Protein AF-0000000075406902 (afdb_homodimer)

Sequence (870 aa):
MASEILYSWGPGESRLALVRDGRLVDLAVIRPSLLAGAVVLGRVVELAPKMGAVFVDIGQDKPGFLQGVKLNQGASVLVQVKADAQGLKGAVLTTEVVLSGRFIAYTPMRPGLSVPRKLSDDRRAILQERLACMMHDDEGIVARLHAVNADEPALEADLTALRGQWQQMQQGQRDARAPAVLWRPDPLDRMLSDHPGVSRVLVDDDLAFAQAQARFGGLVERHRGGPVFDLYDTEDAVAACLAPVVPLPCGGRVTFQGTAALTAIDVDSGPAQPIEANQQAVSVIARQLRLRNIAGQIIVDFVSAGGKGALIKLIAALKQSISSDPTATHVIGATALGLVEMTRERRGPSLSDLMVENVALLSPQAAALRALRLVLAEAAHHPGRALTLTVAPDVAAILHGQTGALAEIEARLGRKPLIRAEEGRARDDIAVTEAMASEILYSWGPGESRLALVRDGRLVDLAVIRPSLLAGAVVLGRVVELAPKMGAVFVDIGQDKPGFLQGVKLNQGASVLVQVKADAQGLKGAVLTTEVVLSGRFIAYTPMRPGLSVPRKLSDDRRAILQERLACMMHDDEGIVARLHAVNADEPALEADLTALRGQWQQMQQGQRDARAPAVLWRPDPLDRMLSDHPGVSRVLVDDDLAFAQAQARFGGLVERHRGGPVFDLYDTEDAVAACLAPVVPLPCGGRVTFQGTAALTAIDVDSGPAQPIEANQQAVSVIARQLRLRNIAGQIIVDFVSAGGKGALIKLIAALKQSISSDPTATHVIGATALGLVEMTRERRGPSLSDLMVENVALLSPQAAALRALRLVLAEAAHHPGRALTLTVAPDVAAILHGQTGALAEIEARLGRKPLIRAEEGRARDDIAVTEA

Solvent-accessible surface area (backbone atoms only — not comparable to full-atom values): 45777 Å² total; per-residue (Å²): 132,65,27,34,34,35,36,36,72,34,62,70,35,34,38,39,33,35,29,47,80,61,35,83,64,38,54,44,80,44,42,83,88,63,46,43,59,17,32,29,34,17,24,27,71,39,82,34,71,95,70,41,23,33,30,25,35,62,78,55,98,50,46,21,41,34,65,81,55,91,76,56,76,66,38,75,43,67,31,22,26,55,19,39,57,52,91,94,42,39,22,34,40,36,74,74,51,69,46,77,45,68,37,40,31,39,21,66,84,46,59,46,80,44,68,48,80,86,45,52,71,67,58,39,50,52,48,47,53,59,50,55,72,72,52,59,86,70,35,13,39,36,42,40,75,70,35,71,77,50,52,69,68,57,51,48,50,40,51,50,51,52,50,50,53,51,52,51,35,54,53,39,59,72,74,52,64,67,47,35,79,55,44,68,70,54,68,68,58,50,53,48,36,66,39,74,74,59,66,37,32,38,19,41,35,70,67,62,29,52,58,47,25,73,74,55,39,89,40,43,44,78,40,82,88,48,67,46,48,67,49,67,51,38,52,57,53,56,55,51,64,67,46,47,63,44,78,39,94,68,56,15,35,38,36,54,41,80,50,97,57,33,30,40,29,26,43,42,24,69,88,33,55,41,62,58,36,46,57,57,43,36,56,50,49,42,48,46,34,50,47,28,38,56,47,38,42,34,38,37,36,61,50,91,45,78,62,71,65,44,48,52,51,48,50,53,51,37,47,59,53,39,65,78,45,80,56,62,62,44,73,76,46,69,42,96,87,60,34,36,37,32,38,23,60,54,46,51,76,27,49,53,69,60,35,44,38,81,42,82,36,67,20,43,64,38,34,31,44,48,47,52,38,49,48,55,59,49,38,72,78,37,74,88,58,53,37,28,38,39,29,11,51,67,26,41,55,46,46,68,67,36,52,68,34,47,48,51,43,21,70,72,61,72,50,63,64,43,81,41,62,36,87,90,44,48,62,86,52,66,43,77,41,78,100,132,64,27,33,34,35,36,37,72,33,62,67,35,35,38,40,34,35,30,47,79,61,35,83,65,38,51,45,80,44,43,84,88,62,46,43,60,16,32,29,33,18,25,26,71,40,80,35,72,95,70,40,24,32,29,25,35,64,78,54,98,50,46,22,42,33,67,81,58,92,77,55,75,67,39,74,44,69,32,22,25,55,19,42,57,52,91,96,42,39,23,35,41,36,72,74,51,68,47,76,45,67,37,38,31,39,21,63,85,46,60,46,82,44,70,50,81,86,47,53,70,68,57,40,51,53,47,47,53,58,48,55,73,70,51,59,86,68,36,13,40,37,42,41,75,66,35,71,77,50,51,69,69,57,52,49,52,41,50,49,51,50,50,49,52,52,51,50,35,54,52,39,60,72,71,53,62,65,45,35,80,56,44,69,69,53,66,67,58,49,52,48,35,66,39,73,73,59,67,36,33,38,20,43,35,69,68,60,30,52,56,46,26,73,74,54,39,86,40,43,42,77,40,83,87,48,67,46,47,66,48,69,52,38,51,57,54,55,56,50,62,66,46,47,63,44,77,39,94,70,56,15,35,39,37,54,43,81,51,96,57,33,31,39,30,26,45,41,24,68,87,32,55,39,62,58,34,46,58,57,44,37,56,50,50,41,48,46,35,50,47,28,38,54,48,39,42,33,39,37,36,61,50,90,45,78,61,71,66,43,49,51,53,49,50,52,52,36,48,58,53,38,65,76,46,81,56,62,64,44,72,77,45,68,40,97,86,60,33,35,37,32,39,25,61,55,46,52,77,26,48,53,69,61,36,43,37,80,43,81,36,64,20,44,62,39,33,30,45,51,48,51,37,49,48,54,58,50,40,71,78,37,74,86,57,53,37,29,38,39,28,10,50,67,23,42,54,46,46,68,67,35,51,68,35,47,50,50,44,19,70,72,60,72,50,64,65,44,78,41,63,35,85,90,44,48,60,84,52,64,44,78,41,78,99

Structure (mmCIF, N/CA/C/O backbone):
data_AF-0000000075406902-model_v1
#
loop_
_entity.id
_entity.type
_entity.pdbx_description
1 polymer 'Ribonucleases G(RNase G) and E'
#
loop_
_atom_site.group_PDB
_atom_site.id
_atom_site.type_symbol
_atom_site.label_atom_id
_atom_site.label_alt_id
_atom_site.label_comp_id
_atom_site.label_asym_id
_atom_site.label_entity_id
_atom_site.label_seq_id
_atom_site.pdbx_PDB_ins_code
_atom_site.Cartn_x
_atom_site.Cartn_y
_atom_site.Cartn_z
_atom_site.occupancy
_atom_site.B_iso_or_equiv
_atom_site.auth_seq_id
_atom_site.auth_comp_id
_atom_site.auth_asym_id
_atom_site.auth_atom_id
_atom_site.pdbx_PDB_model_num
ATOM 1 N N . MET A 1 1 ? -9.203 -19 -32.938 1 60.91 1 MET A N 1
ATOM 2 C CA . MET A 1 1 ? -8.234 -18.125 -32.312 1 60.91 1 MET A CA 1
ATOM 3 C C . MET A 1 1 ? -7.09 -18.922 -31.688 1 60.91 1 MET A C 1
ATOM 5 O O . MET A 1 1 ? -7.312 -20 -31.141 1 60.91 1 MET A O 1
ATOM 9 N N . ALA A 1 2 ? -5.785 -18.578 -32.031 1 82.56 2 ALA A N 1
ATOM 10 C CA . ALA A 1 2 ? -4.68 -19.469 -31.703 1 82.56 2 ALA A CA 1
ATOM 11 C C . ALA A 1 2 ? -4.203 -19.234 -30.266 1 82.56 2 ALA A C 1
ATOM 13 O O . ALA A 1 2 ? -4.031 -18.094 -29.844 1 82.56 2 ALA A O 1
ATOM 14 N N . SER A 1 3 ? -4.395 -20.141 -29.312 1 93.12 3 SER A N 1
ATOM 15 C CA . SER A 1 3 ? -3.893 -20.125 -27.938 1 93.12 3 SER A CA 1
ATOM 16 C C . SER A 1 3 ? -2.65 -21 -27.781 1 93.12 3 SER A C 1
ATOM 18 O O . SER A 1 3 ? -2.68 -22.188 -28.109 1 93.12 3 SER A O 1
ATOM 20 N N . GLU A 1 4 ? -1.548 -20.328 -27.406 1 97.06 4 GLU A N 1
ATOM 21 C CA . GLU A 1 4 ? -0.288 -21.047 -27.234 1 97.06 4 GLU A CA 1
ATOM 22 C C . GLU A 1 4 ? 0.313 -20.797 -25.859 1 97.06 4 GLU A C 1
ATOM 24 O O . GLU A 1 4 ? 0.066 -19.766 -25.25 1 97.06 4 GLU A O 1
ATOM 29 N N . ILE A 1 5 ? 1.071 -21.766 -25.359 1 97.88 5 ILE A N 1
ATOM 30 C CA . ILE A 1 5 ? 1.825 -21.594 -24.125 1 97.88 5 ILE A CA 1
ATOM 31 C C . ILE A 1 5 ? 3.314 -21.484 -24.438 1 97.88 5 ILE A C 1
ATOM 33 O O . ILE A 1 5 ? 3.861 -22.297 -25.188 1 97.88 5 ILE A O 1
ATOM 37 N N . LEU A 1 6 ? 3.906 -20.422 -24.031 1 98.38 6 LEU A N 1
ATOM 38 C CA . LEU A 1 6 ? 5.355 -20.266 -24.078 1 98.38 6 LEU A CA 1
ATOM 39 C C . LEU A 1 6 ? 5.992 -20.781 -22.781 1 98.38 6 LEU A C 1
ATOM 41 O O . LEU A 1 6 ? 5.664 -20.312 -21.688 1 98.38 6 LEU A O 1
ATOM 45 N N . TYR A 1 7 ? 6.82 -21.75 -22.906 1 98 7 TYR A N 1
ATOM 46 C CA . TYR A 1 7 ? 7.508 -22.375 -21.781 1 98 7 TYR A CA 1
ATOM 47 C C . TYR A 1 7 ? 8.992 -22.047 -21.797 1 98 7 TYR A C 1
ATOM 49 O O . TYR A 1 7 ? 9.758 -22.672 -22.547 1 98 7 TYR A O 1
ATOM 57 N N . SER A 1 8 ? 9.391 -21.094 -20.922 1 96.94 8 SER A N 1
ATOM 58 C CA . SER A 1 8 ? 10.781 -20.688 -20.797 1 96.94 8 SER A CA 1
ATOM 59 C C . SER A 1 8 ? 11.445 -21.328 -19.594 1 96.94 8 SER A C 1
ATOM 61 O O . SER A 1 8 ? 11.062 -21.062 -18.453 1 96.94 8 SER A O 1
ATOM 63 N N . TRP A 1 9 ? 12.445 -22.062 -19.859 1 93.81 9 TRP A N 1
ATOM 64 C CA . TRP A 1 9 ? 13.156 -22.703 -18.766 1 93.81 9 TRP A CA 1
ATOM 65 C C . TRP A 1 9 ? 14.406 -21.906 -18.391 1 93.81 9 TRP A C 1
ATOM 67 O O . TRP A 1 9 ? 15.109 -21.406 -19.266 1 93.81 9 TRP A O 1
ATOM 77 N N . GLY A 1 10 ? 14.617 -21.75 -17.109 1 92.81 10 GLY A N 1
ATOM 78 C CA . GLY A 1 10 ? 15.859 -21.25 -16.547 1 92.81 10 GLY A CA 1
ATOM 79 C C . GLY A 1 10 ? 16.234 -21.938 -15.242 1 92.81 10 GLY A C 1
ATOM 80 O O . GLY A 1 10 ? 15.359 -22.453 -14.531 1 92.81 10 GLY A O 1
ATOM 81 N N . PRO A 1 11 ? 17.578 -22.062 -15.008 1 92.31 11 PRO A N 1
ATOM 82 C CA . PRO A 1 11 ? 17.969 -22.656 -13.727 1 92.31 11 PRO A CA 1
ATOM 83 C C . PRO A 1 11 ? 17.359 -21.922 -12.531 1 92.31 11 PRO A C 1
ATOM 85 O O . PRO A 1 11 ? 17.516 -20.703 -12.406 1 92.31 11 PRO A O 1
ATOM 88 N N . GLY A 1 12 ? 16.656 -22.656 -11.781 1 92.75 12 GLY A N 1
ATOM 89 C CA . GLY A 1 12 ? 16.062 -22.109 -10.57 1 92.75 12 GLY A CA 1
ATOM 90 C C . GLY A 1 12 ? 14.703 -21.484 -10.805 1 92.75 12 GLY A C 1
ATOM 91 O O . GLY A 1 12 ? 13.977 -21.203 -9.852 1 92.75 12 GLY A O 1
ATOM 92 N N . GLU A 1 13 ? 14.352 -21.234 -12.016 1 95.44 13 GLU A N 1
ATOM 93 C CA . GLU A 1 13 ? 13.055 -20.625 -12.297 1 95.44 13 GLU A CA 1
ATOM 94 C C . GLU A 1 13 ? 12.602 -20.938 -13.719 1 95.44 13 GLU A C 1
ATOM 96 O O . GLU A 1 13 ? 13.375 -20.781 -14.672 1 95.44 13 GLU A O 1
ATOM 101 N N . SER A 1 14 ? 11.438 -21.391 -13.891 1 95.94 14 SER A N 1
ATOM 102 C CA . SER A 1 14 ? 10.766 -21.484 -15.188 1 95.94 14 SER A CA 1
ATOM 103 C C . SER A 1 14 ? 9.555 -20.578 -15.258 1 95.94 14 SER A C 1
ATOM 105 O O . SER A 1 14 ? 9.008 -20.172 -14.227 1 95.94 14 SER A O 1
ATOM 107 N N . ARG A 1 15 ? 9.203 -20.203 -16.453 1 97.25 15 ARG A N 1
ATOM 108 C CA . ARG A 1 15 ? 8.062 -19.328 -16.656 1 97.25 15 ARG A CA 1
ATOM 109 C C . ARG A 1 15 ? 7.156 -19.844 -17.766 1 97.25 15 ARG A C 1
ATOM 111 O O . ARG A 1 15 ? 7.637 -20.344 -18.797 1 97.25 15 ARG A O 1
ATOM 118 N N . LEU A 1 16 ? 5.914 -19.859 -17.516 1 98 16 LEU A N 1
ATOM 119 C CA . LEU A 1 16 ? 4.895 -20.188 -18.5 1 98 16 LEU A CA 1
ATOM 120 C C . LEU A 1 16 ? 4.027 -18.984 -18.828 1 98 16 LEU A C 1
ATOM 122 O O . LEU A 1 16 ? 3.582 -18.266 -17.922 1 98 16 LEU A O 1
ATOM 126 N N . ALA A 1 17 ? 3.85 -18.734 -20.062 1 98.25 17 ALA A N 1
ATOM 127 C CA . ALA A 1 17 ? 2.967 -17.656 -20.5 1 98.25 17 ALA A CA 1
ATOM 128 C C . ALA A 1 17 ? 1.919 -18.172 -21.484 1 98.25 17 ALA A C 1
ATOM 130 O O . ALA A 1 17 ? 2.258 -18.797 -22.484 1 98.25 17 ALA A O 1
ATOM 131 N N . LEU A 1 18 ? 0.712 -18.016 -21.188 1 97.81 18 LEU A N 1
ATOM 132 C CA . LEU A 1 18 ? -0.351 -18.266 -22.156 1 97.81 18 LEU A CA 1
ATOM 133 C C . LEU A 1 18 ? -0.58 -17.031 -23.031 1 97.81 18 LEU A C 1
ATOM 135 O O . LEU A 1 18 ? -0.857 -15.945 -22.516 1 97.81 18 LEU A O 1
ATOM 139 N N . VAL A 1 19 ? -0.425 -17.219 -24.266 1 97.38 19 VAL A N 1
ATOM 140 C CA . VAL A 1 19 ? -0.619 -16.141 -25.234 1 97.38 19 VAL A CA 1
ATOM 141 C C . VAL A 1 19 ? -1.8 -16.453 -26.141 1 97.38 19 VAL A C 1
ATOM 143 O O . VAL A 1 19 ? -1.897 -17.562 -26.672 1 97.38 19 VAL A O 1
ATOM 146 N N . ARG A 1 20 ? -2.742 -15.531 -26.25 1 95.62 20 ARG A N 1
ATOM 147 C CA . ARG A 1 20 ? -3.869 -15.617 -27.172 1 95.62 20 ARG A CA 1
ATOM 148 C C . ARG A 1 20 ? -3.85 -14.469 -28.172 1 95.62 20 ARG A C 1
ATOM 150 O O . ARG A 1 20 ? -3.912 -13.297 -27.781 1 95.62 20 ARG A O 1
ATOM 157 N N . ASP A 1 21 ? -3.717 -14.742 -29.453 1 92.94 21 ASP A N 1
ATOM 158 C CA . ASP A 1 21 ? -3.645 -13.75 -30.516 1 92.94 21 ASP A CA 1
ATOM 159 C C . ASP A 1 21 ? -2.535 -12.734 -30.25 1 92.94 21 ASP A C 1
ATOM 161 O O . ASP A 1 21 ? -2.754 -11.531 -30.359 1 92.94 21 ASP A O 1
ATOM 165 N N . GLY A 1 22 ? -1.504 -13.266 -29.75 1 92.44 22 GLY A N 1
ATOM 166 C CA . GLY A 1 22 ? -0.309 -12.461 -29.547 1 92.44 22 GLY A CA 1
ATOM 167 C C . GLY A 1 22 ? -0.337 -11.664 -28.25 1 92.44 22 GLY A C 1
ATOM 168 O O . GLY A 1 22 ? 0.563 -10.859 -28 1 92.44 22 GLY A O 1
ATOM 169 N N . ARG A 1 23 ? -1.292 -11.883 -27.484 1 94.38 23 ARG A N 1
ATOM 170 C CA . ARG A 1 23 ? -1.419 -11.125 -26.234 1 94.38 23 ARG A CA 1
ATOM 171 C C . ARG A 1 23 ? -1.269 -12.031 -25.016 1 94.38 23 ARG A C 1
ATOM 173 O O . ARG A 1 23 ? -1.837 -13.125 -24.984 1 94.38 23 ARG A O 1
ATOM 180 N N . LEU A 1 24 ? -0.51 -11.578 -24.062 1 97.5 24 LEU A N 1
ATOM 181 C CA . LEU A 1 24 ? -0.314 -12.312 -22.828 1 97.5 24 LEU A CA 1
ATOM 182 C C . LEU A 1 24 ? -1.614 -12.406 -22.031 1 97.5 24 LEU A C 1
ATOM 184 O O . LEU A 1 24 ? -2.238 -11.383 -21.734 1 97.5 24 LEU A O 1
ATOM 188 N N . VAL A 1 25 ? -2.002 -13.609 -21.641 1 96.12 25 VAL A N 1
ATOM 189 C CA . VAL A 1 25 ? -3.299 -13.828 -21 1 96.12 25 VAL A CA 1
ATOM 190 C C . VAL A 1 25 ? -3.096 -14.375 -19.594 1 96.12 25 VAL A C 1
ATOM 192 O O . VAL A 1 25 ? -3.891 -14.094 -18.688 1 96.12 25 VAL A O 1
ATOM 195 N N . ASP A 1 26 ? -2.129 -15.164 -19.438 1 96.75 26 ASP A N 1
ATOM 196 C CA . ASP A 1 26 ? -1.829 -15.797 -18.141 1 96.75 26 ASP A CA 1
ATOM 197 C C . ASP A 1 26 ? -0.329 -16.031 -17.984 1 96.75 26 ASP A C 1
ATOM 199 O O . ASP A 1 26 ? 0.405 -16.094 -18.969 1 96.75 26 ASP A O 1
ATOM 203 N N . LEU A 1 27 ? 0.058 -16.031 -16.75 1 97.69 27 LEU A N 1
ATOM 204 C CA . LEU A 1 27 ? 1.48 -16.141 -16.438 1 97.69 27 LEU A CA 1
ATOM 205 C C . LEU A 1 27 ? 1.71 -16.969 -15.18 1 97.69 27 LEU A C 1
ATOM 207 O O . LEU A 1 27 ? 0.983 -16.812 -14.195 1 97.69 27 LEU A O 1
ATOM 211 N N . ALA A 1 28 ? 2.65 -17.859 -15.258 1 96.38 28 ALA A N 1
ATOM 212 C CA . ALA A 1 28 ? 3.07 -18.625 -14.086 1 96.38 28 ALA A CA 1
ATOM 213 C C . ALA A 1 28 ? 4.59 -18.609 -13.93 1 96.38 28 ALA A C 1
ATOM 215 O O . ALA A 1 28 ? 5.32 -18.891 -14.875 1 96.38 28 ALA A O 1
ATOM 216 N N . VAL A 1 29 ? 4.984 -18.172 -12.766 1 96.5 29 VAL A N 1
ATOM 217 C CA . VAL A 1 29 ? 6.398 -18.234 -12.406 1 96.5 29 VAL A CA 1
ATOM 218 C C . VAL A 1 29 ? 6.637 -19.406 -11.453 1 96.5 29 VAL A C 1
ATOM 220 O O . VAL A 1 29 ? 6.02 -19.484 -10.391 1 96.5 29 VAL A O 1
ATOM 223 N N . ILE A 1 30 ? 7.527 -20.25 -11.875 1 95.38 30 ILE A N 1
ATOM 224 C CA . ILE A 1 30 ? 7.746 -21.5 -11.164 1 95.38 30 ILE A CA 1
ATOM 225 C C . ILE A 1 30 ? 9.133 -21.5 -10.523 1 95.38 30 ILE A C 1
ATOM 227 O O . ILE A 1 30 ? 10.141 -21.359 -11.211 1 95.38 30 ILE A O 1
ATOM 231 N N . ARG A 1 31 ? 9.141 -21.641 -9.219 1 93.44 31 ARG A N 1
ATOM 232 C CA . ARG A 1 31 ? 10.375 -21.781 -8.453 1 93.44 31 ARG A CA 1
ATOM 233 C C . ARG A 1 31 ? 10.344 -23.031 -7.586 1 93.44 31 ARG A C 1
ATOM 235 O O . ARG A 1 31 ? 9.305 -23.359 -7.012 1 93.44 31 ARG A O 1
ATOM 242 N N . PRO A 1 32 ? 11.461 -23.672 -7.488 1 89.12 32 PRO A N 1
ATOM 243 C CA . PRO A 1 32 ? 11.5 -24.906 -6.699 1 89.12 32 PRO A CA 1
ATOM 244 C C . PRO A 1 32 ? 11.086 -24.688 -5.246 1 89.12 32 PRO A C 1
ATOM 246 O O . PRO A 1 32 ? 10.562 -25.609 -4.605 1 89.12 32 PRO A O 1
ATOM 249 N N . SER A 1 33 ? 11.273 -23.547 -4.742 1 88.94 33 SER A N 1
ATOM 250 C CA . SER A 1 33 ? 10.977 -23.266 -3.34 1 88.94 33 SER A CA 1
ATOM 251 C C . SER A 1 33 ? 9.477 -23.125 -3.104 1 88.94 33 SER A C 1
ATOM 253 O O . SER A 1 33 ? 9.016 -23.172 -1.962 1 88.94 33 SER A O 1
ATOM 255 N N . LEU A 1 34 ? 8.703 -22.938 -4.105 1 92.5 34 LEU A N 1
ATOM 256 C CA . LEU A 1 34 ? 7.254 -22.812 -3.988 1 92.5 34 LEU A CA 1
ATOM 257 C C . LEU A 1 34 ? 6.59 -24.188 -3.971 1 92.5 34 LEU A C 1
ATOM 259 O O . LEU A 1 34 ? 6.828 -25 -4.859 1 92.5 34 LEU A O 1
ATOM 263 N N . LEU A 1 35 ? 5.719 -24.391 -2.965 1 93.69 35 LEU A N 1
ATOM 264 C CA . LEU A 1 35 ? 5.223 -25.75 -2.754 1 93.69 35 LEU A CA 1
ATOM 265 C C . LEU A 1 35 ? 3.701 -25.781 -2.814 1 93.69 35 LEU A C 1
ATOM 267 O O . LEU A 1 35 ? 3.09 -26.812 -2.502 1 93.69 35 LEU A O 1
ATOM 271 N N . ALA A 1 36 ? 3.09 -24.719 -3.18 1 93.31 36 ALA A N 1
ATOM 272 C CA . ALA A 1 36 ? 1.631 -24.734 -3.24 1 93.31 36 ALA A CA 1
ATOM 273 C C . ALA A 1 36 ? 1.133 -25.891 -4.117 1 93.31 36 ALA A C 1
ATOM 275 O O . ALA A 1 36 ? 1.589 -26.047 -5.254 1 93.31 36 ALA A O 1
ATOM 276 N N . GLY A 1 37 ? 0.25 -26.688 -3.584 1 93.38 37 GLY A N 1
ATOM 277 C CA . GLY A 1 37 ? -0.295 -27.844 -4.289 1 93.38 37 GLY A CA 1
ATOM 278 C C . GLY A 1 37 ? 0.466 -29.125 -4.016 1 93.38 37 GLY A C 1
ATOM 279 O O . GLY A 1 37 ? -0.042 -30.219 -4.27 1 93.38 37 GLY A O 1
ATOM 280 N N . ALA A 1 38 ? 1.659 -29.031 -3.488 1 95.62 38 ALA A N 1
ATOM 281 C CA . ALA A 1 38 ? 2.5 -30.203 -3.258 1 95.62 38 ALA A CA 1
ATOM 282 C C . ALA A 1 38 ? 1.957 -31.047 -2.111 1 95.62 38 ALA A C 1
ATOM 284 O O . ALA A 1 38 ? 1.303 -30.531 -1.203 1 95.62 38 ALA A O 1
ATOM 285 N N . VAL A 1 39 ? 2.188 -32.281 -2.293 1 97.31 39 VAL A N 1
ATOM 286 C CA . VAL A 1 39 ? 1.886 -33.219 -1.221 1 97.31 39 VAL A CA 1
ATOM 287 C C . VAL A 1 39 ? 3.172 -33.625 -0.489 1 97.31 39 VAL A C 1
ATOM 289 O O . VAL A 1 39 ? 4.152 -34.031 -1.114 1 97.31 39 VAL A O 1
ATOM 292 N N . VAL A 1 40 ? 3.098 -33.438 0.804 1 97.88 40 VAL A N 1
ATOM 293 C CA . VAL A 1 40 ? 4.312 -33.562 1.604 1 97.88 40 VAL A CA 1
ATOM 294 C C . VAL A 1 40 ? 4.047 -34.5 2.791 1 97.88 40 VAL A C 1
ATOM 296 O O . VAL A 1 40 ? 2.971 -34.438 3.391 1 97.88 40 VAL A O 1
ATOM 299 N N . LEU A 1 41 ? 5.043 -35.375 2.965 1 98.19 41 LEU A N 1
ATOM 300 C CA . LEU A 1 41 ? 5.09 -36.031 4.258 1 98.19 41 LEU A CA 1
ATOM 301 C C . LEU A 1 41 ? 5.781 -35.188 5.301 1 98.19 41 LEU A C 1
ATOM 303 O O . LEU A 1 41 ? 7.004 -35 5.254 1 98.19 41 LEU A O 1
ATOM 307 N N . GLY A 1 42 ? 4.965 -34.625 6.184 1 97.81 42 GLY A N 1
ATOM 308 C CA . GLY A 1 42 ? 5.516 -33.719 7.172 1 97.81 42 GLY A CA 1
ATOM 309 C C . GLY A 1 42 ? 5.641 -34.344 8.547 1 97.81 42 GLY A C 1
ATOM 310 O O . GLY A 1 42 ? 5.215 -35.469 8.766 1 97.81 42 GLY A O 1
ATOM 311 N N . ARG A 1 43 ? 6.285 -33.5 9.445 1 98.12 43 ARG A N 1
ATOM 312 C CA . ARG A 1 43 ? 6.445 -33.906 10.836 1 98.12 43 ARG A CA 1
ATOM 313 C C . ARG A 1 43 ? 5.938 -32.812 11.781 1 98.12 43 ARG A C 1
ATOM 315 O O . ARG A 1 43 ? 6.348 -31.656 11.68 1 98.12 43 ARG A O 1
ATOM 322 N N . VAL A 1 44 ? 5.117 -33.25 12.711 1 97.81 44 VAL A N 1
ATOM 323 C CA . VAL A 1 44 ? 4.59 -32.281 13.672 1 97.81 44 VAL A CA 1
ATOM 324 C C . VAL A 1 44 ? 5.707 -31.844 14.609 1 97.81 44 VAL A C 1
ATOM 326 O O . VAL A 1 44 ? 6.328 -32.656 15.289 1 97.81 44 VAL A O 1
ATOM 329 N N . VAL A 1 45 ? 5.883 -30.562 14.727 1 97.25 45 VAL A N 1
ATOM 330 C CA . VAL A 1 45 ? 7.004 -30.078 15.531 1 97.25 45 VAL A CA 1
ATOM 331 C C . VAL A 1 45 ? 6.484 -29.266 16.719 1 97.25 45 VAL A C 1
ATOM 333 O O . VAL A 1 45 ? 7.195 -29.078 17.703 1 97.25 45 VAL A O 1
ATOM 336 N N . GLU A 1 46 ? 5.277 -28.766 16.594 1 95.31 46 GLU A N 1
ATOM 337 C CA . GLU A 1 46 ? 4.715 -27.953 17.672 1 95.31 46 GLU A CA 1
ATOM 338 C C . GLU A 1 46 ? 3.191 -28.047 17.703 1 95.31 46 GLU A C 1
ATOM 340 O O . GLU A 1 46 ? 2.543 -28.094 16.656 1 95.31 46 GLU A O 1
ATOM 345 N N . LEU A 1 47 ? 2.74 -28.125 18.953 1 94.5 47 LEU A N 1
ATOM 346 C CA . LEU A 1 47 ? 1.294 -28.156 19.125 1 94.5 47 LEU A CA 1
ATOM 347 C C . LEU A 1 47 ? 0.762 -26.781 19.516 1 94.5 47 LEU A C 1
ATOM 349 O O . LEU A 1 47 ? 1.404 -26.047 20.266 1 94.5 47 LEU A O 1
ATOM 353 N N . ALA A 1 48 ? -0.317 -26.406 18.844 1 87.62 48 ALA A N 1
ATOM 354 C CA . ALA A 1 48 ? -1.015 -25.172 19.188 1 87.62 48 ALA A CA 1
ATOM 355 C C . ALA A 1 48 ? -2.465 -25.438 19.578 1 87.62 48 ALA A C 1
ATOM 357 O O . ALA A 1 48 ? -3.389 -25.062 18.859 1 87.62 48 ALA A O 1
ATOM 358 N N . PRO A 1 49 ? -2.68 -25.875 20.766 1 85.88 49 PRO A N 1
ATOM 359 C CA . PRO A 1 49 ? -4.023 -26.312 21.172 1 85.88 49 PRO A CA 1
ATOM 360 C C . PRO A 1 49 ? -5.023 -25.156 21.203 1 85.88 49 PRO A C 1
ATOM 362 O O . PRO A 1 49 ? -6.191 -25.328 20.828 1 85.88 49 PRO A O 1
ATOM 365 N N . LYS A 1 50 ? -4.621 -24.016 21.609 1 75.69 50 LYS A N 1
ATOM 366 C CA . LYS A 1 50 ? -5.516 -22.859 21.703 1 75.69 50 LYS A CA 1
ATOM 367 C C . LYS A 1 50 ? -6.082 -22.5 20.328 1 75.69 50 LYS A C 1
ATOM 369 O O . LYS A 1 50 ? -7.164 -21.906 20.234 1 75.69 50 LYS A O 1
ATOM 374 N N . MET A 1 51 ? -5.387 -22.984 19.297 1 78.5 51 MET A N 1
ATOM 375 C CA . MET A 1 51 ? -5.801 -22.656 17.938 1 78.5 51 MET A CA 1
ATOM 376 C C . MET A 1 51 ? -6.398 -23.875 17.25 1 78.5 51 MET A C 1
ATOM 378 O O . MET A 1 51 ? -6.836 -23.797 16.094 1 78.5 51 MET A O 1
ATOM 382 N N . GLY A 1 52 ? -6.383 -24.891 17.938 1 86.62 52 GLY A N 1
ATOM 383 C CA . GLY A 1 52 ? -6.82 -26.125 17.312 1 86.62 52 GLY A CA 1
ATOM 384 C C . GLY A 1 52 ? -5.965 -26.516 16.125 1 86.62 52 GLY A C 1
ATOM 385 O O . GLY A 1 52 ? -6.484 -26.969 15.102 1 86.62 52 GLY A O 1
ATOM 386 N N . ALA A 1 53 ? -4.676 -26.188 16.25 1 92 53 ALA A N 1
ATOM 387 C CA . ALA A 1 53 ? -3.791 -26.391 15.109 1 92 53 ALA A CA 1
ATOM 388 C C . ALA A 1 53 ? -2.461 -27 15.547 1 92 53 ALA A C 1
ATOM 390 O O . ALA A 1 53 ? -2.213 -27.172 16.734 1 92 53 ALA A O 1
ATOM 391 N N . VAL A 1 54 ? -1.705 -27.453 14.547 1 95.62 54 VAL A N 1
ATOM 392 C CA . VAL A 1 54 ? -0.341 -27.922 14.766 1 95.62 54 VAL A CA 1
ATOM 393 C C . VAL A 1 54 ? 0.592 -27.297 13.719 1 95.62 54 VAL A C 1
ATOM 395 O O . VAL A 1 54 ? 0.152 -26.922 12.633 1 95.62 54 VAL A O 1
ATOM 398 N N . PHE A 1 55 ? 1.831 -27.219 14.109 1 96.06 55 PHE A N 1
ATOM 399 C CA . PHE A 1 55 ? 2.869 -26.781 13.18 1 96.06 55 PHE A CA 1
ATOM 400 C C . PHE A 1 55 ? 3.66 -27.969 12.656 1 96.06 55 PHE A C 1
ATOM 402 O O . PHE A 1 55 ? 4.09 -28.828 13.422 1 96.06 55 PHE A O 1
ATOM 409 N N . VAL A 1 56 ? 3.789 -27.984 11.391 1 98 56 VAL A N 1
ATOM 410 C CA . VAL A 1 56 ? 4.352 -29.156 10.727 1 98 56 VAL A CA 1
ATOM 411 C C . VAL A 1 56 ? 5.605 -28.766 9.953 1 98 56 VAL A C 1
ATOM 413 O O . VAL A 1 56 ? 5.578 -27.844 9.133 1 98 56 VAL A O 1
ATOM 416 N N . ASP A 1 57 ? 6.648 -29.453 10.242 1 97.94 57 ASP A N 1
ATOM 417 C CA . ASP A 1 57 ? 7.863 -29.297 9.445 1 97.94 57 ASP A CA 1
ATOM 418 C C . ASP A 1 57 ? 7.703 -29.938 8.07 1 97.94 57 ASP A C 1
ATOM 420 O O . ASP A 1 57 ? 7.535 -31.156 7.961 1 97.94 57 ASP A O 1
ATOM 424 N N . ILE A 1 58 ? 7.812 -29.141 7.035 1 97.31 58 ILE A N 1
ATOM 425 C CA . ILE A 1 58 ? 7.664 -29.672 5.68 1 97.31 58 ILE A CA 1
ATOM 426 C C . ILE A 1 58 ? 8.953 -29.422 4.891 1 97.31 58 ILE A C 1
ATOM 428 O O . ILE A 1 58 ? 8.93 -29.391 3.658 1 97.31 58 ILE A O 1
ATOM 432 N N . GLY A 1 59 ? 10.008 -29.125 5.617 1 94.56 59 GLY A N 1
ATOM 433 C CA . GLY A 1 59 ? 11.305 -28.938 4.988 1 94.56 59 GLY A CA 1
ATOM 434 C C . GLY A 1 59 ? 11.578 -27.5 4.617 1 94.56 59 GLY A C 1
ATOM 435 O O . GLY A 1 59 ? 12.461 -27.219 3.797 1 94.56 59 GLY A O 1
ATOM 436 N N . GLN A 1 60 ? 10.836 -26.594 5.102 1 93.75 60 GLN A N 1
ATOM 437 C CA . GLN A 1 60 ? 11.023 -25.172 4.848 1 93.75 60 GLN A CA 1
ATOM 438 C C . GLN A 1 60 ? 11.516 -24.453 6.102 1 93.75 60 GLN A C 1
ATOM 440 O O . GLN A 1 60 ? 11.578 -25.047 7.18 1 93.75 60 GLN A O 1
ATOM 445 N N . ASP A 1 61 ? 11.883 -23.203 5.883 1 89.19 61 ASP A N 1
ATOM 446 C CA . ASP A 1 61 ? 12.445 -22.422 6.984 1 89.19 61 ASP A CA 1
ATOM 447 C C . ASP A 1 61 ? 11.438 -22.281 8.125 1 89.19 61 ASP A C 1
ATOM 449 O O . ASP A 1 61 ? 11.812 -22.344 9.297 1 89.19 61 ASP A O 1
ATOM 453 N N . LYS A 1 62 ? 10.188 -22.125 7.754 1 90.94 62 LYS A N 1
ATOM 454 C CA . LYS A 1 62 ? 9.109 -22.047 8.734 1 90.94 62 LYS A CA 1
ATOM 455 C C . LYS A 1 62 ? 8.188 -23.25 8.648 1 90.94 62 LYS A C 1
ATOM 457 O O . LYS A 1 62 ? 7.895 -23.734 7.551 1 90.94 62 LYS A O 1
ATOM 462 N N . PRO A 1 63 ? 7.742 -23.641 9.812 1 95.5 63 PRO A N 1
ATOM 463 C CA . PRO A 1 63 ? 6.781 -24.75 9.773 1 95.5 63 PRO A CA 1
ATOM 464 C C . PRO A 1 63 ? 5.43 -24.328 9.195 1 95.5 63 PRO A C 1
ATOM 466 O O . PRO A 1 63 ? 5.039 -23.172 9.305 1 95.5 63 PRO A O 1
ATOM 469 N N . GLY A 1 64 ? 4.801 -25.328 8.594 1 96.12 64 GLY A N 1
ATOM 470 C CA . GLY A 1 64 ? 3.465 -25.094 8.078 1 96.12 64 GLY A CA 1
ATOM 471 C C . GLY A 1 64 ? 2.387 -25.172 9.141 1 96.12 64 GLY A C 1
ATOM 472 O O . GLY A 1 64 ? 2.582 -25.797 10.188 1 96.12 64 GLY A O 1
ATOM 473 N N . PHE A 1 65 ? 1.308 -24.547 8.883 1 94.25 65 PHE A N 1
ATOM 474 C CA . PHE A 1 65 ? 0.169 -24.484 9.789 1 94.25 65 PHE A CA 1
ATOM 475 C C . PHE A 1 65 ? -0.932 -25.438 9.352 1 94.25 65 PHE A C 1
ATOM 477 O O . PHE A 1 65 ? -1.446 -25.328 8.234 1 94.25 65 PHE A O 1
ATOM 484 N N . LEU A 1 66 ? -1.286 -26.328 10.227 1 96.31 66 LEU A N 1
ATOM 485 C CA . LEU A 1 66 ? -2.324 -27.312 9.953 1 96.31 66 LEU A CA 1
ATOM 486 C C . LEU A 1 66 ? -3.422 -27.25 11.008 1 96.31 66 LEU A C 1
ATOM 488 O O . LEU A 1 66 ? -3.188 -27.578 12.172 1 96.31 66 LEU A O 1
ATOM 492 N N . GLN A 1 67 ? -4.566 -26.922 10.539 1 93 67 GLN A N 1
ATOM 493 C CA . GLN A 1 67 ? -5.672 -26.75 11.477 1 93 67 GLN A CA 1
ATOM 494 C C . GLN A 1 67 ? -6.637 -27.922 11.422 1 93 67 GLN A C 1
ATOM 496 O O . GLN A 1 67 ? -6.746 -28.594 10.391 1 93 67 GLN A O 1
ATOM 501 N N . GLY A 1 68 ? -7.305 -28.188 12.586 1 89.56 68 GLY A N 1
ATOM 502 C CA . GLY A 1 68 ? -8.438 -29.094 12.609 1 89.56 68 GLY A CA 1
ATOM 503 C C . GLY A 1 68 ? -8.031 -30.547 12.789 1 89.56 68 GLY A C 1
ATOM 504 O O . GLY A 1 68 ? -8.766 -31.453 12.383 1 89.56 68 GLY A O 1
ATOM 505 N N . VAL A 1 69 ? -6.848 -30.641 13.25 1 88.12 69 VAL A N 1
ATOM 506 C CA . VAL A 1 69 ? -6.41 -32.031 13.438 1 88.12 69 VAL A CA 1
ATOM 507 C C . VAL A 1 69 ? -5.836 -32.188 14.844 1 88.12 69 VAL A C 1
ATOM 509 O O . VAL A 1 69 ? -5.363 -31.234 15.445 1 88.12 69 VAL A O 1
ATOM 512 N N . LYS A 1 70 ? -5.934 -33.406 15.492 1 87.25 70 LYS A N 1
ATOM 513 C CA . LYS A 1 70 ? -5.32 -33.781 16.766 1 87.25 70 LYS A CA 1
ATOM 514 C C . LYS A 1 70 ? -4.164 -34.75 16.547 1 87.25 70 LYS A C 1
ATOM 516 O O . LYS A 1 70 ? -4.387 -35.938 16.281 1 87.25 70 LYS A O 1
ATOM 521 N N . LEU A 1 71 ? -3.074 -34.219 16.5 1 93.38 71 LEU A N 1
ATOM 522 C CA . LEU A 1 71 ? -1.872 -35 16.281 1 93.38 71 LEU A CA 1
ATOM 523 C C . LEU A 1 71 ? -0.873 -34.812 17.422 1 93.38 71 LEU A C 1
ATOM 525 O O . LEU A 1 71 ? -0.916 -33.781 18.109 1 93.38 71 LEU A O 1
ATOM 529 N N . ASN A 1 72 ? -0.008 -35.781 17.562 1 94.62 72 ASN A N 1
ATOM 530 C CA . ASN A 1 72 ? 1.036 -35.656 18.578 1 94.62 72 ASN A CA 1
ATOM 531 C C . ASN A 1 72 ? 2.32 -35.094 18 1 94.62 72 ASN A C 1
ATOM 533 O O . ASN A 1 72 ? 2.594 -35.219 16.812 1 94.62 72 ASN A O 1
ATOM 537 N N . GLN A 1 73 ? 3.018 -34.469 18.938 1 95.38 73 GLN A N 1
ATOM 538 C CA . GLN A 1 73 ? 4.32 -33.938 18.516 1 95.38 73 GLN A CA 1
ATOM 539 C C . GLN A 1 73 ? 5.234 -35.062 18.062 1 95.38 73 GLN A C 1
ATOM 541 O O . GLN A 1 73 ? 5.289 -36.125 18.703 1 95.38 73 GLN A O 1
ATOM 546 N N . GLY A 1 74 ? 5.84 -34.906 16.953 1 96.19 74 GLY A N 1
ATOM 547 C CA . GLY A 1 74 ? 6.746 -35.906 16.406 1 96.19 74 GLY A CA 1
ATOM 548 C C . GLY A 1 74 ? 6.094 -36.812 15.383 1 96.19 74 GLY A C 1
ATOM 549 O O . GLY A 1 74 ? 6.781 -37.469 14.609 1 96.19 74 GLY A O 1
ATOM 550 N N . ALA A 1 75 ? 4.852 -36.812 15.328 1 95.75 75 ALA A N 1
ATOM 551 C CA . ALA A 1 75 ? 4.117 -37.656 14.406 1 95.75 75 ALA A CA 1
ATOM 552 C C . ALA A 1 75 ? 4.297 -37.219 12.961 1 95.75 75 ALA A C 1
ATOM 554 O O . ALA A 1 75 ? 4.391 -36 12.688 1 95.75 75 ALA A O 1
ATOM 555 N N . SER A 1 76 ? 4.32 -38.25 12.07 1 96.81 76 SER A N 1
ATOM 556 C CA . SER A 1 76 ? 4.301 -37.938 10.641 1 96.81 76 SER A CA 1
ATOM 557 C C . SER A 1 76 ? 2.871 -37.75 10.141 1 96.81 76 SER A C 1
ATOM 559 O O . SER A 1 76 ? 1.941 -38.375 10.648 1 96.81 76 SER A O 1
ATOM 561 N N . VAL A 1 77 ? 2.768 -36.844 9.164 1 96.75 77 VAL A N 1
ATOM 562 C CA . VAL A 1 77 ? 1.433 -36.594 8.633 1 96.75 77 VAL A CA 1
ATOM 563 C C . VAL A 1 77 ? 1.526 -36.219 7.156 1 96.75 77 VAL A C 1
ATOM 565 O O . VAL A 1 77 ? 2.439 -35.5 6.746 1 96.75 77 VAL A O 1
ATOM 568 N N . LEU A 1 78 ? 0.658 -36.844 6.355 1 96.69 78 LEU A N 1
ATOM 569 C CA . LEU A 1 78 ? 0.54 -36.5 4.945 1 96.69 78 LEU A CA 1
ATOM 570 C C . LEU A 1 78 ? -0.292 -35.219 4.777 1 96.69 78 LEU A C 1
ATOM 572 O O . LEU A 1 78 ? -1.45 -35.188 5.195 1 96.69 78 LEU A O 1
ATOM 576 N N . VAL A 1 79 ? 0.366 -34.219 4.176 1 97.62 79 VAL A N 1
ATOM 577 C CA . VAL A 1 79 ? -0.346 -32.938 4.016 1 97.62 79 VAL A CA 1
ATOM 578 C C . VAL A 1 79 ? -0.178 -32.438 2.586 1 97.62 79 VAL A C 1
ATOM 580 O O . VAL A 1 79 ? 0.764 -32.812 1.889 1 97.62 79 VAL A O 1
ATOM 583 N N . GLN A 1 80 ? -1.089 -31.672 2.166 1 97.31 80 GLN A N 1
ATOM 584 C CA . GLN A 1 80 ? -0.956 -30.875 0.955 1 97.31 80 GLN A CA 1
ATOM 585 C C . GLN A 1 80 ? -0.811 -29.391 1.29 1 97.31 80 GLN A C 1
ATOM 587 O O . GLN A 1 80 ? -1.502 -28.875 2.174 1 97.31 80 GLN A O 1
ATOM 592 N N . VAL A 1 81 ? 0.079 -28.75 0.537 1 96.88 81 VAL A N 1
ATOM 593 C CA . VAL A 1 81 ? 0.306 -27.328 0.763 1 96.88 81 VAL A CA 1
ATOM 594 C C . VAL A 1 81 ? -0.769 -26.516 0.048 1 96.88 81 VAL A C 1
ATOM 596 O O . VAL A 1 81 ? -0.769 -26.422 -1.181 1 96.88 81 VAL A O 1
ATOM 599 N N . LYS A 1 82 ? -1.62 -25.922 0.813 1 94.25 82 LYS A N 1
ATOM 600 C CA . LYS A 1 82 ? -2.688 -25.109 0.244 1 94.25 82 LYS A CA 1
ATOM 601 C C . LYS A 1 82 ? -2.154 -23.766 -0.235 1 94.25 82 LYS A C 1
ATOM 603 O O . LYS A 1 82 ? -2.572 -23.266 -1.279 1 94.25 82 LYS A O 1
ATOM 608 N N . ALA A 1 83 ? -1.299 -23.203 0.536 1 93.38 83 ALA A N 1
ATOM 609 C CA . ALA A 1 83 ? -0.704 -21.906 0.216 1 93.38 83 ALA A CA 1
ATOM 610 C C . ALA A 1 83 ? 0.741 -21.844 0.7 1 93.38 83 ALA A C 1
ATOM 612 O O . ALA A 1 83 ? 1.063 -22.312 1.789 1 93.38 83 ALA A O 1
ATOM 613 N N . ASP A 1 84 ? 1.509 -21.125 -0.101 1 94.38 84 ASP A N 1
ATOM 614 C CA . ASP A 1 84 ? 2.908 -20.938 0.276 1 94.38 84 ASP A CA 1
ATOM 615 C C . ASP A 1 84 ? 3.039 -19.984 1.456 1 94.38 84 ASP A C 1
ATOM 617 O O . ASP A 1 84 ? 2.104 -19.234 1.769 1 94.38 84 ASP A O 1
ATOM 621 N N . ALA A 1 85 ? 4.211 -20.094 2.057 1 88.69 85 ALA A N 1
ATOM 622 C CA . ALA A 1 85 ? 4.512 -19.188 3.162 1 88.69 85 ALA A CA 1
ATOM 623 C C . ALA A 1 85 ? 4.5 -17.734 2.695 1 88.69 85 ALA A C 1
ATOM 625 O O . ALA A 1 85 ? 4.809 -17.438 1.535 1 88.69 85 ALA A O 1
ATOM 626 N N . GLN A 1 86 ? 4.109 -16.859 3.557 1 80.75 86 GLN A N 1
ATOM 627 C CA . GLN A 1 86 ? 4.055 -15.43 3.26 1 80.75 86 GLN A CA 1
ATOM 628 C C . GLN A 1 86 ? 4.477 -14.602 4.469 1 80.75 86 GLN A C 1
ATOM 630 O O . GLN A 1 86 ? 3.871 -14.703 5.539 1 80.75 86 GLN A O 1
ATOM 635 N N . GLY A 1 87 ? 5.449 -13.758 4.234 1 71.69 87 GLY A N 1
ATOM 636 C CA . GLY A 1 87 ? 5.934 -12.953 5.34 1 71.69 87 GLY A CA 1
ATOM 637 C C . GLY A 1 87 ? 6.461 -13.781 6.496 1 71.69 87 GLY A C 1
ATOM 638 O O . GLY A 1 87 ? 7.324 -14.641 6.312 1 71.69 87 GLY A O 1
ATOM 639 N N . LEU A 1 88 ? 5.828 -13.477 7.66 1 73.56 88 LEU A N 1
ATOM 640 C CA . LEU A 1 88 ? 6.258 -14.148 8.883 1 73.56 88 LEU A CA 1
ATOM 641 C C . LEU A 1 88 ? 5.457 -15.422 9.109 1 73.56 88 LEU A C 1
ATOM 643 O O . LEU A 1 88 ? 5.758 -16.203 10.023 1 73.56 88 LEU A O 1
ATOM 647 N N . LYS A 1 89 ? 4.523 -15.758 8.172 1 79.81 89 LYS A N 1
ATOM 648 C CA . LYS A 1 89 ? 3.654 -16.922 8.32 1 79.81 89 LYS A CA 1
ATOM 649 C C . LYS A 1 89 ? 4.133 -18.078 7.449 1 79.81 89 LYS A C 1
ATOM 651 O O . LYS A 1 89 ? 4.582 -17.875 6.32 1 79.81 89 LYS A O 1
ATOM 656 N N . GLY A 1 90 ? 4.016 -19.203 8.023 1 89.19 90 GLY A N 1
ATOM 657 C CA . GLY A 1 90 ? 4.367 -20.391 7.262 1 89.19 90 GLY A CA 1
ATOM 658 C C . GLY A 1 90 ? 3.287 -20.828 6.289 1 89.19 90 GLY A C 1
ATOM 659 O O . GLY A 1 90 ? 2.266 -20.141 6.148 1 89.19 90 GLY A O 1
ATOM 660 N N . ALA A 1 91 ? 3.582 -21.922 5.594 1 95.19 91 ALA A N 1
ATOM 661 C CA . ALA A 1 91 ? 2.646 -22.469 4.609 1 95.19 91 ALA A CA 1
ATOM 662 C C . ALA A 1 91 ? 1.354 -22.922 5.277 1 95.19 91 ALA A C 1
ATOM 664 O O . ALA A 1 91 ? 1.351 -23.281 6.461 1 95.19 91 ALA A O 1
ATOM 665 N N . VAL A 1 92 ? 0.335 -22.875 4.566 1 94.56 92 VAL A N 1
ATOM 666 C CA . VAL A 1 92 ? -0.945 -23.406 5.023 1 94.56 92 VAL A CA 1
ATOM 667 C C . VAL A 1 92 ? -1.143 -24.812 4.48 1 94.56 92 VAL A C 1
ATOM 669 O O . VAL A 1 92 ? -1.017 -25.047 3.275 1 94.56 92 VAL A O 1
ATOM 672 N N . LEU A 1 93 ? -1.551 -25.672 5.41 1 97.12 93 LEU A N 1
ATOM 673 C CA . LEU A 1 93 ? -1.597 -27.078 5.035 1 97.12 93 LEU A CA 1
ATOM 674 C C . LEU A 1 93 ? -3.006 -27.641 5.203 1 97.12 93 LEU A C 1
ATOM 676 O O . LEU A 1 93 ? -3.838 -27.047 5.891 1 97.12 93 LEU A O 1
ATOM 680 N N . THR A 1 94 ? -3.232 -28.719 4.52 1 96.19 94 THR A N 1
ATOM 681 C CA . THR A 1 94 ? -4.465 -29.5 4.664 1 96.19 94 THR A CA 1
ATOM 682 C C . THR A 1 94 ? -4.18 -30.984 4.562 1 96.19 94 THR A C 1
ATOM 684 O O . THR A 1 94 ? -3.215 -31.406 3.918 1 96.19 94 THR A O 1
ATOM 687 N N . THR A 1 95 ? -5.008 -31.734 5.211 1 95.25 95 THR A N 1
ATOM 688 C CA . THR A 1 95 ? -4.883 -33.188 5.102 1 95.25 95 THR A CA 1
ATOM 689 C C . THR A 1 95 ? -5.742 -33.719 3.957 1 95.25 95 THR A C 1
ATOM 691 O O . THR A 1 95 ? -5.672 -34.906 3.619 1 95.25 95 THR A O 1
ATOM 694 N N . GLU A 1 96 ? -6.496 -32.844 3.414 1 93.94 96 GLU A N 1
ATOM 695 C CA . GLU A 1 96 ? -7.336 -33.219 2.283 1 93.94 96 GLU A CA 1
ATOM 696 C C . GLU A 1 96 ? -6.594 -33.062 0.961 1 93.94 96 GLU A C 1
ATOM 698 O O . GLU A 1 96 ? -6.609 -31.984 0.369 1 93.94 96 GLU A O 1
ATOM 703 N N . VAL A 1 97 ? -6.172 -34.188 0.446 1 95.06 97 VAL A N 1
ATOM 704 C CA . VAL A 1 97 ? -5.41 -34.156 -0.797 1 95.06 97 VAL A CA 1
ATOM 705 C C . VAL A 1 97 ? -6.363 -34.094 -1.988 1 95.06 97 VAL A C 1
ATOM 707 O O . VAL A 1 97 ? -7.32 -34.844 -2.068 1 95.06 97 VAL A O 1
ATOM 710 N N . VAL A 1 98 ? -6.125 -33.188 -2.805 1 93.88 98 VAL A N 1
ATOM 711 C CA . VAL A 1 98 ? -6.875 -33.062 -4.051 1 93.88 98 VAL A CA 1
ATOM 712 C C . VAL A 1 98 ? -5.91 -33.031 -5.234 1 93.88 98 VAL A C 1
ATOM 714 O O . VAL A 1 98 ? -4.996 -32.188 -5.277 1 93.88 98 VAL A O 1
ATOM 717 N N . LEU A 1 99 ? -6.07 -33.906 -6.156 1 93.62 99 LEU A N 1
ATOM 718 C CA . LEU A 1 99 ? -5.266 -33.938 -7.375 1 93.62 99 LEU A CA 1
ATOM 719 C C . LEU A 1 99 ? -6.078 -33.5 -8.586 1 93.62 99 LEU A C 1
ATOM 721 O O . LEU A 1 99 ? -7.121 -34.094 -8.891 1 93.62 99 LEU A O 1
ATOM 725 N N . SER A 1 100 ? -5.57 -32.531 -9.203 1 89.12 100 SER A N 1
ATOM 726 C CA . SER A 1 100 ? -6.336 -31.922 -10.297 1 89.12 100 SER A CA 1
ATOM 727 C C . SER A 1 100 ? -5.891 -32.469 -11.648 1 89.12 100 SER A C 1
ATOM 729 O O . SER A 1 100 ? -4.707 -32.406 -11.984 1 89.12 100 SER A O 1
ATOM 731 N N . GLY A 1 101 ? -6.824 -33 -12.32 1 87.5 101 GLY A N 1
ATOM 732 C CA . GLY A 1 101 ? -6.613 -33.344 -13.711 1 87.5 101 GLY A CA 1
ATOM 733 C C . GLY A 1 101 ? -7.223 -32.344 -14.68 1 87.5 101 GLY A C 1
ATOM 734 O O . GLY A 1 101 ? -7.453 -31.172 -14.312 1 87.5 101 GLY A O 1
ATOM 735 N N . ARG A 1 102 ? -7.312 -32.75 -15.883 1 82.81 102 ARG A N 1
ATOM 736 C CA . ARG A 1 102 ? -7.859 -31.875 -16.906 1 82.81 102 ARG A CA 1
ATOM 737 C C . ARG A 1 102 ? -9.367 -31.719 -16.75 1 82.81 102 ARG A C 1
ATOM 739 O O . ARG A 1 102 ? -9.898 -30.609 -16.859 1 82.81 102 ARG A O 1
ATOM 746 N N . PHE A 1 103 ? -10.023 -32.906 -16.422 1 88.31 103 PHE A N 1
ATOM 747 C CA . PHE A 1 103 ? -11.484 -32.875 -16.406 1 88.31 103 PHE A CA 1
ATOM 748 C C . PHE A 1 103 ? -12 -33.156 -14.992 1 88.31 103 PHE A C 1
ATOM 750 O O . PHE A 1 103 ? -13.141 -32.781 -14.672 1 88.31 103 PHE A O 1
ATOM 757 N N . ILE A 1 104 ? -11.148 -33.781 -14.273 1 91.94 104 ILE A N 1
ATOM 758 C CA . ILE A 1 104 ? -11.617 -34.281 -12.977 1 91.94 104 ILE A CA 1
ATOM 759 C C . ILE A 1 104 ? -10.617 -33.875 -11.891 1 91.94 104 ILE A C 1
ATOM 761 O O . ILE A 1 104 ? -9.414 -33.781 -12.156 1 91.94 104 ILE A O 1
ATOM 765 N N . ALA A 1 105 ? -11.164 -33.562 -10.727 1 92.81 105 ALA A N 1
ATOM 766 C CA . ALA A 1 105 ? -10.359 -33.531 -9.5 1 92.81 105 ALA A CA 1
ATOM 767 C C . ALA A 1 105 ? -10.562 -34.812 -8.695 1 92.81 105 ALA A C 1
ATOM 769 O O . ALA A 1 105 ? -11.695 -35.25 -8.477 1 92.81 105 ALA A O 1
ATOM 770 N N . TYR A 1 106 ? -9.453 -35.406 -8.359 1 94.69 106 TYR A N 1
ATOM 771 C CA . TYR A 1 106 ? -9.469 -36.688 -7.613 1 94.69 106 TYR A CA 1
ATOM 772 C C . TYR A 1 106 ? -9.258 -36.438 -6.125 1 94.69 106 TYR A C 1
ATOM 774 O O . TYR A 1 106 ? -8.289 -35.781 -5.734 1 94.69 106 TYR A O 1
ATOM 782 N N . THR A 1 107 ? -10.219 -36.875 -5.324 1 95 107 THR A N 1
ATOM 783 C CA . THR A 1 107 ? -10.156 -36.719 -3.871 1 95 107 THR A CA 1
ATOM 784 C C . THR A 1 107 ? -10.102 -38.094 -3.203 1 95 107 THR A C 1
ATOM 786 O O . THR A 1 107 ? -11.125 -38.625 -2.74 1 95 107 THR A O 1
ATOM 789 N N . PRO A 1 108 ? -8.922 -38.625 -3.033 1 92.25 108 PRO A N 1
ATOM 790 C CA . PRO A 1 108 ? -8.797 -40 -2.586 1 92.25 108 PRO A CA 1
ATOM 791 C C . PRO A 1 108 ? -9.258 -40.188 -1.143 1 92.25 108 PRO A C 1
ATOM 793 O O . PRO A 1 108 ? -9.625 -41.312 -0.754 1 92.25 108 PRO A O 1
ATOM 796 N N . MET A 1 109 ? -9.281 -39.188 -0.368 1 89 109 MET A N 1
ATOM 797 C CA . MET A 1 109 ? -9.602 -39.312 1.049 1 89 109 MET A CA 1
ATOM 798 C C . MET A 1 109 ? -11.031 -38.844 1.327 1 89 109 MET A C 1
ATOM 800 O O . MET A 1 109 ? -11.453 -38.812 2.482 1 89 109 MET A O 1
ATOM 804 N N . ARG A 1 110 ? -11.648 -38.438 0.364 1 91.31 110 ARG A N 1
ATOM 805 C CA . ARG A 1 110 ? -13.039 -38 0.475 1 91.31 110 ARG A CA 1
ATOM 806 C C . ARG A 1 110 ? -13.898 -38.656 -0.603 1 91.31 110 ARG A C 1
ATOM 808 O O . ARG A 1 110 ? -14.094 -38.094 -1.676 1 91.31 110 ARG A O 1
ATOM 815 N N . PRO A 1 111 ? -14.539 -39.719 -0.154 1 92 111 PRO A N 1
ATOM 816 C CA . PRO A 1 111 ? -15.352 -40.438 -1.15 1 92 111 PRO A CA 1
ATOM 817 C C . PRO A 1 111 ? -16.578 -39.625 -1.59 1 92 111 PRO A C 1
ATOM 819 O O . PRO A 1 111 ? -17.109 -38.844 -0.811 1 92 111 PRO A O 1
ATOM 822 N N . GLY A 1 112 ? -16.922 -39.875 -2.881 1 93.38 112 GLY A N 1
ATOM 823 C CA . GLY A 1 112 ? -18.109 -39.219 -3.395 1 93.38 112 GLY A CA 1
ATOM 824 C C . GLY A 1 112 ? -17.922 -38.625 -4.777 1 93.38 112 GLY A C 1
ATOM 825 O O . GLY A 1 112 ? -16.797 -38.562 -5.281 1 93.38 112 GLY A O 1
ATOM 826 N N . LEU A 1 113 ? -19.031 -38.438 -5.402 1 94.62 113 LEU A N 1
ATOM 827 C CA . LEU A 1 113 ? -19.062 -37.844 -6.734 1 94.62 113 LEU A CA 1
ATOM 828 C C . LEU A 1 113 ? -19.766 -36.5 -6.719 1 94.62 113 LEU A C 1
ATOM 830 O O . LEU A 1 113 ? -20.906 -36.406 -6.242 1 94.62 113 LEU A O 1
ATOM 834 N N . SER A 1 114 ? -18.984 -35.531 -7.109 1 93.94 114 SER A N 1
ATOM 835 C CA . SER A 1 114 ? -19.562 -34.188 -7.199 1 93.94 114 SER A CA 1
ATOM 836 C C . SER A 1 114 ? -19.5 -33.656 -8.625 1 93.94 114 SER A C 1
ATOM 838 O O . SER A 1 114 ? -18.484 -33.812 -9.305 1 93.94 114 SER A O 1
ATOM 840 N N . VAL A 1 115 ? -20.609 -33.125 -9.125 1 93.31 115 VAL A N 1
ATOM 841 C CA . VAL A 1 115 ? -20.688 -32.531 -10.453 1 93.31 115 VAL A CA 1
ATOM 842 C C . VAL A 1 115 ? -21.094 -31.062 -10.336 1 93.31 115 VAL A C 1
ATOM 844 O O . VAL A 1 115 ? -21.828 -30.703 -9.414 1 93.31 115 VAL A O 1
ATOM 847 N N . PRO A 1 116 ? -20.516 -30.25 -11.266 1 89.62 116 PRO A N 1
ATOM 848 C CA . PRO A 1 116 ? -20.812 -28.828 -11.164 1 89.62 116 PRO A CA 1
ATOM 849 C C . PRO A 1 116 ? -22.312 -28.531 -11.203 1 89.62 116 PRO A C 1
ATOM 851 O O . PRO A 1 116 ? -23.031 -29.078 -12.047 1 89.62 116 PRO A O 1
ATOM 854 N N . ARG A 1 117 ? -22.922 -27.594 -10.352 1 81.06 117 ARG A N 1
ATOM 855 C CA . ARG A 1 117 ? -24.328 -27.234 -10.242 1 81.06 117 ARG A CA 1
ATOM 856 C C . ARG A 1 117 ? -24.75 -26.344 -11.406 1 81.06 117 ARG A C 1
ATOM 858 O O . ARG A 1 117 ? -25.938 -26.203 -11.68 1 81.06 117 ARG A O 1
ATOM 865 N N . LYS A 1 118 ? -23.641 -25.797 -12.023 1 82.75 118 LYS A N 1
ATOM 866 C CA . LYS A 1 118 ? -23.906 -24.891 -13.133 1 82.75 118 LYS A CA 1
ATOM 867 C C . LYS A 1 118 ? -24.422 -25.641 -14.352 1 82.75 118 LYS A C 1
ATOM 869 O O . LYS A 1 118 ? -24.984 -25.031 -15.266 1 82.75 118 LYS A O 1
ATOM 874 N N . LEU A 1 119 ? -24.234 -26.891 -14.375 1 88.5 119 LEU A N 1
ATOM 875 C CA . LEU A 1 119 ? -24.719 -27.703 -15.484 1 88.5 119 LEU A CA 1
ATOM 876 C C . LEU A 1 119 ? -26.219 -27.906 -15.406 1 88.5 119 LEU A C 1
ATOM 878 O O . LEU A 1 119 ? -26.797 -27.906 -14.312 1 88.5 119 LEU A O 1
ATOM 882 N N . SER A 1 120 ? -26.844 -27.984 -16.578 1 90.5 120 SER A N 1
ATOM 883 C CA . SER A 1 120 ? -28.25 -28.344 -16.594 1 90.5 120 SER A CA 1
ATOM 884 C C . SER A 1 120 ? -28.484 -29.719 -15.984 1 90.5 120 SER A C 1
ATOM 886 O O . SER A 1 120 ? -27.578 -30.547 -15.945 1 90.5 120 SER A O 1
ATOM 888 N N . ASP A 1 121 ? -29.688 -29.922 -15.57 1 91.19 121 ASP A N 1
ATOM 889 C CA . ASP A 1 121 ? -30.031 -31.172 -14.891 1 91.19 121 ASP A CA 1
ATOM 890 C C . ASP A 1 121 ? -29.734 -32.375 -15.789 1 91.19 121 ASP A C 1
ATOM 892 O O . ASP A 1 121 ? -29.203 -33.375 -15.32 1 91.19 121 ASP A O 1
ATOM 896 N N . ASP A 1 122 ? -30.062 -32.156 -16.969 1 92.19 122 ASP A N 1
ATOM 897 C CA . ASP A 1 122 ? -29.859 -33.281 -17.906 1 92.19 122 ASP A CA 1
ATOM 898 C C . ASP A 1 122 ? -28.375 -33.562 -18.094 1 92.19 122 ASP A C 1
ATOM 900 O O . ASP A 1 122 ? -27.953 -34.719 -18.062 1 92.19 122 ASP A O 1
ATOM 904 N N . ARG A 1 123 ? -27.594 -32.594 -18.281 1 91.75 123 ARG A N 1
ATOM 905 C CA . ARG A 1 123 ? -26.156 -32.75 -18.5 1 91.75 123 ARG A CA 1
ATOM 906 C C . ARG A 1 123 ? -25.484 -33.281 -17.234 1 91.75 123 ARG A C 1
ATOM 908 O O . ARG A 1 123 ? -24.547 -34.094 -17.328 1 91.75 123 ARG A O 1
ATOM 915 N N . ARG A 1 124 ? -25.969 -32.812 -16.156 1 93.12 124 ARG A N 1
ATOM 916 C CA . ARG A 1 124 ? -25.438 -33.281 -14.875 1 93.12 124 ARG A CA 1
ATOM 917 C C . ARG A 1 124 ? -25.688 -34.75 -14.68 1 93.12 124 ARG A C 1
ATOM 919 O O . ARG A 1 124 ? -24.781 -35.469 -14.242 1 93.12 124 ARG A O 1
ATOM 926 N N . ALA A 1 125 ? -26.891 -35.156 -15.023 1 92.88 125 ALA A N 1
ATOM 927 C CA . ALA A 1 125 ? -27.25 -36.531 -14.852 1 92.88 125 ALA A CA 1
ATOM 928 C C . ALA A 1 125 ? -26.406 -37.438 -15.75 1 92.88 125 ALA A C 1
ATOM 930 O O . ALA A 1 125 ? -25.938 -38.5 -15.312 1 92.88 125 ALA A O 1
ATOM 931 N N . ILE A 1 126 ? -26.234 -37 -16.875 1 92.31 126 ILE A N 1
ATOM 932 C CA . ILE A 1 126 ? -25.453 -37.781 -17.844 1 92.31 126 ILE A CA 1
ATOM 933 C C . ILE A 1 126 ? -24 -37.906 -17.359 1 92.31 126 ILE A C 1
ATOM 935 O O . ILE A 1 126 ? -23.422 -39 -17.359 1 92.31 126 ILE A O 1
ATOM 939 N N . LEU A 1 127 ? -23.438 -36.812 -16.984 1 94.12 127 LEU A N 1
ATOM 940 C CA . LEU A 1 127 ? -22.047 -36.812 -16.516 1 94.12 127 LEU A CA 1
ATOM 941 C C . LEU A 1 127 ? -21.891 -37.625 -15.25 1 94.12 127 LEU A C 1
ATOM 943 O O . LEU A 1 127 ? -20.906 -38.344 -15.094 1 94.12 127 LEU A O 1
ATOM 947 N N . GLN A 1 128 ? -22.859 -37.562 -14.406 1 93.75 128 GLN A N 1
ATOM 948 C CA . GLN A 1 128 ? -22.844 -38.344 -13.172 1 93.75 128 GLN A CA 1
ATOM 949 C C . GLN A 1 128 ? -22.828 -39.844 -13.469 1 93.75 128 GLN A C 1
ATOM 951 O O . GLN A 1 128 ? -22.078 -40.594 -12.852 1 93.75 128 GLN A O 1
ATOM 956 N N . GLU A 1 129 ? -23.625 -40.156 -14.328 1 93.12 129 GLU A N 1
ATOM 957 C CA . GLU A 1 129 ? -23.703 -41.562 -14.695 1 93.12 129 GLU A CA 1
ATOM 958 C C . GLU A 1 129 ? -22.391 -42.062 -15.297 1 93.12 129 GLU A C 1
ATOM 960 O O . GLU A 1 129 ? -21.922 -43.125 -14.953 1 93.12 129 GLU A O 1
ATOM 965 N N . ARG A 1 130 ? -21.891 -41.281 -16.125 1 93.12 130 ARG A N 1
ATOM 966 C CA . ARG A 1 130 ? -20.641 -41.625 -16.797 1 93.12 130 ARG A CA 1
ATOM 967 C C . ARG A 1 130 ? -19.516 -41.812 -15.789 1 93.12 130 ARG A C 1
ATOM 969 O O . ARG A 1 130 ? -18.766 -42.781 -15.852 1 93.12 130 ARG A O 1
ATOM 976 N N . LEU A 1 131 ? -19.438 -40.969 -14.867 1 94.56 131 LEU A N 1
ATOM 977 C CA . LEU A 1 131 ? -18.344 -40.969 -13.906 1 94.56 131 LEU A CA 1
ATOM 978 C C . LEU A 1 131 ? -18.562 -42.031 -12.836 1 94.56 131 LEU A C 1
ATOM 980 O O . LEU A 1 131 ? -17.609 -42.656 -12.367 1 94.56 131 LEU A O 1
ATOM 984 N N . ALA A 1 132 ? -19.812 -42.219 -12.492 1 92.81 132 ALA A N 1
ATOM 985 C CA . ALA A 1 132 ? -20.141 -43.219 -11.484 1 92.81 132 ALA A CA 1
ATOM 986 C C . ALA A 1 132 ? -19.703 -44.625 -11.938 1 92.81 132 ALA A C 1
ATOM 988 O O . ALA A 1 132 ? -19.266 -45.438 -11.117 1 92.81 132 ALA A O 1
ATOM 989 N N . CYS A 1 133 ? -19.766 -44.781 -13.164 1 92.19 133 CYS A N 1
ATOM 990 C CA . CYS A 1 133 ? -19.438 -46.094 -13.719 1 92.19 133 CYS A CA 1
ATOM 991 C C . CYS A 1 133 ? -17.938 -46.344 -13.656 1 92.19 133 CYS A C 1
ATOM 993 O O . CYS A 1 133 ? -17.5 -47.5 -13.664 1 92.19 133 CYS A O 1
ATOM 995 N N . MET A 1 134 ? -17.266 -45.281 -13.547 1 93.25 134 MET A N 1
ATOM 996 C CA . MET A 1 134 ? -15.812 -45.406 -13.578 1 93.25 134 MET A CA 1
ATOM 997 C C . MET A 1 134 ? -15.227 -45.375 -12.172 1 93.25 134 MET A C 1
ATOM 999 O O . MET A 1 134 ? -14.062 -45.719 -11.969 1 93.25 134 MET A O 1
ATOM 1003 N N . MET A 1 135 ? -16 -45.062 -11.242 1 91.56 135 MET A N 1
ATOM 1004 C CA . MET A 1 135 ? -15.516 -44.781 -9.898 1 91.56 135 MET A CA 1
ATOM 1005 C C . MET A 1 135 ? -15.523 -46.031 -9.039 1 91.56 135 MET A C 1
ATOM 1007 O O . MET A 1 135 ? -16.438 -46.844 -9.148 1 91.56 135 MET A O 1
ATOM 1011 N N . HIS A 1 136 ? -14.523 -46.094 -8.211 1 90.12 136 HIS A N 1
ATOM 1012 C CA . HIS A 1 136 ? -14.539 -47.094 -7.145 1 90.12 136 HIS A CA 1
ATOM 1013 C C . HIS A 1 136 ? -15.25 -46.562 -5.906 1 90.12 136 HIS A C 1
ATOM 1015 O O . HIS A 1 136 ? -15.375 -45.344 -5.727 1 90.12 136 HIS A O 1
ATOM 1021 N N . ASP A 1 137 ? -15.664 -47.469 -5.023 1 85.25 137 ASP A N 1
ATOM 1022 C CA . ASP A 1 137 ? -16.484 -47.094 -3.875 1 85.25 137 ASP A CA 1
ATOM 1023 C C . ASP A 1 137 ? -15.711 -46.219 -2.893 1 85.25 137 ASP A C 1
ATOM 1025 O O . ASP A 1 137 ? -16.281 -45.375 -2.225 1 85.25 137 ASP A O 1
ATOM 1029 N N . ASP A 1 138 ? -14.508 -46.344 -2.834 1 88.12 138 ASP A N 1
ATOM 1030 C CA . ASP A 1 138 ? -13.742 -45.688 -1.779 1 88.12 138 ASP A CA 1
ATOM 1031 C C . ASP A 1 138 ? -13.031 -44.438 -2.312 1 88.12 138 ASP A C 1
ATOM 1033 O O . ASP A 1 138 ? -12.141 -43.906 -1.653 1 88.12 138 ASP A O 1
ATOM 1037 N N . GLU A 1 139 ? -13.43 -44.031 -3.523 1 90.62 139 GLU A N 1
ATOM 1038 C CA . GLU A 1 139 ? -12.727 -42.906 -4.09 1 90.62 139 GLU A CA 1
ATOM 1039 C C . GLU A 1 139 ? -13.664 -41.688 -4.25 1 90.62 139 GLU A C 1
ATOM 1041 O O . GLU A 1 139 ? -14.883 -41.844 -4.09 1 90.62 139 GLU A O 1
ATOM 1046 N N . GLY A 1 140 ? -13.055 -40.469 -4.324 1 94.75 140 GLY A N 1
ATOM 1047 C CA . GLY A 1 140 ? -13.812 -39.25 -4.566 1 94.75 140 GLY A CA 1
ATOM 1048 C C . GLY A 1 140 ? -13.422 -38.562 -5.859 1 94.75 140 GLY A C 1
ATOM 1049 O O . GLY A 1 140 ? -12.25 -38.562 -6.238 1 94.75 140 GLY A O 1
ATOM 1050 N N . ILE A 1 141 ? -14.469 -38.094 -6.547 1 95.06 141 ILE A N 1
ATOM 1051 C CA . ILE A 1 141 ? -14.273 -37.406 -7.816 1 95.06 141 ILE A CA 1
ATOM 1052 C C . ILE A 1 141 ? -15.086 -36.094 -7.832 1 95.06 141 ILE A C 1
ATOM 1054 O O . ILE A 1 141 ? -16.25 -36.094 -7.414 1 95.06 141 ILE A O 1
ATOM 1058 N N . VAL A 1 142 ? -14.422 -35.062 -8.203 1 94.19 142 VAL A N 1
ATOM 1059 C CA . VAL A 1 142 ? -15.109 -33.781 -8.477 1 94.19 142 VAL A CA 1
ATOM 1060 C C . VAL A 1 142 ? -14.945 -33.438 -9.953 1 94.19 142 VAL A C 1
ATOM 1062 O O . VAL A 1 142 ? -13.828 -33.156 -10.406 1 94.19 142 VAL A O 1
ATOM 1065 N N . ALA A 1 143 ? -16.031 -33.406 -10.664 1 93.44 143 ALA A N 1
ATOM 1066 C CA . ALA A 1 143 ? -15.961 -33.094 -12.094 1 93.44 143 ALA A CA 1
ATOM 1067 C C . ALA A 1 143 ? -15.859 -31.594 -12.328 1 93.44 143 ALA A C 1
ATOM 1069 O O . ALA A 1 143 ? -16.516 -30.797 -11.641 1 93.44 143 ALA A O 1
ATOM 1070 N N . ARG A 1 144 ? -14.961 -31.203 -13.234 1 87.88 144 ARG A N 1
ATOM 1071 C CA . ARG A 1 144 ? -14.906 -29.812 -13.672 1 87.88 144 ARG A CA 1
ATOM 1072 C C . ARG A 1 144 ? -16.016 -29.5 -14.656 1 87.88 144 ARG A C 1
ATOM 1074 O O . ARG A 1 144 ? -16.625 -30.422 -15.227 1 87.88 144 ARG A O 1
ATOM 1081 N N . LEU A 1 145 ? -16.281 -28.297 -14.898 1 82.88 145 LEU A N 1
ATOM 1082 C CA . LEU A 1 145 ? -17.375 -27.875 -15.758 1 82.88 145 LEU A CA 1
ATOM 1083 C C . LEU A 1 145 ? -17.203 -28.406 -17.172 1 82.88 145 LEU A C 1
ATOM 1085 O O . LEU A 1 145 ? -18.156 -28.906 -17.781 1 82.88 145 LEU A O 1
ATOM 1089 N N . HIS A 1 146 ? -16.031 -28.406 -17.703 1 81.69 146 HIS A N 1
ATOM 1090 C CA . HIS A 1 146 ? -15.805 -28.75 -19.094 1 81.69 146 HIS A CA 1
ATOM 1091 C C . HIS A 1 146 ? -15.742 -30.266 -19.281 1 81.69 146 HIS A C 1
ATOM 1093 O O . HIS A 1 146 ? -15.594 -30.75 -20.406 1 81.69 146 HIS A O 1
ATOM 1099 N N . ALA A 1 147 ? -15.859 -30.969 -18.172 1 89.5 147 ALA A N 1
ATOM 1100 C CA . ALA A 1 147 ? -15.852 -32.438 -18.25 1 89.5 147 ALA A CA 1
ATOM 1101 C C . ALA A 1 147 ? -17.016 -32.938 -19.094 1 89.5 147 ALA A C 1
ATOM 1103 O O . ALA A 1 147 ? -16.969 -34.031 -19.641 1 89.5 147 ALA A O 1
ATOM 1104 N N . VAL A 1 148 ? -17.984 -32.094 -19.156 1 88 148 VAL A N 1
ATOM 1105 C CA . VAL A 1 148 ? -19.188 -32.469 -19.891 1 88 148 VAL A CA 1
ATOM 1106 C C . VAL A 1 148 ? -18.859 -32.625 -21.375 1 88 148 VAL A C 1
ATOM 1108 O O . VAL A 1 148 ? -19.516 -33.375 -22.094 1 88 148 VAL A O 1
ATOM 1111 N N . ASN A 1 149 ? -17.891 -31.969 -21.781 1 87 149 ASN A N 1
ATOM 1112 C CA . ASN A 1 149 ? -17.531 -31.969 -23.203 1 87 149 ASN A CA 1
ATOM 1113 C C . ASN A 1 149 ? -16.531 -33.094 -23.516 1 87 149 ASN A C 1
ATOM 1115 O O . ASN A 1 149 ? -16.172 -33.312 -24.672 1 87 149 ASN A O 1
ATOM 1119 N N . ALA A 1 150 ? -16.078 -33.781 -22.547 1 88.5 150 ALA A N 1
ATOM 1120 C CA . ALA A 1 150 ? -15.102 -34.844 -22.734 1 88.5 150 ALA A CA 1
ATOM 1121 C C . ALA A 1 150 ? -15.781 -36.188 -23.016 1 88.5 150 ALA A C 1
ATOM 1123 O O . ALA A 1 150 ? -16.859 -36.469 -22.484 1 88.5 150 ALA A O 1
ATOM 1124 N N . ASP A 1 151 ? -15.102 -36.938 -23.859 1 90.94 151 ASP A N 1
ATOM 1125 C CA . ASP A 1 151 ? -15.633 -38.25 -24.094 1 90.94 151 ASP A CA 1
ATOM 1126 C C . ASP A 1 151 ? -15.18 -39.219 -23 1 90.94 151 ASP A C 1
ATOM 1128 O O . ASP A 1 151 ? -14.344 -38.875 -22.172 1 90.94 151 ASP A O 1
ATOM 1132 N N . GLU A 1 152 ? -15.758 -40.375 -23.016 1 91.94 152 GLU A N 1
ATOM 1133 C CA . GLU A 1 152 ? -15.539 -41.344 -21.938 1 91.94 152 GLU A CA 1
ATOM 1134 C C . GLU A 1 152 ? -14.07 -41.781 -21.875 1 91.94 152 GLU A C 1
ATOM 1136 O O . GLU A 1 152 ? -13.492 -41.844 -20.797 1 91.94 152 GLU A O 1
ATOM 1141 N N . PRO A 1 153 ? -13.461 -41.969 -23.031 1 92.44 153 PRO A N 1
ATOM 1142 C CA . PRO A 1 153 ? -12.047 -42.344 -22.969 1 92.44 153 PRO A CA 1
ATOM 1143 C C . PRO A 1 153 ? -11.18 -41.25 -22.328 1 92.44 153 PRO A C 1
ATOM 1145 O O . PRO A 1 153 ? -10.242 -41.562 -21.594 1 92.44 153 PRO A O 1
ATOM 1148 N N . ALA A 1 154 ? -11.516 -40.062 -22.594 1 89.75 154 ALA A N 1
ATOM 1149 C CA . ALA A 1 154 ? -10.758 -38.969 -22.016 1 89.75 154 ALA A CA 1
ATOM 1150 C C . ALA A 1 154 ? -10.945 -38.875 -20.516 1 89.75 154 ALA A C 1
ATOM 1152 O O . ALA A 1 154 ? -9.992 -38.625 -19.766 1 89.75 154 ALA A O 1
ATOM 1153 N N . LEU A 1 155 ? -12.141 -39.094 -20.094 1 93.31 155 LEU A N 1
ATOM 1154 C CA . LEU A 1 155 ? -12.445 -39.062 -18.672 1 93.31 155 LEU A CA 1
ATOM 1155 C C . LEU A 1 155 ? -11.742 -40.219 -17.953 1 93.31 155 LEU A C 1
ATOM 1157 O O . LEU A 1 155 ? -11.172 -40.031 -16.875 1 93.31 155 LEU A O 1
ATOM 1161 N N . GLU A 1 156 ? -11.758 -41.312 -18.609 1 93.94 156 GLU A N 1
ATOM 1162 C CA . GLU A 1 156 ? -11.117 -42.469 -18.031 1 93.94 156 GLU A CA 1
ATOM 1163 C C . GLU A 1 156 ? -9.609 -42.312 -17.938 1 93.94 156 GLU A C 1
ATOM 1165 O O . GLU A 1 156 ? -8.992 -42.688 -16.938 1 93.94 156 GLU A O 1
ATOM 1170 N N . ALA A 1 157 ? -9.133 -41.781 -18.953 1 91.75 157 ALA A N 1
ATOM 1171 C CA . ALA A 1 157 ? -7.691 -41.531 -18.969 1 91.75 157 ALA A CA 1
ATOM 1172 C C . ALA A 1 157 ? -7.293 -40.562 -17.875 1 91.75 157 ALA A C 1
ATOM 1174 O O . ALA A 1 157 ? -6.266 -40.75 -17.203 1 91.75 157 ALA A O 1
ATOM 1175 N N . ASP A 1 158 ? -8.07 -39.562 -17.734 1 91.44 158 ASP A N 1
ATOM 1176 C CA . ASP A 1 158 ? -7.828 -38.562 -16.688 1 91.44 158 ASP A CA 1
ATOM 1177 C C . ASP A 1 158 ? -7.871 -39.219 -15.305 1 91.44 158 ASP A C 1
ATOM 1179 O O . ASP A 1 158 ? -6.953 -39.031 -14.508 1 91.44 158 ASP A O 1
ATOM 1183 N N . LEU A 1 159 ? -8.82 -40 -15.086 1 94.25 159 LEU A N 1
ATOM 1184 C CA . LEU A 1 159 ? -9.008 -40.656 -13.789 1 94.25 159 LEU A CA 1
ATOM 1185 C C . LEU A 1 159 ? -7.887 -41.656 -13.516 1 94.25 159 LEU A C 1
ATOM 1187 O O . LEU A 1 159 ? -7.359 -41.688 -12.406 1 94.25 159 LEU A O 1
ATOM 1191 N N . THR A 1 160 ? -7.551 -42.344 -14.531 1 94.62 160 THR A N 1
ATOM 1192 C CA . THR A 1 160 ? -6.504 -43.344 -14.391 1 94.62 160 THR A CA 1
ATOM 1193 C C . THR A 1 160 ? -5.168 -42.688 -14.039 1 94.62 160 THR A C 1
ATOM 1195 O O . THR A 1 160 ? -4.43 -43.188 -13.188 1 94.62 160 THR A O 1
ATOM 1198 N N . ALA A 1 161 ? -4.91 -41.625 -14.688 1 91.38 161 ALA A N 1
ATOM 1199 C CA . ALA A 1 161 ? -3.676 -40.906 -14.406 1 91.38 161 ALA A CA 1
ATOM 1200 C C . ALA A 1 161 ? -3.643 -40.406 -12.969 1 91.38 161 ALA A C 1
ATOM 1202 O O . ALA A 1 161 ? -2.611 -40.5 -12.297 1 91.38 161 ALA A O 1
ATOM 1203 N N . LEU A 1 162 ? -4.699 -39.906 -12.523 1 94.25 162 LEU A N 1
ATOM 1204 C CA . LEU A 1 162 ? -4.793 -39.375 -11.164 1 94.25 162 LEU A CA 1
ATOM 1205 C C . LEU A 1 162 ? -4.66 -40.5 -10.133 1 94.25 162 LEU A C 1
ATOM 1207 O O . LEU A 1 162 ? -3.982 -40.312 -9.117 1 94.25 162 LEU A O 1
ATOM 1211 N N . ARG A 1 163 ? -5.254 -41.625 -10.438 1 95.19 163 ARG A N 1
ATOM 1212 C CA . ARG A 1 163 ? -5.113 -42.781 -9.578 1 95.19 163 ARG A CA 1
ATOM 1213 C C . ARG A 1 163 ? -3.654 -43.219 -9.469 1 95.19 163 ARG A C 1
ATOM 1215 O O . ARG A 1 163 ? -3.178 -43.562 -8.383 1 95.19 163 ARG A O 1
ATOM 1222 N N . GLY A 1 164 ? -3.107 -43.219 -10.609 1 94.75 164 GLY A N 1
ATOM 1223 C CA . GLY A 1 164 ? -1.698 -43.594 -10.633 1 94.75 164 GLY A CA 1
ATOM 1224 C C . GLY A 1 164 ? -0.832 -42.656 -9.797 1 94.75 164 GLY A C 1
ATOM 1225 O O . GLY A 1 164 ? 0.044 -43.125 -9.062 1 94.75 164 GLY A O 1
ATOM 1226 N N . GLN A 1 165 ? -1.044 -41.406 -9.891 1 93.38 165 GLN A N 1
ATOM 1227 C CA . GLN A 1 165 ? -0.314 -40.438 -9.086 1 93.38 165 GLN A CA 1
ATOM 1228 C C . GLN A 1 165 ? -0.519 -40.688 -7.598 1 93.38 165 GLN A C 1
ATOM 1230 O O . GLN A 1 165 ? 0.437 -40.656 -6.816 1 93.38 165 GLN A O 1
ATOM 1235 N N . TRP A 1 166 ? -1.745 -40.938 -7.23 1 95 166 TRP A N 1
ATOM 1236 C CA . TRP A 1 166 ? -2.068 -41.188 -5.832 1 95 166 TRP A CA 1
ATOM 1237 C C . TRP A 1 166 ? -1.349 -42.438 -5.316 1 95 166 TRP A C 1
ATOM 1239 O O . TRP A 1 166 ? -0.789 -42.406 -4.219 1 95 166 TRP A O 1
ATOM 1249 N N . GLN A 1 167 ? -1.32 -43.406 -6.109 1 95.19 167 GLN A N 1
ATOM 1250 C CA . GLN A 1 167 ? -0.635 -44.656 -5.738 1 95.19 167 GLN A CA 1
ATOM 1251 C C . GLN A 1 167 ? 0.858 -44.406 -5.531 1 95.19 167 GLN A C 1
ATOM 1253 O O . GLN A 1 167 ? 1.456 -44.938 -4.598 1 95.19 167 GLN A O 1
ATOM 1258 N N . GLN A 1 168 ? 1.356 -43.656 -6.398 1 94.56 168 GLN A N 1
ATOM 1259 C CA . GLN A 1 168 ? 2.771 -43.312 -6.277 1 94.56 168 GLN A CA 1
ATOM 1260 C C . GLN A 1 168 ? 3.047 -42.562 -4.977 1 94.56 168 GLN A C 1
ATOM 1262 O O . GLN A 1 168 ? 4.062 -42.812 -4.316 1 94.56 168 GLN A O 1
ATOM 1267 N N . MET A 1 169 ? 2.188 -41.656 -4.668 1 95.12 169 MET A N 1
ATOM 1268 C CA . MET A 1 169 ? 2.334 -40.906 -3.436 1 95.12 169 MET A CA 1
ATOM 1269 C C . MET A 1 169 ? 2.234 -41.812 -2.213 1 95.12 169 MET A C 1
ATOM 1271 O O . MET A 1 169 ? 2.975 -41.625 -1.242 1 95.12 169 MET A O 1
ATOM 1275 N N . GLN A 1 170 ? 1.359 -42.75 -2.248 1 94.75 170 GLN A N 1
ATOM 1276 C CA . GLN A 1 170 ? 1.203 -43.688 -1.146 1 94.75 170 GLN A CA 1
ATOM 1277 C C . GLN A 1 170 ? 2.459 -44.562 -0.968 1 94.75 170 GLN A C 1
ATOM 1279 O O . GLN A 1 170 ? 2.891 -44.812 0.159 1 94.75 170 GLN A O 1
ATOM 1284 N N . GLN A 1 171 ? 2.939 -44.938 -2.027 1 95.31 171 GLN A N 1
ATOM 1285 C CA . GLN A 1 171 ? 4.191 -45.688 -1.972 1 95.31 171 GLN A CA 1
ATOM 1286 C C . GLN A 1 171 ? 5.324 -44.844 -1.415 1 95.31 171 GLN A C 1
ATOM 1288 O O . GLN A 1 171 ? 6.102 -45.281 -0.576 1 95.31 171 GLN A O 1
ATOM 1293 N N . GLY A 1 172 ? 5.379 -43.656 -1.901 1 94.56 172 GLY A N 1
ATOM 1294 C CA . GLY A 1 172 ? 6.379 -42.719 -1.385 1 94.56 172 GLY A CA 1
ATOM 1295 C C . GLY A 1 172 ? 6.258 -42.5 0.109 1 94.56 172 GLY A C 1
ATOM 1296 O O . GLY A 1 172 ? 7.27 -42.375 0.809 1 94.56 172 GLY A O 1
ATOM 1297 N N . GLN A 1 173 ? 5.07 -42.406 0.536 1 94.44 173 GLN A N 1
ATOM 1298 C CA . GLN A 1 173 ? 4.809 -42.156 1.955 1 94.44 173 GLN A CA 1
ATOM 1299 C C . GLN A 1 173 ? 5.395 -43.281 2.805 1 94.44 173 GLN A C 1
ATOM 1301 O O . GLN A 1 173 ? 5.914 -43.062 3.895 1 94.44 173 GLN A O 1
ATOM 1306 N N . ARG A 1 174 ? 5.375 -44.469 2.316 1 94.38 174 ARG A N 1
ATOM 1307 C CA . ARG A 1 174 ? 5.875 -45.625 3.039 1 94.38 174 ARG A CA 1
ATOM 1308 C C . ARG A 1 174 ? 7.398 -45.656 3.055 1 94.38 174 ARG A C 1
ATOM 1310 O O . ARG A 1 174 ? 8.008 -46.125 4.027 1 94.38 174 ARG A O 1
ATOM 1317 N N . ASP A 1 175 ? 7.973 -45.094 2.123 1 94.5 175 ASP A N 1
ATOM 1318 C CA . ASP A 1 175 ? 9.414 -45.219 1.932 1 94.5 175 ASP A CA 1
ATOM 1319 C C . ASP A 1 175 ? 10.164 -44 2.443 1 94.5 175 ASP A C 1
ATOM 1321 O O . ASP A 1 175 ? 11.367 -44.062 2.689 1 94.5 175 ASP A O 1
ATOM 1325 N N . ALA A 1 176 ? 9.484 -42.938 2.598 1 94.5 176 ALA A N 1
ATOM 1326 C CA . ALA A 1 176 ? 10.164 -41.688 2.877 1 94.5 176 ALA A CA 1
ATOM 1327 C C . ALA A 1 176 ? 10.188 -41.375 4.375 1 94.5 176 ALA A C 1
ATOM 1329 O O . ALA A 1 176 ? 9.406 -41.969 5.141 1 94.5 176 ALA A O 1
ATOM 1330 N N . ARG A 1 177 ? 11.242 -40.625 4.727 1 94.94 177 ARG A N 1
ATOM 1331 C CA . ARG A 1 177 ? 11.289 -40.062 6.07 1 94.94 177 ARG A CA 1
ATOM 1332 C C . ARG A 1 177 ? 10.867 -38.594 6.066 1 94.94 177 ARG A C 1
ATOM 1334 O O . ARG A 1 177 ? 11.297 -37.812 5.211 1 94.94 177 ARG A O 1
ATOM 1341 N N . ALA A 1 178 ? 10.039 -38.219 6.957 1 95.69 178 ALA A N 1
ATOM 1342 C CA . ALA A 1 178 ? 9.539 -36.844 7.055 1 95.69 178 ALA A CA 1
ATOM 1343 C C . ALA A 1 178 ? 10.641 -35.906 7.508 1 95.69 178 ALA A C 1
ATOM 1345 O O . ALA A 1 178 ? 11.43 -36.219 8.391 1 95.69 178 ALA A O 1
ATOM 1346 N N . PRO A 1 179 ? 10.75 -34.812 6.957 1 96.88 179 PRO A N 1
ATOM 1347 C CA . PRO A 1 179 ? 9.891 -34.25 5.91 1 96.88 179 PRO A CA 1
ATOM 1348 C C . PRO A 1 179 ? 10.32 -34.656 4.508 1 96.88 179 PRO A C 1
ATOM 1350 O O . PRO A 1 179 ? 11.516 -34.844 4.25 1 96.88 179 PRO A O 1
ATOM 1353 N N . ALA A 1 180 ? 9.383 -34.875 3.635 1 97.19 180 ALA A N 1
ATOM 1354 C CA . ALA A 1 180 ? 9.68 -35.281 2.26 1 97.19 180 ALA A CA 1
ATOM 1355 C C . ALA A 1 180 ? 8.562 -34.844 1.312 1 97.19 180 ALA A C 1
ATOM 1357 O O . ALA A 1 180 ? 7.387 -35.094 1.583 1 97.19 180 ALA A O 1
ATOM 1358 N N . VAL A 1 181 ? 8.977 -34.188 0.293 1 96.25 181 VAL A N 1
ATOM 1359 C CA . VAL A 1 181 ? 8 -33.875 -0.753 1 96.25 181 VAL A CA 1
ATOM 1360 C C . VAL A 1 181 ? 7.715 -35.156 -1.568 1 96.25 181 VAL A C 1
ATOM 1362 O O . VAL A 1 181 ? 8.625 -35.719 -2.166 1 96.25 181 VAL A O 1
ATOM 1365 N N . LEU A 1 182 ? 6.48 -35.531 -1.644 1 96.56 182 LEU A N 1
ATOM 1366 C CA . LEU A 1 182 ? 6.113 -36.781 -2.305 1 96.56 182 LEU A CA 1
ATOM 1367 C C . LEU A 1 182 ? 5.625 -36.531 -3.727 1 96.56 182 LEU A C 1
ATOM 1369 O O . LEU A 1 182 ? 5.695 -37.406 -4.582 1 96.56 182 LEU A O 1
ATOM 1373 N N . TRP A 1 183 ? 5.066 -35.344 -3.863 1 94.62 183 TRP A N 1
ATOM 1374 C CA . TRP A 1 183 ? 4.496 -35 -5.164 1 94.62 183 TRP A CA 1
ATOM 1375 C C . TRP A 1 183 ? 4.332 -33.5 -5.316 1 94.62 183 TRP A C 1
ATOM 1377 O O . TRP A 1 183 ? 4.012 -32.812 -4.352 1 94.62 183 TRP A O 1
ATOM 1387 N N . ARG A 1 184 ? 4.547 -33.031 -6.559 1 92.56 184 ARG A N 1
ATOM 1388 C CA . ARG A 1 184 ? 4.316 -31.641 -6.93 1 92.56 184 ARG A CA 1
ATOM 1389 C C . ARG A 1 184 ? 3.463 -31.547 -8.188 1 92.56 184 ARG A C 1
ATOM 1391 O O . ARG A 1 184 ? 3.625 -32.344 -9.117 1 92.56 184 ARG A O 1
ATOM 1398 N N . PRO A 1 185 ? 2.557 -30.641 -8.117 1 89.75 185 PRO A N 1
ATOM 1399 C CA . PRO A 1 185 ? 1.83 -30.438 -9.367 1 89.75 185 PRO A CA 1
ATOM 1400 C C . PRO A 1 185 ? 2.727 -29.922 -10.492 1 89.75 185 PRO A C 1
ATOM 1402 O O . PRO A 1 185 ? 3.646 -29.141 -10.25 1 89.75 185 PRO A O 1
ATOM 1405 N N . ASP A 1 186 ? 2.467 -30.375 -11.664 1 88.75 186 ASP A N 1
ATOM 1406 C CA . ASP A 1 186 ? 3.154 -29.844 -12.844 1 88.75 186 ASP A CA 1
ATOM 1407 C C . ASP A 1 186 ? 2.516 -28.547 -13.305 1 88.75 186 ASP A C 1
ATOM 1409 O O . ASP A 1 186 ? 1.344 -28.516 -13.695 1 88.75 186 ASP A O 1
ATOM 1413 N N . PRO A 1 187 ? 3.275 -27.531 -13.297 1 90.75 187 PRO A N 1
ATOM 1414 C CA . PRO A 1 187 ? 2.693 -26.234 -13.648 1 90.75 187 PRO A CA 1
ATOM 1415 C C . PRO A 1 187 ? 2.133 -26.203 -15.07 1 90.75 187 PRO A C 1
ATOM 1417 O O . PRO A 1 187 ? 1.149 -25.5 -15.336 1 90.75 187 PRO A O 1
ATOM 1420 N N . LEU A 1 188 ? 2.811 -26.859 -16 1 92.69 188 LEU A N 1
ATOM 1421 C CA . LEU A 1 188 ? 2.307 -26.906 -17.359 1 92.69 188 LEU A CA 1
ATOM 1422 C C . LEU A 1 188 ? 0.975 -27.641 -17.422 1 92.69 188 LEU A C 1
ATOM 1424 O O . LEU A 1 188 ? 0.052 -27.219 -18.125 1 92.69 188 LEU A O 1
ATOM 1428 N N . ASP A 1 189 ? 0.879 -28.703 -16.688 1 88.12 189 ASP A N 1
ATOM 1429 C CA . ASP A 1 189 ? -0.375 -29.453 -16.594 1 88.12 189 ASP A CA 1
ATOM 1430 C C . ASP A 1 189 ? -1.501 -28.562 -16.062 1 88.12 189 ASP A C 1
ATOM 1432 O O . ASP A 1 189 ? -2.609 -28.578 -16.609 1 88.12 189 ASP A O 1
ATOM 1436 N N . ARG A 1 190 ? -1.173 -27.906 -15.102 1 87.44 190 ARG A N 1
ATOM 1437 C CA . ARG A 1 190 ? -2.168 -27.031 -14.5 1 87.44 190 ARG A CA 1
ATOM 1438 C C . ARG A 1 190 ? -2.623 -25.969 -15.5 1 87.44 190 ARG A C 1
ATOM 1440 O O . ARG A 1 190 ? -3.818 -25.688 -15.625 1 87.44 190 ARG A O 1
ATOM 1447 N N . MET A 1 191 ? -1.692 -25.312 -16.156 1 91.94 191 MET A N 1
ATOM 1448 C CA . MET A 1 191 ? -2.025 -24.266 -17.125 1 91.94 191 MET A CA 1
ATOM 1449 C C . MET A 1 191 ? -2.873 -24.828 -18.266 1 91.94 191 MET A C 1
ATOM 1451 O O . MET A 1 191 ? -3.846 -24.203 -18.688 1 91.94 191 MET A O 1
ATOM 1455 N N . LEU A 1 192 ? -2.541 -26 -18.688 1 89 192 LEU A N 1
ATOM 1456 C CA . LEU A 1 192 ? -3.295 -26.641 -19.75 1 89 192 LEU A CA 1
ATOM 1457 C C . LEU A 1 192 ? -4.707 -26.984 -19.281 1 89 192 LEU A C 1
ATOM 1459 O O . LEU A 1 192 ? -5.664 -26.875 -20.062 1 89 192 LEU A O 1
ATOM 1463 N N . SER A 1 193 ? -4.797 -27.406 -18.031 1 83.38 193 SER A N 1
ATOM 1464 C CA . SER A 1 193 ? -6.102 -27.719 -17.469 1 83.38 193 SER A CA 1
ATOM 1465 C C . SER A 1 193 ? -6.961 -26.469 -17.312 1 83.38 193 SER A C 1
ATOM 1467 O O . SER A 1 193 ? -8.172 -26.516 -17.562 1 83.38 193 SER A O 1
ATOM 1469 N N . ASP A 1 194 ? -6.367 -25.438 -16.906 1 86.56 194 ASP A N 1
ATOM 1470 C CA . ASP A 1 194 ? -7.074 -24.188 -16.688 1 86.56 194 ASP A CA 1
ATOM 1471 C C . ASP A 1 194 ? -7.52 -23.547 -18 1 86.56 194 ASP A C 1
ATOM 1473 O O . ASP A 1 194 ? -8.469 -22.766 -18.031 1 86.56 194 ASP A O 1
ATOM 1477 N N . HIS A 1 195 ? -6.797 -23.828 -19.016 1 88.75 195 HIS A N 1
ATOM 1478 C CA . HIS A 1 195 ? -7.074 -23.203 -20.312 1 88.75 195 HIS A CA 1
ATOM 1479 C C . HIS A 1 195 ? -7.215 -24.266 -21.406 1 88.75 195 HIS A C 1
ATOM 1481 O O . HIS A 1 195 ? -6.297 -24.469 -22.203 1 88.75 195 HIS A O 1
ATOM 1487 N N . PRO A 1 196 ? -8.438 -24.719 -21.422 1 80.25 196 PRO A N 1
ATOM 1488 C CA . PRO A 1 196 ? -8.648 -25.703 -22.5 1 80.25 196 PRO A CA 1
ATOM 1489 C C . PRO A 1 196 ? -8.555 -25.078 -23.891 1 80.25 196 PRO A C 1
ATOM 1491 O O . PRO A 1 196 ? -8.828 -23.891 -24.062 1 80.25 196 PRO A O 1
ATOM 1494 N N . GLY A 1 197 ? -8.047 -25.75 -24.828 1 83.88 197 GLY A N 1
ATOM 1495 C CA . GLY A 1 197 ? -8.023 -25.266 -26.203 1 83.88 197 GLY A CA 1
ATOM 1496 C C . GLY A 1 197 ? -6.652 -24.781 -26.656 1 83.88 197 GLY A C 1
ATOM 1497 O O . GLY A 1 197 ? -6.516 -24.172 -27.719 1 83.88 197 GLY A O 1
ATOM 1498 N N . VAL A 1 198 ? -5.695 -24.875 -25.812 1 91.75 198 VAL A N 1
ATOM 1499 C CA . VAL A 1 198 ? -4.332 -24.531 -26.188 1 91.75 198 VAL A CA 1
ATOM 1500 C C . VAL A 1 198 ? -3.902 -25.375 -27.391 1 91.75 198 VAL A C 1
ATOM 1502 O O . VAL A 1 198 ? -4.098 -26.594 -27.406 1 91.75 198 VAL A O 1
ATOM 1505 N N . SER A 1 199 ? -3.322 -24.734 -28.391 1 93 199 SER A N 1
ATOM 1506 C CA . SER A 1 199 ? -3.002 -25.422 -29.656 1 93 199 SER A CA 1
ATOM 1507 C C . SER A 1 199 ? -1.563 -25.922 -29.656 1 93 199 SER A C 1
ATOM 1509 O O . SER A 1 199 ? -1.244 -26.906 -30.344 1 93 199 SER A O 1
ATOM 1511 N N . ARG A 1 200 ? -0.73 -25.266 -28.953 1 95.5 200 ARG A N 1
ATOM 1512 C CA . ARG A 1 200 ? 0.667 -25.688 -28.953 1 95.5 200 ARG A CA 1
ATOM 1513 C C . ARG A 1 200 ? 1.4 -25.125 -27.734 1 95.5 200 ARG A C 1
ATOM 1515 O O . ARG A 1 200 ? 0.985 -24.109 -27.172 1 95.5 200 ARG A O 1
ATOM 1522 N N . VAL A 1 201 ? 2.434 -25.781 -27.312 1 97.31 201 VAL A N 1
ATOM 1523 C CA . VAL A 1 201 ? 3.371 -25.391 -26.266 1 97.31 201 VAL A CA 1
ATOM 1524 C C . VAL A 1 201 ? 4.77 -25.234 -26.859 1 97.31 201 VAL A C 1
ATOM 1526 O O . VAL A 1 201 ? 5.328 -26.203 -27.391 1 97.31 201 VAL A O 1
ATOM 1529 N N . LEU A 1 202 ? 5.312 -24.047 -26.812 1 98.06 202 LEU A N 1
ATOM 1530 C CA . LEU A 1 202 ? 6.656 -23.797 -27.312 1 98.06 202 LEU A CA 1
ATOM 1531 C C . LEU A 1 202 ? 7.668 -23.781 -26.172 1 98.06 202 LEU A C 1
ATOM 1533 O O . LEU A 1 202 ? 7.52 -23 -25.219 1 98.06 202 LEU A O 1
ATOM 1537 N N . VAL A 1 203 ? 8.664 -24.625 -26.266 1 97.5 203 VAL A N 1
ATOM 1538 C CA . VAL A 1 203 ? 9.664 -24.734 -25.203 1 97.5 203 VAL A CA 1
ATOM 1539 C C . VAL A 1 203 ? 11.031 -24.312 -25.734 1 97.5 203 VAL A C 1
ATOM 1541 O O . VAL A 1 203 ? 11.43 -24.719 -26.828 1 97.5 203 VAL A O 1
ATOM 1544 N N . ASP A 1 204 ? 11.797 -23.562 -25.016 1 95.38 204 ASP A N 1
ATOM 1545 C CA . ASP A 1 204 ? 13.039 -23.016 -25.547 1 95.38 204 ASP A CA 1
ATOM 1546 C C . ASP A 1 204 ? 14.25 -23.766 -25 1 95.38 204 ASP A C 1
ATOM 1548 O O . ASP A 1 204 ? 15.391 -23.312 -25.172 1 95.38 204 ASP A O 1
ATOM 1552 N N . ASP A 1 205 ? 14.031 -24.859 -24.312 1 92.69 205 ASP A N 1
ATOM 1553 C CA . ASP A 1 205 ? 15.117 -25.641 -23.734 1 92.69 205 ASP A CA 1
ATOM 1554 C C . ASP A 1 205 ? 15.008 -27.109 -24.141 1 92.69 205 ASP A C 1
ATOM 1556 O O . ASP A 1 205 ? 13.914 -27.688 -24.156 1 92.69 205 ASP A O 1
ATOM 1560 N N . ASP A 1 206 ? 16.109 -27.75 -24.375 1 91.56 206 ASP A N 1
ATOM 1561 C CA . ASP A 1 206 ? 16.109 -29.109 -24.906 1 91.56 206 ASP A CA 1
ATOM 1562 C C . ASP A 1 206 ? 15.609 -30.109 -23.859 1 91.56 206 ASP A C 1
ATOM 1564 O O . ASP A 1 206 ? 14.781 -30.969 -24.172 1 91.56 206 ASP A O 1
ATOM 1568 N N . LEU A 1 207 ? 16.156 -30 -22.734 1 91.25 207 LEU A N 1
ATOM 1569 C CA . LEU A 1 207 ? 15.766 -30.938 -21.688 1 91.25 207 LEU A CA 1
ATOM 1570 C C . LEU A 1 207 ? 14.312 -30.75 -21.297 1 91.25 207 LEU A C 1
ATOM 1572 O O . LEU A 1 207 ? 13.562 -31.734 -21.172 1 91.25 207 LEU A O 1
ATOM 1576 N N . ALA A 1 208 ? 13.93 -29.531 -21.109 1 92.94 208 ALA A N 1
ATOM 1577 C CA . ALA A 1 208 ? 12.539 -29.234 -20.781 1 92.94 208 ALA A CA 1
ATOM 1578 C C . ALA A 1 208 ? 11.602 -29.703 -21.891 1 92.94 208 ALA A C 1
ATOM 1580 O O . ALA A 1 208 ? 10.508 -30.188 -21.625 1 92.94 208 ALA A O 1
ATOM 1581 N N . PHE A 1 209 ? 12.031 -29.531 -23.125 1 95.31 209 PHE A N 1
ATOM 1582 C CA . PHE A 1 209 ? 11.258 -29.969 -24.281 1 95.31 209 PHE A CA 1
ATOM 1583 C C . PHE A 1 209 ? 11.055 -31.484 -24.25 1 95.31 209 PHE A C 1
ATOM 1585 O O . PHE A 1 209 ? 9.93 -31.969 -24.391 1 95.31 209 PHE A O 1
ATOM 1592 N N . ALA A 1 210 ? 12.109 -32.125 -24.047 1 95.19 210 ALA A N 1
ATOM 1593 C CA . ALA A 1 210 ? 12.031 -33.594 -24.031 1 95.19 210 ALA A CA 1
ATOM 1594 C C . ALA A 1 210 ? 11.07 -34.062 -22.938 1 95.19 210 ALA A C 1
ATOM 1596 O O . ALA A 1 210 ? 10.242 -34.969 -23.188 1 95.19 210 ALA A O 1
ATOM 1597 N N . GLN A 1 211 ? 11.203 -33.5 -21.781 1 92.06 211 GLN A N 1
ATOM 1598 C CA . GLN A 1 211 ? 10.344 -33.875 -20.656 1 92.06 211 GLN A CA 1
ATOM 1599 C C . GLN A 1 211 ? 8.883 -33.531 -20.953 1 92.06 211 GLN A C 1
ATOM 1601 O O . GLN A 1 211 ? 7.996 -34.375 -20.719 1 92.06 211 GLN A O 1
ATOM 1606 N N . ALA A 1 212 ? 8.625 -32.375 -21.453 1 94.06 212 ALA A N 1
ATOM 1607 C CA . ALA A 1 212 ? 7.262 -31.953 -21.75 1 94.06 212 ALA A CA 1
ATOM 1608 C C . ALA A 1 212 ? 6.672 -32.781 -22.906 1 94.06 212 ALA A C 1
ATOM 1610 O O . ALA A 1 212 ? 5.496 -33.125 -22.859 1 94.06 212 ALA A O 1
ATOM 1611 N N . GLN A 1 213 ? 7.527 -33.031 -23.859 1 94.12 213 GLN A N 1
ATOM 1612 C CA . GLN A 1 213 ? 7.074 -33.781 -25.016 1 94.12 213 GLN A CA 1
ATOM 1613 C C . GLN A 1 213 ? 6.691 -35.219 -24.625 1 94.12 213 GLN A C 1
ATOM 1615 O O . GLN A 1 213 ? 5.738 -35.781 -25.156 1 94.12 213 GLN A O 1
ATOM 1620 N N . ALA A 1 214 ? 7.438 -35.75 -23.781 1 90.5 214 ALA A N 1
ATOM 1621 C CA . ALA A 1 214 ? 7.145 -37.094 -23.312 1 90.5 214 ALA A CA 1
ATOM 1622 C C . ALA A 1 214 ? 5.766 -37.156 -22.656 1 90.5 214 ALA A C 1
ATOM 1624 O O . ALA A 1 214 ? 5.074 -38.188 -22.75 1 90.5 214 ALA A O 1
ATOM 1625 N N . ARG A 1 215 ? 5.41 -36.156 -22.094 1 84.25 215 ARG A N 1
ATOM 1626 C CA . ARG A 1 215 ? 4.172 -36.125 -21.328 1 84.25 215 ARG A CA 1
ATOM 1627 C C . ARG A 1 215 ? 3 -35.656 -22.188 1 84.25 215 ARG A C 1
ATOM 1629 O O . ARG A 1 215 ? 1.873 -36.125 -22.016 1 84.25 215 ARG A O 1
ATOM 1636 N N . PHE A 1 216 ? 3.289 -34.719 -23.078 1 88.38 216 PHE A N 1
ATOM 1637 C CA . PHE A 1 216 ? 2.162 -34.031 -23.719 1 88.38 216 PHE A CA 1
ATOM 1638 C C . PHE A 1 216 ? 2.211 -34.25 -25.234 1 88.38 216 PHE A C 1
ATOM 1640 O O . PHE A 1 216 ? 1.374 -33.719 -25.953 1 88.38 216 PHE A O 1
ATOM 1647 N N . GLY A 1 217 ? 3.182 -34.906 -25.672 1 91.06 217 GLY A N 1
ATOM 1648 C CA . GLY A 1 217 ? 3.268 -35.375 -27.047 1 91.06 217 GLY A CA 1
ATOM 1649 C C . GLY A 1 217 ? 3.363 -34.281 -28.062 1 91.06 217 GLY A C 1
ATOM 1650 O O . GLY A 1 217 ? 4.172 -33.344 -27.906 1 91.06 217 GLY A O 1
ATOM 1651 N N . GLY A 1 218 ? 2.475 -34.406 -29.047 1 91.19 218 GLY A N 1
ATOM 1652 C CA . GLY A 1 218 ? 2.547 -33.562 -30.219 1 91.19 218 GLY A CA 1
ATOM 1653 C C . GLY A 1 218 ? 2.168 -32.125 -29.922 1 91.19 218 GLY A C 1
ATOM 1654 O O . GLY A 1 218 ? 2.414 -31.219 -30.734 1 91.19 218 GLY A O 1
ATOM 1655 N N . LEU A 1 219 ? 1.646 -31.875 -28.828 1 92.88 219 LEU A N 1
ATOM 1656 C CA . LEU A 1 219 ? 1.255 -30.531 -28.422 1 92.88 219 LEU A CA 1
ATOM 1657 C C . LEU A 1 219 ? 2.482 -29.656 -28.188 1 92.88 219 LEU A C 1
ATOM 1659 O O . LEU A 1 219 ? 2.402 -28.438 -28.297 1 92.88 219 LEU A O 1
ATOM 1663 N N . VAL A 1 220 ? 3.623 -30.297 -27.891 1 96.5 220 VAL A N 1
ATOM 1664 C CA . VAL A 1 220 ? 4.832 -29.594 -27.469 1 96.5 220 VAL A CA 1
ATOM 1665 C C . VAL A 1 220 ? 5.805 -29.484 -28.625 1 96.5 220 VAL A C 1
ATOM 1667 O O . VAL A 1 220 ? 6.078 -30.484 -29.312 1 96.5 220 VAL A O 1
ATOM 1670 N N . GLU A 1 221 ? 6.293 -28.328 -28.891 1 97.56 221 GLU A N 1
ATOM 1671 C CA . GLU A 1 221 ? 7.266 -28.047 -29.938 1 97.56 221 GLU A CA 1
ATOM 1672 C C . GLU A 1 221 ? 8.508 -27.359 -29.375 1 97.56 221 GLU A C 1
ATOM 1674 O O . GLU A 1 221 ? 8.414 -26.594 -28.422 1 97.56 221 GLU A O 1
ATOM 1679 N N . ARG A 1 222 ? 9.602 -27.688 -29.984 1 96.81 222 ARG A N 1
ATOM 1680 C CA . ARG A 1 222 ? 10.844 -27.047 -29.594 1 96.81 222 ARG A CA 1
ATOM 1681 C C . ARG A 1 222 ? 11.047 -25.734 -30.328 1 96.81 222 ARG A C 1
ATOM 1683 O O . ARG A 1 222 ? 11.016 -25.703 -31.562 1 96.81 222 ARG A O 1
ATOM 1690 N N . HIS A 1 223 ? 11.203 -24.703 -29.641 1 95.75 223 HIS A N 1
ATOM 1691 C CA . HIS A 1 223 ? 11.547 -23.422 -30.219 1 95.75 223 HIS A CA 1
ATOM 1692 C C . HIS A 1 223 ? 13.055 -23.188 -30.219 1 95.75 223 HIS A C 1
ATOM 1694 O O . HIS A 1 223 ? 13.672 -23.141 -29.156 1 95.75 223 HIS A O 1
ATOM 1700 N N . ARG A 1 224 ? 13.648 -22.969 -31.328 1 91.25 224 ARG A N 1
ATOM 1701 C CA . ARG A 1 224 ? 15.102 -22.859 -31.422 1 91.25 224 ARG A CA 1
ATOM 1702 C C . ARG A 1 224 ? 15.539 -21.438 -31.75 1 91.25 224 ARG A C 1
ATOM 1704 O O . ARG A 1 224 ? 16.734 -21.156 -31.875 1 91.25 224 ARG A O 1
ATOM 1711 N N . GLY A 1 225 ? 14.641 -20.531 -31.844 1 87.56 225 GLY A N 1
ATOM 1712 C CA . GLY A 1 225 ? 14.953 -19.172 -32.25 1 87.56 225 GLY A CA 1
ATOM 1713 C C . GLY A 1 225 ? 15.297 -18.266 -31.062 1 87.56 225 GLY A C 1
ATOM 1714 O O . GLY A 1 225 ? 15.031 -17.062 -31.109 1 87.56 225 GLY A O 1
ATOM 1715 N N . GLY A 1 226 ? 15.852 -18.875 -29.953 1 88.88 226 GLY A N 1
ATOM 1716 C CA . GLY A 1 226 ? 16.172 -18.062 -28.781 1 88.88 226 GLY A CA 1
ATOM 1717 C C . GLY A 1 226 ? 15.156 -18.188 -27.672 1 88.88 226 GLY A C 1
ATOM 1718 O O . GLY A 1 226 ? 14.383 -19.141 -27.625 1 88.88 226 GLY A O 1
ATOM 1719 N N . PRO A 1 227 ? 15.227 -17.188 -26.75 1 92.62 227 PRO A N 1
ATOM 1720 C CA . PRO A 1 227 ? 14.242 -17.219 -25.672 1 92.62 227 PRO A CA 1
ATOM 1721 C C . PRO A 1 227 ? 12.805 -17.094 -26.172 1 92.62 227 PRO A C 1
ATOM 1723 O O . PRO A 1 227 ? 12.492 -16.188 -26.953 1 92.62 227 PRO A O 1
ATOM 1726 N N . VAL A 1 228 ? 12.023 -17.953 -25.719 1 96.56 228 VAL A N 1
ATOM 1727 C CA . VAL A 1 228 ? 10.672 -18.047 -26.25 1 96.56 228 VAL A CA 1
ATOM 1728 C C . VAL A 1 228 ? 9.859 -16.828 -25.828 1 96.56 228 VAL A C 1
ATOM 1730 O O . VAL A 1 228 ? 8.906 -16.438 -26.5 1 96.56 228 VAL A O 1
ATOM 1733 N N . PHE A 1 229 ? 10.211 -16.109 -24.719 1 97 229 PHE A N 1
ATOM 1734 C CA . PHE A 1 229 ? 9.477 -14.953 -24.219 1 97 229 PHE A CA 1
ATOM 1735 C C . PHE A 1 229 ? 9.781 -13.719 -25.062 1 97 229 PHE A C 1
ATOM 1737 O O . PHE A 1 229 ? 9.18 -12.664 -24.875 1 97 229 PHE A O 1
ATOM 1744 N N . ASP A 1 230 ? 10.672 -13.844 -26.016 1 95.06 230 ASP A N 1
ATOM 1745 C CA . ASP A 1 230 ? 10.906 -12.781 -27 1 95.06 230 ASP A CA 1
ATOM 1746 C C . ASP A 1 230 ? 9.781 -12.727 -28.031 1 95.06 230 ASP A C 1
ATOM 1748 O O . ASP A 1 230 ? 9.633 -11.727 -28.734 1 95.06 230 ASP A O 1
ATOM 1752 N N . LEU A 1 231 ? 9.102 -13.805 -28.047 1 96.12 231 LEU A N 1
ATOM 1753 C CA . LEU A 1 231 ? 7.977 -13.859 -28.984 1 96.12 231 LEU A CA 1
ATOM 1754 C C . LEU A 1 231 ? 6.828 -12.977 -28.5 1 96.12 231 LEU A C 1
ATOM 1756 O O . LEU A 1 231 ? 6.578 -12.891 -27.297 1 96.12 231 LEU A O 1
ATOM 1760 N N . TYR A 1 232 ? 6.125 -12.273 -29.375 1 96.38 232 TYR A N 1
ATOM 1761 C CA . TYR A 1 232 ? 4.902 -11.5 -29.172 1 96.38 232 TYR A CA 1
ATOM 1762 C C . TYR A 1 232 ? 5.117 -10.414 -28.125 1 96.38 232 TYR A C 1
ATOM 1764 O O . TYR A 1 232 ? 4.195 -10.062 -27.391 1 96.38 232 TYR A O 1
ATOM 1772 N N . ASP A 1 233 ? 6.316 -10.039 -27.828 1 96 233 ASP A N 1
ATOM 1773 C CA . ASP A 1 233 ? 6.66 -9.031 -26.828 1 96 233 ASP A CA 1
ATOM 1774 C C . ASP A 1 233 ? 6.254 -9.469 -25.438 1 96 233 ASP A C 1
ATOM 1776 O O . ASP A 1 233 ? 5.801 -8.656 -24.625 1 96 233 ASP A O 1
ATOM 1780 N N . THR A 1 234 ? 6.383 -10.766 -25.219 1 97.44 234 THR A N 1
ATOM 1781 C CA . THR A 1 234 ? 5.945 -11.336 -23.953 1 97.44 234 THR A CA 1
ATOM 1782 C C . THR A 1 234 ? 6.805 -10.828 -22.797 1 97.44 234 THR A C 1
ATOM 1784 O O . THR A 1 234 ? 6.293 -10.516 -21.734 1 97.44 234 THR A O 1
ATOM 1787 N N . GLU A 1 235 ? 8.07 -10.648 -23.031 1 96.12 235 GLU A N 1
ATOM 1788 C CA . GLU A 1 235 ? 8.961 -10.125 -22 1 96.12 235 GLU A CA 1
ATOM 1789 C C . GLU A 1 235 ? 8.523 -8.734 -21.547 1 96.12 235 GLU A C 1
ATOM 1791 O O . GLU A 1 235 ? 8.477 -8.445 -20.359 1 96.12 235 GLU A O 1
ATOM 1796 N N . ASP A 1 236 ? 8.242 -7.961 -22.5 1 96.38 236 ASP A N 1
ATOM 1797 C CA . ASP A 1 236 ? 7.805 -6.602 -22.219 1 96.38 236 ASP A CA 1
ATOM 1798 C C . ASP A 1 236 ? 6.477 -6.602 -21.453 1 96.38 236 ASP A C 1
ATOM 1800 O O . ASP A 1 236 ? 6.281 -5.805 -20.531 1 96.38 236 ASP A O 1
ATOM 1804 N N . ALA A 1 237 ? 5.605 -7.465 -21.906 1 97.12 237 ALA A N 1
ATOM 1805 C CA . ALA A 1 237 ? 4.301 -7.559 -21.266 1 97.12 237 ALA A CA 1
ATOM 1806 C C . ALA A 1 237 ? 4.441 -7.98 -19.797 1 97.12 237 ALA A C 1
ATOM 1808 O O . ALA A 1 237 ? 3.756 -7.445 -18.922 1 97.12 237 ALA A O 1
ATOM 1809 N N . VAL A 1 238 ? 5.312 -8.891 -19.547 1 96.88 238 VAL A N 1
ATOM 1810 C CA . VAL A 1 238 ? 5.559 -9.352 -18.188 1 96.88 238 VAL A CA 1
ATOM 1811 C C . VAL A 1 238 ? 6.16 -8.219 -17.359 1 96.88 238 VAL A C 1
ATOM 1813 O O . VAL A 1 238 ? 5.742 -7.98 -16.219 1 96.88 238 VAL A O 1
ATOM 1816 N N . ALA A 1 239 ? 7.117 -7.535 -17.938 1 94.69 239 ALA A N 1
ATOM 1817 C CA . ALA A 1 239 ? 7.746 -6.406 -17.25 1 94.69 239 ALA A CA 1
ATOM 1818 C C . ALA A 1 239 ? 6.719 -5.332 -16.906 1 94.69 239 ALA A C 1
ATOM 1820 O O . ALA A 1 239 ? 6.785 -4.727 -15.836 1 94.69 239 ALA A O 1
ATOM 1821 N N . ALA A 1 240 ? 5.805 -5.141 -17.766 1 96.06 240 ALA A N 1
ATOM 1822 C CA . ALA A 1 240 ? 4.762 -4.137 -17.547 1 96.06 240 ALA A CA 1
ATOM 1823 C C . ALA A 1 240 ? 3.887 -4.492 -16.359 1 96.06 240 ALA A C 1
ATOM 1825 O O . ALA A 1 240 ? 3.346 -3.605 -15.688 1 96.06 240 ALA A O 1
ATOM 1826 N N . CYS A 1 241 ? 3.742 -5.777 -16.078 1 96.81 241 CYS A N 1
ATOM 1827 C CA . CYS A 1 241 ? 2.914 -6.238 -14.969 1 96.81 241 CYS A CA 1
ATOM 1828 C C . CYS A 1 241 ? 3.541 -5.879 -13.625 1 96.81 241 CYS A C 1
ATOM 1830 O O . CYS A 1 241 ? 2.881 -5.945 -12.586 1 96.81 241 CYS A O 1
ATOM 1832 N N . LEU A 1 242 ? 4.766 -5.488 -13.648 1 95.38 242 LEU A N 1
ATOM 1833 C CA . LEU A 1 242 ? 5.457 -5.129 -12.414 1 95.38 242 LEU A CA 1
ATOM 1834 C C . LEU A 1 242 ? 5.227 -3.662 -12.07 1 95.38 242 LEU A C 1
ATOM 1836 O O . LEU A 1 242 ? 5.473 -3.238 -10.938 1 95.38 242 LEU A O 1
ATOM 1840 N N . ALA A 1 243 ? 4.773 -2.922 -13.047 1 94.56 243 ALA A N 1
ATOM 1841 C CA . ALA A 1 243 ? 4.488 -1.509 -12.805 1 94.56 243 ALA A CA 1
ATOM 1842 C C . ALA A 1 243 ? 3.191 -1.334 -12.023 1 94.56 243 ALA A C 1
ATOM 1844 O O . ALA A 1 243 ? 2.201 -2.02 -12.297 1 94.56 243 ALA A O 1
ATOM 1845 N N . PRO A 1 244 ? 3.188 -0.407 -11.086 1 94.81 244 PRO A N 1
ATOM 1846 C CA . PRO A 1 244 ? 1.972 -0.224 -10.289 1 94.81 244 PRO A CA 1
ATOM 1847 C C . PRO A 1 244 ? 0.833 0.404 -11.086 1 94.81 244 PRO A C 1
ATOM 1849 O O . PRO A 1 244 ? -0.337 0.252 -10.727 1 94.81 244 PRO A O 1
ATOM 1852 N N . VAL A 1 245 ? 1.149 1.135 -12.141 1 96.44 245 VAL A N 1
ATOM 1853 C CA . VAL A 1 245 ? 0.138 1.901 -12.859 1 96.44 245 VAL A CA 1
ATOM 1854 C C . VAL A 1 245 ? -0.096 1.283 -14.242 1 96.44 245 VAL A C 1
ATOM 1856 O O . VAL A 1 245 ? 0.857 0.984 -14.961 1 96.44 245 VAL A O 1
ATOM 1859 N N . VAL A 1 246 ? -1.317 1.081 -14.57 1 97.88 246 VAL A N 1
ATOM 1860 C CA . VAL A 1 246 ? -1.736 0.604 -15.883 1 97.88 246 VAL A CA 1
ATOM 1861 C C . VAL A 1 246 ? -2.592 1.666 -16.562 1 97.88 246 VAL A C 1
ATOM 1863 O O . VAL A 1 246 ? -3.676 2.006 -16.094 1 97.88 246 VAL A O 1
ATOM 1866 N N . PRO A 1 247 ? -2.141 2.166 -17.688 1 97.25 247 PRO A N 1
ATOM 1867 C CA . PRO A 1 247 ? -2.93 3.176 -18.406 1 97.25 247 PRO A CA 1
ATOM 1868 C C . PRO A 1 247 ? -4.188 2.596 -19.047 1 97.25 247 PRO A C 1
ATOM 1870 O O . PRO A 1 247 ? -4.199 1.427 -19.438 1 97.25 247 PRO A O 1
ATOM 1873 N N . LEU A 1 248 ? -5.16 3.359 -19.141 1 97.5 248 LEU A N 1
ATOM 1874 C CA . LEU A 1 248 ? -6.387 3.014 -19.844 1 97.5 248 LEU A CA 1
ATOM 1875 C C . LEU A 1 248 ? -6.438 3.691 -21.203 1 97.5 248 LEU A C 1
ATOM 1877 O O . LEU A 1 248 ? -5.938 4.809 -21.375 1 97.5 248 LEU A O 1
ATOM 1881 N N . PRO A 1 249 ? -7.059 3.082 -22.141 1 95.44 249 PRO A N 1
ATOM 1882 C CA . PRO A 1 249 ? -7.164 3.682 -23.469 1 95.44 249 PRO A CA 1
ATOM 1883 C C . PRO A 1 249 ? -7.828 5.059 -23.453 1 95.44 249 PRO A C 1
ATOM 1885 O O . PRO A 1 249 ? -7.5 5.918 -24.266 1 95.44 249 PRO A O 1
ATOM 1888 N N . CYS A 1 250 ? -8.672 5.332 -22.578 1 95 250 CYS A N 1
ATOM 1889 C CA . CYS A 1 250 ? -9.43 6.582 -22.531 1 95 250 CYS A CA 1
ATOM 1890 C C . CYS A 1 250 ? -8.594 7.699 -21.906 1 95 250 CYS A C 1
ATOM 1892 O O . CYS A 1 250 ? -9.055 8.836 -21.812 1 95 250 CYS A O 1
ATOM 1894 N N . GLY A 1 251 ? -7.418 7.418 -21.469 1 94.31 251 GLY A N 1
ATOM 1895 C CA . GLY A 1 251 ? -6.559 8.422 -20.875 1 94.31 251 GLY A CA 1
ATOM 1896 C C . GLY A 1 251 ? -6.5 8.328 -19.359 1 94.31 251 GLY A C 1
ATOM 1897 O O . GLY A 1 251 ? -5.668 8.977 -18.719 1 94.31 251 GLY A O 1
ATOM 1898 N N . GLY A 1 252 ? -7.344 7.461 -18.781 1 94.88 252 GLY A N 1
ATOM 1899 C CA . GLY A 1 252 ? -7.281 7.18 -17.359 1 94.88 252 GLY A CA 1
ATOM 1900 C C . GLY A 1 252 ? -6.227 6.156 -16.984 1 94.88 252 GLY A C 1
ATOM 1901 O O . GLY A 1 252 ? -5.355 5.836 -17.812 1 94.88 252 GLY A O 1
ATOM 1902 N N . ARG A 1 253 ? -6.242 5.762 -15.742 1 96.69 253 ARG A N 1
ATOM 1903 C CA . ARG A 1 253 ? -5.281 4.758 -15.297 1 96.69 253 ARG A CA 1
ATOM 1904 C C . ARG A 1 253 ? -5.832 3.953 -14.125 1 96.69 253 ARG A C 1
ATOM 1906 O O . ARG A 1 253 ? -6.773 4.387 -13.453 1 96.69 253 ARG A O 1
ATOM 1913 N N . VAL A 1 254 ? -5.289 2.811 -13.914 1 98.19 254 VAL A N 1
ATOM 1914 C CA . VAL A 1 254 ? -5.562 1.948 -12.773 1 98.19 254 VAL A CA 1
ATOM 1915 C C . VAL A 1 254 ? -4.273 1.706 -11.992 1 98.19 254 VAL A C 1
ATOM 1917 O O . VAL A 1 254 ? -3.248 1.334 -12.562 1 98.19 254 VAL A O 1
ATOM 1920 N N . THR A 1 255 ? -4.289 1.991 -10.688 1 97.5 255 THR A N 1
ATOM 1921 C CA . THR A 1 255 ? -3.109 1.807 -9.844 1 97.5 255 THR A CA 1
ATOM 1922 C C . THR A 1 255 ? -3.291 0.608 -8.922 1 97.5 255 THR A C 1
ATOM 1924 O O . THR A 1 255 ? -4.266 0.538 -8.172 1 97.5 255 THR A O 1
ATOM 1927 N N . PHE A 1 256 ? -2.354 -0.348 -9 1 98 256 PHE A N 1
ATOM 1928 C CA . PHE A 1 256 ? -2.342 -1.538 -8.156 1 98 256 PHE A CA 1
ATOM 1929 C C . PHE A 1 256 ? -1.259 -1.436 -7.094 1 98 256 PHE A C 1
ATOM 1931 O O . PHE A 1 256 ? -0.075 -1.312 -7.414 1 98 256 PHE A O 1
ATOM 1938 N N . GLN A 1 257 ? -1.675 -1.533 -5.832 1 96.62 257 GLN A N 1
ATOM 1939 C CA . GLN A 1 257 ? -0.682 -1.457 -4.766 1 96.62 257 GLN A CA 1
ATOM 1940 C C . GLN A 1 257 ? -0.979 -2.471 -3.662 1 96.62 257 GLN A C 1
ATOM 1942 O O . GLN A 1 257 ? -2.061 -2.453 -3.07 1 96.62 257 GLN A O 1
ATOM 1947 N N . GLY A 1 258 ? -0.011 -3.316 -3.426 1 95.81 258 GLY A N 1
ATOM 1948 C CA . GLY A 1 258 ? -0.146 -4.312 -2.375 1 95.81 258 GLY A CA 1
ATOM 1949 C C . GLY A 1 258 ? 0.315 -3.818 -1.019 1 95.81 258 GLY A C 1
ATOM 1950 O O . GLY A 1 258 ? 1.274 -3.049 -0.925 1 95.81 258 GLY A O 1
ATOM 1951 N N . THR A 1 259 ? -0.403 -4.234 -0.006 1 95.31 259 THR A N 1
ATOM 1952 C CA . THR A 1 259 ? -0.027 -4.008 1.385 1 95.31 259 THR A CA 1
ATOM 1953 C C . THR A 1 259 ? -0.065 -5.312 2.176 1 95.31 259 THR A C 1
ATOM 1955 O O . THR A 1 259 ? -0.432 -6.359 1.64 1 95.31 259 THR A O 1
ATOM 1958 N N . ALA A 1 260 ? 0.343 -5.199 3.414 1 93.5 260 ALA A N 1
ATOM 1959 C CA . ALA A 1 260 ? 0.291 -6.375 4.277 1 93.5 260 ALA A CA 1
ATOM 1960 C C . ALA A 1 260 ? -1.147 -6.836 4.492 1 93.5 260 ALA A C 1
ATOM 1962 O O . ALA A 1 260 ? -1.412 -8.039 4.598 1 93.5 260 ALA A O 1
ATOM 1963 N N . ALA A 1 261 ? -2.104 -5.906 4.457 1 94.62 261 ALA A N 1
ATOM 1964 C CA . ALA A 1 261 ? -3.49 -6.215 4.805 1 94.62 261 ALA A CA 1
ATOM 1965 C C . ALA A 1 261 ? -4.297 -6.59 3.562 1 94.62 261 ALA A C 1
ATOM 1967 O O . ALA A 1 261 ? -5.188 -7.441 3.627 1 94.62 261 ALA A O 1
ATOM 1968 N N . LEU A 1 262 ? -3.984 -5.918 2.5 1 97.44 262 LEU A N 1
ATOM 1969 C CA . LEU A 1 262 ? -4.812 -6.059 1.308 1 97.44 262 LEU A CA 1
ATOM 1970 C C . LEU A 1 262 ? -4.125 -5.453 0.09 1 97.44 262 LEU A C 1
ATOM 1972 O O . LEU A 1 262 ? -3.084 -4.801 0.221 1 97.44 262 LEU A O 1
ATOM 1976 N N . THR A 1 263 ? -4.652 -5.719 -1.033 1 98.12 263 THR A N 1
ATOM 1977 C CA . THR A 1 263 ? -4.285 -4.996 -2.244 1 98.12 263 THR A CA 1
ATOM 1978 C C . THR A 1 263 ? -5.316 -3.918 -2.568 1 98.12 263 THR A C 1
ATOM 1980 O O . THR A 1 263 ? -6.52 -4.184 -2.572 1 98.12 263 THR A O 1
ATOM 1983 N N . ALA A 1 264 ? -4.832 -2.717 -2.748 1 98.44 264 ALA A N 1
ATOM 1984 C CA . ALA A 1 264 ? -5.707 -1.599 -3.098 1 98.44 264 ALA A CA 1
ATOM 1985 C C . ALA A 1 264 ? -5.59 -1.25 -4.578 1 98.44 264 ALA A C 1
ATOM 1987 O O . ALA A 1 264 ? -4.48 -1.125 -5.105 1 98.44 264 ALA A O 1
ATOM 1988 N N . ILE A 1 265 ? -6.703 -1.137 -5.191 1 98.62 265 ILE A N 1
ATOM 1989 C CA . ILE A 1 265 ? -6.777 -0.743 -6.594 1 98.62 265 ILE A CA 1
ATOM 1990 C C . ILE A 1 265 ? -7.504 0.595 -6.719 1 98.62 265 ILE A C 1
ATOM 1992 O O . ILE A 1 265 ? -8.625 0.748 -6.227 1 98.62 265 ILE A O 1
ATOM 1996 N N . ASP A 1 266 ? -6.895 1.534 -7.336 1 96.88 266 ASP A N 1
ATOM 1997 C CA . ASP A 1 266 ? -7.445 2.871 -7.527 1 96.88 266 ASP A CA 1
ATOM 1998 C C . ASP A 1 266 ? -7.664 3.166 -9.008 1 96.88 266 ASP A C 1
ATOM 2000 O O . ASP A 1 266 ? -6.758 2.986 -9.828 1 96.88 266 ASP A O 1
ATOM 2004 N N . VAL A 1 267 ? -8.836 3.637 -9.328 1 97.25 267 VAL A N 1
ATOM 2005 C CA . VAL A 1 267 ? -9.148 4.02 -10.703 1 97.25 267 VAL A CA 1
ATOM 2006 C C . VAL A 1 267 ? -9.211 5.543 -10.812 1 97.25 267 VAL A C 1
ATOM 2008 O O . VAL A 1 267 ? -9.906 6.199 -10.039 1 97.25 267 VAL A O 1
ATOM 2011 N N . ASP A 1 268 ? -8.492 6.047 -11.719 1 93.19 268 ASP A N 1
ATOM 2012 C CA . ASP A 1 268 ? -8.461 7.477 -12.008 1 93.19 268 ASP A CA 1
ATOM 2013 C C . ASP A 1 268 ? -8.906 7.754 -13.438 1 93.19 268 ASP A C 1
ATOM 2015 O O . ASP A 1 268 ? -8.367 7.172 -14.383 1 93.19 268 ASP A O 1
ATOM 2019 N N . SER A 1 269 ? -9.828 8.617 -13.617 1 91.94 269 SER A N 1
ATOM 2020 C CA . SER A 1 269 ? -10.391 8.844 -14.945 1 91.94 269 SER A CA 1
ATOM 2021 C C . SER A 1 269 ? -9.469 9.727 -15.789 1 91.94 269 SER A C 1
ATOM 2023 O O . SER A 1 269 ? -9.531 9.688 -17.016 1 91.94 269 SER A O 1
ATOM 2025 N N . GLY A 1 270 ? -8.609 10.492 -15.078 1 86.19 270 GLY A N 1
ATOM 2026 C CA . GLY A 1 270 ? -7.871 11.492 -15.836 1 86.19 270 GLY A CA 1
ATOM 2027 C C . GLY A 1 270 ? -8.773 12.438 -16.609 1 86.19 270 GLY A C 1
ATOM 2028 O O . GLY A 1 270 ? -9.695 13.031 -16.047 1 86.19 270 GLY A O 1
ATOM 2029 N N . PRO A 1 271 ? -8.469 12.609 -17.984 1 82.69 271 PRO A N 1
ATOM 2030 C CA . PRO A 1 271 ? -9.289 13.508 -18.812 1 82.69 271 PRO A CA 1
ATOM 2031 C C . PRO A 1 271 ? -10.586 12.859 -19.281 1 82.69 271 PRO A C 1
ATOM 2033 O O . PRO A 1 271 ? -11.477 13.547 -19.781 1 82.69 271 PRO A O 1
ATOM 2036 N N . ALA A 1 272 ? -10.727 11.57 -19.062 1 88.19 272 ALA A N 1
ATOM 2037 C CA . ALA A 1 272 ? -11.891 10.836 -19.547 1 88.19 272 ALA A CA 1
ATOM 2038 C C . ALA A 1 272 ? -13.078 10.984 -18.609 1 88.19 272 ALA A C 1
ATOM 2040 O O . ALA A 1 272 ? -12.922 11.477 -17.484 1 88.19 272 ALA A O 1
ATOM 2041 N N . GLN A 1 273 ? -14.273 10.578 -19.141 1 88.88 273 GLN A N 1
ATOM 2042 C CA . GLN A 1 273 ? -15.453 10.5 -18.281 1 88.88 273 GLN A CA 1
ATOM 2043 C C . GLN A 1 273 ? -15.312 9.375 -17.266 1 88.88 273 GLN A C 1
ATOM 2045 O O . GLN A 1 273 ? -14.828 8.289 -17.594 1 88.88 273 GLN A O 1
ATOM 2050 N N . PRO A 1 274 ? -15.75 9.68 -16.141 1 90.94 274 PRO A N 1
ATOM 2051 C CA . PRO A 1 274 ? -15.617 8.688 -15.078 1 90.94 274 PRO A CA 1
ATOM 2052 C C . PRO A 1 274 ? -16.266 7.348 -15.43 1 90.94 274 PRO A C 1
ATOM 2054 O O . PRO A 1 274 ? -15.672 6.293 -15.172 1 90.94 274 PRO A O 1
ATOM 2057 N N . ILE A 1 275 ? -17.375 7.367 -15.992 1 91.69 275 ILE A N 1
ATOM 2058 C CA . ILE A 1 275 ? -18.094 6.141 -16.312 1 91.69 275 ILE A CA 1
ATOM 2059 C C . ILE A 1 275 ? -17.297 5.312 -17.312 1 91.69 275 ILE A C 1
ATOM 2061 O O . ILE A 1 275 ? -17.203 4.09 -17.188 1 91.69 275 ILE A O 1
ATOM 2065 N N . GLU A 1 276 ? -16.781 6.008 -18.25 1 93.69 276 GLU A N 1
ATOM 2066 C CA . GLU A 1 276 ? -15.984 5.328 -19.266 1 93.69 276 GLU A CA 1
ATOM 2067 C C . GLU A 1 276 ? -14.727 4.711 -18.641 1 93.69 276 GLU A C 1
ATOM 2069 O O . GLU A 1 276 ? -14.391 3.561 -18.922 1 93.69 276 GLU A O 1
ATOM 2074 N N . ALA A 1 277 ? -14.055 5.438 -17.828 1 95.69 277 ALA A N 1
ATOM 2075 C CA . ALA A 1 277 ? -12.852 4.941 -17.156 1 95.69 277 ALA A CA 1
ATOM 2076 C C . ALA A 1 277 ? -13.172 3.719 -16.297 1 95.69 277 ALA A C 1
ATOM 2078 O O . ALA A 1 277 ? -12.438 2.727 -16.328 1 95.69 277 ALA A O 1
ATOM 2079 N N . ASN A 1 278 ? -14.281 3.773 -15.586 1 96.62 278 ASN A N 1
ATOM 2080 C CA . ASN A 1 278 ? -14.703 2.658 -14.742 1 96.62 278 ASN A CA 1
ATOM 2081 C C . ASN A 1 278 ? -14.969 1.403 -15.57 1 96.62 278 ASN A C 1
ATOM 2083 O O . ASN A 1 278 ? -14.555 0.307 -15.195 1 96.62 278 ASN A O 1
ATOM 2087 N N . GLN A 1 279 ? -15.594 1.576 -16.609 1 95.75 279 GLN A N 1
ATOM 2088 C CA . GLN A 1 279 ? -15.93 0.438 -17.453 1 95.75 279 GLN A CA 1
ATOM 2089 C C . GLN A 1 279 ? -14.664 -0.209 -18.031 1 95.75 279 GLN A C 1
ATOM 2091 O O . GLN A 1 279 ? -14.531 -1.434 -18.016 1 95.75 279 GLN A O 1
ATOM 2096 N N . GLN A 1 280 ? -13.797 0.624 -18.5 1 97.31 280 GLN A N 1
ATOM 2097 C CA . GLN A 1 280 ? -12.539 0.102 -19.031 1 97.31 280 GLN A CA 1
ATOM 2098 C C . GLN A 1 280 ? -11.711 -0.549 -17.922 1 97.31 280 GLN A C 1
ATOM 2100 O O . GLN A 1 280 ? -11.031 -1.553 -18.172 1 97.31 280 GLN A O 1
ATOM 2105 N N . ALA A 1 281 ? -11.781 -0.005 -16.734 1 98.12 281 ALA A N 1
ATOM 2106 C CA . ALA A 1 281 ? -11 -0.503 -15.609 1 98.12 281 ALA A CA 1
ATOM 2107 C C . ALA A 1 281 ? -11.414 -1.925 -15.242 1 98.12 281 ALA A C 1
ATOM 2109 O O . ALA A 1 281 ? -10.586 -2.717 -14.773 1 98.12 281 ALA A O 1
ATOM 2110 N N . VAL A 1 282 ? -12.633 -2.295 -15.453 1 97.88 282 VAL A N 1
ATOM 2111 C CA . VAL A 1 282 ? -13.18 -3.588 -15.055 1 97.88 282 VAL A CA 1
ATOM 2112 C C . VAL A 1 282 ? -12.375 -4.711 -15.703 1 97.88 282 VAL A C 1
ATOM 2114 O O . VAL A 1 282 ? -11.867 -5.598 -15.016 1 97.88 282 VAL A O 1
ATOM 2117 N N . SER A 1 283 ? -12.211 -4.656 -16.984 1 96.5 283 SER A N 1
ATOM 2118 C CA . SER A 1 283 ? -11.477 -5.691 -17.703 1 96.5 283 SER A CA 1
ATOM 2119 C C . SER A 1 283 ? -10 -5.684 -17.328 1 96.5 283 SER A C 1
ATOM 2121 O O . SER A 1 283 ? -9.375 -6.742 -17.234 1 96.5 283 SER A O 1
ATOM 2123 N N . VAL A 1 284 ? -9.469 -4.457 -17.141 1 97.88 284 VAL A N 1
ATOM 2124 C CA . VAL A 1 284 ? -8.062 -4.316 -16.781 1 97.88 284 VAL A CA 1
ATOM 2125 C C . VAL A 1 284 ? -7.82 -4.945 -15.406 1 97.88 284 VAL A C 1
ATOM 2127 O O . VAL A 1 284 ? -6.836 -5.66 -15.211 1 97.88 284 VAL A O 1
ATOM 2130 N N . ILE A 1 285 ? -8.695 -4.719 -14.523 1 98.44 285 ILE A N 1
ATOM 2131 C CA . ILE A 1 285 ? -8.555 -5.242 -13.172 1 98.44 285 ILE A CA 1
ATOM 2132 C C . ILE A 1 285 ? -8.57 -6.77 -13.203 1 98.44 285 ILE A C 1
ATOM 2134 O O . ILE A 1 285 ? -7.68 -7.414 -12.641 1 98.44 285 ILE A O 1
ATOM 2138 N N . ALA A 1 286 ? -9.523 -7.375 -13.883 1 97.75 286 ALA A N 1
ATOM 2139 C CA . ALA A 1 286 ? -9.602 -8.828 -13.992 1 97.75 286 ALA A CA 1
ATOM 2140 C C . ALA A 1 286 ? -8.328 -9.406 -14.594 1 97.75 286 ALA A C 1
ATOM 2142 O O . ALA A 1 286 ? -7.766 -10.375 -14.07 1 97.75 286 ALA A O 1
ATOM 2143 N N . ARG A 1 287 ? -7.883 -8.812 -15.633 1 97.06 287 ARG A N 1
ATOM 2144 C CA . ARG A 1 287 ? -6.691 -9.273 -16.328 1 97.06 287 ARG A CA 1
ATOM 2145 C C . ARG A 1 287 ? -5.453 -9.172 -15.445 1 97.06 287 ARG A C 1
ATOM 2147 O O . ARG A 1 287 ? -4.656 -10.109 -15.375 1 97.06 287 ARG A O 1
ATOM 2154 N N . GLN A 1 288 ? -5.309 -8.086 -14.766 1 98.19 288 GLN A N 1
ATOM 2155 C CA . GLN A 1 288 ? -4.117 -7.836 -13.969 1 98.19 288 GLN A CA 1
ATOM 2156 C C . GLN A 1 288 ? -4.098 -8.719 -12.719 1 98.19 288 GLN A C 1
ATOM 2158 O O . GLN A 1 288 ? -3.033 -9.141 -12.266 1 98.19 288 GLN A O 1
ATOM 2163 N N . LEU A 1 289 ? -5.254 -8.977 -12.164 1 98.19 289 LEU A N 1
ATOM 2164 C CA . LEU A 1 289 ? -5.32 -9.906 -11.047 1 98.19 289 LEU A CA 1
ATOM 2165 C C . LEU A 1 289 ? -4.738 -11.266 -11.438 1 98.19 289 LEU A C 1
ATOM 2167 O O . LEU A 1 289 ? -3.963 -11.852 -10.68 1 98.19 289 LEU A O 1
ATOM 2171 N N . ARG A 1 290 ? -5.078 -11.711 -12.562 1 96.56 290 ARG A N 1
ATOM 2172 C CA . ARG A 1 290 ? -4.613 -13 -13.07 1 96.56 290 ARG A CA 1
ATOM 2173 C C . ARG A 1 290 ? -3.123 -12.953 -13.398 1 96.56 290 ARG A C 1
ATOM 2175 O O . ARG A 1 290 ? -2.344 -13.758 -12.883 1 96.56 290 ARG A O 1
ATOM 2182 N N . LEU A 1 291 ? -2.715 -11.953 -14.141 1 97.62 291 LEU A N 1
ATOM 2183 C CA . LEU A 1 291 ? -1.343 -11.867 -14.625 1 97.62 291 LEU A CA 1
ATOM 2184 C C . LEU A 1 291 ? -0.369 -11.672 -13.469 1 97.62 291 LEU A C 1
ATOM 2186 O O . LEU A 1 291 ? 0.735 -12.219 -13.477 1 97.62 291 LEU A O 1
ATOM 2190 N N . ARG A 1 292 ? -0.827 -10.953 -12.492 1 97.88 292 ARG A N 1
ATOM 2191 C CA . ARG A 1 292 ? 0.06 -10.617 -11.383 1 97.88 292 ARG A CA 1
ATOM 2192 C C . ARG A 1 292 ? -0.083 -11.617 -10.242 1 97.88 292 ARG A C 1
ATOM 2194 O O . ARG A 1 292 ? 0.632 -11.531 -9.242 1 97.88 292 ARG A O 1
ATOM 2201 N N . ASN A 1 293 ? -1.028 -12.477 -10.398 1 96.44 293 ASN A N 1
ATOM 2202 C CA . ASN A 1 293 ? -1.362 -13.438 -9.359 1 96.44 293 ASN A CA 1
ATOM 2203 C C . ASN A 1 293 ? -1.646 -12.75 -8.031 1 96.44 293 ASN A C 1
ATOM 2205 O O . ASN A 1 293 ? -1.108 -13.148 -6.992 1 96.44 293 ASN A O 1
ATOM 2209 N N . ILE A 1 294 ? -2.367 -11.672 -8.125 1 97.69 294 ILE A N 1
ATOM 2210 C CA . ILE A 1 294 ? -2.799 -10.977 -6.918 1 97.69 294 ILE A CA 1
ATOM 2211 C C . ILE A 1 294 ? -3.863 -11.805 -6.199 1 97.69 294 ILE A C 1
ATOM 2213 O O . ILE A 1 294 ? -4.777 -12.336 -6.832 1 97.69 294 ILE A O 1
ATOM 2217 N N . ALA A 1 295 ? -3.725 -11.93 -4.895 1 96.56 295 ALA A N 1
ATOM 2218 C CA . ALA A 1 295 ? -4.641 -12.758 -4.113 1 96.56 295 ALA A CA 1
ATOM 2219 C C . ALA A 1 295 ? -4.918 -12.133 -2.75 1 96.56 295 ALA A C 1
ATOM 2221 O O . ALA A 1 295 ? -4.379 -11.07 -2.424 1 96.56 295 ALA A O 1
ATOM 2222 N N . GLY A 1 296 ? -5.871 -12.734 -2.027 1 95.5 296 GLY A N 1
ATOM 2223 C CA . GLY A 1 296 ? -6.266 -12.219 -0.726 1 95.5 296 GLY A CA 1
ATOM 2224 C C . GLY A 1 296 ? -7.379 -11.195 -0.801 1 95.5 296 GLY A C 1
ATOM 2225 O O . GLY A 1 296 ? -8.312 -11.336 -1.597 1 95.5 296 GLY A O 1
ATOM 2226 N N . GLN A 1 297 ? -7.266 -10.305 0.186 1 96.69 297 GLN A N 1
ATOM 2227 C CA . GLN A 1 297 ? -8.266 -9.242 0.223 1 96.69 297 GLN A CA 1
ATOM 2228 C C . GLN A 1 297 ? -7.918 -8.125 -0.754 1 96.69 297 GLN A C 1
ATOM 2230 O O . GLN A 1 297 ? -6.781 -7.652 -0.789 1 96.69 297 GLN A O 1
ATOM 2235 N N . ILE A 1 298 ? -8.875 -7.719 -1.528 1 98.44 298 ILE A N 1
ATOM 2236 C CA . ILE A 1 298 ? -8.68 -6.703 -2.555 1 98.44 298 ILE A CA 1
ATOM 2237 C C . ILE A 1 298 ? -9.766 -5.637 -2.438 1 98.44 298 ILE A C 1
ATOM 2239 O O . ILE A 1 298 ? -10.945 -5.957 -2.264 1 98.44 298 ILE A O 1
ATOM 2243 N N . ILE A 1 299 ? -9.359 -4.441 -2.48 1 98.5 299 ILE A N 1
ATOM 2244 C CA . ILE A 1 299 ? -10.289 -3.32 -2.449 1 98.5 299 ILE A CA 1
ATOM 2245 C C . ILE A 1 299 ? -10.117 -2.471 -3.707 1 98.5 299 ILE A C 1
ATOM 2247 O O . ILE A 1 299 ? -9 -2.107 -4.07 1 98.5 299 ILE A O 1
ATOM 2251 N N . VAL A 1 300 ? -11.219 -2.172 -4.332 1 98.25 300 VAL A N 1
ATOM 2252 C CA . VAL A 1 300 ? -11.195 -1.345 -5.535 1 98.25 300 VAL A CA 1
ATOM 2253 C C . VAL A 1 300 ? -11.906 -0.022 -5.27 1 98.25 300 VAL A C 1
ATOM 2255 O O . VAL A 1 300 ? -13.055 -0.01 -4.809 1 98.25 300 VAL A O 1
ATOM 2258 N N . ASP A 1 301 ? -11.25 1.029 -5.551 1 97.25 301 ASP A N 1
ATOM 2259 C CA . ASP A 1 301 ? -11.828 2.369 -5.477 1 97.25 301 ASP A CA 1
ATOM 2260 C C . ASP A 1 301 ? -12.094 2.928 -6.871 1 97.25 301 ASP A C 1
ATOM 2262 O O . ASP A 1 301 ? -11.203 3.51 -7.496 1 97.25 301 ASP A O 1
ATOM 2266 N N . PHE A 1 302 ? -13.367 2.805 -7.238 1 96.81 302 PHE A N 1
ATOM 2267 C CA . PHE A 1 302 ? -13.773 3.332 -8.539 1 96.81 302 PHE A CA 1
ATOM 2268 C C . PHE A 1 302 ? -14.008 4.836 -8.461 1 96.81 302 PHE A C 1
ATOM 2270 O O . PHE A 1 302 ? -14.219 5.383 -7.375 1 96.81 302 PHE A O 1
ATOM 2277 N N . VAL A 1 303 ? -13.961 5.398 -9.633 1 92.38 303 VAL A N 1
ATOM 2278 C CA . VAL A 1 303 ? -14.266 6.824 -9.688 1 92.38 303 VAL A CA 1
ATOM 2279 C C . VAL A 1 303 ? -15.727 7.055 -9.305 1 92.38 303 VAL A C 1
ATOM 2281 O O . VAL A 1 303 ? -16.609 6.312 -9.734 1 92.38 303 VAL A O 1
ATOM 2284 N N . SER A 1 304 ? -15.922 8.023 -8.477 1 84.25 304 SER A N 1
ATOM 2285 C CA . SER A 1 304 ? -17.297 8.352 -8.102 1 84.25 304 SER A CA 1
ATOM 2286 C C . SER A 1 304 ? -18.094 8.859 -9.297 1 84.25 304 SER A C 1
ATOM 2288 O O . SER A 1 304 ? -17.797 9.922 -9.844 1 84.25 304 SER A O 1
ATOM 2290 N N . ALA A 1 305 ? -19 8.023 -9.828 1 77.81 305 ALA A N 1
ATOM 2291 C CA . ALA A 1 305 ? -19.797 8.406 -10.992 1 77.81 305 ALA A CA 1
ATOM 2292 C C . ALA A 1 305 ? -21.203 7.844 -10.898 1 77.81 305 ALA A C 1
ATOM 2294 O O . ALA A 1 305 ? -21.406 6.629 -10.969 1 77.81 305 ALA A O 1
ATOM 2295 N N . GLY A 1 306 ? -22.219 8.711 -10.758 1 72.38 306 GLY A N 1
ATOM 2296 C CA . GLY A 1 306 ? -23.594 8.289 -11.008 1 72.38 306 GLY A CA 1
ATOM 2297 C C . GLY A 1 306 ? -24.266 7.699 -9.789 1 72.38 306 GLY A C 1
ATOM 2298 O O . GLY A 1 306 ? -25.297 7.031 -9.898 1 72.38 306 GLY A O 1
ATOM 2299 N N . GLY A 1 307 ? -23.766 7.699 -8.617 1 78.94 307 GLY A N 1
ATOM 2300 C CA . GLY A 1 307 ? -24.422 7.273 -7.395 1 78.94 307 GLY A CA 1
ATOM 2301 C C . GLY A 1 307 ? -24.406 5.77 -7.207 1 78.94 307 GLY A C 1
ATOM 2302 O O . GLY A 1 307 ? -23.594 5.066 -7.812 1 78.94 307 GLY A O 1
ATOM 2303 N N . LYS A 1 308 ? -25.297 5.129 -6.426 1 82.31 308 LYS A N 1
ATOM 2304 C CA . LYS A 1 308 ? -25.359 3.729 -6.02 1 82.31 308 LYS A CA 1
ATOM 2305 C C . LYS A 1 308 ? -25.734 2.832 -7.199 1 82.31 308 LYS A C 1
ATOM 2307 O O . LYS A 1 308 ? -25.219 1.717 -7.32 1 82.31 308 LYS A O 1
ATOM 2312 N N . GLY A 1 309 ? -26.531 3.299 -8.016 1 87.75 309 GLY A N 1
ATOM 2313 C CA . GLY A 1 309 ? -26.922 2.516 -9.18 1 87.75 309 GLY A CA 1
ATOM 2314 C C . GLY A 1 309 ? -25.75 2.193 -10.094 1 87.75 309 GLY A C 1
ATOM 2315 O O . GLY A 1 309 ? -25.609 1.054 -10.539 1 87.75 309 GLY A O 1
ATOM 2316 N N . ALA A 1 310 ? -24.969 3.129 -10.359 1 89.06 310 ALA A N 1
ATOM 2317 C CA . ALA A 1 310 ? -23.797 2.941 -11.219 1 89.06 310 ALA A CA 1
ATOM 2318 C C . ALA A 1 310 ? -22.828 1.932 -10.602 1 89.06 310 ALA A C 1
ATOM 2320 O O . ALA A 1 310 ? -22.25 1.104 -11.312 1 89.06 310 ALA A O 1
ATOM 2321 N N . LEU A 1 311 ? -22.734 1.981 -9.375 1 92.19 311 LEU A N 1
ATOM 2322 C CA . LEU A 1 311 ? -21.828 1.08 -8.68 1 92.19 311 LEU A CA 1
ATOM 2323 C C . LEU A 1 311 ? -22.312 -0.363 -8.773 1 92.19 311 LEU A C 1
ATOM 2325 O O . LEU A 1 311 ? -21.516 -1.282 -8.945 1 92.19 311 LEU A O 1
ATOM 2329 N N . ILE A 1 312 ? -23.562 -0.538 -8.68 1 93.12 312 ILE A N 1
ATOM 2330 C CA . ILE A 1 312 ? -24.156 -1.869 -8.789 1 93.12 312 ILE A CA 1
ATOM 2331 C C . ILE A 1 312 ? -23.859 -2.451 -10.172 1 93.12 312 ILE A C 1
ATOM 2333 O O . ILE A 1 312 ? -23.5 -3.625 -10.297 1 93.12 312 ILE A O 1
ATOM 2337 N N . LYS A 1 313 ? -23.984 -1.628 -11.109 1 93.75 313 LYS A N 1
ATOM 2338 C CA . LYS A 1 313 ? -23.703 -2.064 -12.477 1 93.75 313 LYS A CA 1
ATOM 2339 C C . LYS A 1 313 ? -22.219 -2.43 -12.633 1 93.75 313 LYS A C 1
ATOM 2341 O O . LYS A 1 313 ? -21.891 -3.404 -13.305 1 93.75 313 LYS A O 1
ATOM 2346 N N . LEU A 1 314 ? -21.406 -1.657 -12.047 1 94.69 314 LEU A N 1
ATOM 2347 C CA . LEU A 1 314 ? -19.984 -1.914 -12.102 1 94.69 314 LEU A CA 1
ATOM 2348 C C . LEU A 1 314 ? -19.641 -3.24 -11.438 1 94.69 314 LEU A C 1
ATOM 2350 O O . LEU A 1 314 ? -18.812 -4.004 -11.945 1 94.69 314 LEU A O 1
ATOM 2354 N N . ILE A 1 315 ? -20.234 -3.48 -10.352 1 96.38 315 ILE A N 1
ATOM 2355 C CA . ILE A 1 315 ? -20.016 -4.715 -9.602 1 96.38 315 ILE A CA 1
ATOM 2356 C C . ILE A 1 315 ? -20.438 -5.91 -10.453 1 96.38 315 ILE A C 1
ATOM 2358 O O . ILE A 1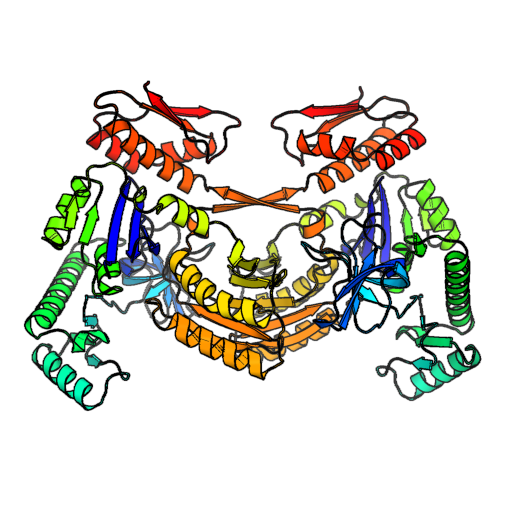 315 ? -19.734 -6.918 -10.523 1 96.38 315 ILE A O 1
ATOM 2362 N N . ALA A 1 316 ? -21.547 -5.773 -11.07 1 96.75 316 ALA A N 1
ATOM 2363 C CA . ALA A 1 316 ? -22.031 -6.84 -11.945 1 96.75 316 ALA A CA 1
ATOM 2364 C C . ALA A 1 316 ? -21.047 -7.086 -13.094 1 96.75 316 ALA A C 1
ATOM 2366 O O . ALA A 1 316 ? -20.75 -8.234 -13.43 1 96.75 316 ALA A O 1
ATOM 2367 N N . ALA A 1 317 ? -20.594 -6.008 -13.633 1 96.81 317 ALA A N 1
ATOM 2368 C CA . ALA A 1 317 ? -19.625 -6.121 -14.711 1 96.81 317 ALA A CA 1
ATOM 2369 C C . ALA A 1 317 ? -18.344 -6.789 -14.234 1 96.81 317 ALA A C 1
ATOM 2371 O O . ALA A 1 317 ? -17.75 -7.609 -14.945 1 96.81 317 ALA A O 1
ATOM 2372 N N . LEU A 1 318 ? -17.891 -6.449 -13.117 1 97.44 318 LEU A N 1
ATOM 2373 C CA . LEU A 1 318 ? -16.672 -7.039 -12.539 1 97.44 318 LEU A CA 1
ATOM 2374 C C . LEU A 1 318 ? -16.875 -8.531 -12.289 1 97.44 318 LEU A C 1
ATOM 2376 O O . LEU A 1 318 ? -15.984 -9.336 -12.586 1 97.44 318 LEU A O 1
ATOM 2380 N N . LYS A 1 319 ? -18.016 -8.883 -11.742 1 97.06 319 LYS A N 1
ATOM 2381 C CA . LYS A 1 319 ? -18.344 -10.289 -11.516 1 97.06 319 LYS A CA 1
ATOM 2382 C C . LYS A 1 319 ? -18.266 -11.086 -12.812 1 97.06 319 LYS A C 1
ATOM 2384 O O . LYS A 1 319 ? -17.703 -12.18 -12.844 1 97.06 319 LYS A O 1
ATOM 2389 N N . GLN A 1 320 ? -18.766 -10.516 -13.781 1 96.31 320 GLN A N 1
ATOM 2390 C CA . GLN A 1 320 ? -18.75 -11.172 -15.086 1 96.31 320 GLN A CA 1
ATOM 2391 C C . GLN A 1 320 ? -17.312 -11.305 -15.609 1 96.31 320 GLN A C 1
ATOM 2393 O O . GLN A 1 320 ? -16.938 -12.359 -16.125 1 96.31 320 GLN A O 1
ATOM 2398 N N . SER A 1 321 ? -16.594 -10.281 -15.422 1 95.94 321 SER A N 1
ATOM 2399 C CA . SER A 1 321 ? -15.242 -10.242 -15.961 1 95.94 321 SER A CA 1
ATOM 2400 C C . SER A 1 321 ? -14.344 -11.266 -15.266 1 95.94 321 SER A C 1
ATOM 2402 O O . SER A 1 321 ? -13.43 -11.82 -15.883 1 95.94 321 SER A O 1
ATOM 2404 N N . ILE A 1 322 ? -14.586 -11.578 -14.008 1 95.56 322 ILE A N 1
ATOM 2405 C CA . ILE A 1 322 ? -13.695 -12.461 -13.266 1 95.56 322 ILE A CA 1
ATOM 2406 C C . ILE A 1 322 ? -14.211 -13.891 -13.344 1 95.56 322 ILE A C 1
ATOM 2408 O O . ILE A 1 322 ? -13.57 -14.82 -12.828 1 95.56 322 ILE A O 1
ATOM 2412 N N . SER A 1 323 ? -15.281 -14.109 -13.961 1 90.94 323 SER A N 1
ATOM 2413 C CA . SER A 1 323 ? -15.914 -15.422 -14 1 90.94 323 SER A CA 1
ATOM 2414 C C . SER A 1 323 ? -15.031 -16.438 -14.711 1 90.94 323 SER A C 1
ATOM 2416 O O . SER A 1 323 ? -15.133 -17.641 -14.453 1 90.94 323 SER A O 1
ATOM 2418 N N . SER A 1 324 ? -14.164 -15.992 -15.555 1 86.06 324 SER A N 1
ATOM 2419 C CA . SER A 1 324 ? -13.297 -16.891 -16.312 1 86.06 324 SER A CA 1
ATOM 2420 C C . SER A 1 324 ? -11.969 -17.109 -15.594 1 86.06 324 SER A C 1
ATOM 2422 O O . SER A 1 324 ? -11.094 -17.828 -16.109 1 86.06 324 SER A O 1
ATOM 2424 N N . ASP A 1 325 ? -11.852 -16.5 -14.477 1 89.62 325 ASP A N 1
ATOM 2425 C CA . ASP A 1 325 ? -10.625 -16.688 -13.711 1 89.62 325 ASP A CA 1
ATOM 2426 C C . ASP A 1 325 ? -10.508 -18.109 -13.172 1 89.62 325 ASP A C 1
ATOM 2428 O O . ASP A 1 325 ? -11.406 -18.578 -12.469 1 89.62 325 ASP A O 1
ATOM 2432 N N . PRO A 1 326 ? -9.445 -18.781 -13.484 1 86.88 326 PRO A N 1
ATOM 2433 C CA . PRO A 1 326 ? -9.297 -20.141 -12.969 1 86.88 326 PRO A CA 1
ATOM 2434 C C . PRO A 1 326 ? -9.109 -20.188 -11.453 1 86.88 326 PRO A C 1
ATOM 2436 O O . PRO A 1 326 ? -9.32 -21.234 -10.836 1 86.88 326 PRO A O 1
ATOM 2439 N N . THR A 1 327 ? -8.633 -19.125 -10.898 1 90.5 327 THR A N 1
ATOM 2440 C CA . THR A 1 327 ? -8.516 -19.016 -9.453 1 90.5 327 THR A CA 1
ATOM 2441 C C . THR A 1 327 ? -9.805 -18.453 -8.844 1 90.5 327 THR A C 1
ATOM 2443 O O . THR A 1 327 ? -10.391 -17.516 -9.391 1 90.5 327 THR A O 1
ATOM 2446 N N . ALA A 1 328 ? -10.211 -19.109 -7.789 1 91.25 328 ALA A N 1
ATOM 2447 C CA . ALA A 1 328 ? -11.445 -18.672 -7.141 1 91.25 328 ALA A CA 1
ATOM 2448 C C . ALA A 1 328 ? -11.383 -17.203 -6.762 1 91.25 328 ALA A C 1
ATOM 2450 O O . ALA A 1 328 ? -10.562 -16.797 -5.93 1 91.25 328 ALA A O 1
ATOM 2451 N N . THR A 1 329 ? -12.219 -16.375 -7.359 1 95.25 329 THR A N 1
ATOM 2452 C CA . THR A 1 329 ? -12.305 -14.938 -7.152 1 95.25 329 THR A CA 1
ATOM 2453 C C . THR A 1 329 ? -13.742 -14.516 -6.871 1 95.25 329 THR A C 1
ATOM 2455 O O . THR A 1 329 ? -14.664 -14.93 -7.578 1 95.25 329 THR A O 1
ATOM 2458 N N . HIS A 1 330 ? -13.953 -13.742 -5.824 1 96.12 330 HIS A N 1
ATOM 2459 C CA . HIS A 1 330 ? -15.297 -13.352 -5.418 1 96.12 330 HIS A CA 1
ATOM 2460 C C . HIS A 1 330 ? -15.398 -11.844 -5.219 1 96.12 330 HIS A C 1
ATOM 2462 O O . HIS A 1 330 ? -14.602 -11.25 -4.488 1 96.12 330 HIS A O 1
ATOM 2468 N N . VAL A 1 331 ? -16.359 -11.305 -5.922 1 97.31 331 VAL A N 1
ATOM 2469 C CA . VAL A 1 331 ? -16.734 -9.922 -5.633 1 97.31 331 VAL A CA 1
ATOM 2470 C C . VAL A 1 331 ? -17.781 -9.891 -4.535 1 97.31 331 VAL A C 1
ATOM 2472 O O . VAL A 1 331 ? -18.922 -10.312 -4.754 1 97.31 331 VAL A O 1
ATOM 2475 N N . ILE A 1 332 ? -17.469 -9.398 -3.424 1 95.69 332 ILE A N 1
ATOM 2476 C CA . ILE A 1 332 ? -18.344 -9.453 -2.26 1 95.69 332 ILE A CA 1
ATOM 2477 C C . ILE A 1 332 ? -19.406 -8.367 -2.365 1 95.69 332 ILE A C 1
ATOM 2479 O O . ILE A 1 332 ? -20.594 -8.625 -2.143 1 95.69 332 ILE A O 1
ATOM 2483 N N . GLY A 1 333 ? -18.969 -7.113 -2.658 1 94.25 333 GLY A N 1
ATOM 2484 C CA . GLY A 1 333 ? -19.891 -5.996 -2.773 1 94.25 333 GLY A CA 1
ATOM 2485 C C . GLY A 1 333 ? -19.234 -4.656 -2.48 1 94.25 333 GLY A C 1
ATOM 2486 O O . GLY A 1 333 ? -18.016 -4.52 -2.566 1 94.25 333 GLY A O 1
ATOM 2487 N N . ALA A 1 334 ? -20.141 -3.721 -2.252 1 94.44 334 ALA A N 1
ATOM 2488 C CA . ALA A 1 334 ? -19.688 -2.361 -1.979 1 94.44 334 ALA A CA 1
ATOM 2489 C C . ALA A 1 334 ? -19.719 -2.062 -0.482 1 94.44 334 ALA A C 1
ATOM 2491 O O . ALA A 1 334 ? -20.641 -2.473 0.219 1 94.44 334 ALA A O 1
ATOM 2492 N N . THR A 1 335 ? -18.719 -1.392 -0.019 1 94.19 335 THR A N 1
ATOM 2493 C CA . THR A 1 335 ? -18.688 -0.957 1.373 1 94.19 335 THR A CA 1
ATOM 2494 C C . THR A 1 335 ? -19.5 0.328 1.554 1 94.19 335 THR A C 1
ATOM 2496 O O . THR A 1 335 ? -20.016 0.888 0.582 1 94.19 335 THR A O 1
ATOM 2499 N N . ALA A 1 336 ? -19.531 0.818 2.814 1 93 336 ALA A N 1
ATOM 2500 C CA . ALA A 1 336 ? -20.266 2.045 3.123 1 93 336 ALA A CA 1
ATOM 2501 C C . ALA A 1 336 ? -19.609 3.254 2.455 1 93 336 ALA A C 1
ATOM 2503 O O . ALA A 1 336 ? -20.297 4.199 2.062 1 93 336 ALA A O 1
ATOM 2504 N N . LEU A 1 337 ? -18.359 3.15 2.217 1 92.44 337 LEU A N 1
ATOM 2505 C CA . LEU A 1 337 ? -17.625 4.27 1.63 1 92.44 337 LEU A CA 1
ATOM 2506 C C . LEU A 1 337 ? -17.594 4.152 0.11 1 92.44 337 LEU A C 1
ATOM 2508 O O . LEU A 1 337 ? -16.969 4.973 -0.562 1 92.44 337 LEU A O 1
ATOM 2512 N N . GLY A 1 338 ? -18.188 3.141 -0.389 1 93.56 338 GLY A N 1
ATOM 2513 C CA . GLY A 1 338 ? -18.281 2.994 -1.832 1 93.56 338 GLY A CA 1
ATOM 2514 C C . G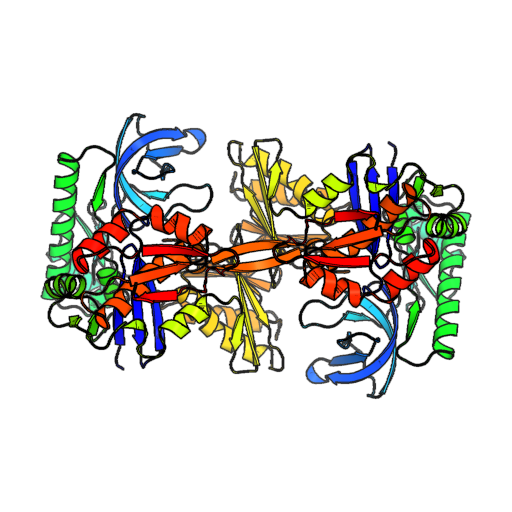LY A 1 338 ? -17.125 2.221 -2.434 1 93.56 338 GLY A C 1
ATOM 2515 O O . GLY A 1 338 ? -16.906 2.258 -3.648 1 93.56 338 GLY A O 1
ATOM 2516 N N . LEU A 1 339 ? -16.375 1.563 -1.639 1 96.31 339 LEU A N 1
ATOM 2517 C CA . LEU A 1 339 ? -15.297 0.707 -2.119 1 96.31 339 LEU A CA 1
ATOM 2518 C C . LEU A 1 339 ? -15.82 -0.682 -2.471 1 96.31 339 LEU A C 1
ATOM 2520 O O . LEU A 1 339 ? -16.719 -1.201 -1.796 1 96.31 339 LEU A O 1
ATOM 2524 N N . VAL A 1 340 ? -15.258 -1.243 -3.473 1 97.38 340 VAL A N 1
ATOM 2525 C CA . VAL A 1 340 ? -15.664 -2.594 -3.84 1 97.38 340 VAL A CA 1
ATOM 2526 C C . VAL A 1 340 ? -14.727 -3.611 -3.203 1 97.38 340 VAL A C 1
ATOM 2528 O O . VAL A 1 340 ? -13.5 -3.494 -3.322 1 97.38 340 VAL A O 1
ATOM 2531 N N . GLU A 1 341 ? -15.305 -4.605 -2.592 1 97.5 341 GLU A N 1
ATOM 2532 C CA . GLU A 1 341 ? -14.531 -5.637 -1.903 1 97.5 341 GLU A CA 1
ATOM 2533 C C . GLU A 1 341 ? -14.508 -6.934 -2.707 1 97.5 341 GLU A C 1
ATOM 2535 O O . GLU A 1 341 ? -15.547 -7.402 -3.178 1 97.5 341 GLU A O 1
ATOM 2540 N N . MET A 1 342 ? -13.258 -7.453 -2.793 1 98 342 MET A N 1
ATOM 2541 C CA . MET A 1 342 ? -13.055 -8.719 -3.488 1 98 342 MET A CA 1
ATOM 2542 C C . MET A 1 342 ? -12.109 -9.625 -2.703 1 98 342 MET A C 1
ATOM 2544 O O . MET A 1 342 ? -11.352 -9.148 -1.854 1 98 342 MET A O 1
ATOM 2548 N N . THR A 1 343 ? -12.211 -10.883 -2.945 1 97.44 343 THR A N 1
ATOM 2549 C CA . THR A 1 343 ? -11.234 -11.852 -2.473 1 97.44 343 THR A CA 1
ATOM 2550 C C . THR A 1 343 ? -10.789 -12.773 -3.607 1 97.44 343 THR A C 1
ATOM 2552 O O . THR A 1 343 ? -11.555 -13.031 -4.535 1 97.44 343 THR A O 1
ATOM 2555 N N . ARG A 1 344 ? -9.672 -13.141 -3.533 1 96.81 344 ARG A N 1
ATOM 2556 C CA . ARG A 1 344 ? -9.117 -14.109 -4.473 1 96.81 344 ARG A CA 1
ATOM 2557 C C . ARG A 1 344 ? -8.219 -15.117 -3.756 1 96.81 344 ARG A C 1
ATOM 2559 O O . ARG A 1 344 ? -7.406 -14.742 -2.912 1 96.81 344 ARG A O 1
ATOM 2566 N N . GLU A 1 345 ? -8.383 -16.312 -4.113 1 93.31 345 GLU A N 1
ATOM 2567 C CA . GLU A 1 345 ? -7.684 -17.391 -3.426 1 93.31 345 GLU A CA 1
ATOM 2568 C C . GLU A 1 345 ? -6.172 -17.25 -3.57 1 93.31 345 GLU A C 1
ATOM 2570 O O . GLU A 1 345 ? -5.668 -16.969 -4.664 1 93.31 345 GLU A O 1
ATOM 2575 N N . ARG A 1 346 ? -5.551 -17.391 -2.428 1 91.12 346 ARG A N 1
ATOM 2576 C CA . ARG A 1 346 ? -4.094 -17.328 -2.428 1 91.12 346 ARG A CA 1
ATOM 2577 C C . ARG A 1 346 ? -3.482 -18.703 -2.678 1 91.12 346 ARG A C 1
ATOM 2579 O O . ARG A 1 346 ? -3.664 -19.625 -1.879 1 91.12 346 ARG A O 1
ATOM 2586 N N . ARG A 1 347 ? -2.732 -18.891 -3.674 1 84.88 347 ARG A N 1
ATOM 2587 C CA . ARG A 1 347 ? -2.059 -20.141 -3.971 1 84.88 347 ARG A CA 1
ATOM 2588 C C . ARG A 1 347 ? -0.544 -20 -3.885 1 84.88 347 ARG A C 1
ATOM 2590 O O . ARG A 1 347 ? 0.173 -20.969 -3.66 1 84.88 347 ARG A O 1
ATOM 2597 N N . GLY A 1 348 ? -0.161 -18.828 -4.008 1 89.75 348 GLY A N 1
ATOM 2598 C CA . GLY A 1 348 ? 1.255 -18.484 -3.992 1 89.75 348 GLY A CA 1
ATOM 2599 C C . GLY A 1 348 ? 1.516 -17 -4.004 1 89.75 348 GLY A C 1
ATOM 2600 O O . GLY A 1 348 ? 0.579 -16.188 -3.955 1 89.75 348 GLY A O 1
ATOM 2601 N N . PRO A 1 349 ? 2.799 -16.703 -4.051 1 93.12 349 PRO A N 1
ATOM 2602 C CA . PRO A 1 349 ? 3.127 -15.273 -4.035 1 93.12 349 PRO A CA 1
ATOM 2603 C C . PRO A 1 349 ? 2.719 -14.562 -5.32 1 93.12 349 PRO A C 1
ATOM 2605 O O . PRO A 1 349 ? 2.617 -15.195 -6.375 1 93.12 349 PRO A O 1
ATOM 2608 N N . SER A 1 350 ? 2.451 -13.289 -5.203 1 95.25 350 SER A N 1
ATOM 2609 C CA . SER A 1 350 ? 2.211 -12.469 -6.387 1 95.25 350 SER A CA 1
ATOM 2610 C C . SER A 1 350 ? 3.496 -12.242 -7.176 1 95.25 350 SER A C 1
ATOM 2612 O O . SER A 1 350 ? 4.59 -12.531 -6.688 1 95.25 350 SER A O 1
ATOM 2614 N N . LEU A 1 351 ? 3.299 -11.797 -8.398 1 96.81 351 LEU A N 1
ATOM 2615 C CA . LEU A 1 351 ? 4.449 -11.469 -9.234 1 96.81 351 LEU A CA 1
ATOM 2616 C C . LEU A 1 351 ? 5.34 -10.438 -8.555 1 96.81 351 LEU A C 1
ATOM 2618 O O . LEU A 1 351 ? 6.566 -10.57 -8.562 1 96.81 351 LEU A O 1
ATOM 2622 N N . SER A 1 352 ? 4.738 -9.422 -7.965 1 95.62 352 SER A N 1
ATOM 2623 C CA . SER A 1 352 ? 5.492 -8.391 -7.266 1 95.62 352 SER A CA 1
ATOM 2624 C C . SER A 1 352 ? 6.273 -8.969 -6.09 1 95.62 352 SER A C 1
ATOM 2626 O O . SER A 1 352 ? 7.43 -8.609 -5.867 1 95.62 352 SER A O 1
ATOM 2628 N N . ASP A 1 353 ? 5.699 -9.844 -5.359 1 93.56 353 ASP A N 1
ATOM 2629 C CA . ASP A 1 353 ? 6.367 -10.484 -4.23 1 93.56 353 ASP A CA 1
ATOM 2630 C C . ASP A 1 353 ? 7.629 -11.219 -4.68 1 93.56 353 ASP A C 1
ATOM 2632 O O . ASP A 1 353 ? 8.625 -11.25 -3.953 1 93.56 353 ASP A O 1
ATOM 2636 N N . LEU A 1 354 ? 7.527 -11.75 -5.805 1 94.81 354 LEU A N 1
ATOM 2637 C CA . LEU A 1 354 ? 8.617 -12.578 -6.309 1 94.81 354 LEU A CA 1
ATOM 2638 C C . LEU A 1 354 ? 9.727 -11.711 -6.895 1 94.81 354 LEU A C 1
ATOM 2640 O O . LEU A 1 354 ? 10.906 -12.047 -6.789 1 94.81 354 LEU A O 1
ATOM 2644 N N . MET A 1 355 ? 9.312 -10.578 -7.496 1 96.31 355 MET A N 1
ATOM 2645 C CA . MET A 1 355 ? 10.258 -9.906 -8.391 1 96.31 355 MET A CA 1
ATOM 2646 C C . MET A 1 355 ? 10.766 -8.609 -7.766 1 96.31 355 MET A C 1
ATOM 2648 O O . MET A 1 355 ? 11.82 -8.109 -8.148 1 96.31 355 MET A O 1
ATOM 2652 N N . VAL A 1 356 ? 10.008 -8.109 -6.84 1 94.81 356 VAL A N 1
ATOM 2653 C CA . VAL A 1 356 ? 10.242 -6.707 -6.496 1 94.81 356 VAL A CA 1
ATOM 2654 C C . VAL A 1 356 ? 10.586 -6.59 -5.016 1 94.81 356 VAL A C 1
ATOM 2656 O O . VAL A 1 356 ? 10.094 -7.363 -4.191 1 94.81 356 VAL A O 1
ATOM 2659 N N . GLU A 1 357 ? 11.477 -5.695 -4.75 1 93.12 357 GLU A N 1
ATOM 2660 C CA . GLU A 1 357 ? 11.773 -5.234 -3.398 1 93.12 357 GLU A CA 1
ATOM 2661 C C . GLU A 1 357 ? 11.461 -3.75 -3.236 1 93.12 357 GLU A C 1
ATOM 2663 O O . GLU A 1 357 ? 12.023 -2.91 -3.939 1 93.12 357 GLU A O 1
ATOM 2668 N N . ASN A 1 358 ? 10.516 -3.494 -2.301 1 89.5 358 ASN A N 1
ATOM 2669 C CA . ASN A 1 358 ? 10.172 -2.104 -2.029 1 89.5 358 ASN A CA 1
ATOM 2670 C C . ASN A 1 358 ? 11.062 -1.51 -0.937 1 89.5 358 ASN A C 1
ATOM 2672 O O . ASN A 1 358 ? 11.203 -2.098 0.136 1 89.5 358 ASN A O 1
ATOM 2676 N N . VAL A 1 359 ? 11.633 -0.374 -1.277 1 89.06 359 VAL A N 1
ATOM 2677 C CA . VAL A 1 359 ? 12.516 0.283 -0.318 1 89.06 359 VAL A CA 1
ATOM 2678 C C . VAL A 1 359 ? 12.023 1.704 -0.051 1 89.06 359 VAL A C 1
ATOM 2680 O O . VAL A 1 359 ? 11.609 2.406 -0.975 1 89.06 359 VAL A O 1
ATOM 2683 N N . ALA A 1 360 ? 11.977 1.998 1.225 1 89.31 360 ALA A N 1
ATOM 2684 C CA . ALA A 1 360 ? 11.641 3.357 1.644 1 89.31 360 ALA A CA 1
ATOM 2685 C C . ALA A 1 360 ? 12.906 4.172 1.918 1 89.31 360 ALA A C 1
ATOM 2687 O O . ALA A 1 360 ? 13.711 3.803 2.771 1 89.31 360 ALA A O 1
ATOM 2688 N N . LEU A 1 361 ? 13.07 5.242 1.172 1 92 361 LEU A N 1
ATOM 2689 C CA . LEU A 1 361 ? 14.211 6.137 1.348 1 92 361 LEU A CA 1
ATOM 2690 C C . LEU A 1 361 ? 13.75 7.535 1.743 1 92 361 LEU A C 1
ATOM 2692 O O . LEU A 1 361 ? 12.625 7.934 1.429 1 92 361 LEU A O 1
ATOM 2696 N N . LEU A 1 362 ? 14.609 8.156 2.51 1 94.62 362 LEU A N 1
ATOM 2697 C CA . LEU A 1 362 ? 14.344 9.578 2.727 1 94.62 362 LEU A CA 1
ATOM 2698 C C . LEU A 1 362 ? 14.25 10.32 1.399 1 94.62 362 LEU A C 1
ATOM 2700 O O . LEU A 1 362 ? 15.086 10.125 0.514 1 94.62 362 LEU A O 1
ATOM 2704 N N . SER A 1 363 ? 13.273 11.125 1.263 1 95.88 363 SER A N 1
ATOM 2705 C CA . SER A 1 363 ? 13.203 11.898 0.029 1 95.88 363 SER A CA 1
ATOM 2706 C C . SER A 1 363 ? 14.352 12.898 -0.062 1 95.88 363 SER A C 1
ATOM 2708 O O . SER A 1 363 ? 14.844 13.375 0.959 1 95.88 363 SER A O 1
ATOM 2710 N N . PRO A 1 364 ? 14.758 13.203 -1.264 1 96.19 364 PRO A N 1
ATOM 2711 C CA . PRO A 1 364 ? 15.836 14.188 -1.394 1 96.19 364 PRO A CA 1
ATOM 2712 C C . PRO A 1 364 ? 15.492 15.523 -0.753 1 96.19 364 PRO A C 1
ATOM 2714 O O . PRO A 1 364 ? 16.359 16.172 -0.167 1 96.19 364 PRO A O 1
ATOM 2717 N N . GLN A 1 365 ? 14.289 15.867 -0.888 1 95.69 365 GLN A N 1
ATOM 2718 C CA . GLN A 1 365 ? 13.852 17.125 -0.293 1 95.69 365 GLN A CA 1
ATOM 2719 C C . GLN A 1 365 ? 13.938 17.078 1.229 1 95.69 365 GLN A C 1
ATOM 2721 O O . GLN A 1 365 ? 14.438 18.016 1.858 1 95.69 365 GLN A O 1
ATOM 2726 N N . ALA A 1 366 ? 13.422 16.016 1.773 1 96 366 ALA A N 1
ATOM 2727 C CA . ALA A 1 366 ? 13.492 15.852 3.225 1 96 366 ALA A CA 1
ATOM 2728 C C . ALA A 1 366 ? 14.945 15.828 3.701 1 96 366 ALA A C 1
ATOM 2730 O O . ALA A 1 366 ? 15.281 16.438 4.719 1 96 366 ALA A O 1
ATOM 2731 N N . ALA A 1 367 ? 15.766 15.148 2.967 1 97.06 367 ALA A N 1
ATOM 2732 C CA . ALA A 1 367 ? 17.188 15.078 3.301 1 97.06 367 ALA A CA 1
ATOM 2733 C C . ALA A 1 367 ? 17.828 16.453 3.232 1 97.06 367 ALA A C 1
ATOM 2735 O O . ALA A 1 367 ? 18.641 16.812 4.094 1 97.06 367 ALA A O 1
ATOM 2736 N N . ALA A 1 368 ? 17.484 17.141 2.258 1 97.25 368 ALA A N 1
ATOM 2737 C CA . ALA A 1 368 ? 18.031 18.484 2.09 1 97.25 368 ALA A CA 1
ATOM 2738 C C . ALA A 1 368 ? 17.641 19.391 3.256 1 97.25 368 ALA A C 1
ATOM 2740 O O . ALA A 1 368 ? 18.484 20.109 3.805 1 97.25 368 ALA A O 1
ATOM 2741 N N . LEU A 1 369 ? 16.422 19.359 3.619 1 96.44 369 LEU A N 1
ATOM 2742 C CA . LEU A 1 369 ? 15.938 20.203 4.715 1 96.44 369 LEU A CA 1
ATOM 2743 C C . LEU A 1 369 ? 16.578 19.781 6.035 1 96.44 369 LEU A C 1
ATOM 2745 O O . LEU A 1 369 ? 16.922 20.625 6.859 1 96.44 369 LEU A O 1
ATOM 2749 N N . ARG A 1 370 ? 16.734 18.5 6.195 1 95.25 370 ARG A N 1
ATOM 2750 C CA . ARG A 1 370 ? 17.453 18.016 7.363 1 95.25 370 ARG A CA 1
ATOM 2751 C C . ARG A 1 370 ? 18.906 18.516 7.371 1 95.25 370 ARG A C 1
ATOM 2753 O O . ARG A 1 370 ? 19.422 18.922 8.414 1 95.25 370 ARG A O 1
ATOM 2760 N N . ALA A 1 371 ? 19.516 18.469 6.258 1 96.31 371 ALA A N 1
ATOM 2761 C CA . ALA A 1 371 ? 20.891 18.938 6.125 1 96.31 371 ALA A CA 1
ATOM 2762 C C . ALA A 1 371 ? 21.016 20.391 6.551 1 96.31 371 ALA A C 1
ATOM 2764 O O . ALA A 1 371 ? 21.953 20.766 7.254 1 96.31 371 ALA A O 1
ATOM 2765 N N . LEU A 1 372 ? 20.109 21.172 6.184 1 95.31 372 LEU A N 1
ATOM 2766 C CA . LEU A 1 372 ? 20.141 22.594 6.52 1 95.31 372 LEU A CA 1
ATOM 2767 C C . LEU A 1 372 ? 19.984 22.797 8.023 1 95.31 372 LEU A C 1
ATOM 2769 O O . LEU A 1 372 ? 20.656 23.656 8.609 1 95.31 372 LEU A O 1
ATOM 2773 N N . ARG A 1 373 ? 19.125 22.047 8.602 1 93.38 373 ARG A N 1
ATOM 2774 C CA . ARG A 1 373 ? 18.984 22.125 10.055 1 93.38 373 ARG A CA 1
ATOM 2775 C C . ARG A 1 373 ? 20.281 21.734 10.758 1 93.38 373 ARG A C 1
ATOM 2777 O O . ARG A 1 373 ? 20.641 22.328 11.773 1 93.38 373 ARG A O 1
ATOM 2784 N N . LEU A 1 374 ? 20.938 20.766 10.219 1 92.5 374 LEU A N 1
ATOM 2785 C CA . LEU A 1 374 ? 22.172 20.281 10.812 1 92.5 374 LEU A CA 1
ATOM 2786 C C . LEU A 1 374 ? 23.281 21.328 10.711 1 92.5 374 LEU A C 1
ATOM 2788 O O . LEU A 1 374 ? 24.078 21.5 11.633 1 92.5 374 LEU A O 1
ATOM 2792 N N . VAL A 1 375 ? 23.281 22 9.641 1 92.56 375 VAL A N 1
ATOM 2793 C CA . VAL A 1 375 ? 24.266 23.078 9.453 1 92.56 375 VAL A CA 1
ATOM 2794 C C . VAL A 1 375 ? 24.078 24.141 10.531 1 92.56 375 VAL A C 1
ATOM 2796 O O . VAL A 1 375 ? 25.047 24.609 11.125 1 92.56 375 VAL A O 1
ATOM 2799 N N . LEU A 1 376 ? 22.859 24.469 10.734 1 90.06 376 LEU A N 1
ATOM 2800 C CA . LEU A 1 376 ? 22.547 25.484 11.734 1 90.06 376 LEU A CA 1
ATOM 2801 C C . LEU A 1 376 ? 22.969 25.031 13.125 1 90.06 376 LEU A C 1
ATOM 2803 O O . LEU A 1 376 ? 23.547 25.812 13.891 1 90.06 376 LEU A O 1
ATOM 2807 N N . ALA A 1 377 ? 22.656 23.844 13.398 1 89 377 ALA A N 1
ATOM 2808 C CA . ALA A 1 377 ? 23.016 23.297 14.703 1 89 377 ALA A CA 1
ATOM 2809 C C . ALA A 1 377 ? 24.531 23.297 14.898 1 89 377 ALA A C 1
ATOM 2811 O O . ALA A 1 377 ? 25.016 23.656 15.969 1 89 377 ALA A O 1
ATOM 2812 N N . GLU A 1 378 ? 25.219 22.938 13.875 1 90 378 GLU A N 1
ATOM 2813 C CA . GLU A 1 378 ? 26.672 22.844 13.945 1 90 378 GLU A CA 1
ATOM 2814 C C . GLU A 1 378 ? 27.312 24.234 14.016 1 90 378 GLU A C 1
ATOM 2816 O O . GLU A 1 378 ? 28.359 24.406 14.648 1 90 378 GLU A O 1
ATOM 2821 N N . ALA A 1 379 ? 26.719 25.141 13.367 1 89.31 379 ALA A N 1
ATOM 2822 C CA . ALA A 1 379 ? 27.234 26.5 13.359 1 89.31 379 ALA A CA 1
ATOM 2823 C C . ALA A 1 379 ? 27.25 27.094 14.766 1 89.31 379 ALA A C 1
ATOM 2825 O O . ALA A 1 379 ? 28.094 27.922 15.086 1 89.31 379 ALA A O 1
ATOM 2826 N N . ALA A 1 380 ? 26.281 26.719 15.531 1 82.81 380 ALA A N 1
ATOM 2827 C CA . ALA A 1 380 ? 26.234 27.188 16.906 1 82.81 380 ALA A CA 1
ATOM 2828 C C . ALA A 1 380 ? 27.469 26.766 17.688 1 82.81 380 ALA A C 1
ATOM 2830 O O . ALA A 1 380 ? 27.922 27.469 18.594 1 82.81 380 ALA A O 1
ATOM 2831 N N . HIS A 1 381 ? 28.047 25.672 17.266 1 84.19 381 HIS A N 1
ATOM 2832 C CA . HIS A 1 381 ? 29.234 25.141 17.938 1 84.19 381 HIS A CA 1
ATOM 2833 C C . HIS A 1 381 ? 30.516 25.688 17.328 1 84.19 381 HIS A C 1
ATOM 2835 O O . HIS A 1 381 ? 31.594 25.578 17.906 1 84.19 381 HIS A O 1
ATOM 2841 N N . HIS A 1 382 ? 30.359 26.188 16.156 1 83.94 382 HIS A N 1
ATOM 2842 C CA . HIS A 1 382 ? 31.516 26.703 15.438 1 83.94 382 HIS A CA 1
ATOM 2843 C C . HIS A 1 382 ? 31.25 28.109 14.883 1 83.94 382 HIS A C 1
ATOM 2845 O O . HIS A 1 382 ? 31.266 28.312 13.672 1 83.94 382 HIS A O 1
ATOM 2851 N N . PRO A 1 383 ? 31.125 28.969 15.781 1 81.94 383 PRO A N 1
ATOM 2852 C CA . PRO A 1 383 ? 30.766 30.312 15.312 1 81.94 383 PRO A CA 1
ATOM 2853 C C . PRO A 1 383 ? 31.828 30.922 14.391 1 81.94 383 PRO A C 1
ATOM 2855 O O . PRO A 1 383 ? 33.031 30.812 14.672 1 81.94 383 PRO A O 1
ATOM 2858 N N . GLY A 1 384 ? 31.375 31.406 13.25 1 82.75 384 GLY A N 1
ATOM 2859 C CA . GLY A 1 384 ? 32.25 32.156 12.352 1 82.75 384 GLY A CA 1
ATOM 2860 C C . GLY A 1 384 ? 33 31.266 11.383 1 82.75 384 GLY A C 1
ATOM 2861 O O . GLY A 1 384 ? 33.719 31.766 10.5 1 82.75 384 GLY A O 1
ATOM 2862 N N . ARG A 1 385 ? 32.844 29.984 11.492 1 86.56 385 ARG A N 1
ATOM 2863 C CA . ARG A 1 385 ? 33.594 29.078 10.633 1 86.56 385 ARG A CA 1
ATOM 2864 C C . ARG A 1 385 ? 32.781 28.672 9.422 1 86.56 385 ARG A C 1
ATOM 2866 O O . ARG A 1 385 ? 31.547 28.594 9.492 1 86.56 385 ARG A O 1
ATOM 2873 N N . ALA A 1 386 ? 33.5 28.5 8.359 1 89.5 386 ALA A N 1
ATOM 2874 C CA . ALA A 1 386 ? 32.875 27.984 7.16 1 89.5 386 ALA A CA 1
ATOM 2875 C C . ALA A 1 386 ? 32.594 26.484 7.297 1 89.5 386 ALA A C 1
ATOM 2877 O O . ALA A 1 386 ? 33.406 25.734 7.781 1 89.5 386 ALA A O 1
ATOM 2878 N N . LEU A 1 387 ? 31.406 26.141 6.984 1 93.62 387 LEU A N 1
ATOM 2879 C CA . LEU A 1 387 ? 31 24.75 7.113 1 93.62 387 LEU A CA 1
ATOM 2880 C C . LEU A 1 387 ? 30.828 24.109 5.742 1 93.62 387 LEU A C 1
ATOM 2882 O O . LEU A 1 387 ? 30.453 24.781 4.781 1 93.62 387 LEU A O 1
ATOM 2886 N N . THR A 1 388 ? 31.203 22.875 5.621 1 95.62 388 THR A N 1
ATOM 2887 C CA . THR A 1 388 ? 30.984 22.062 4.43 1 95.62 388 THR A CA 1
ATOM 2888 C C . THR A 1 388 ? 29.922 21 4.688 1 95.62 388 THR A C 1
ATOM 2890 O O . THR A 1 388 ? 30.016 20.266 5.676 1 95.62 388 THR A O 1
ATOM 2893 N N . LEU A 1 389 ? 28.969 21.016 3.83 1 96.06 389 LEU A N 1
ATOM 2894 C CA . LEU A 1 389 ? 27.906 20.016 3.861 1 96.06 389 LEU A CA 1
ATOM 2895 C C . LEU A 1 389 ? 28.141 18.953 2.803 1 96.06 389 LEU A C 1
ATOM 2897 O O . LEU A 1 389 ? 28.047 19.219 1.604 1 96.06 389 LEU A O 1
ATOM 2901 N N . THR A 1 390 ? 28.438 17.719 3.205 1 97.75 390 THR A N 1
ATOM 2902 C CA . THR A 1 390 ? 28.641 16.594 2.293 1 97.75 390 THR A CA 1
ATOM 2903 C C . THR A 1 390 ? 27.406 15.695 2.256 1 97.75 390 THR A C 1
ATOM 2905 O O . THR A 1 390 ? 26.984 15.156 3.281 1 97.75 390 THR A O 1
ATOM 2908 N N . VAL A 1 391 ? 26.828 15.555 1.042 1 97.75 391 VAL A N 1
ATOM 2909 C CA . VAL A 1 391 ? 25.562 14.852 0.913 1 97.75 391 VAL A CA 1
ATOM 2910 C C . VAL A 1 391 ? 25.547 14.039 -0.378 1 97.75 391 VAL A C 1
ATOM 2912 O O . VAL A 1 391 ? 26.5 14.062 -1.147 1 97.75 391 VAL A O 1
ATOM 2915 N N . ALA A 1 392 ? 24.5 13.258 -0.571 1 96.12 392 ALA A N 1
ATOM 2916 C CA . ALA A 1 392 ? 24.281 12.539 -1.821 1 96.12 392 ALA A CA 1
ATOM 2917 C C . ALA A 1 392 ? 24.047 13.508 -2.977 1 96.12 392 ALA A C 1
ATOM 2919 O O . ALA A 1 392 ? 23.562 14.625 -2.771 1 96.12 392 ALA A O 1
ATOM 2920 N N . PRO A 1 393 ? 24.297 13.086 -4.23 1 96.38 393 PRO A N 1
ATOM 2921 C CA . PRO A 1 393 ? 24.203 13.992 -5.379 1 96.38 393 PRO A CA 1
ATOM 2922 C C . PRO A 1 393 ? 22.781 14.531 -5.582 1 96.38 393 PRO A C 1
ATOM 2924 O O . PRO A 1 393 ? 22.609 15.711 -5.902 1 96.38 393 PRO A O 1
ATOM 2927 N N . ASP A 1 394 ? 21.844 13.711 -5.434 1 95.88 394 ASP A N 1
ATOM 2928 C CA . ASP A 1 394 ? 20.469 14.18 -5.645 1 95.88 394 ASP A CA 1
ATOM 2929 C C . ASP A 1 394 ? 20.047 15.148 -4.543 1 95.88 394 ASP A C 1
ATOM 2931 O O . ASP A 1 394 ? 19.25 16.062 -4.785 1 95.88 394 ASP A O 1
ATOM 2935 N N . VAL A 1 395 ? 20.562 14.969 -3.365 1 97.44 395 VAL A N 1
ATOM 2936 C CA . VAL A 1 395 ? 20.297 15.891 -2.268 1 97.44 395 VAL A CA 1
ATOM 2937 C C . VAL A 1 395 ? 20.969 17.234 -2.549 1 97.44 395 VAL A C 1
ATOM 2939 O O . VAL A 1 395 ? 20.375 18.297 -2.342 1 97.44 395 VAL A O 1
ATOM 2942 N N . ALA A 1 396 ? 22.203 17.172 -3.029 1 97.94 396 ALA A N 1
ATOM 2943 C CA . ALA A 1 396 ? 22.922 18.391 -3.396 1 97.94 396 ALA A CA 1
ATOM 2944 C C . ALA A 1 396 ? 22.156 19.188 -4.445 1 97.94 396 ALA A C 1
ATOM 2946 O O . ALA A 1 396 ? 22.078 20.422 -4.363 1 97.94 396 ALA A O 1
ATOM 2947 N N . ALA A 1 397 ? 21.641 18.422 -5.352 1 97.12 397 ALA A N 1
ATOM 2948 C CA . ALA A 1 397 ? 20.875 19.078 -6.41 1 97.12 397 ALA A CA 1
ATOM 2949 C C . ALA A 1 397 ? 19.688 19.844 -5.836 1 97.12 397 ALA A C 1
ATOM 2951 O O . ALA A 1 397 ? 19.406 20.969 -6.254 1 97.12 397 ALA A O 1
ATOM 2952 N N . ILE A 1 398 ? 19 19.25 -4.902 1 96.44 398 ILE A N 1
ATOM 2953 C CA . ILE A 1 398 ? 17.844 19.891 -4.27 1 96.44 398 ILE A CA 1
ATOM 2954 C C . ILE A 1 398 ? 18.312 21.094 -3.459 1 96.44 398 ILE A C 1
ATOM 2956 O O . ILE A 1 398 ? 17.672 22.156 -3.484 1 96.44 398 ILE A O 1
ATOM 2960 N N . LEU A 1 399 ? 19.391 20.953 -2.758 1 96.56 399 LEU A N 1
ATOM 2961 C CA . LEU A 1 399 ? 19.922 22.016 -1.92 1 96.56 399 LEU A CA 1
ATOM 2962 C C . LEU A 1 399 ? 20.234 23.25 -2.754 1 96.56 399 LEU A C 1
ATOM 2964 O O . LEU A 1 399 ? 19.938 24.375 -2.34 1 96.56 399 LEU A O 1
ATOM 2968 N N . HIS A 1 400 ? 20.781 23.016 -3.863 1 95.19 400 HIS A N 1
ATOM 2969 C CA . HIS A 1 400 ? 21.125 24.125 -4.734 1 95.19 400 HIS A CA 1
ATOM 2970 C C . HIS A 1 400 ? 19.875 24.875 -5.184 1 95.19 400 HIS A C 1
ATOM 2972 O O . HIS A 1 400 ? 19.922 26.078 -5.441 1 95.19 400 HIS A O 1
ATOM 2978 N N . GLY A 1 401 ? 18.812 24.141 -5.215 1 92.31 401 GLY A N 1
ATOM 2979 C CA . GLY A 1 401 ? 17.562 24.766 -5.605 1 92.31 401 GLY A CA 1
ATOM 2980 C C . GLY A 1 401 ? 16.875 25.484 -4.461 1 92.31 401 GLY A C 1
ATOM 2981 O O . GLY A 1 401 ? 15.914 26.234 -4.68 1 92.31 401 GLY A O 1
ATOM 2982 N N . GLN A 1 402 ? 17.375 25.266 -3.266 1 92.44 402 GLN A N 1
ATOM 2983 C CA . GLN A 1 402 ? 16.797 25.906 -2.092 1 92.44 402 GLN A CA 1
ATOM 2984 C C . GLN A 1 402 ? 17.438 27.281 -1.854 1 92.44 402 GLN A C 1
ATOM 2986 O O . GLN A 1 402 ? 17.953 27.547 -0.772 1 92.44 402 GLN A O 1
ATOM 2991 N N . THR A 1 403 ? 17.266 28.125 -2.791 1 91.62 403 THR A N 1
ATOM 2992 C CA . THR A 1 403 ? 17.953 29.406 -2.775 1 91.62 403 THR A CA 1
ATOM 2993 C C . THR A 1 403 ? 17.484 30.25 -1.597 1 91.62 403 THR A C 1
ATOM 2995 O O . THR A 1 403 ? 18.297 30.891 -0.928 1 91.62 403 THR A O 1
ATOM 2998 N N . GLY A 1 404 ? 16.234 30.234 -1.386 1 91.75 404 GLY A N 1
ATOM 2999 C CA . GLY A 1 404 ? 15.711 31 -0.26 1 91.75 404 GLY A CA 1
ATOM 3000 C C . GLY A 1 404 ? 16.234 30.516 1.079 1 91.75 404 GLY A C 1
ATOM 3001 O O . GLY A 1 404 ? 16.656 31.328 1.909 1 91.75 404 GLY A O 1
ATOM 3002 N N . ALA A 1 405 ? 16.266 29.25 1.259 1 92.5 405 ALA A N 1
ATOM 3003 C CA . ALA A 1 405 ? 16.75 28.656 2.506 1 92.5 405 ALA A CA 1
ATOM 3004 C C . ALA A 1 405 ? 18.234 28.938 2.707 1 92.5 405 ALA A C 1
ATOM 3006 O O . ALA A 1 405 ? 18.672 29.234 3.818 1 92.5 405 ALA A O 1
ATOM 3007 N N . LEU A 1 406 ? 18.953 28.859 1.674 1 93.19 406 LEU A N 1
ATOM 3008 C CA . LEU A 1 406 ? 20.391 29.109 1.744 1 93.19 406 LEU A CA 1
ATOM 3009 C C . LEU A 1 406 ? 20.672 30.578 2.031 1 93.19 406 LEU A C 1
ATOM 3011 O O . LEU A 1 406 ? 21.594 30.891 2.775 1 93.19 406 LEU A O 1
ATOM 3015 N N . ALA A 1 407 ? 19.891 31.406 1.477 1 93.5 407 ALA A N 1
ATOM 3016 C CA . ALA A 1 407 ? 20.016 32.844 1.751 1 93.5 407 ALA A CA 1
ATOM 3017 C C . ALA A 1 407 ? 19.75 33.125 3.221 1 93.5 407 ALA A C 1
ATOM 3019 O O . ALA A 1 407 ? 20.422 33.969 3.826 1 93.5 407 ALA A O 1
ATOM 3020 N N . GLU A 1 408 ? 18.781 32.5 3.668 1 91.88 408 GLU A N 1
ATOM 3021 C CA . GLU A 1 408 ? 18.469 32.688 5.078 1 91.88 408 GLU A CA 1
ATOM 3022 C C . GLU A 1 408 ? 19.609 32.219 5.973 1 91.88 408 GLU A C 1
ATOM 3024 O O . GLU A 1 408 ? 19.922 32.875 6.973 1 91.88 408 GLU A O 1
ATOM 3029 N N . ILE A 1 409 ? 20.203 31.156 5.648 1 90.94 409 ILE A N 1
ATOM 3030 C CA . ILE A 1 409 ? 21.344 30.656 6.402 1 90.94 409 ILE A CA 1
ATOM 3031 C C . ILE A 1 409 ? 22.484 31.656 6.32 1 90.94 409 ILE A C 1
ATOM 3033 O O . ILE A 1 409 ? 23.125 31.969 7.332 1 90.94 409 ILE A O 1
ATOM 3037 N N . GLU A 1 410 ? 22.656 32.156 5.188 1 91.38 410 GLU A N 1
ATOM 3038 C CA . GLU A 1 410 ? 23.719 33.156 4.996 1 91.38 410 GLU A CA 1
ATOM 3039 C C . GLU A 1 410 ? 23.453 34.406 5.832 1 91.38 410 GLU A C 1
ATOM 3041 O O . GLU A 1 410 ? 24.391 34.938 6.422 1 91.38 410 GLU A O 1
ATOM 3046 N N . ALA A 1 411 ? 22.297 34.781 5.816 1 89.62 411 ALA A N 1
ATOM 3047 C CA . ALA A 1 411 ? 21.922 35.969 6.582 1 89.62 411 ALA A CA 1
ATOM 3048 C C . ALA A 1 411 ? 22.141 35.75 8.078 1 89.62 411 ALA A C 1
ATOM 3050 O O . ALA A 1 411 ? 22.531 36.656 8.797 1 89.62 411 ALA A O 1
ATOM 3051 N N . ARG A 1 412 ? 21.953 34.562 8.469 1 85 412 ARG A N 1
ATOM 3052 C CA . ARG A 1 412 ? 22.031 34.281 9.898 1 85 412 ARG A CA 1
ATOM 3053 C C . ARG A 1 412 ? 23.453 33.969 10.328 1 85 412 ARG A C 1
ATOM 3055 O O . ARG A 1 412 ? 23.891 34.375 11.406 1 85 412 ARG A O 1
ATOM 3062 N N . LEU A 1 413 ? 24.125 33.25 9.453 1 86.81 413 LEU A N 1
ATOM 3063 C CA . LEU A 1 413 ? 25.438 32.75 9.844 1 86.81 413 LEU A CA 1
ATOM 3064 C C . LEU A 1 413 ? 26.547 33.625 9.25 1 86.81 413 LEU A C 1
ATOM 3066 O O . LEU A 1 413 ? 27.703 33.531 9.648 1 86.81 413 LEU A O 1
ATOM 3070 N N . GLY A 1 414 ? 26.188 34.438 8.352 1 88 414 GLY A N 1
ATOM 3071 C CA . GLY A 1 414 ? 27.156 35.281 7.691 1 88 414 GLY A CA 1
ATOM 3072 C C . GLY A 1 414 ? 27.828 34.625 6.504 1 88 414 GLY A C 1
ATOM 3073 O O . GLY A 1 414 ? 28.562 35.281 5.758 1 88 414 GLY A O 1
ATOM 3074 N N . ARG A 1 415 ? 27.672 33.375 6.395 1 88.44 415 ARG A N 1
ATOM 3075 C CA . ARG A 1 415 ? 28.266 32.625 5.285 1 88.44 415 ARG A CA 1
ATOM 3076 C C . ARG A 1 415 ? 27.375 31.453 4.883 1 88.44 415 ARG A C 1
ATOM 3078 O O . ARG A 1 415 ? 26.656 30.906 5.715 1 88.44 415 ARG A O 1
ATOM 3085 N N . LYS A 1 416 ? 27.516 31.094 3.586 1 89.19 416 LYS A N 1
ATOM 3086 C CA . LYS A 1 416 ? 26.828 29.906 3.094 1 89.19 416 LYS A CA 1
ATOM 3087 C C . LYS A 1 416 ? 27.672 28.656 3.318 1 89.19 416 LYS A C 1
ATOM 3089 O O . LYS A 1 416 ? 28.906 28.703 3.256 1 89.19 416 LYS A O 1
ATOM 3094 N N . PRO A 1 417 ? 27 27.641 3.604 1 92.44 417 PRO A N 1
ATOM 3095 C CA . PRO A 1 417 ? 27.75 26.391 3.643 1 92.44 417 PRO A CA 1
ATOM 3096 C C . PRO A 1 417 ? 28.188 25.922 2.256 1 92.44 417 PRO A C 1
ATOM 3098 O O . PRO A 1 417 ? 27.5 26.188 1.266 1 92.44 417 PRO A O 1
ATOM 3101 N N . LEU A 1 418 ? 29.297 25.344 2.213 1 94.94 418 LEU A N 1
ATOM 3102 C CA . LEU A 1 418 ? 29.719 24.688 0.98 1 94.94 418 LEU A CA 1
ATOM 3103 C C . LEU A 1 418 ? 29.031 23.344 0.817 1 94.94 418 LEU A C 1
ATOM 3105 O O . LEU A 1 418 ? 29 22.547 1.752 1 94.94 418 LEU A O 1
ATOM 3109 N N . ILE A 1 419 ? 28.453 23.141 -0.368 1 96.75 419 ILE A N 1
ATOM 3110 C CA . ILE A 1 419 ? 27.734 21.906 -0.618 1 96.75 419 ILE A CA 1
ATOM 3111 C C . ILE A 1 419 ? 28.578 20.969 -1.479 1 96.75 419 ILE A C 1
ATOM 3113 O O . ILE A 1 419 ? 28.938 21.312 -2.607 1 96.75 419 ILE A O 1
ATOM 3117 N N . ARG A 1 420 ? 28.891 19.859 -0.979 1 97.12 420 ARG A N 1
ATOM 3118 C CA . ARG A 1 420 ? 29.672 18.844 -1.671 1 97.12 420 ARG A CA 1
ATOM 3119 C C . ARG A 1 420 ? 28.859 17.578 -1.921 1 97.12 420 ARG A C 1
ATOM 3121 O O . ARG A 1 420 ? 28.312 17 -0.985 1 97.12 420 ARG A O 1
ATOM 3128 N N . ALA A 1 421 ? 28.812 17.25 -3.238 1 96.81 421 ALA A N 1
ATOM 3129 C CA . ALA A 1 421 ? 28.141 16.016 -3.611 1 96.81 421 ALA A CA 1
ATOM 3130 C C . ALA A 1 421 ? 29.109 14.836 -3.633 1 96.81 421 ALA A C 1
ATOM 3132 O O . ALA A 1 421 ? 30.188 14.93 -4.227 1 96.81 421 ALA A O 1
ATOM 3133 N N . GLU A 1 422 ? 28.766 13.797 -2.939 1 95.19 422 GLU A N 1
ATOM 3134 C CA . GLU A 1 422 ? 29.594 12.602 -2.939 1 95.19 422 GLU A CA 1
ATOM 3135 C C . GLU A 1 422 ? 28.844 11.398 -3.51 1 95.19 422 GLU A C 1
ATOM 3137 O O . GLU A 1 422 ? 27.812 11 -2.967 1 95.19 422 GLU A O 1
ATOM 3142 N N . GLU A 1 423 ? 29.391 10.836 -4.531 1 89.81 423 GLU A N 1
ATOM 3143 C CA . GLU A 1 423 ? 28.781 9.672 -5.168 1 89.81 423 GLU A CA 1
ATOM 3144 C C . GLU A 1 423 ? 28.75 8.477 -4.219 1 89.81 423 GLU A C 1
ATOM 3146 O O . GLU A 1 423 ? 29.719 8.234 -3.486 1 89.81 423 GLU A O 1
ATOM 3151 N N . GLY A 1 424 ? 27.672 7.773 -4.293 1 85.31 424 GLY A N 1
ATOM 3152 C CA . GLY A 1 424 ? 27.562 6.574 -3.479 1 85.31 424 GLY A CA 1
ATOM 3153 C C . GLY A 1 424 ? 27.062 6.852 -2.068 1 85.31 424 GLY A C 1
ATOM 3154 O O . GLY A 1 424 ? 26.734 5.922 -1.33 1 85.31 424 GLY A O 1
ATOM 3155 N N . ARG A 1 425 ? 27 8.086 -1.732 1 91.44 425 ARG A N 1
ATOM 3156 C CA . ARG A 1 425 ? 26.531 8.445 -0.396 1 91.44 425 ARG A CA 1
ATOM 3157 C C . ARG A 1 425 ? 25.031 8.289 -0.278 1 91.44 425 ARG A C 1
ATOM 3159 O O . ARG A 1 425 ? 24.281 8.656 -1.196 1 91.44 425 ARG A O 1
ATOM 3166 N N . ALA A 1 426 ? 24.609 7.785 0.892 1 90.81 426 ALA A N 1
ATOM 3167 C CA . ALA A 1 426 ? 23.172 7.652 1.134 1 90.81 426 ALA A CA 1
ATOM 3168 C C . ALA A 1 426 ? 22.547 9 1.468 1 90.81 426 ALA A C 1
ATOM 3170 O O . ALA A 1 426 ? 23.219 9.891 1.999 1 90.81 426 ALA A O 1
ATOM 3171 N N . ARG A 1 427 ? 21.25 9.141 1.227 1 93.88 427 ARG A N 1
ATOM 3172 C CA . ARG A 1 427 ? 20.547 10.391 1.459 1 93.88 427 ARG A CA 1
ATOM 3173 C C . ARG A 1 427 ? 20.547 10.766 2.938 1 93.88 427 ARG A C 1
ATOM 3175 O O . ARG A 1 427 ? 20.578 11.945 3.287 1 93.88 427 ARG A O 1
ATOM 3182 N N . ASP A 1 428 ? 20.562 9.711 3.727 1 92.94 428 ASP A N 1
ATOM 3183 C CA . ASP A 1 428 ? 20.469 9.977 5.16 1 92.94 428 ASP A CA 1
ATOM 3184 C C . ASP A 1 428 ? 21.844 10.172 5.777 1 92.94 428 ASP A C 1
ATOM 3186 O O . ASP A 1 428 ? 21.969 10.531 6.949 1 92.94 428 ASP A O 1
ATOM 3190 N N . ASP A 1 429 ? 22.875 9.938 4.996 1 95.12 429 ASP A N 1
ATOM 3191 C CA . ASP A 1 429 ? 24.234 10.156 5.457 1 95.12 429 ASP A CA 1
ATOM 3192 C C . ASP A 1 429 ? 24.703 11.578 5.156 1 95.12 429 ASP A C 1
ATOM 3194 O O . ASP A 1 429 ? 25.375 11.82 4.148 1 95.12 429 ASP A O 1
ATOM 3198 N N . ILE A 1 430 ? 24.391 12.422 6.062 1 96.31 430 ILE A N 1
ATOM 3199 C CA . ILE A 1 430 ? 24.703 13.836 5.93 1 96.31 430 ILE A CA 1
ATOM 3200 C C . ILE A 1 430 ? 25.844 14.211 6.871 1 96.31 430 ILE A C 1
ATOM 3202 O O . ILE A 1 430 ? 25.781 13.945 8.07 1 96.31 430 ILE A O 1
ATOM 3206 N N . ALA A 1 431 ? 26.859 14.773 6.305 1 96.38 431 ALA A N 1
ATOM 3207 C CA . ALA A 1 431 ? 28 15.188 7.117 1 96.38 431 ALA A CA 1
ATOM 3208 C C . ALA A 1 431 ? 28.203 16.703 7.047 1 96.38 431 ALA A C 1
ATOM 3210 O O . ALA A 1 431 ? 28.109 17.297 5.977 1 96.38 431 ALA A O 1
ATOM 3211 N N . VAL A 1 432 ? 28.438 17.266 8.219 1 94.75 432 VAL A N 1
ATOM 3212 C CA . VAL A 1 432 ? 28.781 18.688 8.32 1 94.75 432 VAL A CA 1
ATOM 3213 C C . VAL A 1 432 ? 30.156 18.828 8.961 1 94.75 432 VAL A C 1
ATOM 3215 O O . VAL A 1 432 ? 30.375 18.375 10.086 1 94.75 432 VAL A O 1
ATOM 3218 N N . THR A 1 433 ? 31 19.422 8.172 1 92.75 433 THR A N 1
ATOM 3219 C CA . THR A 1 433 ? 32.344 19.578 8.672 1 92.75 433 THR A CA 1
ATOM 3220 C C . THR A 1 433 ? 32.844 21.016 8.469 1 92.75 433 THR A C 1
ATOM 3222 O O . THR A 1 433 ? 32.25 21.781 7.703 1 92.75 433 THR A O 1
ATOM 3225 N N . GLU A 1 434 ? 33.844 21.375 9.266 1 89.75 434 GLU A N 1
ATOM 3226 C CA . GLU A 1 434 ? 34.5 22.672 9.055 1 89.75 434 GLU A CA 1
ATOM 3227 C C . GLU A 1 434 ? 35.312 22.672 7.762 1 89.75 434 GLU A C 1
ATOM 3229 O O . GLU A 1 434 ? 36 21.703 7.449 1 89.75 434 GLU A O 1
ATOM 3234 N N . ALA A 1 435 ? 35.031 23.766 7.031 1 78.81 435 ALA A N 1
ATOM 3235 C CA . ALA A 1 435 ? 35.781 23.875 5.781 1 78.81 435 ALA A CA 1
ATOM 3236 C C . ALA A 1 435 ? 37.219 24.219 6.051 1 78.81 435 ALA A C 1
ATOM 3238 O O . ALA A 1 435 ? 37.531 24.922 7.02 1 78.81 435 ALA A O 1
ATOM 3239 N N . MET B 1 1 ? -0.418 17.453 34.781 1 60.59 1 MET B N 1
ATOM 3240 C CA . MET B 1 1 ? 0.435 16.828 33.781 1 60.59 1 MET B CA 1
ATOM 3241 C C . MET B 1 1 ? 0.996 17.859 32.812 1 60.59 1 MET B C 1
ATOM 3243 O O . MET B 1 1 ? 0.301 18.812 32.438 1 60.59 1 MET B O 1
ATOM 3247 N N . ALA B 1 2 ? 2.367 17.891 32.625 1 82.38 2 ALA B N 1
ATOM 3248 C CA . ALA B 1 2 ? 2.98 19.031 31.938 1 82.38 2 ALA B CA 1
ATOM 3249 C C . ALA B 1 2 ? 2.906 18.844 30.422 1 82.38 2 ALA B C 1
ATOM 3251 O O . ALA B 1 2 ? 3.188 17.766 29.891 1 82.38 2 ALA B O 1
ATOM 3252 N N . SER B 1 3 ? 2.129 19.625 29.656 1 92.94 3 SER B N 1
ATOM 3253 C CA . SER B 1 3 ? 2.041 19.672 28.203 1 92.94 3 SER B CA 1
ATOM 3254 C C . SER B 1 3 ? 2.848 20.828 27.625 1 92.94 3 SER B C 1
ATOM 3256 O O . SER B 1 3 ? 2.629 21.984 28 1 92.94 3 SER B O 1
ATOM 3258 N N . GLU B 1 4 ? 3.854 20.453 26.797 1 97.06 4 GLU B N 1
ATOM 3259 C CA . GLU B 1 4 ? 4.715 21.469 26.188 1 97.06 4 GLU B CA 1
ATOM 3260 C C . GLU B 1 4 ? 4.77 21.312 24.672 1 97.06 4 GLU B C 1
ATOM 3262 O O . GLU B 1 4 ? 4.586 20.219 24.156 1 97.06 4 GLU B O 1
ATOM 3267 N N . ILE B 1 5 ? 4.996 22.422 23.984 1 97.88 5 ILE B N 1
ATOM 3268 C CA . ILE B 1 5 ? 5.223 22.391 22.531 1 97.88 5 ILE B CA 1
ATOM 3269 C C . ILE B 1 5 ? 6.691 22.703 22.234 1 97.88 5 ILE B C 1
ATOM 3271 O O . ILE B 1 5 ? 7.246 23.672 22.766 1 97.88 5 ILE B O 1
ATOM 3275 N N . LEU B 1 6 ? 7.336 21.812 21.578 1 98.38 6 LEU B N 1
ATOM 3276 C CA . LEU B 1 6 ? 8.672 22.062 21.047 1 98.38 6 LEU B CA 1
ATOM 3277 C C . LEU B 1 6 ? 8.594 22.656 19.641 1 98.38 6 LEU B C 1
ATOM 3279 O O . LEU B 1 6 ? 8.008 22.062 18.75 1 98.38 6 LEU B O 1
ATOM 3283 N N . TYR B 1 7 ? 9.117 23.812 19.5 1 98.06 7 TYR B N 1
ATOM 3284 C CA . TYR B 1 7 ? 9.125 24.531 18.234 1 98.06 7 TYR B CA 1
ATOM 3285 C C . TYR B 1 7 ? 10.531 24.625 17.656 1 98.06 7 TYR B C 1
ATOM 3287 O O . TYR B 1 7 ? 11.336 25.453 18.078 1 98.06 7 TYR B O 1
ATOM 3295 N N . SER B 1 8 ? 10.789 23.75 16.625 1 96.88 8 SER B N 1
ATOM 3296 C CA . SER B 1 8 ? 12.078 23.719 15.953 1 96.88 8 SER B CA 1
ATOM 3297 C C . SER B 1 8 ? 12.023 24.453 14.617 1 96.88 8 SER B C 1
ATOM 3299 O O . SER B 1 8 ? 11.32 24.031 13.703 1 96.88 8 SER B O 1
ATOM 3301 N N . TRP B 1 9 ? 12.812 25.453 14.531 1 93.75 9 TRP B N 1
ATOM 3302 C CA . TRP B 1 9 ? 12.844 26.188 13.273 1 93.75 9 TRP B CA 1
ATOM 3303 C C . TRP B 1 9 ? 14.008 25.734 12.406 1 93.75 9 TRP B C 1
ATOM 3305 O O . TRP B 1 9 ? 15.109 25.484 12.906 1 93.75 9 TRP B O 1
ATOM 3315 N N . GLY B 1 10 ? 13.742 25.562 11.133 1 92.81 10 GLY B N 1
ATOM 3316 C CA . GLY B 1 10 ? 14.75 25.391 10.102 1 92.81 10 GLY B CA 1
ATOM 3317 C C . GLY B 1 10 ? 14.391 26.094 8.797 1 92.81 10 GLY B C 1
ATOM 3318 O O . GLY B 1 10 ? 13.211 26.312 8.516 1 92.81 10 GLY B O 1
ATOM 3319 N N . PRO B 1 11 ? 15.469 26.562 8.078 1 92.25 11 PRO B N 1
ATOM 3320 C CA . PRO B 1 11 ? 15.148 27.172 6.785 1 92.25 11 PRO B CA 1
ATOM 3321 C C . PRO B 1 11 ? 14.352 26.234 5.875 1 92.25 11 PRO B C 1
ATOM 3323 O O . PRO B 1 11 ? 14.766 25.094 5.629 1 92.25 11 PRO B O 1
ATOM 3326 N N . GLY B 1 12 ? 13.234 26.719 5.5 1 92.62 12 GLY B N 1
ATOM 3327 C CA . GLY B 1 12 ? 12.391 25.953 4.586 1 92.62 12 GLY B CA 1
ATOM 3328 C C . GLY B 1 12 ? 11.445 25 5.293 1 92.62 12 GLY B C 1
ATOM 3329 O O . GLY B 1 12 ? 10.516 24.484 4.68 1 92.62 12 GLY B O 1
ATOM 3330 N N . GLU B 1 13 ? 11.664 24.734 6.531 1 95.38 13 GLU B N 1
ATOM 3331 C CA . GLU B 1 13 ? 10.797 23.812 7.262 1 95.38 13 GLU B CA 1
ATOM 3332 C C . GLU B 1 13 ? 10.867 24.078 8.766 1 95.38 13 GLU B C 1
ATOM 3334 O O . GLU B 1 13 ? 11.961 24.188 9.328 1 95.38 13 GLU B O 1
ATOM 3339 N N . SER B 1 14 ? 9.781 24.203 9.391 1 95.88 14 SER B N 1
ATOM 3340 C CA . SER B 1 14 ? 9.664 24.203 10.852 1 95.88 14 SER B CA 1
ATOM 3341 C C . SER B 1 14 ? 8.867 23 11.336 1 95.88 14 SER B C 1
ATOM 3343 O O . SER B 1 14 ? 8.094 22.406 10.57 1 95.88 14 SER B O 1
ATOM 3345 N N . ARG B 1 15 ? 9.125 22.609 12.555 1 97.19 15 ARG B N 1
ATOM 3346 C CA . ARG B 1 15 ? 8.43 21.469 13.141 1 97.19 15 ARG B CA 1
ATOM 3347 C C . ARG B 1 15 ? 7.922 21.781 14.539 1 97.19 15 ARG B C 1
ATOM 3349 O O . ARG B 1 15 ? 8.609 22.438 15.32 1 97.19 15 ARG B O 1
ATOM 3356 N N . LEU B 1 16 ? 6.727 21.438 14.789 1 97.94 16 LEU B N 1
ATOM 3357 C CA . LEU B 1 16 ? 6.121 21.547 16.109 1 97.94 16 LEU B CA 1
ATOM 3358 C C . LEU B 1 16 ? 5.801 20.172 16.688 1 97.94 16 LEU B C 1
ATOM 3360 O O . LEU B 1 16 ? 5.246 19.328 15.984 1 97.94 16 LEU B O 1
ATOM 3364 N N . ALA B 1 17 ? 6.191 19.953 17.859 1 98.19 17 ALA B N 1
ATOM 3365 C CA . ALA B 1 17 ? 5.871 18.703 18.562 1 98.19 17 ALA B CA 1
ATOM 3366 C C . ALA B 1 17 ? 5.188 18.984 19.891 1 98.19 17 ALA B C 1
ATOM 3368 O O . ALA B 1 17 ? 5.707 19.734 20.719 1 98.19 17 ALA B O 1
ATOM 3369 N N . LEU B 1 18 ? 4.043 18.484 20.078 1 97.81 18 LEU B N 1
ATOM 3370 C CA . LEU B 1 18 ? 3.414 18.484 21.391 1 97.81 18 LEU B CA 1
ATOM 3371 C C . LEU B 1 18 ? 3.879 17.297 22.219 1 97.81 18 LEU B C 1
ATOM 3373 O O . LEU B 1 18 ? 3.732 16.156 21.797 1 97.81 18 LEU B O 1
ATOM 3377 N N . VAL B 1 19 ? 4.445 17.594 23.312 1 97.38 19 VAL B N 1
ATOM 3378 C CA . VAL B 1 19 ? 4.934 16.547 24.203 1 97.38 19 VAL B CA 1
ATOM 3379 C C . VAL B 1 19 ? 4.16 16.594 25.531 1 97.38 19 VAL B C 1
ATOM 3381 O O . VAL B 1 19 ? 3.988 17.656 26.109 1 97.38 19 VAL B O 1
ATOM 3384 N N . ARG B 1 20 ? 3.617 15.453 25.953 1 95.62 20 ARG B N 1
ATOM 3385 C CA . ARG B 1 20 ? 2.957 15.289 27.234 1 95.62 20 ARG B CA 1
ATOM 3386 C C . ARG B 1 20 ? 3.666 14.242 28.094 1 95.62 20 ARG B C 1
ATOM 3388 O O . ARG B 1 20 ? 3.768 13.078 27.688 1 95.62 20 ARG B O 1
ATOM 3395 N N . ASP B 1 21 ? 4.207 14.617 29.219 1 92.88 21 ASP B N 1
ATOM 3396 C CA . ASP B 1 21 ? 4.949 13.742 30.125 1 92.88 21 ASP B CA 1
ATOM 3397 C C . ASP B 1 21 ? 6.098 13.047 29.391 1 92.88 21 ASP B C 1
ATOM 3399 O O . ASP B 1 21 ? 6.262 11.828 29.5 1 92.88 21 ASP B O 1
ATOM 3403 N N . GLY B 1 22 ? 6.672 13.797 28.562 1 92.38 22 GLY B N 1
ATOM 3404 C CA . GLY B 1 22 ? 7.863 13.336 27.875 1 92.38 22 GLY B CA 1
ATOM 3405 C C . GLY B 1 22 ? 7.551 12.484 26.656 1 92.38 22 GLY B C 1
ATOM 3406 O O . GLY B 1 22 ? 8.461 11.945 26.016 1 92.38 22 GLY B O 1
ATOM 3407 N N . ARG B 1 23 ? 6.355 12.398 26.312 1 94.31 23 ARG B N 1
ATOM 3408 C CA . ARG B 1 23 ? 5.965 11.57 25.172 1 94.31 23 ARG B CA 1
ATOM 3409 C C . ARG B 1 23 ? 5.383 12.414 24.047 1 94.31 23 ARG B C 1
ATOM 3411 O O . ARG B 1 23 ? 4.578 13.312 24.297 1 94.31 23 ARG B O 1
ATOM 3418 N N . LEU B 1 24 ? 5.797 12.125 22.844 1 97.5 24 LEU B N 1
ATOM 3419 C CA . LEU B 1 24 ? 5.293 12.812 21.672 1 97.5 24 LEU B CA 1
ATOM 3420 C C . LEU B 1 24 ? 3.814 12.516 21.453 1 97.5 24 LEU B C 1
ATOM 3422 O O . LEU B 1 24 ? 3.422 11.344 21.375 1 97.5 24 LEU B O 1
ATOM 3426 N N . VAL B 1 25 ? 2.996 13.547 21.297 1 96.12 25 VAL B N 1
ATOM 3427 C CA . VAL B 1 25 ? 1.55 13.383 21.219 1 96.12 25 VAL B CA 1
ATOM 3428 C C . VAL B 1 25 ? 1.037 13.883 19.875 1 96.12 25 VAL B C 1
ATOM 3430 O O . VAL B 1 25 ? 0.067 13.344 19.344 1 96.12 25 VAL B O 1
ATOM 3433 N N . ASP B 1 26 ? 1.62 14.891 19.406 1 96.69 26 ASP B N 1
ATOM 3434 C CA . ASP B 1 26 ? 1.22 15.508 18.141 1 96.69 26 ASP B CA 1
ATOM 3435 C C . ASP B 1 26 ? 2.42 16.109 17.422 1 96.69 26 ASP B C 1
ATOM 3437 O O . ASP B 1 26 ? 3.436 16.422 18.047 1 96.69 26 ASP B O 1
ATOM 3441 N N . LEU B 1 27 ? 2.275 16.156 16.141 1 97.69 27 LEU B N 1
ATOM 3442 C CA . LEU B 1 27 ? 3.387 16.625 15.305 1 97.69 27 LEU B CA 1
ATOM 3443 C C . LEU B 1 27 ? 2.879 17.406 14.102 1 97.69 27 LEU B C 1
ATOM 3445 O O . LEU B 1 27 ? 1.898 17.016 13.469 1 97.69 27 LEU B O 1
ATOM 3449 N N . ALA B 1 28 ? 3.498 18.531 13.859 1 96.31 28 ALA B N 1
ATOM 3450 C CA . ALA B 1 28 ? 3.211 19.312 12.664 1 96.31 28 ALA B CA 1
ATOM 3451 C C . ALA B 1 28 ? 4.496 19.688 11.93 1 96.31 28 ALA B C 1
ATOM 3453 O O . ALA B 1 28 ? 5.434 20.219 12.531 1 96.31 28 ALA B O 1
ATOM 3454 N N . VAL B 1 29 ? 4.512 19.328 10.68 1 96.44 29 VAL B N 1
ATOM 3455 C CA . VAL B 1 29 ? 5.605 19.75 9.805 1 96.44 29 VAL B CA 1
ATOM 3456 C C . VAL B 1 29 ? 5.133 20.875 8.891 1 96.44 29 VAL B C 1
ATOM 3458 O O . VAL B 1 29 ? 4.16 20.719 8.148 1 96.44 29 VAL B O 1
ATOM 3461 N N . ILE B 1 30 ? 5.863 21.953 8.992 1 95.38 30 ILE B N 1
ATOM 3462 C CA . ILE B 1 30 ? 5.445 23.172 8.32 1 95.38 30 ILE B CA 1
ATOM 3463 C C . ILE B 1 30 ? 6.422 23.5 7.191 1 95.38 30 ILE B C 1
ATOM 3465 O O . ILE B 1 30 ? 7.617 23.672 7.426 1 95.38 30 ILE B O 1
ATOM 3469 N N . ARG B 1 31 ? 5.879 23.562 5.992 1 93.38 31 ARG B N 1
ATOM 3470 C CA . ARG B 1 31 ? 6.637 24 4.82 1 93.38 31 ARG B CA 1
ATOM 3471 C C . ARG B 1 31 ? 5.938 25.141 4.102 1 93.38 31 ARG B C 1
ATOM 3473 O O . ARG B 1 31 ? 4.707 25.156 3.998 1 93.38 31 ARG B O 1
ATOM 3480 N N . PRO B 1 32 ? 6.727 26.047 3.609 1 89 32 PRO B N 1
ATOM 3481 C CA . PRO B 1 32 ? 6.121 27.203 2.936 1 89 32 PRO B CA 1
ATOM 3482 C C . PRO B 1 32 ? 5.242 26.797 1.754 1 89 32 PRO B C 1
ATOM 3484 O O . PRO B 1 32 ? 4.289 27.516 1.421 1 89 32 PRO B O 1
ATOM 3487 N N . SER B 1 33 ? 5.504 25.734 1.147 1 88.81 33 SER B N 1
ATOM 3488 C CA . SER B 1 33 ? 4.773 25.312 -0.041 1 88.81 33 SER B CA 1
ATOM 3489 C C . SER B 1 33 ? 3.4 24.75 0.323 1 88.81 33 SER B C 1
ATOM 3491 O O . SER B 1 33 ? 2.533 24.609 -0.542 1 88.81 33 SER B O 1
ATOM 3493 N N . LEU B 1 34 ? 3.156 24.422 1.537 1 92.44 34 LEU B N 1
ATOM 3494 C CA . LEU B 1 34 ? 1.867 23.906 1.991 1 92.44 34 LEU B CA 1
ATOM 3495 C C . LEU B 1 34 ? 0.908 25.047 2.305 1 92.44 34 LEU B C 1
ATOM 3497 O O . LEU B 1 34 ? 1.244 25.953 3.07 1 92.44 34 LEU B O 1
ATOM 3501 N N . LEU B 1 35 ? -0.314 24.953 1.729 1 93.62 35 LEU B N 1
ATOM 3502 C CA . LEU B 1 35 ? -1.195 26.109 1.801 1 93.62 35 LEU B CA 1
ATOM 3503 C C . LEU B 1 35 ? -2.525 25.75 2.451 1 93.62 35 LEU B C 1
ATOM 3505 O O . LEU B 1 35 ? -3.459 26.547 2.459 1 93.62 35 LEU B O 1
ATOM 3509 N N . ALA B 1 36 ? -2.633 24.578 2.969 1 93.25 36 ALA B N 1
ATOM 3510 C CA . ALA B 1 36 ? -3.898 24.219 3.594 1 93.25 36 ALA B CA 1
ATOM 3511 C C . ALA B 1 36 ? -4.301 25.234 4.656 1 93.25 36 ALA B C 1
ATOM 3513 O O . ALA B 1 36 ? -3.504 25.578 5.531 1 93.25 36 ALA B O 1
ATOM 3514 N N . GLY B 1 37 ? -5.504 25.734 4.551 1 93.38 37 GLY B N 1
ATOM 3515 C CA . GLY B 1 37 ? -6.016 26.734 5.473 1 93.38 37 GLY B CA 1
ATOM 3516 C C . GLY B 1 37 ? -5.797 28.156 4.996 1 93.38 37 GLY B C 1
ATOM 3517 O O . GLY B 1 37 ? -6.438 29.094 5.488 1 93.38 37 GLY B O 1
ATOM 3518 N N . ALA B 1 38 ? -4.922 28.359 4.043 1 95.56 38 ALA B N 1
ATOM 3519 C CA . ALA B 1 38 ? -4.586 29.703 3.568 1 95.56 38 ALA B CA 1
ATOM 3520 C C . ALA B 1 38 ? -5.738 30.297 2.768 1 95.56 38 ALA B C 1
ATOM 3522 O O . ALA B 1 38 ? -6.527 29.578 2.16 1 95.56 38 ALA B O 1
ATOM 3523 N N . VAL B 1 39 ? -5.805 31.562 2.914 1 97.25 39 VAL B N 1
ATOM 3524 C CA . VAL B 1 39 ? -6.742 32.312 2.096 1 97.25 39 VAL B CA 1
ATOM 3525 C C . VAL B 1 39 ? -5.996 33 0.944 1 97.25 39 VAL B C 1
ATOM 3527 O O . VAL B 1 39 ? -5 33.688 1.16 1 97.25 39 VAL B O 1
ATOM 3530 N N . VAL B 1 40 ? -6.508 32.719 -0.233 1 97.88 40 VAL B N 1
ATOM 3531 C CA . VAL B 1 40 ? -5.789 33.125 -1.435 1 97.88 40 VAL B CA 1
ATOM 3532 C C . VAL B 1 40 ? -6.734 33.906 -2.369 1 97.88 40 VAL B C 1
ATOM 3534 O O . VAL B 1 40 ? -7.906 33.531 -2.5 1 97.88 40 VAL B O 1
ATOM 3537 N N . LEU B 1 41 ? -6.164 35 -2.869 1 98.19 41 LEU B N 1
ATOM 3538 C CA . LEU B 1 41 ? -6.809 35.594 -4.039 1 98.19 41 LEU B CA 1
ATOM 3539 C C . LEU B 1 41 ? -6.367 34.875 -5.316 1 98.19 41 LEU B C 1
ATOM 3541 O O . LEU B 1 41 ? -5.227 35.031 -5.758 1 98.19 41 LEU B O 1
ATOM 3545 N N . GLY B 1 42 ? -7.293 34.094 -5.84 1 97.81 42 GLY B N 1
ATOM 3546 C CA . GLY B 1 42 ? -6.945 33.312 -7.012 1 97.81 42 GLY B CA 1
ATOM 3547 C C . GLY B 1 42 ? -7.539 33.844 -8.297 1 97.81 42 GLY B C 1
ATOM 3548 O O . GLY B 1 42 ? -8.305 34.812 -8.266 1 97.81 42 GLY B O 1
ATOM 3549 N N . ARG B 1 43 ? -7.09 33.188 -9.414 1 98.12 43 ARG B N 1
ATOM 3550 C CA . ARG B 1 43 ? -7.598 33.531 -10.742 1 98.12 43 ARG B CA 1
ATOM 3551 C C . ARG B 1 43 ? -8.117 32.312 -11.469 1 98.12 43 ARG B C 1
ATOM 3553 O O . ARG B 1 43 ? -7.406 31.297 -11.594 1 98.12 43 ARG B O 1
ATOM 3560 N N . VAL B 1 44 ? -9.32 32.438 -11.969 1 97.81 44 VAL B N 1
ATOM 3561 C CA . VAL B 1 44 ? -9.906 31.328 -12.703 1 97.81 44 VAL B CA 1
ATOM 3562 C C . VAL B 1 44 ? -9.164 31.125 -14.023 1 97.81 44 VAL B C 1
ATOM 3564 O O . VAL B 1 44 ? -9.102 32.062 -14.844 1 97.81 44 VAL B O 1
ATOM 3567 N N . VAL B 1 45 ? -8.711 29.938 -14.281 1 97.25 45 VAL B N 1
ATOM 3568 C CA . VAL B 1 45 ? -7.906 29.734 -15.477 1 97.25 45 VAL B CA 1
ATOM 3569 C C . VAL B 1 45 ? -8.609 28.75 -16.406 1 97.25 45 VAL B C 1
ATOM 3571 O O . VAL B 1 45 ? -8.32 28.688 -17.609 1 97.25 45 VAL B O 1
ATOM 3574 N N . GLU B 1 46 ? -9.492 27.938 -15.859 1 95.31 46 GLU B N 1
ATOM 3575 C CA . GLU B 1 46 ? -10.188 26.938 -16.672 1 95.31 46 GLU B CA 1
ATOM 3576 C C . GLU B 1 46 ? -11.57 26.641 -16.094 1 95.31 46 GLU B C 1
ATOM 3578 O O . GLU B 1 46 ? -11.742 26.547 -14.875 1 95.31 46 GLU B O 1
ATOM 3583 N N . LEU B 1 47 ? -12.469 26.5 -17.078 1 94.56 47 LEU B N 1
ATOM 3584 C CA . LEU B 1 47 ? -13.828 26.141 -16.672 1 94.56 47 LEU B CA 1
ATOM 3585 C C . LEU B 1 47 ? -14.07 24.641 -16.891 1 94.56 47 LEU B C 1
ATOM 3587 O O . LEU B 1 47 ? -13.594 24.062 -17.859 1 94.56 47 LEU B O 1
ATOM 3591 N N . ALA B 1 48 ? -14.664 24.031 -15.883 1 87.81 48 ALA B N 1
ATOM 3592 C CA . ALA B 1 48 ? -15.078 22.641 -15.992 1 87.81 48 ALA B CA 1
ATOM 3593 C C . ALA B 1 48 ? -16.578 22.5 -15.766 1 87.81 48 ALA B C 1
ATOM 3595 O O . ALA B 1 48 ? -17.016 21.922 -14.766 1 87.81 48 ALA B O 1
ATOM 3596 N N . PRO B 1 49 ? -17.359 22.781 -16.75 1 86 49 PRO B N 1
ATOM 3597 C CA . PRO B 1 49 ? -18.812 22.828 -16.578 1 86 49 PRO B CA 1
ATOM 3598 C C . PRO B 1 49 ? -19.391 21.438 -16.281 1 86 49 PRO B C 1
ATOM 3600 O O . PRO B 1 49 ? -20.328 21.328 -15.484 1 86 49 PRO B O 1
ATOM 3603 N N . LYS B 1 50 ? -18.891 20.438 -16.859 1 76.75 50 LYS B N 1
ATOM 3604 C CA . LYS B 1 50 ? -19.406 19.078 -16.656 1 76.75 50 LYS B CA 1
ATOM 3605 C C . LYS B 1 50 ? -19.281 18.656 -15.203 1 76.75 50 LYS B C 1
ATOM 3607 O O . LYS B 1 50 ? -20.047 17.812 -14.727 1 76.75 50 LYS B O 1
ATOM 3612 N N . MET B 1 51 ? -18.406 19.375 -14.508 1 78.94 51 MET B N 1
ATOM 3613 C CA . MET B 1 51 ? -18.156 19.016 -13.117 1 78.94 51 MET B CA 1
ATOM 3614 C C . MET B 1 51 ? -18.734 20.078 -12.18 1 78.94 51 MET B C 1
ATOM 3616 O O . MET B 1 51 ? -18.656 19.938 -10.953 1 78.94 51 MET B O 1
ATOM 3620 N N . GLY B 1 52 ? -19.266 21.016 -12.781 1 86.75 52 GLY B N 1
ATOM 3621 C CA . GLY B 1 52 ? -19.734 22.125 -11.961 1 86.75 52 GLY B CA 1
ATOM 3622 C C . GLY B 1 52 ? -18.625 22.797 -11.18 1 86.75 52 GLY B C 1
ATOM 3623 O O . GLY B 1 52 ? -18.797 23.141 -10.008 1 86.75 52 GLY B O 1
ATOM 3624 N N . ALA B 1 53 ? -17.453 22.828 -11.805 1 92.06 53 ALA B N 1
ATOM 3625 C CA . ALA B 1 53 ? -16.281 23.328 -11.086 1 92.06 53 ALA B CA 1
ATOM 3626 C C . ALA B 1 53 ? -15.438 24.25 -11.977 1 92.06 53 ALA B C 1
ATOM 3628 O O . ALA B 1 53 ? -15.734 24.422 -13.156 1 92.06 53 ALA B O 1
ATOM 3629 N N . VAL B 1 54 ? -14.492 24.922 -11.32 1 95.69 54 VAL B N 1
ATOM 3630 C CA . VAL B 1 54 ? -13.5 25.734 -12.023 1 95.69 54 VAL B CA 1
ATOM 3631 C C . VAL B 1 54 ? -12.109 25.453 -11.461 1 95.69 54 VAL B C 1
ATOM 3633 O O . VAL B 1 54 ? -11.969 25.016 -10.312 1 95.69 54 VAL B O 1
ATOM 3636 N N . PHE B 1 55 ? -11.141 25.672 -12.312 1 96.12 55 PHE B N 1
ATOM 3637 C CA . PHE B 1 55 ? -9.75 25.578 -11.891 1 96.12 55 PHE B CA 1
ATOM 3638 C C . PHE B 1 55 ? -9.172 26.969 -11.648 1 96.12 55 PHE B C 1
ATOM 3640 O O . PHE B 1 55 ? -9.32 27.859 -12.484 1 96.12 55 PHE B O 1
ATOM 3647 N N . VAL B 1 56 ? -8.562 27.094 -10.523 1 98 56 VAL B N 1
ATOM 3648 C CA . VAL B 1 56 ? -8.125 28.406 -10.07 1 98 56 VAL B CA 1
ATOM 3649 C C . VAL B 1 56 ? -6.609 28.422 -9.883 1 98 56 VAL B C 1
ATOM 3651 O O . VAL B 1 56 ? -6.07 27.562 -9.172 1 98 56 VAL B O 1
ATOM 3654 N N . ASP B 1 57 ? -5.996 29.344 -10.516 1 97.94 57 ASP B N 1
ATOM 3655 C CA . ASP B 1 57 ? -4.578 29.562 -10.266 1 97.94 57 ASP B CA 1
ATOM 3656 C C . ASP B 1 57 ? -4.355 30.219 -8.898 1 97.94 57 ASP B C 1
ATOM 3658 O O . ASP B 1 57 ? -4.789 31.344 -8.664 1 97.94 57 ASP B O 1
ATOM 3662 N N . ILE B 1 58 ? -3.641 29.531 -8.039 1 97.25 58 ILE B N 1
ATOM 3663 C CA . ILE B 1 58 ? -3.383 30.062 -6.703 1 97.25 58 ILE B CA 1
ATOM 3664 C C . ILE B 1 58 ? -1.879 30.219 -6.492 1 97.25 58 ILE B C 1
ATOM 3666 O O . ILE B 1 58 ? -1.405 30.266 -5.355 1 97.25 58 ILE B O 1
ATOM 3670 N N . GLY B 1 59 ? -1.141 30.188 -7.586 1 94.5 59 GLY B N 1
ATOM 3671 C CA . GLY B 1 59 ? 0.298 30.391 -7.523 1 94.5 59 GLY B CA 1
ATOM 3672 C C . GLY B 1 59 ? 1.077 29.094 -7.371 1 94.5 59 GLY B C 1
ATOM 3673 O O . GLY B 1 59 ? 2.246 29.109 -6.98 1 94.5 59 GLY B O 1
ATOM 3674 N N . GLN B 1 60 ? 0.474 28.016 -7.562 1 93.69 60 GLN B N 1
ATOM 3675 C CA . GLN B 1 60 ? 1.122 26.719 -7.484 1 93.69 60 GLN B CA 1
ATOM 3676 C C . GLN B 1 60 ? 1.259 26.094 -8.867 1 93.69 60 GLN B C 1
ATOM 3678 O O . GLN B 1 60 ? 0.721 26.609 -9.852 1 93.69 60 GLN B O 1
ATOM 3683 N N . ASP B 1 61 ? 2.021 25 -8.875 1 89 61 ASP B N 1
ATOM 3684 C CA . ASP B 1 61 ? 2.293 24.344 -10.148 1 89 61 ASP B CA 1
ATOM 3685 C C . ASP B 1 61 ? 0.999 23.875 -10.812 1 89 61 ASP B C 1
ATOM 3687 O O . ASP B 1 61 ? 0.859 23.953 -12.039 1 89 61 ASP B O 1
ATOM 3691 N N . LYS B 1 62 ? 0.062 23.406 -9.992 1 90.5 62 LYS B N 1
ATOM 3692 C CA . LYS B 1 62 ? -1.245 22.984 -10.477 1 90.5 62 LYS B CA 1
ATOM 3693 C C . LYS B 1 62 ? -2.352 23.891 -9.969 1 90.5 62 LYS B C 1
ATOM 3695 O O . LYS B 1 62 ? -2.312 24.344 -8.82 1 90.5 62 LYS B O 1
ATOM 3700 N N . PRO B 1 63 ? -3.289 24.062 -10.859 1 95.44 63 PRO B N 1
ATOM 3701 C CA . PRO B 1 63 ? -4.414 24.875 -10.383 1 95.44 63 PRO B CA 1
ATOM 3702 C C . PRO B 1 63 ? -5.273 24.141 -9.352 1 95.44 63 PRO B C 1
ATOM 3704 O O . PRO B 1 63 ? -5.344 22.906 -9.359 1 95.44 63 PRO B O 1
ATOM 3707 N N . GLY B 1 64 ? -5.871 24.984 -8.5 1 96.12 64 GLY B N 1
ATOM 3708 C CA . GLY B 1 64 ? -6.785 24.422 -7.512 1 96.12 64 GLY B CA 1
ATOM 3709 C C . GLY B 1 64 ? -8.164 24.141 -8.07 1 96.12 64 GLY B C 1
ATOM 3710 O O . GLY B 1 64 ? -8.57 24.75 -9.07 1 96.12 64 GLY B O 1
ATOM 3711 N N . PHE B 1 65 ? -8.844 23.281 -7.445 1 94.31 65 PHE B N 1
ATOM 3712 C CA . PHE B 1 65 ? -10.188 22.859 -7.844 1 94.31 65 PHE B CA 1
ATOM 3713 C C . PHE B 1 65 ? -11.242 23.5 -6.961 1 94.31 65 PHE B C 1
ATOM 3715 O O . PHE B 1 65 ? -11.234 23.328 -5.738 1 94.31 65 PHE B O 1
ATOM 3722 N N . LEU B 1 66 ? -12.133 24.203 -7.57 1 96.38 66 LEU B N 1
ATOM 3723 C CA . LEU B 1 66 ? -13.203 24.891 -6.859 1 96.38 66 LEU B CA 1
ATOM 3724 C C . LEU B 1 66 ? -14.57 24.469 -7.406 1 96.38 66 LEU B C 1
ATOM 3726 O O . LEU B 1 66 ? -14.906 24.797 -8.547 1 96.38 66 LEU B O 1
ATOM 3730 N N . GLN B 1 67 ? -15.305 23.875 -6.555 1 93 67 GLN B N 1
ATOM 3731 C CA . GLN B 1 67 ? -16.594 23.359 -6.992 1 93 67 GLN B CA 1
ATOM 3732 C C . GLN B 1 67 ? -17.734 24.25 -6.504 1 93 67 GLN B C 1
ATOM 3734 O O . GLN B 1 67 ? -17.609 24.922 -5.477 1 93 67 GLN B O 1
ATOM 3739 N N . GLY B 1 68 ? -18.859 24.234 -7.293 1 89.62 68 GLY B N 1
ATOM 3740 C CA . GLY B 1 68 ? -20.109 24.812 -6.828 1 89.62 68 GLY B CA 1
ATOM 3741 C C . GLY B 1 68 ? -20.203 26.297 -7.074 1 89.62 68 GLY B C 1
ATOM 3742 O O . GLY B 1 68 ? -20.938 27 -6.375 1 89.62 68 GLY B O 1
ATOM 3743 N N . VAL B 1 69 ? -19.375 26.688 -7.945 1 88.12 69 VAL B N 1
ATOM 3744 C CA . VAL B 1 69 ? -19.422 28.125 -8.219 1 88.12 69 VAL B CA 1
ATOM 3745 C C . VAL B 1 69 ? -19.516 28.359 -9.727 1 88.12 69 VAL B C 1
ATOM 3747 O O . VAL B 1 69 ? -19.078 27.516 -10.516 1 88.12 69 VAL B O 1
ATOM 3750 N N . LYS B 1 70 ? -20.156 29.453 -10.203 1 87.25 70 LYS B N 1
ATOM 3751 C CA . LYS B 1 70 ? -20.203 29.906 -11.586 1 87.25 70 LYS B CA 1
ATOM 3752 C C . LYS B 1 70 ? -19.375 31.172 -11.781 1 87.25 70 LYS B C 1
ATOM 3754 O O . LYS B 1 70 ? -19.797 32.281 -11.406 1 87.25 70 LYS B O 1
ATOM 3759 N N . LEU B 1 71 ? -18.266 30.938 -12.219 1 93.25 71 LEU B N 1
ATOM 3760 C CA . LEU B 1 71 ? -17.344 32.062 -12.445 1 93.25 71 LEU B CA 1
ATOM 3761 C C . LEU B 1 71 ? -16.844 32.062 -13.891 1 93.25 71 LEU B C 1
ATOM 3763 O O . LEU B 1 71 ? -16.875 31.016 -14.562 1 93.25 71 LEU B O 1
ATOM 3767 N N . ASN B 1 72 ? -16.391 33.219 -14.305 1 94.56 72 ASN B N 1
ATOM 3768 C CA . ASN B 1 72 ? -15.844 33.344 -15.648 1 94.56 72 ASN B CA 1
ATOM 3769 C C . ASN B 1 72 ? -14.328 33.156 -15.648 1 94.56 72 ASN B C 1
ATOM 3771 O O . ASN B 1 72 ? -13.656 33.406 -14.648 1 94.56 72 ASN B O 1
ATOM 3775 N N . GLN B 1 73 ? -13.914 32.688 -16.812 1 95.31 73 GLN B N 1
ATOM 3776 C CA . GLN B 1 73 ? -12.469 32.562 -16.969 1 95.31 73 GLN B CA 1
ATOM 3777 C C . GLN B 1 73 ? -11.789 33.906 -16.844 1 95.31 73 GLN B C 1
ATOM 3779 O O . GLN B 1 73 ? -12.273 34.906 -17.375 1 95.31 73 GLN B O 1
ATOM 3784 N N . GLY B 1 74 ? -10.781 33.969 -16.078 1 96.19 74 GLY B N 1
ATOM 3785 C CA . GLY B 1 74 ? -10.031 35.219 -15.875 1 96.19 74 GLY B CA 1
ATOM 3786 C C . GLY B 1 74 ? -10.453 35.969 -14.625 1 96.19 74 GLY B C 1
ATOM 3787 O O . GLY B 1 74 ? -9.727 36.844 -14.141 1 96.19 74 GLY B O 1
ATOM 3788 N N . ALA B 1 75 ? -11.531 35.625 -14.078 1 95.75 75 ALA B N 1
ATOM 3789 C CA . ALA B 1 75 ? -12.055 36.312 -12.898 1 95.75 75 ALA B CA 1
ATOM 3790 C C . ALA B 1 75 ? -11.211 36 -11.664 1 95.75 75 ALA B C 1
ATOM 3792 O O . ALA B 1 75 ? -10.703 34.875 -11.508 1 95.75 75 ALA B O 1
ATOM 3793 N N . SER B 1 76 ? -11.109 37.062 -10.812 1 96.75 76 SER B N 1
ATOM 3794 C CA . SER B 1 76 ? -10.492 36.844 -9.508 1 96.75 76 SER B CA 1
ATOM 3795 C C . SER B 1 76 ? -11.5 36.312 -8.5 1 96.75 76 SER B C 1
ATOM 3797 O O . SER B 1 76 ? -12.688 36.625 -8.562 1 96.75 76 SER B O 1
ATOM 3799 N N . VAL B 1 77 ? -10.969 35.469 -7.598 1 96.69 77 VAL B N 1
ATOM 3800 C CA . VAL B 1 77 ? -11.867 34.875 -6.605 1 96.69 77 VAL B CA 1
ATOM 3801 C C . VAL B 1 77 ? -11.109 34.656 -5.305 1 96.69 77 VAL B C 1
ATOM 3803 O O . VAL B 1 77 ? -9.953 34.219 -5.324 1 96.69 77 VAL B O 1
ATOM 3806 N N . LEU B 1 78 ? -11.742 35.062 -4.195 1 96.69 78 LEU B N 1
ATOM 3807 C CA . LEU B 1 78 ? -11.203 34.75 -2.873 1 96.69 78 LEU B CA 1
ATOM 3808 C C . LEU B 1 78 ? -11.531 33.312 -2.465 1 96.69 78 LEU B C 1
ATOM 3810 O O . LEU B 1 78 ? -12.695 32.938 -2.4 1 96.69 78 LEU B O 1
ATOM 3814 N N . VAL B 1 79 ? -10.445 32.562 -2.221 1 97.56 79 VAL B N 1
ATOM 3815 C CA . VAL B 1 79 ? -10.672 31.156 -1.865 1 97.56 79 VAL B CA 1
ATOM 3816 C C . VAL B 1 79 ? -9.828 30.797 -0.646 1 97.56 79 VAL B C 1
ATOM 3818 O O . VAL B 1 79 ? -8.828 31.453 -0.352 1 97.56 79 VAL B O 1
ATOM 3821 N N . GLN B 1 80 ? -10.266 29.844 0.062 1 97.31 80 GLN B N 1
ATOM 3822 C CA . GLN B 1 80 ? -9.453 29.172 1.078 1 97.31 80 GLN B CA 1
ATOM 3823 C C . GLN B 1 80 ? -9.062 27.781 0.63 1 97.31 80 GLN B C 1
ATOM 3825 O O . GLN B 1 80 ? -9.875 27.047 0.06 1 97.31 80 GLN B O 1
ATOM 3830 N N . VAL B 1 81 ? -7.816 27.438 0.937 1 96.88 81 VAL B N 1
ATOM 3831 C CA . VAL B 1 81 ? -7.324 26.125 0.563 1 96.88 81 VAL B CA 1
ATOM 3832 C C . VAL B 1 81 ? -7.773 25.094 1.595 1 96.88 81 VAL B C 1
ATOM 3834 O O . VAL B 1 81 ? -7.266 25.062 2.717 1 96.88 81 VAL B O 1
ATOM 3837 N N . LYS B 1 82 ? -8.656 24.25 1.188 1 94.25 82 LYS B N 1
ATOM 3838 C CA . LYS B 1 82 ? -9.156 23.219 2.084 1 94.25 82 LYS B CA 1
ATOM 3839 C C . LYS B 1 82 ? -8.141 22.094 2.242 1 94.25 82 LYS B C 1
ATOM 3841 O O . LYS B 1 82 ? -7.977 21.547 3.336 1 94.25 82 LYS B O 1
ATOM 3846 N N . ALA B 1 83 ? -7.539 21.734 1.167 1 93.31 83 ALA B N 1
ATOM 3847 C CA . ALA B 1 83 ? -6.543 20.656 1.157 1 93.31 83 ALA B CA 1
ATOM 3848 C C . ALA B 1 83 ? -5.438 20.953 0.148 1 93.31 83 ALA B C 1
ATOM 3850 O O . ALA B 1 83 ? -5.703 21.453 -0.95 1 93.31 83 ALA B O 1
ATOM 3851 N N . ASP B 1 84 ? -4.246 20.516 0.548 1 94.44 84 ASP B N 1
ATOM 3852 C CA . ASP B 1 84 ? -3.111 20.703 -0.352 1 94.44 84 ASP B CA 1
ATOM 3853 C C . ASP B 1 84 ? -3.197 19.75 -1.542 1 94.44 84 ASP B C 1
ATOM 3855 O O . ASP B 1 84 ? -3.943 18.766 -1.507 1 94.44 84 ASP B O 1
ATOM 3859 N N . ALA B 1 85 ? -2.432 20.141 -2.545 1 88.88 85 ALA B N 1
ATOM 3860 C CA . ALA B 1 85 ? -2.355 19.297 -3.727 1 88.88 85 ALA B CA 1
ATOM 3861 C C . ALA B 1 85 ? -1.794 17.922 -3.373 1 88.88 85 ALA B C 1
ATOM 3863 O O . ALA B 1 85 ? -0.996 17.781 -2.441 1 88.88 85 ALA B O 1
ATOM 3864 N N . GLN B 1 86 ? -2.244 16.922 -4.066 1 81.25 86 GLN B N 1
ATOM 3865 C CA . GLN B 1 86 ? -1.793 15.555 -3.852 1 81.25 86 GLN B CA 1
ATOM 3866 C C . GLN B 1 86 ? -1.673 14.805 -5.176 1 81.25 86 GLN B C 1
ATOM 3868 O O . GLN B 1 86 ? -2.648 14.68 -5.918 1 81.25 86 GLN B O 1
ATOM 3873 N N . GLY B 1 87 ? -0.492 14.258 -5.391 1 72.12 87 GLY B N 1
ATOM 3874 C CA . GLY B 1 87 ? -0.284 13.555 -6.645 1 72.12 87 GLY B CA 1
ATOM 3875 C C . GLY B 1 87 ? -0.496 14.43 -7.863 1 72.12 87 GLY B C 1
ATOM 3876 O O . GLY B 1 87 ? 0.107 15.492 -7.98 1 72.12 87 GLY B O 1
ATOM 3877 N N . LEU B 1 88 ? -1.419 13.906 -8.711 1 73.94 88 LEU B N 1
ATOM 3878 C CA . LEU B 1 88 ? -1.7 14.602 -9.961 1 73.94 88 LEU B CA 1
ATOM 3879 C C . LEU B 1 88 ? -2.834 15.602 -9.781 1 73.94 88 LEU B C 1
ATOM 3881 O O . LEU B 1 88 ? -3.125 16.391 -10.688 1 73.94 88 LEU B O 1
ATOM 3885 N N . LYS B 1 89 ? -3.391 15.711 -8.539 1 80.38 89 LYS B N 1
ATOM 3886 C CA . LYS B 1 89 ? -4.523 16.594 -8.266 1 80.38 89 LYS B CA 1
ATOM 3887 C C . LYS B 1 89 ? -4.066 17.875 -7.594 1 80.38 89 LYS B C 1
ATOM 3889 O O . LYS B 1 89 ? -3.17 17.859 -6.75 1 80.38 89 LYS B O 1
ATOM 3894 N N . GLY B 1 90 ? -4.703 18.906 -8.008 1 89.38 90 GLY B N 1
ATOM 3895 C CA . GLY B 1 90 ? -4.418 20.188 -7.387 1 89.38 90 GLY B CA 1
ATOM 3896 C C . GLY B 1 90 ? -5.102 20.359 -6.043 1 89.38 90 GLY B C 1
ATOM 3897 O O . GLY B 1 90 ? -5.766 19.453 -5.555 1 89.38 90 GLY B O 1
ATOM 3898 N N . ALA B 1 91 ? -4.859 21.531 -5.453 1 95.25 91 ALA B N 1
ATOM 3899 C CA . ALA B 1 91 ? -5.44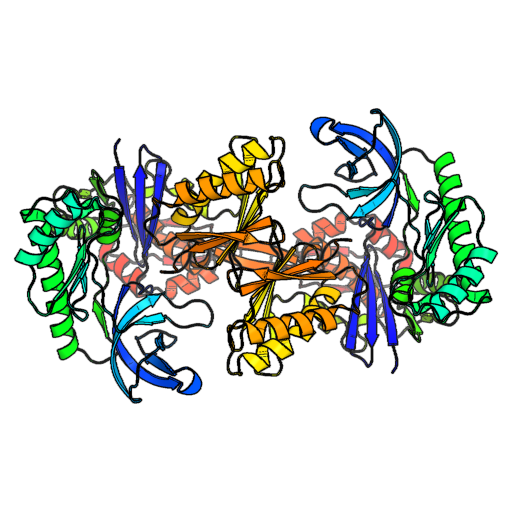1 21.859 -4.156 1 95.25 91 ALA B CA 1
ATOM 3900 C C . ALA B 1 91 ? -6.965 21.922 -4.238 1 95.25 91 ALA B C 1
ATOM 3902 O O . ALA B 1 91 ? -7.527 22.188 -5.301 1 95.25 91 ALA B O 1
ATOM 3903 N N . VAL B 1 92 ? -7.574 21.641 -3.188 1 94.62 92 VAL B N 1
ATOM 3904 C CA . VAL B 1 92 ? -9.023 21.781 -3.078 1 94.62 92 VAL B CA 1
ATOM 3905 C C . VAL B 1 92 ? -9.367 23.109 -2.426 1 94.62 92 VAL B C 1
ATOM 3907 O O . VAL B 1 92 ? -8.844 23.438 -1.354 1 94.62 92 VAL B O 1
ATOM 3910 N N . LEU B 1 93 ? -10.305 23.766 -3.074 1 97.12 93 LEU B N 1
ATOM 3911 C CA . LEU B 1 93 ? -10.578 25.141 -2.635 1 97.12 93 LEU B CA 1
ATOM 3912 C C . LEU B 1 93 ? -12.039 25.281 -2.209 1 97.12 93 LEU B C 1
ATOM 3914 O O . LEU B 1 93 ? -12.875 24.453 -2.549 1 97.12 93 LEU B O 1
ATOM 3918 N N . THR B 1 94 ? -12.273 26.297 -1.432 1 96.19 94 THR B N 1
ATOM 3919 C CA . THR B 1 94 ? -13.617 26.703 -1.041 1 96.19 94 THR B CA 1
ATOM 3920 C C . THR B 1 94 ? -13.734 28.219 -0.975 1 96.19 94 THR B C 1
ATOM 3922 O O . THR B 1 94 ? -12.742 28.922 -0.745 1 96.19 94 THR B O 1
ATOM 3925 N N . THR B 1 95 ? -14.914 28.672 -1.208 1 95.19 95 THR B N 1
ATOM 3926 C CA . THR B 1 95 ? -15.156 30.094 -1.075 1 95.19 95 THR B CA 1
ATOM 3927 C C . THR B 1 95 ? -15.617 30.438 0.339 1 95.19 95 THR B C 1
ATOM 3929 O O . THR B 1 95 ? -15.758 31.609 0.686 1 95.19 95 THR B O 1
ATOM 3932 N N . GLU B 1 96 ? -15.828 29.438 1.086 1 93.88 96 GLU B N 1
ATOM 3933 C CA . GLU B 1 96 ? -16.234 29.641 2.473 1 93.88 96 GLU B CA 1
ATOM 3934 C C . GLU B 1 96 ? -15.031 29.75 3.396 1 93.88 96 GLU B C 1
ATOM 3936 O O . GLU B 1 96 ? -14.562 28.75 3.938 1 93.88 96 GLU B O 1
ATOM 3941 N N . VAL B 1 97 ? -14.75 30.969 3.746 1 95.06 97 VAL B N 1
ATOM 3942 C CA . VAL B 1 97 ? -13.578 31.219 4.59 1 95.06 97 VAL B CA 1
ATOM 3943 C C . VAL B 1 97 ? -13.938 30.969 6.051 1 95.06 97 VAL B C 1
ATOM 3945 O O . VAL B 1 97 ? -14.961 31.469 6.539 1 95.06 97 VAL B O 1
ATOM 3948 N N . VAL B 1 98 ? -13.18 30.219 6.664 1 93.81 98 VAL B N 1
ATOM 3949 C CA . VAL B 1 98 ? -13.32 29.969 8.094 1 93.81 98 VAL B CA 1
ATOM 3950 C C . VAL B 1 98 ? -12 30.266 8.805 1 93.81 98 VAL B C 1
ATOM 3952 O O . VAL B 1 98 ? -10.961 29.719 8.438 1 93.81 98 VAL B O 1
ATOM 3955 N N . LEU B 1 99 ? -12.016 31.109 9.758 1 93.62 99 LEU B N 1
ATOM 3956 C CA . LEU B 1 99 ? -10.852 31.438 10.57 1 93.62 99 LEU B CA 1
ATOM 3957 C C . LEU B 1 99 ? -10.977 30.859 11.969 1 93.62 99 LEU B C 1
ATOM 3959 O O . LEU B 1 99 ? -11.938 31.156 12.688 1 93.62 99 LEU B O 1
ATOM 3963 N N . SER B 1 100 ? -10.023 30.094 12.305 1 89.06 100 SER B N 1
ATOM 3964 C CA . SER B 1 100 ? -10.117 29.375 13.57 1 89.06 100 SER B CA 1
ATOM 3965 C C . SER B 1 100 ? -9.344 30.094 14.672 1 89.06 100 SER B C 1
ATOM 3967 O O . SER B 1 100 ? 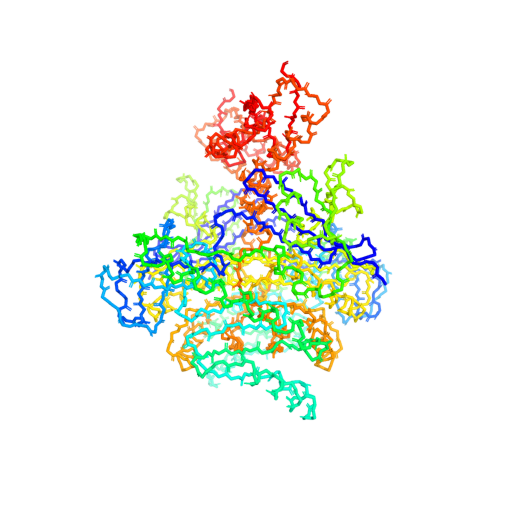-8.156 30.375 14.516 1 89.06 100 SER B O 1
ATOM 3969 N N . GLY B 1 101 ? -10.062 30.391 15.688 1 87.44 101 GLY B N 1
ATOM 3970 C CA . GLY B 1 101 ? -9.43 30.844 16.906 1 87.44 101 GLY B CA 1
ATOM 3971 C C . GLY B 1 101 ? -9.328 29.781 17.969 1 87.44 101 GLY B C 1
ATOM 3972 O O . GLY B 1 101 ? -9.367 28.578 17.672 1 87.44 101 GLY B O 1
ATOM 3973 N N . ARG B 1 102 ? -9.055 30.234 19.141 1 82.88 102 ARG B N 1
ATOM 3974 C CA . ARG B 1 102 ? -8.906 29.281 20.25 1 82.88 102 ARG B CA 1
ATOM 3975 C C . ARG B 1 102 ? -10.258 28.719 20.672 1 82.88 102 ARG B C 1
ATOM 3977 O O . ARG B 1 102 ? -10.391 27.531 20.922 1 82.88 102 ARG B O 1
ATOM 3984 N N . PHE B 1 103 ? -11.273 29.656 20.703 1 88.25 103 PHE B N 1
ATOM 3985 C CA . PHE B 1 103 ? -12.57 29.25 21.25 1 88.25 103 PHE B CA 1
ATOM 3986 C C . PHE B 1 103 ? -13.641 29.281 20.156 1 88.25 103 PHE B C 1
ATOM 3988 O O . PHE B 1 103 ? -14.672 28.625 20.281 1 88.25 103 PHE B O 1
ATOM 3995 N N . ILE B 1 104 ? -13.328 30.094 19.203 1 91.88 104 ILE B N 1
ATOM 3996 C CA . ILE B 1 104 ? -14.367 30.375 18.203 1 91.88 104 ILE B CA 1
ATOM 3997 C C . ILE B 1 104 ? -13.805 30.203 16.797 1 91.88 104 ILE B C 1
ATOM 3999 O O . ILE B 1 104 ? -12.617 30.438 16.578 1 91.88 104 ILE B O 1
ATOM 4003 N N . ALA B 1 105 ? -14.648 29.656 15.93 1 92.81 105 ALA B N 1
ATOM 4004 C CA . ALA B 1 105 ? -14.414 29.781 14.492 1 92.81 105 ALA B CA 1
ATOM 4005 C C . ALA B 1 105 ? -15.242 30.922 13.891 1 92.81 105 ALA B C 1
ATOM 4007 O O . ALA B 1 105 ? -16.438 31.031 14.164 1 92.81 105 ALA B O 1
ATOM 4008 N N . TYR B 1 106 ? -14.555 31.797 13.188 1 94.5 106 TYR B N 1
ATOM 4009 C CA . TYR B 1 106 ? -15.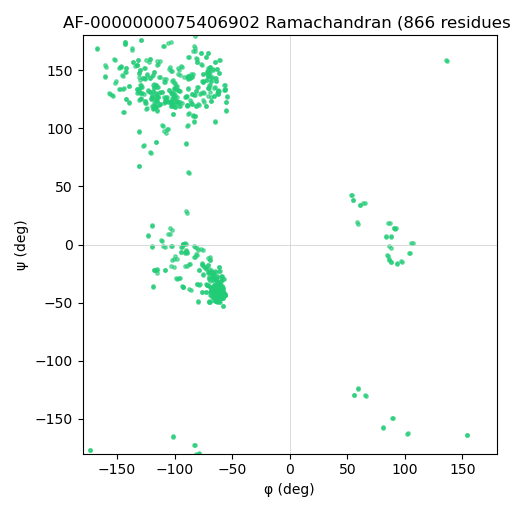195 32.969 12.57 1 94.5 106 TYR B CA 1
ATOM 4010 C C . TYR B 1 106 ? -15.516 32.688 11.109 1 94.5 106 TYR B C 1
ATOM 4012 O O . TYR B 1 106 ? -14.641 32.281 10.336 1 94.5 106 TYR B O 1
ATOM 4020 N N . THR B 1 107 ? -16.797 32.812 10.758 1 95 107 THR B N 1
ATOM 4021 C CA . THR B 1 107 ? -17.281 32.594 9.398 1 95 107 THR B CA 1
ATOM 4022 C C . THR B 1 107 ? -17.859 33.906 8.836 1 95 107 THR B C 1
ATOM 4024 O O . THR B 1 107 ? -19.078 34.094 8.836 1 95 107 THR B O 1
ATOM 4027 N N . PRO B 1 108 ? -17.031 34.688 8.242 1 92.06 108 PRO B N 1
ATOM 4028 C CA . PRO B 1 108 ? -17.469 36.031 7.859 1 92.06 108 PRO B CA 1
ATOM 4029 C C . PRO B 1 108 ? -18.484 36.031 6.719 1 92.06 108 PRO B C 1
ATOM 4031 O O . PRO B 1 108 ? -19.25 36.969 6.562 1 92.06 108 PRO B O 1
ATOM 4034 N N . MET B 1 109 ? -18.516 34.969 5.957 1 88.88 109 MET B N 1
ATOM 4035 C CA . MET B 1 109 ? -19.391 34.938 4.789 1 88.88 109 MET B CA 1
ATOM 4036 C C . MET B 1 109 ? -20.641 34.125 5.066 1 88.88 109 MET B C 1
ATOM 4038 O O . MET B 1 109 ? -21.453 33.875 4.168 1 88.88 109 MET B O 1
ATOM 4042 N N . ARG B 1 110 ? -20.703 33.625 6.18 1 91.25 110 ARG B N 1
ATOM 4043 C CA . ARG B 1 110 ? -21.844 32.812 6.598 1 91.25 110 ARG B CA 1
ATOM 4044 C C . ARG B 1 110 ? -22.359 33.281 7.961 1 91.25 110 ARG B C 1
ATOM 4046 O O . ARG B 1 110 ? -21.984 32.719 8.992 1 91.25 110 ARG B O 1
ATOM 4053 N N . PRO B 1 111 ? -23.375 34.094 7.852 1 91.94 111 PRO B N 1
ATOM 4054 C CA . PRO B 1 111 ? -23.891 34.625 9.125 1 91.94 111 PRO B CA 1
ATOM 4055 C C . PRO B 1 111 ? -24.594 33.562 9.961 1 91.94 111 PRO B C 1
ATOM 4057 O O . PRO B 1 111 ? -25.172 32.625 9.406 1 91.94 111 PRO B O 1
ATOM 4060 N N . GLY B 1 112 ? -24.453 33.781 11.289 1 93.38 112 GLY B N 1
ATOM 4061 C CA . GLY B 1 112 ? -25.141 32.844 12.188 1 93.38 112 GLY B CA 1
ATOM 4062 C C . GLY B 1 112 ? -24.281 32.406 13.359 1 93.38 112 GLY B C 1
ATOM 4063 O O . GLY B 1 112 ? -23.062 32.688 13.375 1 93.38 112 GLY B O 1
ATOM 4064 N N . LEU B 1 113 ? -24.969 31.984 14.352 1 94.62 113 LEU B N 1
ATOM 4065 C CA . LEU B 1 113 ? -24.312 31.469 15.555 1 94.62 113 LEU B CA 1
ATOM 4066 C C . LEU B 1 113 ? -24.578 29.984 15.742 1 94.62 113 LEU B C 1
ATOM 4068 O O . LEU B 1 113 ? -25.734 29.562 15.734 1 94.62 113 LEU B O 1
ATOM 4072 N N . SER B 1 114 ? -23.469 29.266 15.742 1 93.94 114 SER B N 1
ATOM 4073 C CA . SER B 1 114 ? -23.594 27.828 15.977 1 93.94 114 SER B CA 1
ATOM 4074 C C . SER B 1 114 ? -22.844 27.406 17.234 1 93.94 114 SER B C 1
ATOM 4076 O O . SER B 1 114 ? -21.719 27.859 17.469 1 93.94 114 SER B O 1
ATOM 4078 N N . VAL B 1 115 ? -23.5 26.656 18.094 1 93.38 115 VAL B N 1
ATOM 4079 C CA . VAL B 1 115 ? -22.891 26.125 19.312 1 93.38 115 VAL B CA 1
ATOM 4080 C C . VAL B 1 115 ? -22.906 24.609 19.281 1 93.38 115 VAL B C 1
ATOM 4082 O O . VAL B 1 115 ? -23.812 24 18.703 1 93.38 115 VAL B O 1
ATOM 4085 N N . PRO B 1 116 ? -21.812 24.031 19.891 1 89.69 116 PRO B N 1
ATOM 4086 C CA . PRO B 1 116 ? -21.734 22.562 19.828 1 89.69 116 PRO B CA 1
ATOM 4087 C C . PRO B 1 116 ? -22.969 21.891 20.438 1 89.69 116 PRO B C 1
ATOM 4089 O O . PRO B 1 116 ? -23.422 22.266 21.516 1 89.69 116 PRO B O 1
ATOM 4092 N N . ARG B 1 117 ? -23.609 20.781 19.844 1 81.62 117 ARG B N 1
ATOM 4093 C CA . ARG B 1 117 ? -24.797 20.031 20.266 1 81.62 117 ARG B CA 1
ATOM 4094 C C . ARG B 1 117 ? -24.484 19.141 21.453 1 81.62 117 ARG B C 1
ATOM 4096 O O . ARG B 1 117 ? -25.391 18.703 22.172 1 81.62 117 ARG B O 1
ATOM 4103 N N . LYS B 1 118 ? -23.109 18.938 21.562 1 83.12 118 LYS B N 1
ATOM 4104 C CA . LYS B 1 118 ? -22.672 18.047 22.625 1 83.12 118 LYS B CA 1
ATOM 4105 C C . LYS B 1 118 ? -22.859 18.703 24 1 83.12 118 LYS B C 1
ATOM 4107 O O . LYS B 1 118 ? -22.828 18.016 25.031 1 83.12 118 LYS B O 1
ATOM 4112 N N . LEU B 1 119 ? -23.016 19.953 24.016 1 88.56 119 LEU B N 1
ATOM 4113 C CA . LEU B 1 119 ? -23.234 20.672 25.266 1 88.56 119 LEU B CA 1
ATOM 4114 C C . LEU B 1 119 ? -24.656 20.453 25.781 1 88.56 119 LEU B C 1
ATOM 4116 O O . LEU B 1 119 ? -25.578 20.25 25 1 88.56 119 LEU B O 1
ATOM 4120 N N . SER B 1 120 ? -24.766 20.438 27.094 1 90.5 120 SER B N 1
ATOM 4121 C CA . SER B 1 120 ? -26.109 20.406 27.672 1 90.5 120 SER B CA 1
ATOM 4122 C C . SER B 1 120 ? -26.906 21.641 27.281 1 90.5 120 SER B C 1
ATOM 4124 O O . SER B 1 120 ? -26.344 22.688 26.938 1 90.5 120 SER B O 1
ATOM 4126 N N . ASP B 1 121 ? -28.188 21.5 27.375 1 91.19 121 ASP B N 1
ATOM 4127 C CA . ASP B 1 121 ? -29.078 22.578 26.953 1 91.19 121 ASP B CA 1
ATOM 4128 C C . ASP B 1 121 ? -28.797 23.859 27.734 1 91.19 121 ASP B C 1
ATOM 4130 O O . ASP B 1 121 ? -28.781 24.953 27.156 1 91.19 121 ASP B O 1
ATOM 4134 N N . ASP B 1 122 ? -28.578 23.641 28.922 1 92.25 122 ASP B N 1
ATOM 4135 C CA . ASP B 1 122 ? -28.328 24.812 29.766 1 92.25 122 ASP B CA 1
ATOM 4136 C C . ASP B 1 122 ? -27.016 25.484 29.375 1 92.25 122 ASP B C 1
ATOM 4138 O O . ASP B 1 122 ? -26.953 26.719 29.25 1 92.25 122 ASP B O 1
ATOM 4142 N N . ARG B 1 123 ? -25.984 24.797 29.219 1 91.81 123 ARG B N 1
ATOM 4143 C CA . ARG B 1 123 ? -24.688 25.328 28.859 1 91.81 123 ARG B CA 1
ATOM 4144 C C . ARG B 1 123 ? -24.703 25.953 27.469 1 91.81 123 ARG B C 1
ATOM 4146 O O . ARG B 1 123 ? -24.062 26.984 27.234 1 91.81 123 ARG B O 1
ATOM 4153 N N . ARG B 1 124 ? -25.438 25.312 26.641 1 93.19 124 ARG B N 1
ATOM 4154 C CA . ARG B 1 124 ? -25.578 25.812 25.281 1 93.19 124 ARG B CA 1
ATOM 4155 C C . ARG B 1 124 ? -26.266 27.188 25.266 1 93.19 124 ARG B C 1
ATOM 4157 O O . ARG B 1 124 ? -25.828 28.094 24.547 1 93.19 124 ARG B O 1
ATOM 4164 N N . ALA B 1 125 ? -27.312 27.25 26.062 1 92.94 125 ALA B N 1
ATOM 4165 C CA . ALA B 1 125 ? -28.062 28.484 26.125 1 92.94 125 ALA B CA 1
ATOM 4166 C C . ALA B 1 125 ? -27.203 29.625 26.672 1 92.94 125 ALA B C 1
ATOM 4168 O O . ALA B 1 125 ? -27.25 30.75 26.141 1 92.94 125 ALA B O 1
ATOM 4169 N N . ILE B 1 126 ? -26.5 29.312 27.625 1 92.31 126 ILE B N 1
ATOM 4170 C CA . ILE B 1 126 ? -25.641 30.328 28.25 1 92.31 126 ILE B CA 1
ATOM 4171 C C . ILE B 1 126 ? -24.578 30.797 27.25 1 92.31 126 ILE B C 1
ATOM 4173 O O . ILE B 1 126 ? -24.344 32 27.109 1 92.31 126 ILE B O 1
ATOM 4177 N N . LEU B 1 127 ? -23.938 29.891 26.625 1 94.12 127 LEU B N 1
ATOM 4178 C CA . LEU B 1 127 ? -22.891 30.203 25.656 1 94.12 127 LEU B CA 1
ATOM 4179 C C . LEU B 1 127 ? -23.469 30.984 24.469 1 94.12 127 LEU B C 1
ATOM 4181 O O . LEU B 1 127 ? -22.844 31.922 23.984 1 94.12 127 LEU B O 1
ATOM 4185 N N . GLN B 1 128 ? -24.609 30.609 24.062 1 93.81 128 GLN B N 1
ATOM 4186 C CA . GLN B 1 128 ? -25.281 31.281 22.953 1 93.81 128 GLN B CA 1
ATOM 4187 C C . GLN B 1 128 ? -25.562 32.75 23.312 1 93.81 128 GLN B C 1
ATOM 4189 O O . GLN B 1 128 ? -25.344 33.625 22.484 1 93.81 128 GLN B O 1
ATOM 4194 N N . GLU B 1 129 ? -26.016 32.906 24.422 1 93.12 129 GLU B N 1
ATOM 4195 C CA . GLU B 1 129 ? -26.328 34.25 24.875 1 93.12 129 GLU B CA 1
ATOM 4196 C C . GLU B 1 129 ? -25.078 35.094 24.953 1 93.12 129 GLU B C 1
ATOM 4198 O O . GLU B 1 129 ? -25.078 36.25 24.5 1 93.12 129 GLU B O 1
ATOM 4203 N N . ARG B 1 130 ? -24.094 34.531 25.469 1 93.12 130 ARG B N 1
ATOM 4204 C CA . ARG B 1 130 ? -22.844 35.25 25.625 1 93.12 130 ARG B CA 1
ATOM 4205 C C . ARG B 1 130 ? -22.281 35.688 24.281 1 93.12 130 ARG B C 1
ATOM 4207 O O . ARG B 1 130 ? -21.859 36.812 24.094 1 93.12 130 ARG B O 1
ATOM 4214 N N . LEU B 1 131 ? -22.328 34.812 23.344 1 94.62 131 LEU B N 1
ATOM 4215 C CA . LEU B 1 131 ? -21.734 35.062 22.031 1 94.62 131 LEU B CA 1
ATOM 4216 C C . LEU B 1 131 ? -22.641 35.969 21.188 1 94.62 131 LEU B C 1
ATOM 4218 O O . LEU B 1 131 ? -22.141 36.812 20.422 1 94.62 131 LEU B O 1
ATOM 4222 N N . ALA B 1 132 ? -23.922 35.812 21.375 1 92.81 132 ALA B N 1
ATOM 4223 C CA . ALA B 1 132 ? -24.875 36.625 20.625 1 92.81 132 ALA B CA 1
ATOM 4224 C C . ALA B 1 132 ? -24.688 38.094 20.953 1 92.81 132 ALA B C 1
ATOM 4226 O O . ALA B 1 132 ? -24.828 38.969 20.078 1 92.81 132 ALA B O 1
ATOM 4227 N N . CYS B 1 133 ? -24.312 38.312 22.109 1 92.19 133 CYS B N 1
ATOM 4228 C CA . CYS B 1 133 ? -24.156 39.688 22.562 1 92.19 133 CYS B CA 1
ATOM 4229 C C . CYS B 1 133 ? -22.922 40.344 21.938 1 92.19 133 CYS B C 1
ATOM 4231 O O . CYS B 1 133 ? -22.844 41.562 21.828 1 92.19 133 CYS B O 1
ATOM 4233 N N . MET B 1 134 ? -22.078 39.5 21.531 1 93.25 134 MET B N 1
ATOM 4234 C CA . MET B 1 134 ? -20.812 40 21.016 1 93.25 134 MET B CA 1
ATOM 4235 C C . MET B 1 134 ? -20.844 40.062 19.484 1 93.25 134 MET B C 1
ATOM 4237 O O . MET B 1 134 ? -19.984 40.688 18.875 1 93.25 134 MET B O 1
ATOM 4241 N N . MET B 1 135 ? -21.797 39.469 18.906 1 91.56 135 MET B N 1
ATOM 4242 C CA . MET B 1 135 ? -21.812 39.25 17.469 1 91.56 135 MET B CA 1
ATOM 4243 C C . MET B 1 135 ? -22.484 40.438 16.75 1 91.56 135 MET B C 1
ATOM 4245 O O . MET B 1 135 ? -23.469 40.969 17.25 1 91.56 135 MET B O 1
ATOM 4249 N N . HIS B 1 136 ? -21.953 40.719 15.609 1 90.19 136 HIS B N 1
ATOM 4250 C CA . HIS B 1 136 ? -22.641 41.625 14.688 1 90.19 136 HIS B CA 1
ATOM 4251 C C . HIS B 1 136 ? -23.609 40.844 13.789 1 90.19 136 HIS B C 1
ATOM 4253 O O . HIS B 1 136 ? -23.469 39.625 13.617 1 90.19 136 HIS B O 1
ATOM 4259 N N . ASP B 1 137 ? -24.547 41.531 13.188 1 85.19 137 ASP B N 1
ATOM 4260 C CA . ASP B 1 137 ? -25.625 40.906 12.43 1 85.19 137 ASP B CA 1
ATOM 4261 C C . ASP B 1 137 ? -25.078 40.219 11.188 1 85.19 137 ASP B C 1
ATOM 4263 O O . ASP B 1 137 ? -25.609 39.188 10.758 1 85.19 137 ASP B O 1
ATOM 4267 N N . ASP B 1 138 ? -24.078 40.625 10.656 1 88 138 ASP B N 1
ATOM 4268 C CA . ASP B 1 138 ? -23.641 40.125 9.359 1 88 138 ASP B CA 1
ATOM 4269 C C . ASP B 1 138 ? -22.469 39.156 9.523 1 88 138 ASP B C 1
ATOM 4271 O O . ASP B 1 138 ? -21.781 38.844 8.555 1 88 138 ASP B O 1
ATOM 4275 N N . GLU B 1 139 ? -22.266 38.719 10.781 1 90.56 139 GLU B N 1
ATOM 4276 C CA . GLU B 1 139 ? -21.125 37.844 11.008 1 90.56 139 GLU B CA 1
ATOM 4277 C C . GLU B 1 139 ? -21.562 36.438 11.391 1 90.56 139 GLU B C 1
ATOM 4279 O O . GLU B 1 139 ? -22.75 36.219 11.688 1 90.56 139 GLU B O 1
ATOM 4284 N N . GLY B 1 140 ? -20.656 35.469 11.164 1 94.75 140 GLY B N 1
ATOM 4285 C CA . GLY B 1 140 ? -20.906 34.094 11.594 1 94.75 140 GLY B CA 1
ATOM 4286 C C . GLY B 1 140 ? -19.875 33.594 12.594 1 94.75 140 GLY B C 1
ATOM 4287 O O . GLY B 1 140 ? -18.688 33.938 12.5 1 94.75 140 GLY B O 1
ATOM 4288 N N . ILE B 1 141 ? -20.406 32.906 13.602 1 95 141 ILE B N 1
ATOM 4289 C CA . ILE B 1 141 ? -19.562 32.375 14.656 1 95 141 ILE B CA 1
ATOM 4290 C C . ILE B 1 141 ? -19.922 30.906 14.922 1 95 141 ILE B C 1
ATOM 4292 O O . ILE B 1 141 ? -21.109 30.562 14.984 1 95 141 ILE B O 1
ATOM 4296 N N . VAL B 1 142 ? -18.906 30.094 14.945 1 94.12 142 VAL B N 1
ATOM 4297 C CA . VAL B 1 142 ? -19.062 28.703 15.406 1 94.12 142 VAL B CA 1
ATOM 4298 C C . VAL B 1 142 ? -18.25 28.484 16.672 1 94.12 142 VAL B C 1
ATOM 4300 O O . VAL B 1 142 ? -17.016 28.531 16.656 1 94.12 142 VAL B O 1
ATOM 4303 N N . ALA B 1 143 ? -18.938 28.219 17.75 1 93.44 143 ALA B N 1
ATOM 4304 C CA . ALA B 1 143 ? -18.25 28.016 19.031 1 93.44 143 ALA B CA 1
ATOM 4305 C C . ALA B 1 143 ? -17.656 26.609 19.125 1 93.44 143 ALA B C 1
ATOM 4307 O O . ALA B 1 143 ? -18.297 25.641 18.703 1 93.44 143 ALA B O 1
ATOM 4308 N N . ARG B 1 144 ? -16.422 26.531 19.594 1 87.94 144 ARG B N 1
ATOM 4309 C CA . ARG B 1 144 ? -15.828 25.234 19.906 1 87.94 144 ARG B CA 1
ATOM 4310 C C . ARG B 1 144 ? -16.359 24.688 21.234 1 87.94 144 ARG B C 1
ATOM 4312 O O . ARG B 1 144 ? -16.906 25.438 22.047 1 87.94 144 ARG B O 1
ATOM 4319 N N . LEU B 1 145 ? -16.156 23.469 21.484 1 82.94 145 LEU B N 1
ATOM 4320 C CA . LEU B 1 145 ? -16.688 22.828 22.688 1 82.94 145 LEU B CA 1
ATOM 4321 C C . LEU B 1 145 ? -16.125 23.469 23.938 1 82.94 145 LEU B C 1
ATOM 4323 O O . LEU B 1 145 ? -16.875 23.719 24.891 1 82.94 145 LEU B O 1
ATOM 4327 N N . HIS B 1 146 ? -14.914 23.812 23.969 1 82 146 HIS B N 1
ATOM 4328 C CA . HIS B 1 146 ? -14.258 24.281 25.188 1 82 146 HIS B CA 1
ATOM 4329 C C . HIS B 1 146 ? -14.523 25.766 25.406 1 82 146 HIS B C 1
ATOM 4331 O O . HIS B 1 146 ? -14.086 26.328 26.406 1 82 146 HIS B O 1
ATOM 4337 N N . ALA B 1 147 ? -15.25 26.344 24.469 1 89.69 147 ALA B N 1
ATOM 4338 C CA . ALA B 1 147 ? -15.602 27.766 24.609 1 89.69 147 ALA B CA 1
ATOM 4339 C C . ALA B 1 147 ? -16.438 27.984 25.859 1 89.69 147 ALA B C 1
ATOM 4341 O O . ALA B 1 147 ? -16.469 29.094 26.406 1 89.69 147 ALA B O 1
ATOM 4342 N N . VAL B 1 148 ? -17.047 26.938 26.266 1 88.25 148 VAL B N 1
ATOM 4343 C CA . VAL B 1 148 ? -17.922 27.031 27.422 1 88.25 148 VAL B CA 1
ATOM 4344 C C . VAL B 1 148 ? -17.094 27.344 28.672 1 88.25 148 VAL B C 1
ATOM 4346 O O . VAL B 1 148 ? -17.594 27.938 29.625 1 88.25 148 VAL B O 1
ATOM 4349 N N . ASN B 1 149 ? -15.906 26.984 28.641 1 87.25 149 ASN B N 1
ATOM 4350 C CA . ASN B 1 149 ? -15.039 27.172 29.797 1 87.25 149 ASN B CA 1
ATOM 4351 C C . ASN B 1 149 ? -14.328 28.516 29.75 1 87.25 149 ASN B C 1
ATOM 4353 O O . ASN B 1 149 ? -13.625 28.875 30.688 1 87.25 149 ASN B O 1
ATOM 4357 N N . ALA B 1 150 ? -14.484 29.234 28.734 1 88.56 150 ALA B N 1
ATOM 4358 C CA . ALA B 1 150 ? -13.82 30.531 28.578 1 88.56 150 ALA B CA 1
ATOM 4359 C C . ALA B 1 150 ? -14.664 31.656 29.188 1 88.56 150 ALA B C 1
ATOM 4361 O O . ALA B 1 150 ? -15.898 31.609 29.125 1 88.56 150 ALA B O 1
ATOM 4362 N N . ASP B 1 151 ? -13.938 32.594 29.734 1 91.06 151 ASP B N 1
ATOM 4363 C CA . ASP B 1 151 ? -14.672 33.781 30.219 1 91.06 151 ASP B CA 1
ATOM 4364 C C . ASP B 1 151 ? -14.953 34.75 29.094 1 91.06 151 ASP B C 1
ATOM 4366 O O . ASP B 1 151 ? -14.445 34.594 27.984 1 91.06 151 ASP B O 1
ATOM 4370 N N . GLU B 1 152 ? -15.766 35.688 29.391 1 91.94 152 GLU B N 1
ATOM 4371 C CA . GLU B 1 152 ? -16.25 36.625 28.375 1 91.94 152 GLU B CA 1
ATOM 4372 C C . GLU B 1 152 ? -15.094 37.438 27.766 1 91.94 152 GLU B C 1
ATOM 4374 O O . GLU B 1 152 ? -15.023 37.594 26.547 1 91.94 152 GLU B O 1
ATOM 4379 N N . PRO B 1 153 ? -14.156 37.844 28.594 1 92.5 153 PRO B N 1
ATOM 4380 C CA . PRO B 1 153 ? -13.039 38.562 28.016 1 92.5 153 PRO B CA 1
ATOM 4381 C C . PRO B 1 153 ? -12.227 37.719 27.031 1 92.5 153 PRO B C 1
ATOM 4383 O O . PRO B 1 153 ? -11.773 38.219 26 1 92.5 153 PRO B O 1
ATOM 4386 N N . ALA B 1 154 ? -12.109 36.5 27.328 1 89.88 154 ALA B N 1
ATOM 4387 C CA . ALA B 1 154 ? -11.359 35.625 26.453 1 89.88 154 ALA B CA 1
ATOM 4388 C C . ALA B 1 154 ? -12.094 35.406 25.141 1 89.88 154 ALA B C 1
ATOM 4390 O O . ALA B 1 154 ? -11.477 35.375 24.078 1 89.88 154 ALA B O 1
ATOM 4391 N N . LEU B 1 155 ? -13.367 35.25 25.234 1 93.38 155 LEU B N 1
ATOM 4392 C CA . LEU B 1 155 ? -14.18 35.094 24.031 1 93.38 155 LEU B CA 1
ATOM 4393 C C . LEU B 1 155 ? -14.148 36.344 23.172 1 93.38 155 LEU B C 1
ATOM 4395 O O . LEU B 1 155 ? -14.016 36.25 21.938 1 93.38 155 LEU B O 1
ATOM 4399 N N . GLU B 1 156 ? -14.195 37.406 23.828 1 94 156 GLU B N 1
ATOM 4400 C CA . GLU B 1 156 ? -14.18 38.688 23.125 1 94 156 GLU B CA 1
ATOM 4401 C C . GLU B 1 156 ? -12.828 38.906 22.438 1 94 156 GLU B C 1
ATOM 4403 O O . GLU B 1 156 ? -12.773 39.406 21.312 1 94 156 GLU B O 1
ATOM 4408 N N . ALA B 1 157 ? -11.859 38.594 23.172 1 91.81 157 ALA B N 1
ATOM 4409 C CA . ALA B 1 157 ? -10.523 38.75 22.609 1 91.81 157 ALA B CA 1
ATOM 4410 C C . ALA B 1 157 ? -10.344 37.844 21.375 1 91.81 157 ALA B C 1
ATOM 4412 O O . ALA B 1 157 ? -9.742 38.281 20.391 1 91.81 157 ALA B O 1
ATOM 4413 N N . ASP B 1 158 ? -10.82 36.688 21.5 1 91.5 158 ASP B N 1
ATOM 4414 C CA . ASP B 1 158 ? -10.75 35.719 20.406 1 91.5 158 ASP B CA 1
ATOM 4415 C C . ASP B 1 158 ? -11.5 36.25 19.172 1 91.5 158 ASP B C 1
ATOM 4417 O O . ASP B 1 158 ? -10.945 36.281 18.078 1 91.5 158 ASP B O 1
ATOM 4421 N N . LEU B 1 159 ? -12.625 36.75 19.375 1 94.25 159 LEU B N 1
ATOM 4422 C CA . LEU B 1 159 ? -13.469 37.25 18.297 1 94.25 159 LEU B CA 1
ATOM 4423 C C . LEU B 1 159 ? -12.859 38.5 17.672 1 94.25 159 LEU B C 1
ATOM 4425 O O . LEU B 1 159 ? -12.852 38.625 16.438 1 94.25 159 LEU B O 1
ATOM 4429 N N . THR B 1 160 ? -12.352 39.312 18.5 1 94.62 160 THR B N 1
ATOM 4430 C CA . THR B 1 160 ? -11.742 40.531 18.016 1 94.62 160 THR B CA 1
ATOM 4431 C C . THR B 1 160 ? -10.531 40.25 17.141 1 94.62 160 THR B C 1
ATOM 4433 O O . THR B 1 160 ? -10.336 40.875 16.094 1 94.62 160 THR B O 1
ATOM 4436 N N . ALA B 1 161 ? -9.758 39.344 17.578 1 91.38 161 ALA B N 1
ATOM 4437 C CA . ALA B 1 161 ? -8.586 38.969 16.812 1 91.38 161 ALA B CA 1
ATOM 4438 C C . ALA B 1 161 ? -8.984 38.406 15.438 1 91.38 161 ALA B C 1
ATOM 4440 O O . ALA B 1 161 ? -8.359 38.719 14.43 1 91.38 161 ALA B O 1
ATOM 4441 N N . LEU B 1 162 ? -9.961 37.625 15.422 1 94.25 162 LEU B N 1
ATOM 4442 C CA . LEU B 1 162 ? -10.43 37 14.18 1 94.25 162 LEU B CA 1
ATOM 4443 C C . LEU B 1 162 ? -11.008 38.031 13.234 1 94.25 162 LEU B C 1
ATOM 4445 O O . LEU B 1 162 ? -10.758 38 12.031 1 94.25 162 LEU B O 1
ATOM 4449 N N . ARG B 1 163 ? -11.719 39 13.805 1 95.19 163 ARG B N 1
ATOM 4450 C CA . ARG B 1 163 ? -12.242 40.125 13.016 1 95.19 163 ARG B CA 1
ATOM 4451 C C . ARG B 1 163 ? -11.109 40.906 12.375 1 95.19 163 ARG B C 1
ATOM 4453 O O . ARG B 1 163 ? -11.203 41.312 11.211 1 95.19 163 ARG B O 1
ATOM 4460 N N . GLY B 1 164 ? -10.18 41.125 13.211 1 94.69 164 GLY B N 1
ATOM 4461 C CA . GLY B 1 164 ? -9.023 41.844 12.703 1 94.69 164 GLY B CA 1
ATOM 4462 C C . GLY B 1 164 ? -8.336 41.125 11.547 1 94.69 164 GLY B C 1
ATOM 4463 O O . GL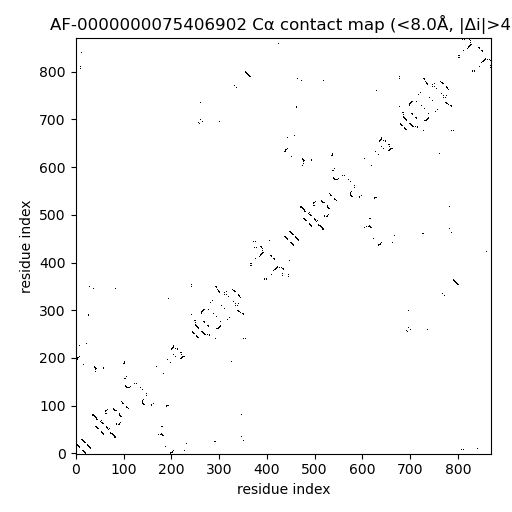Y B 1 164 ? -7.965 41.781 10.562 1 94.69 164 GLY B O 1
ATOM 4464 N N . GLN B 1 165 ? -8.156 39.875 11.656 1 93.31 165 GLN B N 1
ATOM 4465 C CA . GLN B 1 165 ? -7.566 39.094 10.578 1 93.31 165 GLN B CA 1
ATOM 4466 C C . GLN B 1 165 ? -8.391 39.188 9.297 1 93.31 165 GLN B C 1
ATOM 4468 O O . GLN B 1 165 ? -7.844 39.375 8.211 1 93.31 165 GLN B O 1
ATOM 4473 N N . TRP B 1 166 ? -9.68 39.094 9.461 1 95 166 TRP B N 1
ATOM 4474 C CA . TRP B 1 166 ? -10.57 39.156 8.312 1 95 166 TRP B CA 1
ATOM 4475 C C . TRP B 1 166 ? -10.469 40.531 7.625 1 95 166 TRP B C 1
ATOM 4477 O O . TRP B 1 166 ? -10.406 40.625 6.398 1 95 166 TRP B O 1
ATOM 4487 N N . GLN B 1 167 ? -10.398 41.531 8.391 1 95.06 167 GLN B N 1
ATOM 4488 C CA . GLN B 1 167 ? -10.266 42.875 7.852 1 95.06 167 GLN B CA 1
ATOM 4489 C C . GLN B 1 167 ? -8.969 43.031 7.07 1 95.06 167 GLN B C 1
ATOM 4491 O O . GLN B 1 167 ? -8.945 43.656 6.008 1 95.06 167 GLN B O 1
ATOM 4496 N N . GLN B 1 168 ? -7.984 42.5 7.625 1 94.44 168 GLN B N 1
ATOM 4497 C CA . GLN B 1 168 ? -6.695 42.531 6.945 1 94.44 168 GLN B CA 1
ATOM 4498 C C . GLN B 1 168 ? -6.758 41.812 5.598 1 94.44 168 GLN B C 1
ATOM 4500 O O . GLN B 1 168 ? -6.18 42.281 4.613 1 94.44 168 GLN B O 1
ATOM 4505 N N . MET B 1 169 ? -7.402 40.719 5.602 1 95.06 169 MET B N 1
ATOM 4506 C CA . MET B 1 169 ? -7.547 39.938 4.371 1 95.06 169 MET B CA 1
ATOM 4507 C C . MET B 1 169 ? -8.352 40.719 3.334 1 95.06 169 MET B C 1
ATOM 4509 O O . MET B 1 169 ? -8.031 40.688 2.145 1 95.06 169 MET B O 1
ATOM 4513 N N . GLN B 1 170 ? -9.359 41.406 3.762 1 94.62 170 GLN B N 1
ATOM 4514 C CA . GLN B 1 170 ? -10.172 42.188 2.861 1 94.62 170 GLN B CA 1
ATOM 4515 C C . GLN B 1 170 ? -9.367 43.344 2.262 1 94.62 170 GLN B C 1
ATOM 4517 O O . GLN B 1 170 ? -9.492 43.656 1.07 1 94.62 170 GLN B O 1
ATOM 4522 N N . GLN B 1 171 ? -8.633 43.906 3.074 1 95.19 171 GLN B N 1
ATOM 4523 C CA . GLN B 1 171 ? -7.758 44.969 2.58 1 95.19 171 GLN B CA 1
ATOM 4524 C C . GLN B 1 171 ? -6.746 44.406 1.579 1 95.19 171 GLN B C 1
ATOM 4526 O O . GLN B 1 171 ? -6.508 45.031 0.532 1 95.19 171 GLN B O 1
ATOM 4531 N N . GLY B 1 172 ? -6.184 43.312 1.932 1 94.5 172 GLY B N 1
ATOM 4532 C CA . GLY B 1 172 ? -5.258 42.656 1.018 1 94.5 172 GLY B CA 1
ATOM 4533 C C . GLY B 1 172 ? -5.879 42.312 -0.323 1 94.5 172 GLY B C 1
ATOM 4534 O O . GLY B 1 172 ? -5.234 42.469 -1.365 1 94.5 172 GLY B O 1
ATOM 4535 N N . GLN B 1 173 ? -7.066 41.906 -0.258 1 94.31 173 GLN B N 1
ATOM 4536 C CA . GLN B 1 173 ? -7.789 41.531 -1.473 1 94.31 173 GLN B CA 1
ATOM 4537 C C . GLN B 1 173 ? -7.906 42.719 -2.42 1 94.31 173 GLN B C 1
ATOM 4539 O O . GLN B 1 173 ? -7.809 42.562 -3.639 1 94.31 173 GLN B O 1
ATOM 4544 N N . ARG B 1 174 ? -8.047 43.875 -1.906 1 94.12 174 ARG B N 1
ATOM 4545 C CA . ARG B 1 174 ? -8.203 45.094 -2.697 1 94.12 174 ARG B CA 1
ATOM 4546 C C . ARG B 1 174 ? -6.871 45.531 -3.305 1 94.12 174 ARG B C 1
ATOM 4548 O O . ARG B 1 174 ? -6.832 46.062 -4.41 1 94.12 174 ARG B O 1
ATOM 4555 N N . ASP B 1 175 ? -5.844 45.156 -2.701 1 94.31 175 ASP B N 1
ATOM 4556 C CA . ASP B 1 175 ? -4.539 45.688 -3.078 1 94.31 175 ASP B CA 1
ATOM 4557 C C . ASP B 1 175 ? -3.752 44.688 -3.906 1 94.31 175 ASP B C 1
ATOM 4559 O O . ASP B 1 175 ? -2.803 45.062 -4.602 1 94.31 175 ASP B O 1
ATOM 4563 N N . ALA B 1 176 ? -4.129 43.469 -3.842 1 94.25 176 ALA B N 1
ATOM 4564 C CA . ALA B 1 176 ? -3.309 42.406 -4.434 1 94.25 176 ALA B CA 1
ATOM 4565 C C . ALA B 1 176 ? -3.797 42.062 -5.836 1 94.25 176 ALA B C 1
ATOM 4567 O O . ALA B 1 176 ? -4.934 42.375 -6.199 1 94.25 176 ALA B O 1
ATOM 4568 N N . ARG B 1 177 ? -2.785 41.625 -6.613 1 94.81 177 ARG B N 1
ATOM 4569 C CA . ARG B 1 177 ? -3.117 41 -7.902 1 94.81 177 ARG B CA 1
ATOM 4570 C C . ARG B 1 177 ? -3.1 39.5 -7.812 1 94.81 177 ARG B C 1
ATOM 4572 O O . ARG B 1 177 ? -2.18 38.906 -7.238 1 94.81 177 ARG B O 1
ATOM 4579 N N . ALA B 1 178 ? -4.086 38.875 -8.336 1 95.56 178 ALA B N 1
ATOM 4580 C CA . ALA B 1 178 ? -4.195 37.406 -8.305 1 95.56 178 ALA B CA 1
ATOM 4581 C C . ALA B 1 178 ? -3.148 36.75 -9.211 1 95.56 178 ALA B C 1
ATOM 4583 O O . ALA B 1 178 ? -2.889 37.25 -10.312 1 95.56 178 ALA B O 1
ATOM 4584 N N . PRO B 1 179 ? -2.537 35.75 -8.789 1 96.81 179 PRO B N 1
ATOM 4585 C CA . PRO B 1 179 ? -2.74 35.062 -7.523 1 96.81 179 PRO B CA 1
ATOM 4586 C C . PRO B 1 179 ? -1.921 35.656 -6.379 1 96.81 179 PRO B C 1
ATOM 4588 O O . PRO B 1 179 ? -0.819 36.156 -6.602 1 96.81 179 PRO B O 1
ATOM 4591 N N . ALA B 1 180 ? -2.459 35.656 -5.195 1 97.06 180 ALA B N 1
ATOM 4592 C CA . ALA B 1 180 ? -1.761 36.188 -4.027 1 97.06 180 ALA B CA 1
ATOM 4593 C C . ALA B 1 180 ? -2.266 35.531 -2.742 1 97.06 180 ALA B C 1
ATOM 4595 O O . ALA B 1 180 ? -3.475 35.438 -2.518 1 97.06 180 ALA B O 1
ATOM 4596 N N . VAL B 1 181 ? -1.337 35.062 -1.993 1 96.19 181 VAL B N 1
ATOM 4597 C CA . VAL B 1 181 ? -1.704 34.594 -0.669 1 96.19 181 VAL B CA 1
ATOM 4598 C C . VAL B 1 181 ? -1.982 35.75 0.261 1 96.19 181 VAL B C 1
ATOM 4600 O O . VAL B 1 181 ? -1.107 36.594 0.49 1 96.19 181 VAL B O 1
ATOM 4603 N N . LEU B 1 182 ? -3.16 35.812 0.831 1 96.5 182 LEU B N 1
ATOM 4604 C CA . LEU B 1 182 ? -3.564 36.938 1.649 1 96.5 182 LEU B CA 1
ATOM 4605 C C . LEU B 1 182 ? -3.371 36.656 3.131 1 96.5 182 LEU B C 1
ATOM 4607 O O . LEU B 1 182 ? -3.219 37.562 3.941 1 96.5 182 LEU B O 1
ATOM 4611 N N . TRP B 1 183 ? -3.488 35.375 3.41 1 94.56 183 TRP B N 1
ATOM 4612 C CA . TRP B 1 183 ? -3.395 34.969 4.812 1 94.56 183 TRP B CA 1
ATOM 4613 C C . TRP B 1 183 ? -3.07 33.5 4.934 1 94.56 183 TRP B C 1
ATOM 4615 O O . TRP B 1 183 ? -3.529 32.688 4.129 1 94.56 183 TRP B O 1
ATOM 4625 N N . ARG B 1 184 ? -2.268 33.156 5.965 1 92.5 184 ARG B N 1
ATOM 4626 C CA . ARG B 1 184 ? -1.949 31.781 6.32 1 92.5 184 ARG B CA 1
ATOM 4627 C C . ARG B 1 184 ? -2.184 31.531 7.805 1 92.5 184 ARG B C 1
ATOM 4629 O O . ARG B 1 184 ? -1.896 32.406 8.641 1 92.5 184 ARG B O 1
ATOM 4636 N N . PRO B 1 185 ? -2.764 30.406 8.039 1 89.69 185 PRO B N 1
ATOM 4637 C CA . PRO B 1 185 ? -2.863 30.094 9.469 1 89.69 185 PRO B CA 1
ATOM 4638 C C . PRO B 1 185 ? -1.499 29.891 10.125 1 89.69 185 PRO B C 1
ATOM 4640 O O . PRO B 1 185 ? -0.576 29.375 9.5 1 89.69 185 PRO B O 1
ATOM 4643 N N . ASP B 1 186 ? -1.391 30.328 11.328 1 88.75 186 ASP B N 1
ATOM 4644 C CA . ASP B 1 186 ? -0.188 30.062 12.109 1 88.75 186 ASP B CA 1
ATOM 4645 C C . ASP B 1 186 ? -0.223 28.672 12.719 1 88.75 186 ASP B C 1
ATOM 4647 O O . ASP B 1 186 ? -1.101 28.359 13.523 1 88.75 186 ASP B O 1
ATOM 4651 N N . PRO B 1 187 ? 0.723 27.891 12.359 1 90.62 187 PRO B N 1
ATOM 4652 C CA . PRO B 1 187 ? 0.692 26.516 12.844 1 90.62 187 PRO B CA 1
ATOM 4653 C C . PRO B 1 187 ? 0.754 26.406 14.359 1 90.62 187 PRO B C 1
ATOM 4655 O O . PRO B 1 187 ? 0.175 25.5 14.953 1 90.62 187 PRO B O 1
ATOM 4658 N N . LEU B 1 188 ? 1.537 27.281 14.984 1 92.69 188 LEU B N 1
ATOM 4659 C CA . LEU B 1 188 ? 1.609 27.266 16.438 1 92.69 188 LEU B CA 1
ATOM 4660 C C . LEU B 1 188 ? 0.26 27.625 17.047 1 92.69 188 LEU B C 1
ATOM 4662 O O . LEU B 1 188 ? -0.167 27 18.031 1 92.69 188 LEU B O 1
ATOM 4666 N N . ASP B 1 189 ? -0.403 28.578 16.453 1 88.06 189 ASP B N 1
ATOM 4667 C CA . ASP B 1 189 ? -1.742 28.953 16.906 1 88.06 189 ASP B CA 1
ATOM 4668 C C . ASP B 1 189 ? -2.703 27.766 16.812 1 88.06 189 ASP B C 1
ATOM 4670 O O . ASP B 1 189 ? -3.477 27.516 17.734 1 88.06 189 ASP B O 1
ATOM 4674 N N . ARG B 1 190 ? -2.611 27.172 15.75 1 87.38 190 ARG B N 1
ATOM 4675 C CA . ARG B 1 190 ? -3.482 26.016 15.539 1 87.38 190 ARG B CA 1
ATOM 4676 C C . ARG B 1 190 ? -3.213 24.922 16.578 1 87.38 190 ARG B C 1
ATOM 4678 O O . ARG B 1 190 ? -4.148 24.359 17.125 1 87.38 190 ARG B O 1
ATOM 4685 N N . MET B 1 191 ? -1.962 24.594 16.781 1 91.88 191 MET B N 1
ATOM 4686 C CA . MET B 1 191 ? -1.601 23.562 17.75 1 91.88 191 MET B CA 1
ATOM 4687 C C . MET B 1 191 ? -2.062 23.922 19.156 1 91.88 191 MET B C 1
ATOM 4689 O O . MET B 1 191 ? -2.584 23.078 19.891 1 91.88 191 MET B O 1
ATOM 4693 N N . LEU B 1 192 ? -1.915 25.172 19.484 1 88.88 192 LEU B N 1
ATOM 4694 C CA . LEU B 1 192 ? -2.342 25.641 20.797 1 88.88 192 LEU B CA 1
ATOM 4695 C C . LEU B 1 192 ? -3.857 25.578 20.922 1 88.88 192 LEU B C 1
ATOM 4697 O O . LEU B 1 192 ? -4.371 25.25 22 1 88.88 192 LEU B O 1
ATOM 4701 N N . SER B 1 193 ? -4.539 25.875 19.828 1 83.25 193 SER B N 1
ATOM 4702 C CA . SER B 1 193 ? -5.996 25.797 19.828 1 83.25 193 SER B CA 1
ATOM 4703 C C . SER B 1 193 ? -6.48 24.359 19.953 1 83.25 193 SER B C 1
ATOM 4705 O O . SER B 1 193 ? -7.461 24.094 20.656 1 83.25 193 SER B O 1
ATOM 4707 N N . ASP B 1 194 ? -5.828 23.516 19.297 1 86.56 194 ASP B N 1
ATOM 4708 C CA . ASP B 1 194 ? -6.203 22.094 19.297 1 86.56 194 ASP B CA 1
ATOM 4709 C C . ASP B 1 194 ? -5.918 21.453 20.656 1 86.56 194 ASP B C 1
ATOM 4711 O O . ASP B 1 194 ? -6.531 20.438 21 1 86.56 194 ASP B O 1
ATOM 4715 N N . HIS B 1 195 ? -4.965 21.953 21.328 1 88.69 195 HIS B N 1
ATOM 4716 C CA . HIS B 1 195 ? -4.543 21.359 22.594 1 88.69 195 HIS B CA 1
ATOM 4717 C C . HIS B 1 195 ? -4.531 22.406 23.703 1 88.69 195 HIS B C 1
ATOM 4719 O O . HIS B 1 195 ? -3.467 22.891 24.094 1 88.69 195 HIS B O 1
ATOM 4725 N N . PRO B 1 196 ? -5.723 22.5 24.219 1 80.12 196 PRO B N 1
ATOM 4726 C CA . PRO B 1 196 ? -5.758 23.453 25.328 1 80.12 196 PRO B CA 1
ATOM 4727 C C . PRO B 1 196 ? -4.969 22.969 26.547 1 80.12 196 PRO B C 1
ATOM 4729 O O . PRO B 1 196 ? -4.832 21.75 26.75 1 80.12 196 PRO B O 1
ATOM 4732 N N . GLY B 1 197 ? -4.316 23.766 27.25 1 83.81 197 GLY B N 1
ATOM 4733 C CA . GLY B 1 197 ? -3.635 23.391 28.469 1 83.81 197 GLY B CA 1
ATOM 4734 C C . GLY B 1 197 ? -2.127 23.328 28.328 1 83.81 197 GLY B C 1
ATOM 4735 O O . GLY B 1 197 ? -1.429 22.844 29.219 1 83.81 197 GLY B O 1
ATOM 4736 N N . VAL B 1 198 ? -1.637 23.625 27.188 1 91.75 198 VAL B N 1
ATOM 4737 C CA . VAL B 1 198 ? -0.192 23.688 26.984 1 91.75 198 VAL B CA 1
ATOM 4738 C C . VAL B 1 198 ? 0.419 24.672 27.984 1 91.75 198 VAL B C 1
ATOM 4740 O O . VAL B 1 198 ? -0.078 25.797 28.141 1 91.75 198 VAL B O 1
ATOM 4743 N N . SER B 1 199 ? 1.486 24.281 28.641 1 92.94 199 SER B N 1
ATOM 4744 C CA . SER B 1 199 ? 2.068 25.094 29.703 1 92.94 199 SER B CA 1
ATOM 4745 C C . SER B 1 199 ? 3.209 25.953 29.188 1 92.94 199 SER B C 1
ATOM 4747 O O . SER B 1 199 ? 3.498 27.016 29.75 1 92.94 199 SER B O 1
ATOM 4749 N N . ARG B 1 200 ? 3.861 25.5 28.188 1 95.5 200 ARG B N 1
ATOM 4750 C CA . ARG B 1 200 ? 4.984 26.266 27.672 1 95.5 200 ARG B CA 1
ATOM 4751 C C . ARG B 1 200 ? 5.312 25.859 26.234 1 95.5 200 ARG B C 1
ATOM 4753 O O . ARG B 1 200 ? 4.996 24.734 25.828 1 95.5 200 ARG B O 1
ATOM 4760 N N . VAL B 1 201 ? 5.875 26.75 25.484 1 97.31 201 VAL B N 1
ATOM 4761 C CA . VAL B 1 201 ? 6.402 26.562 24.141 1 97.31 201 VAL B CA 1
ATOM 4762 C C . VAL B 1 201 ? 7.906 26.828 24.141 1 97.31 201 VAL B C 1
ATOM 4764 O O . VAL B 1 201 ? 8.352 27.922 24.469 1 97.31 201 VAL B O 1
ATOM 4767 N N . LEU B 1 202 ? 8.688 25.844 23.812 1 98.06 202 LEU B N 1
ATOM 4768 C CA . LEU B 1 202 ? 10.133 25.984 23.734 1 98.06 202 LEU B CA 1
ATOM 4769 C C . LEU B 1 202 ? 10.586 26.156 22.281 1 98.06 202 LEU B C 1
ATOM 4771 O O . LEU B 1 202 ? 10.289 25.328 21.422 1 98.06 202 LEU B O 1
ATOM 4775 N N . VAL B 1 203 ? 11.289 27.234 22.031 1 97.38 203 VAL B N 1
ATOM 4776 C CA . VAL B 1 203 ? 11.727 27.562 20.688 1 97.38 203 VAL B CA 1
ATOM 4777 C C . VAL B 1 203 ? 13.258 27.547 20.625 1 97.38 203 VAL B C 1
ATOM 4779 O O . VAL B 1 203 ? 13.922 28.094 21.5 1 97.38 203 VAL B O 1
ATOM 4782 N N . ASP B 1 204 ? 13.844 27 19.609 1 95.25 204 ASP B N 1
ATOM 4783 C CA . ASP B 1 204 ? 15.297 26.828 19.594 1 95.25 204 ASP B CA 1
ATOM 4784 C C . ASP B 1 204 ? 15.953 27.844 18.656 1 95.25 204 ASP B C 1
ATOM 4786 O O . ASP B 1 204 ? 17.141 27.734 18.344 1 95.25 204 ASP B O 1
ATOM 4790 N N . ASP B 1 205 ? 15.188 28.797 18.172 1 92.62 205 ASP B N 1
ATOM 4791 C CA . ASP B 1 205 ? 15.711 29.812 17.266 1 92.62 205 ASP B CA 1
ATOM 4792 C C . ASP B 1 205 ? 15.383 31.219 17.75 1 92.62 205 ASP B C 1
ATOM 4794 O O . ASP B 1 205 ? 14.266 31.469 18.234 1 92.62 205 ASP B O 1
ATOM 4798 N N . ASP B 1 206 ? 16.266 32.156 17.578 1 91.5 206 ASP B N 1
ATOM 4799 C CA . ASP B 1 206 ? 16.109 33.5 18.141 1 91.5 206 ASP B CA 1
ATOM 4800 C C . ASP B 1 206 ? 15 34.25 17.422 1 91.5 206 ASP B C 1
ATOM 4802 O O . ASP B 1 206 ? 14.164 34.875 18.078 1 91.5 206 ASP B O 1
ATOM 4806 N N . LEU B 1 207 ? 15.07 34.219 16.172 1 91.12 207 LEU B N 1
ATOM 4807 C CA . LEU B 1 207 ? 14.078 34.969 15.414 1 91.12 207 LEU B CA 1
ATOM 4808 C C . LEU B 1 207 ? 12.688 34.375 15.609 1 91.12 207 LEU B C 1
ATOM 4810 O O . LEU B 1 207 ? 11.727 35.125 15.836 1 91.12 207 LEU B O 1
ATOM 4814 N N . ALA B 1 208 ? 12.617 33.094 15.523 1 92.88 208 ALA B N 1
ATOM 4815 C CA . ALA B 1 208 ? 11.336 32.438 15.742 1 92.88 208 ALA B CA 1
ATOM 4816 C C . ALA B 1 208 ? 10.82 32.688 17.156 1 92.88 208 ALA B C 1
ATOM 4818 O O . ALA B 1 208 ? 9.617 32.844 17.359 1 92.88 208 ALA B O 1
ATOM 4819 N N . PHE B 1 209 ? 11.734 32.688 18.109 1 95.06 209 PHE B N 1
ATOM 4820 C CA . PHE B 1 209 ? 11.383 32.969 19.5 1 95.06 209 PHE B CA 1
ATOM 4821 C C . PHE B 1 209 ? 10.781 34.375 19.625 1 95.06 209 PHE B C 1
ATOM 4823 O O . PHE B 1 209 ? 9.719 34.562 20.219 1 95.06 209 PHE B O 1
ATOM 4830 N N . ALA B 1 210 ? 11.445 35.281 19.078 1 95.12 210 ALA B N 1
ATOM 4831 C CA . ALA B 1 210 ? 10.984 36.656 19.172 1 95.12 210 ALA B CA 1
ATOM 4832 C C . ALA B 1 210 ? 9.586 36.812 18.578 1 95.12 210 ALA B C 1
ATOM 4834 O O . ALA B 1 210 ? 8.719 37.438 19.172 1 95.12 210 ALA B O 1
ATOM 4835 N N . GLN B 1 211 ? 9.391 36.219 17.438 1 91.94 211 GLN B N 1
ATOM 4836 C CA . GLN B 1 211 ? 8.102 36.281 16.766 1 91.94 211 GLN B CA 1
ATOM 4837 C C . GLN B 1 211 ? 7.012 35.594 17.578 1 91.94 211 GLN B C 1
ATOM 4839 O O . GLN B 1 211 ? 5.922 36.156 17.766 1 91.94 211 GLN B O 1
ATOM 4844 N N . ALA B 1 212 ? 7.293 34.438 18.062 1 94.06 212 ALA B N 1
ATOM 4845 C CA . ALA B 1 212 ? 6.324 33.688 18.859 1 94.06 212 ALA B CA 1
ATOM 4846 C C . ALA B 1 212 ? 6.031 34.375 20.188 1 94.06 212 ALA B C 1
ATOM 4848 O O . ALA B 1 212 ? 4.883 34.406 20.625 1 94.06 212 ALA B O 1
ATOM 4849 N N . GLN B 1 213 ? 7.098 34.875 20.75 1 94.19 213 GLN B N 1
ATOM 4850 C CA . GLN B 1 213 ? 6.949 35.562 22.031 1 94.19 213 GLN B CA 1
ATOM 4851 C C . GLN B 1 213 ? 6.078 36.812 21.906 1 94.19 213 GLN B C 1
ATOM 4853 O O . GLN B 1 213 ? 5.293 37.125 22.812 1 94.19 213 GLN B O 1
ATOM 4858 N N . ALA B 1 214 ? 6.258 37.469 20.891 1 90.5 214 ALA B N 1
ATOM 4859 C CA . ALA B 1 214 ? 5.453 38.688 20.641 1 90.5 214 ALA B CA 1
ATOM 4860 C C . ALA B 1 214 ? 3.969 38.344 20.578 1 90.5 214 ALA B C 1
ATOM 4862 O O . ALA B 1 214 ? 3.125 39.125 20.984 1 90.5 214 ALA B O 1
ATOM 4863 N N . ARG B 1 215 ? 3.715 37.219 20.141 1 84.31 215 ARG B N 1
ATOM 4864 C CA . ARG B 1 215 ? 2.324 36.844 19.906 1 84.31 215 ARG B CA 1
ATOM 4865 C C . ARG B 1 215 ? 1.748 36.125 21.125 1 84.31 215 ARG B C 1
ATOM 4867 O O . ARG B 1 215 ? 0.566 36.281 21.438 1 84.31 215 ARG B O 1
ATOM 4874 N N . PHE B 1 216 ? 2.602 35.344 21.766 1 88.38 216 PHE B N 1
ATOM 4875 C CA . PHE B 1 216 ? 2.035 34.438 22.766 1 88.38 216 PHE B CA 1
ATOM 4876 C C . PHE B 1 216 ? 2.607 34.719 24.141 1 88.38 216 PHE B C 1
ATOM 4878 O O . PHE B 1 216 ? 2.291 34.031 25.109 1 88.38 216 PHE B O 1
ATOM 4885 N N . GLY B 1 217 ? 3.465 35.625 24.219 1 91 217 GLY B N 1
ATOM 4886 C CA . GLY B 1 217 ? 3.945 36.188 25.484 1 91 217 GLY B CA 1
ATOM 4887 C C . GLY B 1 217 ? 4.727 35.188 26.312 1 91 217 GLY B C 1
ATOM 4888 O O . GLY B 1 217 ? 5.625 34.531 25.812 1 91 217 GLY B O 1
ATOM 4889 N N . GLY B 1 218 ? 4.285 35.156 27.578 1 91.19 218 GLY B N 1
ATOM 4890 C CA . GLY B 1 218 ? 5.035 34.406 28.562 1 91.19 218 GLY B CA 1
ATOM 4891 C C . GLY B 1 218 ? 4.965 32.906 28.359 1 91.19 218 GLY B C 1
ATOM 4892 O O . GLY B 1 218 ? 5.734 32.156 28.969 1 91.19 218 GLY B O 1
ATOM 4893 N N . LEU B 1 219 ? 4.141 32.469 27.531 1 92.81 219 LEU B N 1
ATOM 4894 C CA . LEU B 1 219 ? 3.996 31.062 27.234 1 92.81 219 LEU B CA 1
ATOM 4895 C C . LEU B 1 219 ? 5.223 30.531 26.484 1 92.81 219 LEU B C 1
ATOM 4897 O O . LEU B 1 219 ? 5.52 29.344 26.547 1 92.81 219 LEU B O 1
ATOM 4901 N N . VAL B 1 220 ? 5.953 31.438 25.812 1 96.56 220 VAL B N 1
ATOM 4902 C CA . VAL B 1 220 ? 7.039 31.062 24.906 1 96.56 220 VAL B CA 1
ATOM 4903 C C . VAL B 1 220 ? 8.383 31.281 25.594 1 96.56 220 VAL B C 1
ATOM 4905 O O . VAL B 1 220 ? 8.625 32.344 26.172 1 96.56 220 VAL B O 1
ATOM 4908 N N . GLU B 1 221 ? 9.219 30.312 25.578 1 97.5 221 GLU B N 1
ATOM 4909 C CA . GLU B 1 221 ? 10.562 30.359 26.141 1 97.5 221 GLU B CA 1
ATOM 4910 C C . GLU B 1 221 ? 11.617 30 25.109 1 97.5 221 GLU B C 1
ATOM 4912 O O . GLU B 1 221 ? 11.375 29.172 24.234 1 97.5 221 GLU B O 1
ATOM 4917 N N . ARG B 1 222 ? 12.734 30.641 25.281 1 96.81 222 ARG B N 1
ATOM 4918 C CA . ARG B 1 222 ? 13.852 30.328 24.391 1 96.81 222 ARG B CA 1
ATOM 4919 C C . ARG B 1 222 ? 14.664 29.156 24.922 1 96.81 222 ARG B C 1
ATOM 4921 O O . ARG B 1 222 ? 15.125 29.188 26.062 1 96.81 222 ARG B O 1
ATOM 4928 N N . HIS B 1 223 ? 14.812 28.172 24.156 1 95.62 223 HIS B N 1
ATOM 4929 C CA . HIS B 1 223 ? 15.688 27.062 24.5 1 95.62 223 HIS B CA 1
ATOM 4930 C C . HIS B 1 223 ? 17.078 27.234 23.891 1 95.62 223 HIS B C 1
ATOM 4932 O O . HIS B 1 223 ? 17.219 27.297 22.672 1 95.62 223 HIS B O 1
ATOM 4938 N N . ARG B 1 224 ? 18.094 27.234 24.672 1 91.19 224 ARG B N 1
ATOM 4939 C CA . ARG B 1 224 ? 19.438 27.531 24.188 1 91.19 224 ARG B CA 1
ATOM 4940 C C . ARG B 1 224 ? 20.328 26.297 24.25 1 91.19 224 ARG B C 1
ATOM 4942 O O . ARG B 1 224 ? 21.5 26.359 23.891 1 91.19 224 ARG B O 1
ATOM 4949 N N . GLY B 1 225 ? 19.797 25.203 24.625 1 87.5 225 GLY B N 1
ATOM 4950 C CA . GLY B 1 225 ? 20.578 23.984 24.797 1 87.5 225 GLY B CA 1
ATOM 4951 C C . GLY B 1 225 ? 20.672 23.156 23.531 1 87.5 225 GLY B C 1
ATOM 4952 O O . GLY B 1 225 ? 20.766 21.922 23.594 1 87.5 225 GLY B O 1
ATOM 4953 N N . GLY B 1 226 ? 20.562 23.828 22.328 1 88.81 226 GLY B N 1
ATOM 4954 C CA . GLY B 1 226 ? 20.625 23.062 21.078 1 88.81 226 GLY B CA 1
ATOM 4955 C C . GLY B 1 226 ? 19.266 22.859 20.453 1 88.81 226 GLY B C 1
ATOM 4956 O O . GLY B 1 226 ? 18.312 23.578 20.766 1 88.81 226 GLY B O 1
ATOM 4957 N N . PRO B 1 227 ? 19.234 21.859 19.531 1 92.5 227 PRO B N 1
ATOM 4958 C CA . PRO B 1 227 ? 17.938 21.578 18.922 1 92.5 227 PRO B CA 1
ATOM 4959 C C . PRO B 1 227 ? 16.891 21.094 19.922 1 92.5 227 PRO B C 1
ATOM 4961 O O . PRO B 1 227 ? 17.172 20.188 20.719 1 92.5 227 PRO B O 1
ATOM 4964 N N . VAL B 1 228 ? 15.805 21.688 19.859 1 96.56 228 VAL B N 1
ATOM 4965 C CA . VAL B 1 228 ? 14.797 21.438 20.875 1 96.56 228 VAL B CA 1
ATOM 4966 C C . VAL B 1 228 ? 14.25 20.031 20.734 1 96.56 228 VAL B C 1
ATOM 4968 O O . VAL B 1 228 ? 13.781 19.438 21.703 1 96.56 228 VAL B O 1
ATOM 4971 N N . PHE B 1 229 ? 14.305 19.391 19.531 1 96.94 229 PHE B N 1
ATOM 4972 C CA . PHE B 1 229 ? 13.781 18.047 19.297 1 96.94 229 PHE B CA 1
ATOM 4973 C C . PHE B 1 229 ? 14.703 17 19.891 1 96.94 229 PHE B C 1
ATOM 4975 O O . PHE B 1 229 ? 14.383 15.805 19.891 1 96.94 229 PHE B O 1
ATOM 4982 N N . ASP B 1 230 ? 15.836 17.391 20.422 1 95 230 ASP B N 1
ATOM 4983 C CA . ASP B 1 230 ? 16.703 16.5 21.172 1 95 230 ASP B CA 1
ATOM 4984 C C . ASP B 1 230 ? 16.125 16.188 22.562 1 95 230 ASP B C 1
ATOM 4986 O O . ASP B 1 230 ? 16.531 15.234 23.219 1 95 230 ASP B O 1
ATOM 4990 N N . LEU B 1 231 ? 15.242 17.062 22.906 1 96.12 231 LEU B N 1
ATOM 4991 C CA . LEU B 1 231 ? 14.602 16.859 24.203 1 96.12 231 LEU B CA 1
ATOM 4992 C C . LEU B 1 231 ? 13.633 15.68 24.156 1 96.12 231 LEU B C 1
ATOM 4994 O O . LEU B 1 231 ? 12.961 15.461 23.141 1 96.12 231 LEU B O 1
ATOM 4998 N N . TYR B 1 232 ? 13.547 14.859 25.203 1 96.31 232 TYR B N 1
ATOM 4999 C CA . TYR B 1 232 ? 12.586 13.781 25.438 1 96.31 232 TYR B CA 1
ATOM 5000 C C . TYR B 1 232 ? 12.656 12.734 24.344 1 96.31 232 TYR B C 1
ATOM 5002 O O . TYR B 1 232 ? 11.648 12.109 24 1 96.31 232 TYR B O 1
ATOM 5010 N N . ASP B 1 233 ? 13.695 12.68 23.578 1 95.94 233 ASP B N 1
ATOM 5011 C CA . ASP B 1 233 ? 13.883 11.734 22.469 1 95.94 233 ASP B CA 1
ATOM 5012 C C . ASP B 1 233 ? 12.859 11.977 21.359 1 95.94 233 ASP B C 1
ATOM 5014 O O . ASP B 1 233 ? 12.359 11.023 20.75 1 95.94 233 ASP B O 1
ATOM 5018 N N . THR B 1 234 ? 12.555 13.242 21.188 1 97.44 234 THR B N 1
ATOM 5019 C CA . THR B 1 234 ? 11.523 13.617 20.219 1 97.44 234 THR B CA 1
ATOM 5020 C C . THR B 1 234 ? 11.969 13.289 18.797 1 97.44 234 THR B C 1
ATOM 5022 O O . THR B 1 234 ? 11.18 12.797 18 1 97.44 234 THR B O 1
ATOM 5025 N N . GLU B 1 235 ? 13.227 13.461 18.516 1 96.06 235 GLU B N 1
ATOM 5026 C CA . GLU B 1 235 ? 13.742 13.141 17.188 1 96.06 235 GLU B CA 1
ATOM 5027 C C . GLU B 1 235 ? 13.555 11.664 16.859 1 96.06 235 GLU B C 1
ATOM 5029 O O . GLU B 1 235 ? 13.125 11.305 15.766 1 96.06 235 GLU B O 1
ATOM 5034 N N . ASP B 1 236 ? 13.883 10.898 17.812 1 96.38 236 ASP B N 1
ATOM 5035 C CA . ASP B 1 236 ? 13.742 9.453 17.641 1 96.38 236 ASP B CA 1
ATOM 5036 C C . ASP B 1 236 ? 12.281 9.062 17.469 1 96.38 236 ASP B C 1
ATOM 5038 O O . ASP B 1 236 ? 11.961 8.188 16.656 1 96.38 236 ASP B O 1
ATOM 5042 N N . ALA B 1 237 ? 11.461 9.68 18.266 1 97.12 237 ALA B N 1
ATOM 5043 C CA . ALA B 1 237 ? 10.031 9.383 18.188 1 97.12 237 ALA B CA 1
ATOM 5044 C C . ALA B 1 237 ? 9.477 9.742 16.812 1 97.12 237 ALA B C 1
ATOM 5046 O O . ALA B 1 237 ? 8.68 9 16.25 1 97.12 237 ALA B O 1
ATOM 5047 N N . VAL B 1 238 ? 9.906 10.844 16.281 1 96.81 238 VAL B N 1
ATOM 5048 C CA . VAL B 1 238 ? 9.469 11.273 14.969 1 96.81 238 VAL B CA 1
ATOM 5049 C C . VAL B 1 238 ? 9.984 10.297 13.906 1 96.81 238 VAL B C 1
ATOM 5051 O O . VAL B 1 238 ? 9.234 9.891 13.016 1 96.81 238 VAL B O 1
ATOM 5054 N N . ALA B 1 239 ? 11.227 9.93 14.023 1 94.69 239 ALA B N 1
ATOM 5055 C CA . ALA B 1 239 ? 11.82 8.969 13.102 1 94.69 239 ALA B CA 1
ATOM 5056 C C . ALA B 1 239 ? 11.062 7.641 13.125 1 94.69 239 ALA B C 1
ATOM 5058 O O . ALA B 1 239 ? 10.859 7.012 12.086 1 94.69 239 ALA B O 1
ATOM 5059 N N . ALA B 1 240 ? 10.641 7.266 14.25 1 96.06 240 ALA B N 1
ATOM 5060 C CA . ALA B 1 240 ? 9.914 6.012 14.414 1 96.06 240 ALA B CA 1
ATOM 5061 C C . ALA B 1 240 ? 8.578 6.051 13.672 1 96.06 240 ALA B C 1
ATOM 5063 O O . ALA B 1 240 ? 8.078 5.016 13.227 1 96.06 240 ALA B O 1
ATOM 5064 N N . CYS B 1 241 ? 8 7.23 13.539 1 96.81 241 CYS B N 1
ATOM 5065 C CA . CYS B 1 241 ? 6.719 7.395 12.867 1 96.81 241 CYS B CA 1
ATOM 5066 C C . CYS B 1 241 ? 6.848 7.141 11.367 1 96.81 241 CYS B C 1
ATOM 5068 O O . CYS B 1 241 ? 5.844 6.973 10.672 1 96.81 241 CYS B O 1
ATOM 5070 N N . LEU B 1 242 ? 8.039 7.098 10.898 1 95.38 242 LEU B N 1
ATOM 5071 C CA . LEU B 1 242 ? 8.258 6.863 9.477 1 95.38 242 LEU B CA 1
ATOM 5072 C C . LEU B 1 242 ? 8.312 5.371 9.164 1 95.38 242 LEU B C 1
ATOM 5074 O O . LEU B 1 242 ? 8.203 4.965 8.008 1 95.38 242 LEU B O 1
ATOM 5078 N N . ALA B 1 243 ? 8.5 4.598 10.195 1 94.56 243 ALA B N 1
ATOM 5079 C CA . ALA B 1 243 ? 8.539 3.15 10.008 1 94.56 243 ALA B CA 1
ATOM 5080 C C . ALA B 1 243 ? 7.133 2.594 9.789 1 94.56 243 ALA B C 1
ATOM 5082 O O . ALA B 1 243 ? 6.184 3.006 10.453 1 94.56 243 ALA B O 1
ATOM 5083 N N . 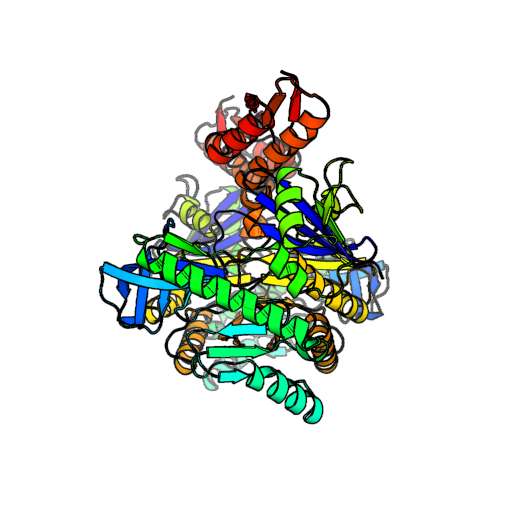PRO B 1 244 ? 7.008 1.647 8.875 1 94.75 244 PRO B N 1
ATOM 5084 C CA . PRO B 1 244 ? 5.676 1.105 8.609 1 94.75 244 PRO B CA 1
ATOM 5085 C C . PRO B 1 244 ? 5.145 0.242 9.75 1 94.75 244 PRO B C 1
ATOM 5087 O O . PRO B 1 244 ? 3.934 0.055 9.875 1 94.75 244 PRO B O 1
ATOM 5090 N N . VAL B 1 245 ? 6.031 -0.318 10.562 1 96.38 245 VAL B N 1
ATOM 5091 C CA . VAL B 1 245 ? 5.617 -1.284 11.578 1 96.38 245 VAL B CA 1
ATOM 5092 C C . VAL B 1 245 ? 5.781 -0.674 12.969 1 96.38 245 VAL B C 1
ATOM 5094 O O . VAL B 1 245 ? 6.82 -0.088 13.273 1 96.38 245 VAL B O 1
ATOM 5097 N N . VAL B 1 246 ? 4.777 -0.791 13.75 1 97.88 246 VAL B N 1
ATOM 5098 C CA . VAL B 1 246 ? 4.789 -0.37 15.148 1 97.88 246 VAL B CA 1
ATOM 5099 C C . VAL B 1 246 ? 4.586 -1.582 16.047 1 97.88 246 VAL B C 1
ATOM 5101 O O . VAL B 1 246 ? 3.533 -2.225 16.016 1 97.88 246 VAL B O 1
ATOM 5104 N N . PRO B 1 247 ? 5.547 -1.881 16.891 1 97.19 247 PRO B N 1
ATOM 5105 C CA . PRO B 1 247 ? 5.391 -3.023 17.797 1 97.19 247 PRO B CA 1
ATOM 5106 C C . PRO B 1 247 ? 4.375 -2.764 18.906 1 97.19 247 PRO B C 1
ATOM 5108 O O . PRO B 1 247 ? 4.211 -1.621 19.344 1 97.19 247 PRO B O 1
ATOM 5111 N N . LEU B 1 248 ? 3.76 -3.758 19.312 1 97.5 248 LEU B N 1
ATOM 5112 C CA . LEU B 1 248 ? 2.857 -3.713 20.453 1 97.5 248 LEU B CA 1
ATOM 5113 C C . LEU B 1 248 ? 3.523 -4.301 21.703 1 97.5 248 LEU B C 1
ATOM 5115 O O . LEU B 1 248 ? 4.324 -5.234 21.594 1 97.5 248 LEU B O 1
ATOM 5119 N N . PRO B 1 249 ? 3.17 -3.822 22.828 1 95.5 249 PRO B N 1
ATOM 5120 C CA . PRO B 1 249 ? 3.75 -4.352 24.062 1 95.5 249 PRO B CA 1
ATOM 5121 C C . PRO B 1 249 ? 3.523 -5.855 24.219 1 95.5 249 PRO B C 1
ATOM 5123 O O . PRO B 1 249 ? 4.363 -6.551 24.797 1 95.5 249 PRO B O 1
ATOM 5126 N N . CYS B 1 250 ? 2.516 -6.402 23.734 1 95.06 250 CYS B N 1
ATOM 5127 C CA . CYS B 1 250 ? 2.162 -7.805 23.906 1 95.06 250 CYS B CA 1
ATOM 5128 C C . CYS B 1 250 ? 2.961 -8.695 22.969 1 95.06 250 CYS B C 1
ATOM 5130 O O . CYS B 1 250 ? 2.824 -9.922 23 1 95.06 250 CYS B O 1
ATOM 5132 N N . GLY B 1 251 ? 3.746 -8.133 22.109 1 94.31 251 GLY B N 1
ATOM 5133 C CA . GLY B 1 251 ? 4.539 -8.906 21.172 1 94.31 251 GLY B CA 1
ATOM 5134 C C . GLY B 1 251 ? 3.979 -8.883 19.766 1 94.31 251 GLY B C 1
ATOM 5135 O O . GLY B 1 251 ? 4.641 -9.312 18.812 1 94.31 251 GLY B O 1
ATOM 5136 N N . GLY B 1 252 ? 2.791 -8.297 19.609 1 94.81 252 GLY B N 1
ATOM 5137 C CA . GLY B 1 252 ? 2.217 -8.094 18.281 1 94.81 252 GLY B CA 1
ATOM 5138 C C . GLY B 1 252 ? 2.734 -6.848 17.594 1 94.81 252 GLY B C 1
ATOM 5139 O O . GLY B 1 252 ? 3.73 -6.262 18.031 1 94.81 252 GLY B O 1
ATOM 5140 N N . ARG B 1 253 ? 2.135 -6.555 16.469 1 96.62 253 ARG B N 1
ATOM 5141 C CA . ARG B 1 253 ? 2.543 -5.355 15.742 1 96.62 253 ARG B CA 1
ATOM 5142 C C . ARG B 1 253 ? 1.388 -4.789 14.922 1 96.62 253 ARG B C 1
ATOM 5144 O O . ARG B 1 253 ? 0.41 -5.492 14.656 1 96.62 253 ARG B O 1
ATOM 5151 N N . VAL B 1 254 ? 1.477 -3.559 14.586 1 98.19 254 VAL B N 1
ATOM 5152 C CA . VAL B 1 254 ? 0.564 -2.861 13.688 1 98.19 254 VAL B CA 1
ATOM 5153 C C . VAL B 1 254 ? 1.334 -2.33 12.484 1 98.19 254 VAL B C 1
ATOM 5155 O O . VAL B 1 254 ? 2.359 -1.664 12.641 1 98.19 254 VAL B O 1
ATOM 5158 N N . THR B 1 255 ? 0.892 -2.672 11.273 1 97.44 255 THR B N 1
ATOM 5159 C CA . THR B 1 255 ? 1.558 -2.227 10.055 1 97.44 255 THR B CA 1
ATOM 5160 C C . THR B 1 255 ? 0.721 -1.171 9.336 1 97.44 255 THR B C 1
ATOM 5162 O O . THR B 1 255 ? -0.449 -1.403 9.031 1 97.44 255 THR B O 1
ATOM 5165 N N . PHE B 1 256 ? 1.324 0.002 9.109 1 98 256 PHE B N 1
ATOM 5166 C CA . PHE B 1 256 ? 0.692 1.105 8.398 1 98 256 PHE B CA 1
ATOM 5167 C C . PHE B 1 256 ? 1.262 1.237 6.988 1 98 256 PHE B C 1
ATOM 5169 O O . PHE B 1 256 ? 2.463 1.456 6.816 1 98 256 PHE B O 1
ATOM 5176 N N . GLN B 1 257 ? 0.384 1.156 5.984 1 96.62 257 GLN B N 1
ATOM 5177 C CA . GLN B 1 257 ? 0.866 1.289 4.613 1 96.62 257 GLN B CA 1
ATOM 5178 C C . GLN B 1 257 ? -0.095 2.123 3.77 1 96.62 257 GLN B C 1
ATOM 5180 O O . GLN B 1 257 ? -1.274 1.787 3.646 1 96.62 257 GLN B O 1
ATOM 5185 N N . GLY B 1 258 ? 0.443 3.178 3.232 1 95.81 258 GLY B N 1
ATOM 5186 C CA . GLY B 1 258 ? -0.349 4.043 2.373 1 95.81 258 GLY B CA 1
ATOM 5187 C C . GLY B 1 258 ? -0.336 3.615 0.918 1 95.81 258 GLY B C 1
ATOM 5188 O O . GLY B 1 258 ? 0.68 3.127 0.418 1 95.81 258 GLY B O 1
ATOM 5189 N N . THR B 1 259 ? -1.472 3.775 0.281 1 95.38 259 THR B N 1
ATOM 5190 C CA . THR B 1 259 ? -1.618 3.582 -1.158 1 95.38 259 THR B CA 1
ATOM 5191 C C . THR B 1 259 ? -2.303 4.785 -1.798 1 95.38 259 THR B C 1
ATOM 5193 O O . THR B 1 259 ? -2.697 5.727 -1.104 1 95.38 259 THR B O 1
ATOM 5196 N N . ALA B 1 260 ? -2.398 4.715 -3.1 1 93.56 260 ALA B N 1
ATOM 5197 C CA . ALA B 1 260 ? -3.092 5.789 -3.811 1 93.56 260 ALA B CA 1
ATOM 5198 C C . ALA B 1 260 ? -4.566 5.836 -3.426 1 93.56 260 ALA B C 1
ATOM 5200 O O . ALA B 1 260 ? -5.164 6.914 -3.352 1 93.56 260 ALA B O 1
ATOM 5201 N N . ALA B 1 261 ? -5.152 4.691 -3.08 1 94.75 261 ALA B N 1
ATOM 5202 C CA . ALA B 1 261 ? -6.59 4.602 -2.848 1 94.75 261 ALA B CA 1
ATOM 5203 C C . ALA B 1 261 ? -6.922 4.812 -1.373 1 94.75 261 ALA B C 1
ATOM 5205 O O . ALA B 1 261 ? -7.961 5.387 -1.041 1 94.75 261 ALA B O 1
ATOM 5206 N N . LEU B 1 262 ? -6.051 4.301 -0.553 1 97.5 262 LEU B N 1
ATOM 5207 C CA . LEU B 1 262 ? -6.359 4.277 0.872 1 97.5 262 LEU B CA 1
ATOM 5208 C C . LEU B 1 262 ? -5.117 3.943 1.692 1 97.5 262 LEU B C 1
ATOM 5210 O O . LEU B 1 262 ? -4.074 3.59 1.134 1 97.5 262 LEU B O 1
ATOM 5214 N N . THR B 1 263 ? -5.227 4.117 2.953 1 98.12 263 THR B N 1
ATOM 5215 C CA . THR B 1 263 ? -4.238 3.588 3.887 1 98.12 263 THR B CA 1
ATOM 5216 C C . THR B 1 263 ? -4.734 2.295 4.527 1 98.12 263 THR B C 1
ATOM 5218 O O . THR B 1 263 ? -5.867 2.232 5.012 1 98.12 263 THR B O 1
ATOM 5221 N N . ALA B 1 264 ? -3.918 1.27 4.434 1 98.44 264 ALA B N 1
ATOM 5222 C CA . ALA B 1 264 ? -4.254 -0.019 5.035 1 98.44 264 ALA B CA 1
ATOM 5223 C C . ALA B 1 264 ? -3.484 -0.236 6.336 1 98.44 264 ALA B C 1
ATOM 5225 O O . ALA B 1 264 ? -2.27 -0.029 6.383 1 98.44 264 ALA B O 1
ATOM 5226 N N . ILE B 1 265 ? -4.207 -0.606 7.328 1 98.62 265 ILE B N 1
ATOM 5227 C CA . ILE B 1 265 ? -3.621 -0.926 8.625 1 98.62 265 ILE B CA 1
ATOM 5228 C C . ILE B 1 265 ? -3.859 -2.398 8.953 1 98.62 265 ILE B C 1
ATOM 5230 O O . ILE B 1 265 ? -5 -2.869 8.93 1 98.62 265 ILE B O 1
ATOM 5234 N N . ASP B 1 266 ? -2.812 -3.111 9.227 1 96.81 266 ASP B N 1
ATOM 5235 C CA . ASP B 1 266 ? -2.871 -4.535 9.547 1 96.81 266 ASP B CA 1
ATOM 5236 C C . ASP B 1 266 ? -2.41 -4.797 10.977 1 96.81 266 ASP B C 1
ATOM 5238 O O . ASP B 1 266 ? -1.337 -4.34 11.383 1 96.81 266 ASP B O 1
ATOM 5242 N N . VAL B 1 267 ? -3.217 -5.535 11.703 1 97.19 267 VAL B N 1
ATOM 5243 C CA . VAL B 1 267 ? -2.852 -5.91 13.07 1 97.19 267 VAL B CA 1
ATOM 5244 C C . VAL B 1 267 ? -2.459 -7.383 13.109 1 97.19 267 VAL B C 1
ATOM 5246 O O . VAL B 1 267 ? -3.203 -8.242 12.641 1 97.19 267 VAL B O 1
ATOM 5249 N N . ASP B 1 268 ? -1.335 -7.641 13.633 1 93.12 268 ASP B N 1
ATOM 5250 C CA . ASP B 1 268 ? -0.817 -8.992 13.812 1 93.12 268 ASP B CA 1
ATOM 5251 C C . ASP B 1 268 ? -0.573 -9.297 15.289 1 93.12 268 ASP B C 1
ATOM 5253 O O . ASP B 1 268 ? 0.118 -8.547 15.977 1 93.12 268 ASP B O 1
ATOM 5257 N N . SER B 1 269 ? -1.095 -10.367 15.766 1 91.94 269 SER B N 1
ATOM 5258 C CA . SER B 1 269 ? -1.017 -10.664 17.188 1 91.94 269 SER B CA 1
ATOM 5259 C C . SER B 1 269 ? 0.353 -11.219 17.562 1 91.94 269 SER B C 1
ATOM 5261 O O . SER B 1 269 ? 0.767 -11.133 18.719 1 91.94 269 SER B O 1
ATOM 5263 N N . GLY B 1 270 ? 1.046 -11.766 16.531 1 86.06 270 GLY B N 1
ATOM 5264 C CA . GLY B 1 270 ? 2.256 -12.492 16.906 1 86.06 270 GLY B CA 1
ATOM 5265 C C . GLY B 1 270 ? 2.012 -13.602 17.906 1 86.06 270 GLY B C 1
ATOM 5266 O O . GLY B 1 270 ? 1.139 -14.445 17.703 1 86.06 270 GLY B O 1
ATOM 5267 N N . PRO B 1 271 ? 2.857 -13.602 19.047 1 82.5 271 PRO B N 1
ATOM 5268 C CA . PRO B 1 271 ? 2.695 -14.641 20.062 1 82.5 271 PRO B CA 1
ATOM 5269 C C . PRO B 1 271 ? 1.556 -14.336 21.031 1 82.5 271 PRO B C 1
ATOM 5271 O O . PRO B 1 271 ? 1.152 -15.211 21.812 1 82.5 271 PRO B O 1
ATOM 5274 N N . ALA B 1 272 ? 0.998 -13.148 20.953 1 88.19 272 ALA B N 1
ATOM 5275 C CA . ALA B 1 272 ? -0.03 -12.727 21.906 1 88.19 272 ALA B CA 1
ATOM 5276 C C . ALA B 1 272 ? -1.406 -13.234 21.484 1 88.19 272 ALA B C 1
ATOM 5278 O O . ALA B 1 272 ? -1.577 -13.734 20.359 1 88.19 272 ALA B O 1
ATOM 5279 N N . GLN B 1 273 ? -2.361 -13.133 22.453 1 88.81 273 GLN B N 1
ATOM 5280 C CA . GLN B 1 273 ? -3.754 -13.414 22.125 1 88.81 273 GLN B CA 1
ATOM 5281 C C . GLN B 1 273 ? -4.324 -12.352 21.188 1 88.81 273 GLN B C 1
ATOM 5283 O O . GLN B 1 273 ? -4.055 -11.164 21.359 1 88.81 273 GLN B O 1
ATOM 5288 N N . PRO B 1 274 ? -5.062 -12.82 20.328 1 91.06 274 PRO B N 1
ATOM 5289 C CA . PRO B 1 274 ? -5.625 -11.891 19.344 1 91.06 274 PRO B CA 1
ATOM 5290 C C . PRO B 1 274 ? -6.406 -10.75 19.984 1 91.06 274 PRO B C 1
ATOM 5292 O O . PRO B 1 274 ? -6.27 -9.594 19.578 1 91.06 274 PRO B O 1
ATOM 5295 N N . ILE B 1 275 ? -7.18 -11.039 20.938 1 91.75 275 ILE B N 1
ATOM 5296 C CA . ILE B 1 275 ? -8.016 -10.039 21.578 1 91.75 275 ILE B CA 1
ATOM 5297 C C . ILE B 1 275 ? -7.141 -8.969 22.219 1 91.75 275 ILE B C 1
ATOM 5299 O O . ILE B 1 275 ? -7.441 -7.777 22.141 1 91.75 275 ILE B O 1
ATOM 5303 N N . GLU B 1 276 ? -6.141 -9.453 22.859 1 93.75 276 GLU B N 1
ATOM 5304 C CA . GLU B 1 276 ? -5.219 -8.523 23.516 1 93.75 276 GLU B CA 1
ATOM 5305 C C . GLU B 1 276 ? -4.516 -7.633 22.5 1 93.75 276 GLU B C 1
ATOM 5307 O O . GLU B 1 276 ? -4.418 -6.418 22.688 1 93.75 276 GLU B O 1
ATOM 5312 N N . ALA B 1 277 ? -4.043 -8.195 21.438 1 95.69 277 ALA B N 1
ATOM 5313 C CA . ALA B 1 277 ? -3.381 -7.434 20.375 1 95.69 277 ALA B CA 1
ATOM 5314 C C . ALA B 1 277 ? -4.32 -6.387 19.781 1 95.69 277 ALA B C 1
ATOM 5316 O O . ALA B 1 277 ? -3.928 -5.234 19.578 1 95.69 277 ALA B O 1
ATOM 5317 N N . ASN B 1 278 ? -5.555 -6.777 19.562 1 96.62 278 ASN B N 1
ATOM 5318 C CA . ASN B 1 278 ? -6.551 -5.863 19 1 96.62 278 ASN B CA 1
ATOM 5319 C C . ASN B 1 278 ? -6.801 -4.684 19.938 1 96.62 278 ASN B C 1
ATOM 5321 O O . ASN B 1 278 ? -6.871 -3.537 19.5 1 96.62 278 ASN B O 1
ATOM 5325 N N . GLN B 1 279 ? -6.906 -4.957 21.125 1 95.75 279 GLN B N 1
ATOM 5326 C CA . GLN B 1 279 ? -7.172 -3.906 22.094 1 95.75 279 GLN B CA 1
ATOM 5327 C C . GLN B 1 279 ? -6.012 -2.918 22.172 1 95.75 279 GLN B C 1
ATOM 5329 O O . GLN B 1 279 ? -6.223 -1.703 22.172 1 95.75 279 GLN B O 1
ATOM 5334 N N . GLN B 1 280 ? -4.84 -3.459 22.219 1 97.31 280 GLN B N 1
ATOM 5335 C CA . GLN B 1 280 ? -3.664 -2.594 22.25 1 97.31 280 GLN B CA 1
ATOM 5336 C C . GLN B 1 280 ? -3.529 -1.805 20.953 1 97.31 280 GLN B C 1
ATOM 5338 O O . GLN B 1 280 ? -3.107 -0.647 20.969 1 97.31 280 GLN B O 1
ATOM 5343 N N . ALA B 1 281 ? -3.906 -2.412 19.859 1 98.12 281 ALA B N 1
ATOM 5344 C CA . ALA B 1 281 ? -3.789 -1.787 18.547 1 98.12 281 ALA B CA 1
ATOM 5345 C C . ALA B 1 281 ? -4.676 -0.549 18.438 1 98.12 281 ALA B C 1
ATOM 5347 O O . ALA B 1 281 ? -4.34 0.405 17.734 1 98.12 281 ALA B O 1
ATOM 5348 N N . VAL B 1 282 ? -5.773 -0.5 19.125 1 97.81 282 VAL B N 1
ATOM 5349 C CA . VAL B 1 282 ? -6.754 0.578 19.047 1 97.81 282 VAL B CA 1
ATOM 5350 C C . VAL B 1 282 ? -6.09 1.908 19.391 1 97.81 282 VAL B C 1
ATOM 5352 O O . VAL B 1 282 ? -6.145 2.859 18.609 1 97.81 282 VAL B O 1
ATOM 5355 N N . SER B 1 283 ? -5.43 1.97 20.5 1 96.44 283 SER B N 1
ATOM 5356 C CA . SER B 1 283 ? -4.777 3.201 20.938 1 96.44 283 SER B CA 1
ATOM 5357 C C . SER B 1 283 ? -3.617 3.566 20.016 1 96.44 283 SER B C 1
ATOM 5359 O O . SER B 1 283 ? -3.385 4.742 19.75 1 96.44 283 SER B O 1
ATOM 5361 N N . VAL B 1 284 ? -2.902 2.512 19.562 1 97.88 284 VAL B N 1
ATOM 5362 C CA . VAL B 1 284 ? -1.764 2.729 18.688 1 97.88 284 VAL B CA 1
ATOM 5363 C C . VAL B 1 284 ? -2.244 3.324 17.359 1 97.88 284 VAL B C 1
ATOM 5365 O O . VAL B 1 284 ? -1.639 4.262 16.844 1 97.88 284 VAL B O 1
ATOM 5368 N N . ILE B 1 285 ? -3.297 2.828 16.875 1 98.44 285 ILE B N 1
ATOM 5369 C CA . ILE B 1 285 ? -3.84 3.295 15.609 1 98.44 285 ILE B CA 1
ATOM 5370 C C . ILE B 1 285 ? -4.238 4.766 15.727 1 98.44 285 ILE B C 1
ATOM 5372 O O . ILE B 1 285 ? -3.846 5.59 14.898 1 98.44 285 ILE B O 1
ATOM 5376 N N . ALA B 1 286 ? -4.984 5.129 16.75 1 97.75 286 ALA B N 1
ATOM 5377 C CA . ALA B 1 286 ? -5.402 6.512 16.953 1 97.75 286 ALA B CA 1
ATOM 5378 C C . ALA B 1 286 ? -4.195 7.441 17.047 1 97.75 286 ALA B C 1
ATOM 5380 O O . ALA B 1 286 ? -4.16 8.492 16.406 1 97.75 286 ALA B O 1
ATOM 5381 N N . ARG B 1 287 ? -3.242 7.047 17.797 1 97 287 ARG B N 1
ATOM 5382 C CA . ARG B 1 287 ? -2.039 7.848 18.016 1 97 287 ARG B CA 1
ATOM 5383 C C . ARG B 1 287 ? -1.266 8.023 16.703 1 97 287 ARG B C 1
ATOM 5385 O O . ARG B 1 287 ? -0.838 9.133 16.375 1 97 287 ARG B O 1
ATOM 5392 N N . GLN B 1 288 ? -1.12 6.984 15.969 1 98.19 288 GLN B N 1
ATOM 5393 C CA . GLN B 1 288 ? -0.312 7.016 14.758 1 98.19 288 GLN B CA 1
ATOM 5394 C C . GLN B 1 288 ? -1.014 7.797 13.648 1 98.19 288 GLN B C 1
ATOM 5396 O O . GLN B 1 288 ? -0.36 8.461 12.844 1 98.19 288 GLN B O 1
ATOM 5401 N N . LEU B 1 289 ? -2.314 7.711 13.609 1 98.19 289 LEU B N 1
ATOM 5402 C CA . LEU B 1 289 ? -3.053 8.531 12.648 1 98.19 289 LEU B CA 1
ATOM 5403 C C . LEU B 1 289 ? -2.75 10.008 12.852 1 98.19 289 LEU B C 1
ATOM 5405 O O . LEU B 1 289 ? -2.518 10.734 11.883 1 98.19 289 LEU B O 1
ATOM 5409 N N . ARG B 1 290 ? -2.727 10.406 14.047 1 96.5 290 ARG B N 1
ATOM 5410 C CA . ARG B 1 290 ? -2.463 11.797 14.398 1 96.5 290 ARG B CA 1
ATOM 5411 C C . ARG B 1 290 ? -1.01 12.172 14.125 1 96.5 290 ARG B C 1
ATOM 5413 O O . ARG B 1 290 ? -0.735 13.125 13.398 1 96.5 290 ARG B O 1
ATOM 5420 N N . LEU B 1 291 ? -0.097 11.359 14.594 1 97.62 291 LEU B N 1
ATOM 5421 C CA . LEU B 1 291 ? 1.327 11.664 14.5 1 97.62 291 LEU B CA 1
ATOM 5422 C C . LEU B 1 291 ? 1.789 11.672 13.047 1 97.62 291 LEU B C 1
ATOM 5424 O O . LEU B 1 291 ? 2.621 12.5 12.664 1 97.62 291 LEU B O 1
ATOM 5428 N N . ARG B 1 292 ? 1.195 10.812 12.289 1 97.81 292 ARG B N 1
ATOM 5429 C CA . ARG B 1 292 ? 1.64 10.664 10.906 1 97.81 292 ARG B CA 1
ATOM 5430 C C . ARG B 1 292 ? 0.804 11.523 9.961 1 97.81 292 ARG B C 1
ATOM 5432 O O . ARG B 1 292 ? 1.074 11.586 8.766 1 97.81 292 ARG B O 1
ATOM 5439 N N . ASN B 1 293 ? -0.193 12.109 10.523 1 96.44 293 ASN B N 1
ATOM 5440 C CA . ASN B 1 293 ? -1.15 12.883 9.75 1 96.44 293 ASN B CA 1
ATOM 5441 C C . ASN B 1 293 ? -1.73 12.07 8.594 1 96.44 293 ASN B C 1
ATOM 5443 O O . ASN B 1 293 ? -1.763 12.539 7.457 1 96.44 293 ASN B O 1
ATOM 5447 N N . ILE B 1 294 ? -2.043 10.844 8.914 1 97.69 294 ILE B N 1
ATOM 5448 C CA . ILE B 1 294 ? -2.705 9.992 7.93 1 97.69 294 ILE B CA 1
ATOM 5449 C C . ILE B 1 294 ? -4.145 10.461 7.727 1 97.69 294 ILE B C 1
ATOM 5451 O O . ILE B 1 294 ? -4.852 10.758 8.695 1 97.69 294 ILE B O 1
ATOM 5455 N N . ALA B 1 295 ? -4.559 10.555 6.477 1 96.56 295 ALA B N 1
ATOM 5456 C CA . ALA B 1 295 ? -5.891 11.062 6.16 1 96.56 295 ALA B CA 1
ATOM 5457 C C . ALA B 1 295 ? -6.496 10.312 4.977 1 96.56 295 ALA B C 1
ATOM 5459 O O . ALA B 1 295 ? -5.859 9.43 4.402 1 96.56 295 ALA B O 1
ATOM 5460 N N . GLY B 1 296 ? -7.773 10.594 4.715 1 95.56 296 GLY B N 1
ATOM 5461 C CA . GLY B 1 296 ? -8.492 9.922 3.641 1 95.56 296 GLY B CA 1
ATOM 5462 C C . GLY B 1 296 ? -9.172 8.648 4.086 1 95.56 296 GLY B C 1
ATOM 5463 O O . GLY B 1 296 ? -9.727 8.578 5.188 1 95.56 296 GLY B O 1
ATOM 5464 N N . GLN B 1 297 ? -9.219 7.77 3.092 1 96.69 297 GLN B N 1
ATOM 5465 C CA . GLN B 1 297 ? -9.836 6.484 3.391 1 96.69 297 GLN B CA 1
ATOM 5466 C C . GLN B 1 297 ? -8.859 5.551 4.094 1 96.69 297 GLN B C 1
ATOM 5468 O O . GLN B 1 297 ? -7.711 5.402 3.656 1 96.69 297 GLN B O 1
ATOM 5473 N N . ILE B 1 298 ? -9.289 4.949 5.148 1 98.44 298 ILE B N 1
ATOM 5474 C CA . ILE B 1 298 ? -8.453 4.074 5.961 1 98.44 298 ILE B CA 1
ATOM 5475 C C . ILE B 1 298 ? -9.18 2.754 6.215 1 98.44 298 ILE B C 1
ATOM 5477 O O . ILE B 1 298 ? -10.367 2.742 6.523 1 98.44 298 ILE B O 1
ATOM 5481 N N . ILE B 1 299 ? -8.477 1.717 6.031 1 98.5 299 ILE B N 1
ATOM 5482 C CA . ILE B 1 299 ? -9.016 0.388 6.305 1 98.5 299 ILE B CA 1
ATOM 5483 C C . ILE B 1 299 ? -8.156 -0.312 7.352 1 98.5 299 ILE B C 1
ATOM 5485 O O . ILE B 1 299 ? -6.926 -0.349 7.23 1 98.5 299 ILE B O 1
ATOM 5489 N N . VAL B 1 300 ? -8.797 -0.856 8.344 1 98.25 300 VAL B N 1
ATOM 5490 C CA . VAL B 1 300 ? -8.094 -1.577 9.398 1 98.25 300 VAL B CA 1
ATOM 5491 C C . VAL B 1 300 ? -8.477 -3.055 9.359 1 98.25 300 VAL B C 1
ATOM 5493 O O . VAL B 1 300 ? -9.656 -3.396 9.367 1 98.25 300 VAL B O 1
ATOM 5496 N N . ASP B 1 301 ? -7.508 -3.877 9.305 1 97.25 301 ASP B N 1
ATOM 5497 C CA . ASP B 1 301 ? -7.688 -5.324 9.391 1 97.25 301 ASP B CA 1
ATOM 5498 C C . ASP B 1 301 ? -7.238 -5.855 10.742 1 97.25 301 ASP B C 1
ATOM 5500 O O . ASP B 1 301 ? -6.055 -6.145 10.945 1 97.25 301 ASP B O 1
ATOM 5504 N N . PHE B 1 302 ? -8.242 -6.051 11.586 1 96.81 302 PHE B N 1
ATOM 5505 C CA . PHE B 1 302 ? -7.957 -6.598 12.914 1 96.81 302 PHE B CA 1
ATOM 5506 C C . PHE B 1 302 ? -7.793 -8.109 12.852 1 96.81 302 PHE B C 1
ATOM 5508 O O . PHE B 1 302 ? -8.266 -8.75 11.906 1 96.81 302 PHE B O 1
ATOM 5515 N N . VAL B 1 303 ? -7.145 -8.578 13.859 1 92.31 303 VAL B N 1
ATOM 5516 C CA . VAL B 1 303 ? -7.016 -10.031 13.945 1 92.31 303 VAL B CA 1
ATOM 5517 C C . VAL B 1 303 ? -8.391 -10.664 14.148 1 92.31 303 VAL B C 1
ATOM 5519 O O . VAL B 1 303 ? -9.203 -10.156 14.93 1 92.31 303 VAL B O 1
ATOM 5522 N N . SER B 1 304 ? -8.617 -11.688 13.422 1 84.19 304 SER B N 1
ATOM 5523 C CA . SER B 1 304 ? -9.883 -12.391 13.594 1 84.19 304 SER B CA 1
ATOM 5524 C C . SER B 1 304 ? -9.992 -13.016 14.977 1 84.19 304 SER B C 1
ATOM 5526 O O . SER B 1 304 ? -9.227 -13.922 15.312 1 84.19 304 SER B O 1
ATOM 5528 N N . ALA B 1 305 ? -10.812 -12.43 15.859 1 77.69 305 ALA B N 1
ATOM 5529 C CA . ALA B 1 305 ? -10.961 -12.945 17.219 1 77.69 305 ALA B CA 1
ATOM 5530 C C . ALA B 1 305 ? -12.398 -12.773 17.719 1 77.69 305 ALA B C 1
ATOM 5532 O O . ALA B 1 305 ? -12.867 -11.648 17.906 1 77.69 305 ALA B O 1
ATOM 5533 N N . GLY B 1 306 ? -13.117 -13.883 17.953 1 72.44 306 GLY B N 1
ATOM 5534 C CA . GLY B 1 306 ? -14.344 -13.82 18.75 1 72.44 306 GLY B CA 1
ATOM 5535 C C . GLY B 1 306 ? -15.57 -13.508 17.906 1 72.44 306 GLY B C 1
ATOM 5536 O O . GLY B 1 306 ? -16.609 -13.141 18.453 1 72.44 306 GLY B O 1
ATOM 5537 N N . GLY B 1 307 ? -15.562 -13.438 16.625 1 79.12 307 GLY B N 1
ATOM 5538 C CA . GLY B 1 307 ? -16.734 -13.273 15.781 1 79.12 307 GLY B CA 1
ATOM 5539 C C . GLY B 1 307 ? -17.203 -11.836 15.68 1 79.12 307 GLY B C 1
ATOM 5540 O O . GLY B 1 307 ? -16.438 -10.906 15.969 1 79.12 307 GLY B O 1
ATOM 5541 N N . LYS B 1 308 ? -18.484 -11.508 15.344 1 82.38 308 LYS B N 1
ATOM 5542 C CA . LYS B 1 308 ? -19.062 -10.195 15.07 1 82.38 308 LYS B CA 1
ATOM 5543 C C . LYS B 1 308 ? -19.156 -9.367 16.344 1 82.38 308 LYS B C 1
ATOM 5545 O O . LYS B 1 308 ? -18.969 -8.148 16.312 1 82.38 308 LYS B O 1
ATOM 5550 N N . GLY B 1 309 ? -19.422 -9.984 17.391 1 87.81 309 GLY B N 1
ATOM 5551 C CA . GLY B 1 309 ? -19.516 -9.273 18.656 1 87.81 309 GLY B CA 1
ATOM 5552 C C . GLY B 1 309 ? -18.219 -8.602 19.062 1 87.81 309 GLY B C 1
ATOM 5553 O O . GLY B 1 309 ? -18.219 -7.438 19.469 1 87.81 309 GLY B O 1
ATOM 5554 N N . ALA B 1 310 ? -17.188 -9.273 18.938 1 89.19 310 ALA B N 1
ATOM 5555 C CA . ALA B 1 310 ? -15.867 -8.734 19.281 1 89.19 310 ALA B CA 1
ATOM 5556 C C . ALA B 1 310 ? -15.523 -7.543 18.406 1 89.19 310 ALA B C 1
ATOM 5558 O O . ALA B 1 310 ? -14.961 -6.551 18.875 1 89.19 310 ALA B O 1
ATOM 5559 N N . LEU B 1 311 ? -15.898 -7.633 17.234 1 92.19 311 LEU B N 1
ATOM 5560 C CA . LEU B 1 311 ? -15.609 -6.562 16.281 1 92.19 311 LEU B CA 1
ATOM 5561 C C . LEU B 1 311 ? -16.391 -5.297 16.641 1 92.19 311 LEU B C 1
ATOM 5563 O O . LEU B 1 311 ? -15.852 -4.188 16.531 1 92.19 311 LEU B O 1
ATOM 5567 N N . ILE B 1 312 ? -17.562 -5.469 17.062 1 93.06 312 ILE B N 1
ATOM 5568 C CA . ILE B 1 312 ? -18.406 -4.34 17.453 1 93.06 312 ILE B CA 1
ATOM 5569 C C . ILE B 1 312 ? -17.75 -3.623 18.641 1 93.06 312 ILE B C 1
ATOM 5571 O O . ILE B 1 312 ? -17.703 -2.391 18.688 1 93.06 312 ILE B O 1
ATOM 5575 N N . LYS B 1 313 ? -17.281 -4.398 19.5 1 93.81 313 LYS B N 1
ATOM 5576 C CA . LYS B 1 313 ? -16.609 -3.826 20.672 1 93.81 313 LYS B CA 1
ATOM 5577 C C . LYS B 1 313 ? -15.352 -3.074 20.266 1 93.81 313 LYS B C 1
ATOM 5579 O O . LYS B 1 313 ? -15.055 -2.008 20.797 1 93.81 313 LYS B O 1
ATOM 5584 N N . LEU B 1 314 ? -14.664 -3.633 19.359 1 94.75 314 LEU B N 1
ATOM 5585 C CA . LEU B 1 314 ? -13.445 -2.998 18.875 1 94.75 314 LEU B CA 1
ATOM 5586 C C . LEU B 1 314 ? -13.758 -1.669 18.203 1 94.75 314 LEU B C 1
ATOM 5588 O O . LEU B 1 314 ? -13.039 -0.685 18.391 1 94.75 314 LEU B O 1
ATOM 5592 N N . ILE B 1 315 ? -14.766 -1.66 17.453 1 96.38 315 ILE B N 1
ATOM 5593 C CA . ILE B 1 315 ? -15.195 -0.456 16.75 1 96.38 315 ILE B CA 1
ATOM 5594 C C . ILE B 1 315 ? -15.562 0.628 17.766 1 96.38 315 ILE B C 1
ATOM 5596 O O . ILE B 1 315 ? -15.18 1.789 17.594 1 96.38 315 ILE B O 1
ATOM 5600 N N . ALA B 1 316 ? -16.25 0.24 18.75 1 96.69 316 ALA B N 1
ATOM 5601 C CA . ALA B 1 316 ? -16.625 1.185 19.797 1 96.69 316 ALA B CA 1
ATOM 5602 C C . ALA B 1 316 ? -15.383 1.748 20.484 1 96.69 316 ALA B C 1
ATOM 5604 O O . ALA B 1 316 ? -15.297 2.951 20.734 1 96.69 316 ALA B O 1
ATOM 5605 N N . ALA B 1 317 ? -14.492 0.863 20.734 1 96.81 317 ALA B N 1
ATOM 5606 C CA . ALA B 1 317 ? -13.242 1.289 21.375 1 96.81 317 ALA B CA 1
ATOM 5607 C C . ALA B 1 317 ? -12.477 2.248 20.469 1 96.81 317 ALA B C 1
ATOM 5609 O O . ALA B 1 317 ? -11.898 3.232 20.938 1 96.81 317 ALA B O 1
ATOM 5610 N N . LEU B 1 318 ? -12.406 1.973 19.234 1 97.38 318 LEU B N 1
ATOM 5611 C CA . LEU B 1 318 ? -11.727 2.826 18.281 1 97.38 318 LEU B CA 1
ATOM 5612 C C . LEU B 1 318 ? -12.391 4.195 18.188 1 97.38 318 LEU B C 1
ATOM 5614 O O . LEU B 1 318 ? -11.711 5.223 18.172 1 97.38 318 LEU B O 1
ATOM 5618 N N . LYS B 1 319 ? -13.711 4.211 18.156 1 97.12 319 LYS B N 1
ATOM 5619 C CA . LYS B 1 319 ? -14.461 5.461 18.156 1 97.12 319 LYS B CA 1
ATOM 5620 C C . LYS B 1 319 ? -14.109 6.32 19.359 1 97.12 319 LYS B C 1
ATOM 5622 O O . LYS B 1 319 ? -13.891 7.527 19.234 1 97.12 319 LYS B O 1
ATOM 5627 N N . GLN B 1 320 ? -14.023 5.691 20.422 1 96.25 320 GLN B N 1
ATOM 5628 C CA . GLN B 1 320 ? -13.664 6.398 21.641 1 96.25 320 GLN B CA 1
ATOM 5629 C C . GLN B 1 320 ? -12.242 6.941 21.578 1 96.25 320 GLN B C 1
ATOM 5631 O O . GLN B 1 320 ? -11.984 8.078 21.969 1 96.25 320 GLN B O 1
ATOM 5636 N N . SER B 1 321 ? -11.398 6.137 21.062 1 95.94 321 SER B N 1
ATOM 5637 C CA . SER B 1 321 ? -9.984 6.492 21.031 1 95.94 321 SER B CA 1
ATOM 5638 C C . SER B 1 321 ? -9.734 7.676 20.109 1 95.94 321 SER B C 1
ATOM 5640 O O . SER B 1 321 ? -8.844 8.484 20.344 1 95.94 321 SER B O 1
ATOM 5642 N N . ILE B 1 322 ? -10.516 7.836 19.062 1 95.56 322 ILE B N 1
ATOM 5643 C CA . ILE B 1 322 ? -10.258 8.875 18.078 1 95.56 322 ILE B CA 1
ATOM 5644 C C . ILE B 1 322 ? -11.055 10.133 18.422 1 95.56 322 ILE B C 1
ATOM 5646 O O . ILE B 1 322 ? -10.93 11.164 17.766 1 95.56 322 ILE B O 1
ATOM 5650 N N . SER B 1 323 ? -11.82 10.094 19.422 1 90.88 323 SER B N 1
ATOM 5651 C CA . SER B 1 323 ? -12.711 11.188 19.766 1 90.88 323 SER B CA 1
ATOM 5652 C C . SER B 1 323 ? -11.922 12.445 20.141 1 90.88 323 SER B C 1
ATOM 5654 O O . SER B 1 323 ? -12.43 13.562 20 1 90.88 323 SER B O 1
ATOM 5656 N N . SER B 1 324 ? -10.703 12.281 20.547 1 86.06 324 SER B N 1
ATOM 5657 C CA . SER B 1 324 ? -9.883 13.414 20.953 1 86.06 324 SER B CA 1
ATOM 5658 C C . SER B 1 324 ? -9.047 13.945 19.797 1 86.06 324 SER B C 1
ATOM 5660 O O . SER B 1 324 ? -8.273 14.883 19.953 1 86.06 324 SER B O 1
ATOM 5662 N N . ASP B 1 325 ? -9.219 13.32 18.688 1 89.56 325 ASP B N 1
ATOM 5663 C CA . ASP B 1 325 ? -8.477 13.773 17.516 1 89.56 325 ASP B CA 1
ATOM 5664 C C . ASP B 1 325 ? -8.969 15.141 17.047 1 89.56 325 ASP B C 1
ATOM 5666 O O . ASP B 1 325 ? -10.156 15.32 16.766 1 89.56 325 ASP B O 1
ATOM 5670 N N . PRO B 1 326 ? -8.086 16.094 16.969 1 86.94 326 PRO B N 1
ATOM 5671 C CA . PRO B 1 326 ? -8.516 17.422 16.516 1 86.94 326 PRO B CA 1
ATOM 5672 C C . PRO B 1 326 ? -8.953 17.438 15.047 1 86.94 326 PRO B C 1
ATOM 5674 O O . PRO B 1 326 ? -9.656 18.344 14.609 1 86.94 326 PRO B O 1
ATOM 5677 N N . THR B 1 327 ? -8.469 16.516 14.297 1 90.5 327 THR B N 1
ATOM 5678 C CA . THR B 1 327 ? -8.898 16.359 12.906 1 90.5 327 THR B CA 1
ATOM 5679 C C . THR B 1 327 ? -10.117 15.438 12.82 1 90.5 327 THR B C 1
ATOM 5681 O O . THR B 1 327 ? -10.172 14.406 13.5 1 90.5 327 THR B O 1
ATOM 5684 N N . ALA B 1 328 ? -11.062 15.898 12.039 1 91.25 328 ALA B N 1
ATOM 5685 C CA . ALA B 1 328 ? -12.289 15.117 11.898 1 91.25 328 ALA B CA 1
ATOM 5686 C C . ALA B 1 328 ? -11.984 13.695 11.445 1 91.25 328 ALA B C 1
ATOM 5688 O O . ALA B 1 328 ? -11.484 13.484 10.336 1 91.25 328 ALA B O 1
ATOM 5689 N N . THR B 1 329 ? -12.281 12.711 12.281 1 95.25 329 THR B N 1
ATOM 5690 C CA . THR B 1 329 ? -12.055 11.289 12.047 1 95.25 329 THR B CA 1
ATOM 5691 C C . THR B 1 329 ? -13.32 10.484 12.328 1 95.25 329 THR B C 1
ATOM 5693 O O . THR B 1 329 ? -13.969 10.68 13.359 1 95.25 329 THR B O 1
ATOM 5696 N N . HIS B 1 330 ? -13.695 9.633 11.406 1 96.06 330 HIS B N 1
ATOM 5697 C CA . HIS B 1 330 ? -14.938 8.875 11.531 1 96.06 330 HIS B CA 1
ATOM 5698 C C . HIS B 1 330 ? -14.703 7.387 11.312 1 96.06 330 HIS B C 1
ATOM 5700 O O . HIS B 1 330 ? -14.117 6.988 10.305 1 96.06 330 HIS B O 1
ATOM 5706 N N . VAL B 1 331 ? -15.141 6.648 12.289 1 97.31 331 VAL B N 1
ATOM 5707 C CA . VAL B 1 331 ? -15.211 5.207 12.102 1 97.31 331 VAL B CA 1
ATOM 5708 C C . VAL B 1 331 ? -16.562 4.832 11.5 1 97.31 331 VAL B C 1
ATOM 5710 O O . VAL B 1 331 ? -17.594 4.945 12.164 1 97.31 331 VAL B O 1
ATOM 5713 N N . ILE B 1 332 ? -16.578 4.383 10.328 1 95.69 332 ILE B N 1
ATOM 5714 C CA . ILE B 1 332 ? -17.828 4.133 9.602 1 95.69 332 ILE B CA 1
ATOM 5715 C C . ILE B 1 332 ? -18.422 2.809 10.055 1 95.69 332 ILE B C 1
ATOM 5717 O O . ILE B 1 332 ? -19.625 2.729 10.328 1 95.69 332 ILE B O 1
ATOM 5721 N N . GLY B 1 333 ? -17.594 1.742 10.086 1 94.31 333 GLY B N 1
ATOM 5722 C CA . GLY B 1 333 ? -18.062 0.426 10.484 1 94.31 333 GLY B CA 1
ATOM 5723 C C . GLY B 1 333 ? -17.25 -0.707 9.891 1 94.31 333 GLY B C 1
ATOM 5724 O O . GLY B 1 333 ? -16.109 -0.505 9.469 1 94.31 333 GLY B O 1
ATOM 5725 N N . ALA B 1 334 ? -17.891 -1.862 9.992 1 94.44 334 ALA B N 1
ATOM 5726 C CA . ALA B 1 334 ? -17.234 -3.066 9.484 1 94.44 334 ALA B CA 1
ATOM 5727 C C . ALA B 1 334 ? -17.766 -3.439 8.102 1 94.44 334 ALA B C 1
ATOM 5729 O O . ALA B 1 334 ? -18.969 -3.328 7.84 1 94.44 334 ALA B O 1
ATOM 5730 N N . THR B 1 335 ? -16.891 -3.842 7.254 1 94.31 335 THR B N 1
ATOM 5731 C CA . THR B 1 335 ? -17.281 -4.324 5.934 1 94.31 335 THR B CA 1
ATOM 5732 C C . THR B 1 335 ? -17.719 -5.785 6.004 1 94.31 335 THR B C 1
ATOM 5734 O O . THR B 1 335 ? -17.641 -6.414 7.062 1 94.31 335 THR B O 1
ATOM 5737 N N . ALA B 1 336 ? -18.109 -6.328 4.832 1 93 336 ALA B N 1
ATOM 5738 C CA . ALA B 1 336 ? -18.547 -7.719 4.754 1 93 336 ALA B CA 1
ATOM 5739 C C . ALA B 1 336 ? -17.375 -8.672 5.039 1 93 336 ALA B C 1
ATOM 5741 O O . ALA B 1 336 ? -17.578 -9.75 5.605 1 93 336 ALA B O 1
ATOM 5742 N N . LEU B 1 337 ? -16.219 -8.227 4.789 1 92.5 337 LEU B N 1
ATOM 5743 C CA . LEU B 1 337 ? -15.047 -9.07 4.98 1 92.5 337 LEU B CA 1
ATOM 5744 C C . LEU B 1 337 ? -14.461 -8.875 6.375 1 92.5 337 LEU B C 1
ATOM 5746 O O . LEU B 1 337 ? -13.422 -9.453 6.699 1 92.5 337 LEU B O 1
ATOM 5750 N N . GLY B 1 338 ? -15.062 -8.039 7.125 1 93.5 338 GLY B N 1
ATOM 5751 C CA . GLY B 1 338 ? -14.633 -7.852 8.5 1 93.5 338 GLY B CA 1
ATOM 5752 C C . GLY B 1 338 ? -13.586 -6.766 8.648 1 93.5 338 GLY B C 1
ATOM 5753 O O . GLY B 1 338 ? -12.922 -6.68 9.688 1 93.5 338 GLY B O 1
ATOM 5754 N N . LEU B 1 339 ? -13.398 -5.977 7.668 1 96.31 339 LEU B N 1
ATOM 5755 C CA . LEU B 1 339 ? -12.492 -4.84 7.742 1 96.31 339 LEU B CA 1
ATOM 5756 C C . LEU B 1 339 ? -13.188 -3.623 8.344 1 96.31 339 LEU B C 1
ATOM 5758 O O . LEU B 1 339 ? -14.375 -3.4 8.102 1 96.31 339 LEU B O 1
ATOM 5762 N N . VAL B 1 340 ? -12.445 -2.871 9.07 1 97.38 340 VAL B N 1
ATOM 5763 C CA . VAL B 1 340 ? -13.031 -1.659 9.641 1 97.38 340 VAL B CA 1
ATOM 5764 C C . VAL B 1 340 ? -12.711 -0.463 8.742 1 97.38 340 VAL B C 1
ATOM 5766 O O . VAL B 1 340 ? -11.555 -0.24 8.383 1 97.38 340 VAL B O 1
ATOM 5769 N N . GLU B 1 341 ? -13.719 0.299 8.461 1 97.5 341 GLU B N 1
ATOM 5770 C CA . GLU B 1 341 ? -13.578 1.457 7.582 1 97.5 341 GLU B CA 1
ATOM 5771 C C . GLU B 1 341 ? -13.586 2.758 8.375 1 97.5 341 GLU B C 1
ATOM 5773 O O . GLU B 1 341 ? -14.445 2.957 9.242 1 97.5 341 GLU B O 1
ATOM 5778 N N . MET B 1 342 ? -12.594 3.588 7.996 1 98 342 MET B N 1
ATOM 5779 C CA . MET B 1 342 ? -12.477 4.898 8.625 1 98 342 MET B CA 1
ATOM 5780 C C . MET B 1 342 ? -12.195 5.98 7.59 1 98 342 MET B C 1
ATOM 5782 O O . MET B 1 342 ? -11.734 5.68 6.484 1 98 342 MET B O 1
ATOM 5786 N N . THR B 1 343 ? -12.523 7.184 7.93 1 97.44 343 THR B N 1
ATOM 5787 C CA . THR B 1 343 ? -12.102 8.352 7.164 1 97.44 343 THR B CA 1
ATOM 5788 C C . THR B 1 343 ? -11.516 9.414 8.086 1 97.44 343 THR B C 1
ATOM 5790 O O . THR B 1 343 ? -11.898 9.516 9.258 1 97.44 343 THR B O 1
ATOM 5793 N N . ARG B 1 344 ? -10.656 10.062 7.602 1 96.81 344 ARG B N 1
ATOM 5794 C CA . ARG B 1 344 ? -10.055 11.195 8.305 1 96.81 344 ARG B CA 1
ATOM 5795 C C . ARG B 1 344 ? -9.812 12.367 7.352 1 96.81 344 ARG B C 1
ATOM 5797 O O . ARG B 1 344 ? -9.32 12.172 6.234 1 96.81 344 ARG B O 1
ATOM 5804 N N . GLU B 1 345 ? -10.133 13.492 7.809 1 93.38 345 GLU B N 1
ATOM 5805 C CA . GLU B 1 345 ? -10.07 14.68 6.961 1 93.38 345 GLU B CA 1
ATOM 5806 C C . GLU B 1 345 ? -8.641 14.945 6.5 1 93.38 345 GLU B C 1
ATOM 5808 O O . GLU B 1 345 ? -7.699 14.875 7.293 1 93.38 345 GLU B O 1
ATOM 5813 N N . ARG B 1 346 ? -8.578 15.195 5.211 1 91.19 346 ARG B N 1
ATOM 5814 C CA . ARG B 1 346 ? -7.27 15.516 4.641 1 91.19 346 ARG B CA 1
ATOM 5815 C C . ARG B 1 346 ? -6.996 17.016 4.707 1 91.19 346 ARG B C 1
ATOM 5817 O O . ARG B 1 346 ? -7.707 17.812 4.09 1 91.19 346 ARG B O 1
ATOM 5824 N N . ARG B 1 347 ? -6.004 17.453 5.348 1 84.94 347 ARG B N 1
ATOM 5825 C CA . ARG B 1 347 ? -5.629 18.859 5.426 1 84.94 347 ARG B CA 1
ATOM 5826 C C . ARG B 1 347 ? -4.281 19.109 4.754 1 84.94 347 ARG B C 1
ATOM 5828 O O . ARG B 1 347 ? -3.994 20.219 4.32 1 84.94 347 ARG B O 1
ATOM 5835 N N . GLY B 1 348 ? -3.584 18.078 4.656 1 89.75 348 GLY B N 1
ATOM 5836 C CA . GLY B 1 348 ? -2.252 18.141 4.074 1 89.75 348 GLY B CA 1
ATOM 5837 C C . GLY B 1 348 ? -1.621 16.766 3.902 1 89.75 348 GLY B C 1
ATOM 5838 O O . GLY B 1 348 ? -2.256 15.742 4.176 1 89.75 348 GLY B O 1
ATOM 5839 N N . PRO B 1 349 ? -0.399 16.844 3.434 1 93.12 349 PRO B N 1
ATOM 5840 C CA . PRO B 1 349 ? 0.265 15.555 3.215 1 93.12 349 PRO B CA 1
ATOM 5841 C C . PRO B 1 349 ? 0.594 14.828 4.52 1 93.12 349 PRO B C 1
ATOM 5843 O O . PRO B 1 349 ? 0.743 15.469 5.562 1 93.12 349 PRO B O 1
ATOM 5846 N N . SER B 1 350 ? 0.654 13.523 4.445 1 95.19 350 SER B N 1
ATOM 5847 C CA . SER B 1 350 ? 1.119 12.734 5.582 1 95.19 350 SER B CA 1
ATOM 5848 C C . SER B 1 350 ? 2.619 12.906 5.797 1 95.19 350 SER B C 1
ATOM 5850 O O . SER B 1 350 ? 3.316 13.445 4.938 1 95.19 350 SER B O 1
ATOM 5852 N N . LEU B 1 351 ? 3.035 12.492 6.969 1 96.81 351 LEU B N 1
ATOM 5853 C CA . LEU B 1 351 ? 4.461 12.523 7.277 1 96.81 351 LEU B CA 1
ATOM 5854 C C . LEU B 1 351 ? 5.258 11.727 6.246 1 96.81 351 LEU B C 1
ATOM 5856 O O . LEU B 1 351 ? 6.305 12.18 5.781 1 96.81 351 LEU B O 1
ATOM 5860 N N . SER B 1 352 ? 4.766 10.57 5.883 1 95.56 352 SER B N 1
ATOM 5861 C CA . SER B 1 352 ? 5.434 9.734 4.887 1 95.56 352 SER B CA 1
ATOM 5862 C C . SER B 1 352 ? 5.508 10.438 3.537 1 95.56 352 SER B C 1
ATOM 5864 O O . SER B 1 352 ? 6.539 10.391 2.861 1 95.56 352 SER B O 1
ATOM 5866 N N . ASP B 1 353 ? 4.484 11.086 3.135 1 93.56 353 ASP B N 1
ATOM 5867 C CA . ASP B 1 353 ? 4.465 11.82 1.874 1 93.56 353 ASP B CA 1
ATOM 5868 C C . ASP B 1 353 ? 5.559 12.883 1.838 1 93.56 353 ASP B C 1
ATOM 5870 O O . ASP B 1 353 ? 6.148 13.141 0.786 1 93.56 353 ASP B O 1
ATOM 5874 N N . LEU B 1 354 ? 5.77 13.438 2.951 1 94.81 354 LEU B N 1
ATOM 5875 C CA . LEU B 1 354 ? 6.711 14.555 3.037 1 94.81 354 LEU B CA 1
ATOM 5876 C C . LEU B 1 354 ? 8.148 14.047 3.098 1 94.81 354 LEU B C 1
ATOM 5878 O O . LEU B 1 354 ? 9.055 14.68 2.559 1 94.81 354 LEU B O 1
ATOM 5882 N N . MET B 1 355 ? 8.312 12.875 3.75 1 96.25 355 MET B N 1
ATOM 5883 C CA . MET B 1 355 ? 9.664 12.523 4.168 1 96.25 355 MET B CA 1
ATOM 5884 C C . MET B 1 355 ? 10.219 11.383 3.326 1 96.25 355 MET B C 1
ATOM 5886 O O . MET B 1 355 ? 11.438 11.203 3.234 1 96.25 355 MET B O 1
ATOM 5890 N N . VAL B 1 356 ? 9.328 10.641 2.742 1 94.75 356 VAL B N 1
ATOM 5891 C CA . VAL B 1 356 ? 9.773 9.336 2.262 1 94.75 356 VAL B CA 1
ATOM 5892 C C . VAL B 1 356 ? 9.531 9.227 0.758 1 94.75 356 VAL B C 1
ATOM 5894 O O . VAL B 1 356 ? 8.57 9.789 0.234 1 94.75 356 VAL B O 1
ATOM 5897 N N . GLU B 1 357 ? 10.453 8.586 0.127 1 93.12 357 GLU B N 1
ATOM 5898 C CA . GLU B 1 357 ? 10.312 8.141 -1.257 1 93.12 357 GLU B CA 1
ATOM 5899 C C . GLU B 1 357 ? 10.367 6.621 -1.359 1 93.12 357 GLU B C 1
ATOM 5901 O O . GLU B 1 357 ? 11.359 6.004 -0.976 1 93.12 357 GLU B O 1
ATOM 5906 N N . ASN B 1 358 ? 9.242 6.07 -1.874 1 89.56 358 ASN B N 1
ATOM 5907 C CA . ASN B 1 358 ? 9.211 4.625 -2.064 1 89.56 358 ASN B CA 1
ATOM 5908 C C . ASN B 1 358 ? 9.719 4.23 -3.447 1 89.56 358 ASN B C 1
ATOM 5910 O O . ASN B 1 358 ? 9.266 4.77 -4.457 1 89.56 358 ASN B O 1
ATOM 5914 N N . VAL B 1 359 ? 10.672 3.32 -3.42 1 89 359 VAL B N 1
ATOM 5915 C CA . VAL B 1 359 ? 11.25 2.873 -4.684 1 89 359 VAL B CA 1
ATOM 5916 C C . VAL B 1 359 ? 11.094 1.36 -4.816 1 89 359 VAL B C 1
ATOM 5918 O O . VAL B 1 359 ? 11.281 0.623 -3.846 1 89 359 VAL B O 1
ATOM 5921 N N . ALA B 1 360 ? 10.625 0.996 -5.984 1 89.31 360 ALA B N 1
ATOM 5922 C CA . ALA B 1 360 ? 10.531 -0.424 -6.316 1 89.31 360 ALA B CA 1
ATOM 5923 C C . ALA B 1 360 ? 11.75 -0.884 -7.105 1 89.31 360 ALA B C 1
ATOM 5925 O O . ALA B 1 360 ? 12.031 -0.358 -8.188 1 89.31 360 ALA B O 1
ATOM 5926 N N . LEU B 1 361 ? 12.469 -1.822 -6.543 1 92.06 361 LEU B N 1
ATOM 5927 C CA . LEU B 1 361 ? 13.641 -2.389 -7.203 1 92.06 361 LEU B CA 1
ATOM 5928 C C . LEU B 1 361 ? 13.453 -3.879 -7.465 1 92.06 361 LEU B C 1
ATOM 5930 O O . LEU B 1 361 ? 12.695 -4.547 -6.758 1 92.06 361 LEU B O 1
ATOM 5934 N N . LEU B 1 362 ? 14.078 -4.293 -8.547 1 94.69 362 LEU B N 1
ATOM 5935 C CA . LEU B 1 362 ? 14.141 -5.738 -8.727 1 94.69 362 LEU B CA 1
ATOM 5936 C C . LEU B 1 362 ? 14.789 -6.406 -7.512 1 94.69 362 LEU B C 1
ATOM 5938 O O . LEU B 1 362 ? 15.812 -5.945 -7.02 1 94.69 362 LEU B O 1
ATOM 5942 N N . SER B 1 363 ? 14.188 -7.43 -7.055 1 95.94 363 SER B N 1
ATOM 5943 C CA . SER B 1 363 ? 14.82 -8.125 -5.938 1 95.94 363 SER B CA 1
ATOM 5944 C C . SER B 1 363 ? 16.125 -8.773 -6.359 1 95.94 363 SER B C 1
ATOM 5946 O O . SER B 1 363 ? 16.297 -9.164 -7.516 1 95.94 363 SER B O 1
ATOM 5948 N N . PRO B 1 364 ? 17.047 -8.883 -5.43 1 96.25 364 PRO B N 1
ATOM 5949 C CA . PRO B 1 364 ? 18.297 -9.531 -5.785 1 96.25 364 PRO B CA 1
ATOM 5950 C C . PRO B 1 364 ? 18.109 -10.953 -6.309 1 96.25 364 PRO B C 1
ATOM 5952 O O . PRO B 1 364 ? 18.812 -11.383 -7.223 1 96.25 364 PRO B O 1
ATOM 5955 N N . GLN B 1 365 ? 17.203 -11.602 -5.738 1 95.75 365 GLN B N 1
ATOM 5956 C CA . GLN B 1 365 ? 16.922 -12.961 -6.184 1 95.75 365 GLN B CA 1
ATOM 5957 C C . GLN B 1 365 ? 16.391 -12.977 -7.613 1 95.75 365 GLN B C 1
ATOM 5959 O O . GLN B 1 365 ? 16.828 -13.773 -8.438 1 95.75 365 GLN B O 1
ATOM 5964 N N . ALA B 1 366 ? 15.43 -12.125 -7.848 1 96 366 ALA B N 1
ATOM 5965 C CA . ALA B 1 366 ? 14.883 -12.039 -9.195 1 96 366 ALA B CA 1
ATOM 5966 C C . ALA B 1 366 ? 15.961 -11.648 -10.203 1 96 366 ALA B C 1
ATOM 5968 O O . ALA B 1 366 ? 16.016 -12.195 -11.305 1 96 366 ALA B O 1
ATOM 5969 N N . ALA B 1 367 ? 16.797 -10.719 -9.812 1 97.06 367 ALA B N 1
ATOM 5970 C CA . ALA B 1 367 ? 17.891 -10.289 -10.672 1 97.06 367 ALA B CA 1
ATOM 5971 C C . ALA B 1 367 ? 18.859 -11.438 -10.945 1 97.06 367 ALA B C 1
ATOM 5973 O O . ALA B 1 367 ? 19.328 -11.609 -12.07 1 97.06 367 ALA B O 1
ATOM 5974 N N . ALA B 1 368 ? 19.125 -12.148 -9.945 1 97.25 368 ALA B N 1
ATOM 5975 C CA . ALA B 1 368 ? 20.031 -13.281 -10.078 1 97.25 368 ALA B CA 1
ATOM 5976 C C . ALA B 1 368 ? 19.484 -14.32 -11.047 1 97.25 368 ALA B C 1
ATOM 5978 O O . ALA B 1 368 ? 20.203 -14.812 -11.922 1 97.25 368 ALA B O 1
ATOM 5979 N N . LEU B 1 369 ? 18.25 -14.633 -10.891 1 96.44 369 LEU B N 1
ATOM 5980 C CA . LEU B 1 369 ? 17.625 -15.625 -11.758 1 96.44 369 LEU B CA 1
ATOM 5981 C C . LEU B 1 369 ? 17.562 -15.133 -13.195 1 96.44 369 LEU B C 1
ATOM 5983 O O . LEU B 1 369 ? 17.766 -15.906 -14.133 1 96.44 369 LEU B O 1
ATOM 5987 N N . ARG B 1 370 ? 17.281 -13.875 -13.344 1 95.25 370 ARG B N 1
ATOM 5988 C CA . ARG B 1 370 ? 17.328 -13.273 -14.672 1 95.25 370 ARG B CA 1
ATOM 5989 C C . ARG B 1 370 ? 18.734 -13.367 -15.273 1 95.25 370 ARG B C 1
ATOM 5991 O O . ARG B 1 370 ? 18.875 -13.68 -16.453 1 95.25 370 ARG B O 1
ATOM 5998 N N . ALA B 1 371 ? 19.688 -13.102 -14.477 1 96.31 371 ALA B N 1
ATOM 5999 C CA . ALA B 1 371 ? 21.078 -13.172 -14.922 1 96.31 371 ALA B CA 1
ATOM 6000 C C . ALA B 1 371 ? 21.422 -14.562 -15.445 1 96.31 371 ALA B C 1
ATOM 6002 O O . ALA B 1 371 ? 22.078 -14.703 -16.484 1 96.31 371 ALA B O 1
ATOM 6003 N N . LEU B 1 372 ? 20.984 -15.531 -14.797 1 95.31 372 LEU B N 1
ATOM 6004 C CA . LEU B 1 372 ? 21.25 -16.906 -15.188 1 95.31 372 LEU B CA 1
ATOM 6005 C C . LEU B 1 372 ? 20.594 -17.234 -16.516 1 95.31 372 LEU B C 1
ATOM 6007 O O . LEU B 1 372 ? 21.188 -17.906 -17.359 1 95.31 372 LEU B O 1
ATOM 6011 N N . ARG B 1 373 ? 19.422 -16.781 -16.672 1 93.38 373 ARG B N 1
ATOM 6012 C CA . ARG B 1 373 ? 18.734 -16.984 -17.953 1 93.38 373 ARG B CA 1
ATOM 6013 C C . ARG B 1 373 ? 19.484 -16.281 -19.094 1 93.38 373 ARG B C 1
ATOM 6015 O O . ARG B 1 373 ? 19.578 -16.812 -20.203 1 93.38 373 ARG B O 1
ATOM 6022 N N . LEU B 1 374 ? 20 -15.141 -18.797 1 92.56 374 LEU B N 1
ATOM 6023 C CA . LEU B 1 374 ? 20.734 -14.375 -19.812 1 92.56 374 LEU B CA 1
ATOM 6024 C C . LEU B 1 374 ? 22.016 -15.086 -20.203 1 92.56 374 LEU B C 1
ATOM 6026 O O . LEU B 1 374 ? 22.406 -15.086 -21.375 1 92.56 374 LEU B O 1
ATOM 6030 N N . VAL B 1 375 ? 22.641 -15.656 -19.266 1 92.56 375 VAL B N 1
ATOM 6031 C CA . VAL B 1 375 ? 23.859 -16.406 -19.531 1 92.56 375 VAL B CA 1
ATOM 6032 C C . VAL B 1 375 ? 23.562 -17.547 -20.516 1 92.56 375 VAL B C 1
ATOM 6034 O O . VAL B 1 375 ? 24.312 -17.766 -21.469 1 92.56 375 VAL B O 1
ATOM 6037 N N . LEU B 1 376 ? 22.5 -18.219 -20.25 1 90.06 376 LEU B N 1
ATOM 6038 C CA . LEU B 1 376 ? 22.125 -19.328 -21.094 1 90.06 376 LEU B CA 1
ATOM 6039 C C . LEU B 1 376 ? 21.828 -18.859 -22.516 1 90.06 376 LEU B C 1
ATOM 6041 O O . LEU B 1 376 ? 22.234 -19.484 -23.484 1 90.06 376 LEU B O 1
ATOM 6045 N N . ALA B 1 377 ? 21.109 -17.812 -22.562 1 89.06 377 ALA B N 1
ATOM 6046 C CA . ALA B 1 377 ? 20.766 -17.266 -23.875 1 89.06 377 ALA B CA 1
ATOM 6047 C C . ALA B 1 377 ? 22.016 -16.859 -24.656 1 89.06 377 ALA B C 1
ATOM 6049 O O . ALA B 1 377 ? 22.125 -17.141 -25.844 1 89.06 377 ALA B O 1
ATOM 6050 N N . GLU B 1 378 ? 22.938 -16.266 -23.969 1 90.06 378 GLU B N 1
ATOM 6051 C CA . GLU B 1 378 ? 24.156 -15.781 -24.594 1 90.06 378 GLU B CA 1
ATOM 6052 C C . GLU B 1 378 ? 25.062 -16.938 -24.984 1 90.06 378 GLU B C 1
ATOM 6054 O O . GLU B 1 378 ? 25.781 -16.859 -25.984 1 90.06 378 GLU B O 1
ATOM 6059 N N . ALA B 1 379 ? 25.047 -17.938 -24.203 1 89.38 379 ALA B N 1
ATOM 6060 C CA . ALA B 1 379 ? 25.875 -19.109 -24.469 1 89.38 379 ALA B CA 1
ATOM 6061 C C . ALA B 1 379 ? 25.516 -19.75 -25.812 1 89.38 379 ALA B C 1
ATOM 6063 O O . ALA B 1 379 ? 26.359 -20.328 -26.484 1 89.38 379 ALA B O 1
ATOM 6064 N N . ALA B 1 380 ? 24.266 -19.688 -26.125 1 82.81 380 ALA B N 1
ATOM 6065 C CA . ALA B 1 380 ? 23.812 -20.234 -27.406 1 82.81 380 ALA B CA 1
ATOM 6066 C C . ALA B 1 380 ? 24.5 -19.531 -28.562 1 82.81 380 ALA B C 1
ATOM 6068 O O . ALA B 1 380 ? 24.719 -20.125 -29.625 1 82.81 380 ALA B O 1
ATOM 6069 N N . HIS B 1 381 ? 24.859 -18.297 -28.359 1 84.25 381 HIS B N 1
ATOM 6070 C CA . HIS B 1 381 ? 25.5 -17.5 -29.406 1 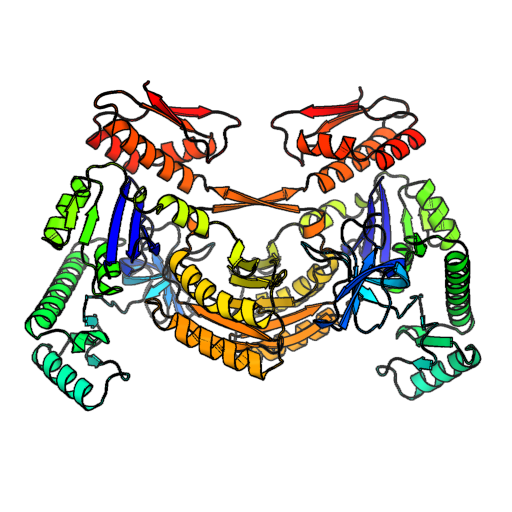84.25 381 HIS B CA 1
ATOM 6071 C C . HIS B 1 381 ? 27.016 -17.656 -29.359 1 84.25 381 HIS B C 1
ATOM 6073 O O . HIS B 1 381 ? 27.703 -17.281 -30.312 1 84.25 381 HIS B O 1
ATOM 6079 N N . HIS B 1 382 ? 27.469 -18.109 -28.266 1 84.25 382 HIS B N 1
ATOM 6080 C CA . HIS B 1 382 ? 28.906 -18.25 -28.078 1 84.25 382 HIS B CA 1
ATOM 6081 C C . HIS B 1 382 ? 29.25 -19.641 -27.547 1 84.25 382 HIS B C 1
ATOM 6083 O O . HIS B 1 382 ? 29.797 -19.781 -26.453 1 84.25 382 HIS B O 1
ATOM 6089 N N . PRO B 1 383 ? 29.031 -20.562 -28.391 1 82.31 383 PRO B N 1
ATOM 6090 C CA . PRO B 1 383 ? 29.266 -21.922 -27.906 1 82.31 383 PRO B CA 1
ATOM 6091 C C . PRO B 1 383 ? 30.703 -22.172 -27.5 1 82.31 383 PRO B C 1
ATOM 6093 O O . PRO B 1 383 ? 31.625 -21.766 -28.219 1 82.31 383 PRO B O 1
ATOM 6096 N N . GLY B 1 384 ? 30.875 -22.703 -26.312 1 82.94 384 GLY B N 1
ATOM 6097 C CA . GLY B 1 384 ? 32.188 -23.141 -25.844 1 82.94 384 GLY B CA 1
ATOM 6098 C C . GLY B 1 384 ? 33 -22.031 -25.203 1 82.94 384 GLY B C 1
ATOM 6099 O O . GLY B 1 384 ? 34.094 -22.281 -24.703 1 82.94 384 GLY B O 1
ATOM 6100 N N . ARG B 1 385 ? 32.469 -20.859 -25.172 1 86.94 385 ARG B N 1
ATOM 6101 C CA . ARG B 1 385 ? 33.25 -19.734 -24.625 1 86.94 385 ARG B CA 1
ATOM 6102 C C . ARG B 1 385 ? 32.875 -19.5 -23.156 1 86.94 385 ARG B C 1
ATOM 6104 O O . ARG B 1 385 ? 31.734 -19.766 -22.75 1 86.94 385 ARG B O 1
ATOM 6111 N N . ALA B 1 386 ? 33.875 -19.078 -22.453 1 89.69 386 ALA B N 1
ATOM 6112 C CA . ALA B 1 386 ? 33.625 -18.672 -21.062 1 89.69 386 ALA B CA 1
ATOM 6113 C C . ALA B 1 386 ? 32.938 -17.328 -21 1 89.69 386 ALA B C 1
ATOM 6115 O O . ALA B 1 386 ? 33.281 -16.391 -21.734 1 89.69 386 ALA B O 1
ATOM 6116 N N . LEU B 1 387 ? 31.922 -17.297 -20.25 1 93.69 387 LEU B N 1
ATOM 6117 C CA . LEU B 1 387 ? 31.141 -16.062 -20.125 1 93.69 387 LEU B CA 1
ATOM 6118 C C . LEU B 1 387 ? 31.359 -15.422 -18.766 1 93.69 387 LEU B C 1
ATOM 6120 O O . LEU B 1 387 ? 31.562 -16.125 -17.766 1 93.69 387 LEU B O 1
ATOM 6124 N N . THR B 1 388 ? 31.406 -14.141 -18.719 1 95.62 388 THR B N 1
ATOM 6125 C CA . THR B 1 388 ? 31.469 -13.359 -17.5 1 95.62 388 THR B CA 1
ATOM 6126 C C . THR B 1 388 ? 30.141 -12.633 -17.266 1 95.62 388 THR B C 1
ATOM 6128 O O . THR B 1 388 ? 29.625 -11.961 -18.156 1 95.62 388 THR B O 1
ATOM 6131 N N . LEU B 1 389 ? 29.641 -12.852 -16.109 1 96.12 389 LEU B N 1
ATOM 6132 C CA . LEU B 1 389 ? 28.438 -12.18 -15.664 1 96.12 389 LEU B CA 1
ATOM 6133 C C . LEU B 1 389 ? 28.75 -11.023 -14.727 1 96.12 389 LEU B C 1
ATOM 6135 O O . LEU B 1 389 ? 29.234 -11.242 -13.609 1 96.12 389 LEU B O 1
ATOM 6139 N N . THR B 1 390 ? 28.516 -9.781 -15.141 1 97.75 390 THR B N 1
ATOM 6140 C CA . THR B 1 390 ? 28.75 -8.602 -14.32 1 97.75 390 THR B CA 1
ATOM 6141 C C . THR B 1 390 ? 27.438 -8.062 -13.75 1 97.75 390 THR B C 1
ATOM 6143 O O . THR B 1 390 ? 26.531 -7.711 -14.508 1 97.75 390 THR B O 1
ATOM 6146 N N . VAL B 1 391 ? 27.375 -8.008 -12.414 1 97.81 391 VAL B N 1
ATOM 6147 C CA . VAL B 1 391 ? 26.125 -7.672 -11.758 1 97.81 391 VAL B CA 1
ATOM 6148 C C . VAL B 1 391 ? 26.391 -6.82 -10.523 1 97.81 391 VAL B C 1
ATOM 6150 O O . VAL B 1 391 ? 27.547 -6.543 -10.195 1 97.81 391 VAL B O 1
ATOM 6153 N N . ALA B 1 392 ? 25.344 -6.34 -9.891 1 96.12 392 ALA B N 1
ATOM 6154 C CA . ALA B 1 392 ? 25.453 -5.633 -8.617 1 96.12 392 ALA B CA 1
ATOM 6155 C C . ALA B 1 392 ? 25.953 -6.562 -7.516 1 96.12 392 ALA B C 1
ATOM 6157 O O . ALA B 1 392 ? 25.75 -7.777 -7.574 1 96.12 392 ALA B O 1
ATOM 6158 N N . PRO B 1 393 ? 26.547 -6.023 -6.445 1 96.38 393 PRO B N 1
ATOM 6159 C CA . PRO B 1 393 ? 27.156 -6.852 -5.402 1 96.38 393 PRO B CA 1
ATOM 6160 C C . PRO B 1 393 ? 26.141 -7.742 -4.688 1 96.38 393 PRO B C 1
ATOM 6162 O O . PRO B 1 393 ? 26.438 -8.906 -4.395 1 96.38 393 PRO B O 1
ATOM 6165 N N . ASP B 1 394 ? 25.031 -7.203 -4.41 1 95.88 394 ASP B N 1
ATOM 6166 C CA . ASP B 1 394 ? 24.047 -8.008 -3.703 1 95.88 394 ASP B CA 1
ATOM 6167 C C . ASP B 1 394 ? 23.484 -9.117 -4.602 1 95.88 394 ASP B C 1
ATOM 6169 O O . ASP B 1 394 ? 23.141 -10.195 -4.117 1 95.88 394 ASP B O 1
ATOM 6173 N N . VAL B 1 395 ? 23.438 -8.883 -5.863 1 97.5 395 VAL B N 1
ATOM 6174 C CA . VAL B 1 395 ? 23.031 -9.906 -6.82 1 97.5 395 VAL B CA 1
ATOM 6175 C C . VAL B 1 395 ? 24.094 -10.992 -6.902 1 97.5 395 VAL B C 1
ATOM 6177 O O . VAL B 1 395 ? 23.781 -12.188 -6.91 1 97.5 395 VAL B O 1
ATOM 6180 N N . ALA B 1 396 ? 25.344 -10.586 -6.949 1 98 396 ALA B N 1
ATOM 6181 C CA . ALA B 1 396 ? 26.453 -11.531 -6.965 1 98 396 ALA B CA 1
ATOM 6182 C C . ALA B 1 396 ? 26.406 -12.453 -5.746 1 98 396 ALA B C 1
ATOM 6184 O O . ALA B 1 396 ? 26.641 -13.656 -5.859 1 98 396 ALA B O 1
ATOM 6185 N N . ALA B 1 397 ? 26.094 -11.797 -4.664 1 97.19 397 ALA B N 1
ATOM 6186 C CA . ALA B 1 397 ? 26.016 -12.57 -3.426 1 97.19 397 ALA B CA 1
ATOM 6187 C C . ALA B 1 397 ? 24.953 -13.656 -3.527 1 97.19 397 ALA B C 1
ATOM 6189 O O . ALA B 1 397 ? 25.188 -14.797 -3.1 1 97.19 397 ALA B O 1
ATOM 6190 N N . ILE B 1 398 ? 23.828 -13.344 -4.07 1 96.5 398 ILE B N 1
ATOM 6191 C CA . ILE B 1 398 ? 22.734 -14.305 -4.234 1 96.5 398 ILE B CA 1
ATOM 6192 C C . ILE B 1 398 ? 23.156 -15.391 -5.227 1 96.5 398 ILE B C 1
ATOM 6194 O O . ILE B 1 398 ? 22.891 -16.578 -5.008 1 96.5 398 ILE B O 1
ATOM 6198 N N . LEU B 1 399 ? 23.797 -14.984 -6.289 1 96.56 399 LEU B N 1
ATOM 6199 C CA . LEU B 1 399 ? 24.219 -15.914 -7.328 1 96.56 399 LEU B CA 1
ATOM 6200 C C . LEU B 1 399 ? 25.156 -16.969 -6.754 1 96.56 399 LEU B C 1
ATOM 6202 O O . LEU B 1 399 ? 25.047 -18.156 -7.082 1 96.56 399 LEU B O 1
ATOM 6206 N N . HIS B 1 400 ? 26.016 -16.531 -5.945 1 95.25 400 HIS B N 1
ATOM 6207 C CA . HIS B 1 400 ? 26.953 -17.453 -5.344 1 95.25 400 HIS B CA 1
ATOM 6208 C C . HIS B 1 400 ? 26.234 -18.484 -4.48 1 95.25 400 HIS B C 1
ATOM 6210 O O . HIS B 1 400 ? 26.719 -19.609 -4.324 1 95.25 400 HIS B O 1
ATOM 6216 N N . GLY B 1 401 ? 25.125 -18.062 -3.988 1 92.31 401 GLY B N 1
ATOM 6217 C CA . GLY B 1 401 ? 24.344 -18.984 -3.17 1 92.31 401 GLY B CA 1
ATOM 6218 C C . GLY B 1 401 ? 23.484 -19.922 -3.986 1 92.31 401 GLY B C 1
ATOM 6219 O O . GLY B 1 401 ? 22.922 -20.875 -3.451 1 92.31 401 GLY B O 1
ATOM 6220 N N . GLN B 1 402 ? 23.391 -19.641 -5.262 1 92.5 402 GLN B N 1
ATOM 6221 C CA . GLN B 1 402 ? 22.594 -20.484 -6.148 1 92.5 402 GLN B CA 1
ATOM 6222 C C . GLN B 1 402 ? 23.422 -21.641 -6.691 1 92.5 402 GLN B C 1
ATOM 6224 O O . GLN B 1 402 ? 23.516 -21.828 -7.906 1 92.5 402 GLN B O 1
ATOM 6229 N N . THR B 1 403 ? 23.875 -22.438 -5.824 1 91.62 403 THR B N 1
ATOM 6230 C CA . THR B 1 403 ? 24.828 -23.484 -6.184 1 91.62 403 THR B CA 1
ATOM 6231 C C . THR B 1 403 ? 24.172 -24.5 -7.129 1 91.62 403 THR B C 1
ATOM 6233 O O . THR B 1 403 ? 24.797 -24.938 -8.102 1 91.62 403 THR B O 1
ATOM 6236 N N . GLY B 1 404 ? 22.984 -24.844 -6.816 1 91.88 404 GLY B N 1
ATOM 6237 C CA . GLY B 1 404 ? 22.281 -25.766 -7.684 1 91.88 404 GLY B CA 1
ATOM 6238 C C . GLY B 1 404 ? 22.078 -25.234 -9.094 1 91.88 404 GLY B C 1
ATOM 6239 O O . GLY B 1 404 ? 22.344 -25.953 -10.07 1 91.88 404 GLY B O 1
ATOM 6240 N N . ALA B 1 405 ? 21.703 -24.016 -9.203 1 92.62 405 ALA B N 1
ATOM 6241 C CA . ALA B 1 405 ? 21.469 -23.391 -10.5 1 92.62 405 ALA B CA 1
ATOM 6242 C C . ALA B 1 405 ? 22.766 -23.281 -11.289 1 92.62 405 ALA B C 1
ATOM 6244 O O . ALA B 1 405 ? 22.797 -23.516 -12.5 1 92.62 405 ALA B O 1
ATOM 6245 N N . LEU B 1 406 ? 23.781 -22.953 -10.625 1 93.31 406 LEU B N 1
ATOM 6246 C CA . LEU B 1 406 ? 25.094 -22.812 -11.273 1 93.31 406 LEU B CA 1
ATOM 6247 C C . LEU B 1 406 ? 25.625 -24.156 -11.734 1 93.31 406 LEU B C 1
ATOM 6249 O O . LEU B 1 406 ? 26.219 -24.266 -12.805 1 93.31 406 LEU B O 1
ATOM 6253 N N . ALA B 1 407 ? 25.375 -25.141 -10.961 1 93.62 407 ALA B N 1
ATOM 6254 C CA . ALA B 1 407 ? 25.766 -26.484 -11.352 1 93.62 407 ALA B CA 1
ATOM 6255 C C . ALA B 1 407 ? 25.016 -26.938 -12.609 1 93.62 407 ALA B C 1
ATOM 6257 O O . ALA B 1 407 ? 25.594 -27.578 -13.484 1 93.62 407 ALA B O 1
ATOM 6258 N N . GLU B 1 408 ? 23.844 -26.594 -12.602 1 92.12 408 GLU B N 1
ATOM 6259 C CA . GLU B 1 408 ? 23.047 -26.938 -13.773 1 92.12 408 GLU B CA 1
ATOM 6260 C C . GLU B 1 408 ? 23.594 -26.25 -15.023 1 92.12 408 GLU B C 1
ATOM 6262 O O . GLU B 1 408 ? 23.641 -26.844 -16.094 1 92.12 408 GLU B O 1
ATOM 6267 N N . ILE B 1 409 ? 23.938 -25.031 -14.898 1 91.19 409 ILE B N 1
ATOM 6268 C CA . ILE B 1 409 ? 24.516 -24.297 -16.016 1 91.19 409 ILE B CA 1
ATOM 6269 C C . ILE B 1 409 ? 25.812 -24.953 -16.453 1 91.19 409 ILE B C 1
ATOM 6271 O O . ILE B 1 409 ? 26.062 -25.125 -17.656 1 91.19 409 ILE B O 1
ATOM 6275 N N . GLU B 1 410 ? 26.531 -25.328 -15.508 1 91.56 410 GLU B N 1
ATOM 6276 C CA . GLU B 1 410 ? 27.812 -25.984 -15.812 1 91.56 410 GLU B CA 1
ATOM 6277 C C . GLU B 1 410 ? 27.578 -27.297 -16.547 1 91.56 410 GLU B C 1
ATOM 6279 O O . GLU B 1 410 ? 28.312 -27.609 -17.5 1 91.56 410 GLU B O 1
ATOM 6284 N N . ALA B 1 411 ? 26.672 -27.969 -16.094 1 89.88 411 ALA B N 1
ATOM 6285 C CA . ALA B 1 411 ? 26.359 -29.25 -16.719 1 89.88 411 ALA B CA 1
ATOM 6286 C C . ALA B 1 411 ? 25.891 -29.047 -18.172 1 89.88 411 ALA B C 1
ATOM 6288 O O . ALA B 1 411 ? 26.203 -29.859 -19.047 1 89.88 411 ALA B O 1
ATOM 6289 N N . ARG B 1 412 ? 25.25 -27.984 -18.375 1 85.69 412 ARG B N 1
ATOM 6290 C CA . ARG B 1 412 ? 24.672 -27.734 -19.688 1 85.69 412 ARG B CA 1
ATOM 6291 C C . ARG B 1 412 ? 25.688 -27.094 -20.625 1 85.69 412 ARG B C 1
ATOM 6293 O O . ARG B 1 412 ? 25.75 -27.438 -21.812 1 85.69 412 ARG B O 1
ATOM 6300 N N . LEU B 1 413 ? 26.453 -26.219 -20.047 1 87.44 413 LEU B N 1
ATOM 6301 C CA . LEU B 1 413 ? 27.328 -25.422 -20.906 1 87.44 413 LEU B CA 1
ATOM 6302 C C . LEU B 1 413 ? 28.766 -25.938 -20.844 1 87.44 413 LEU B C 1
ATOM 6304 O O . LEU B 1 413 ? 29.609 -25.562 -21.672 1 87.44 413 LEU B O 1
ATOM 6308 N N . GLY B 1 414 ? 29 -26.75 -19.906 1 88.31 414 GLY B N 1
ATOM 6309 C CA . GLY B 1 414 ? 30.344 -27.281 -19.734 1 88.31 414 GLY B CA 1
ATOM 6310 C C . GLY B 1 414 ? 31.234 -26.391 -18.891 1 88.31 414 GLY B C 1
ATOM 6311 O O . GLY B 1 414 ? 32.344 -26.781 -18.531 1 88.31 414 GLY B O 1
ATOM 6312 N N . ARG B 1 415 ? 30.812 -25.219 -18.656 1 88.75 415 ARG B N 1
ATOM 6313 C CA . ARG B 1 415 ? 31.562 -24.281 -17.828 1 88.75 415 ARG B CA 1
ATOM 6314 C C . ARG B 1 415 ? 30.641 -23.375 -17.031 1 88.75 415 ARG B C 1
ATOM 6316 O O . ARG B 1 415 ? 29.516 -23.078 -17.469 1 88.75 415 ARG B O 1
ATOM 6323 N N . LYS B 1 416 ? 31.188 -22.922 -15.898 1 89.44 416 LYS B N 1
ATOM 6324 C CA . LYS B 1 416 ? 30.469 -21.938 -15.094 1 89.44 416 LYS B CA 1
ATOM 6325 C C . LYS B 1 416 ? 30.766 -20.516 -15.555 1 89.44 416 LYS B C 1
ATOM 6327 O O . LYS B 1 416 ? 31.891 -20.219 -15.984 1 89.44 416 LYS B O 1
ATOM 6332 N N . PRO B 1 417 ? 29.797 -19.75 -15.492 1 92.44 417 PRO B N 1
ATOM 6333 C CA . PRO B 1 417 ? 30.109 -18.344 -15.75 1 92.44 417 PRO B CA 1
ATOM 6334 C C . PRO B 1 417 ? 30.906 -17.688 -14.617 1 92.44 417 PRO B C 1
ATOM 6336 O O . PRO B 1 417 ? 30.766 -18.078 -13.461 1 92.44 417 PRO B O 1
ATOM 6339 N N . LEU B 1 418 ? 31.75 -16.844 -14.992 1 94.94 418 LEU B N 1
ATOM 6340 C CA . LEU B 1 418 ? 32.406 -16.031 -13.984 1 94.94 418 LEU B CA 1
ATOM 6341 C C . LEU B 1 418 ? 31.5 -14.906 -13.484 1 94.94 418 LEU B C 1
ATOM 6343 O O . LEU B 1 418 ? 30.891 -14.195 -14.289 1 94.94 418 LEU B O 1
ATOM 6347 N N . ILE B 1 419 ? 31.406 -14.789 -12.172 1 96.81 419 ILE B N 1
ATOM 6348 C CA . ILE B 1 419 ? 30.531 -13.781 -11.586 1 96.81 419 ILE B CA 1
ATOM 6349 C C . ILE B 1 419 ? 31.359 -12.609 -11.078 1 96.81 419 ILE B C 1
ATOM 6351 O O . ILE B 1 419 ? 32.219 -12.773 -10.203 1 96.81 419 ILE B O 1
ATOM 6355 N N . ARG B 1 420 ? 31.141 -11.477 -11.586 1 97.12 420 ARG B N 1
ATOM 6356 C CA . ARG B 1 420 ? 31.828 -10.25 -11.211 1 97.12 420 ARG B CA 1
ATOM 6357 C C . ARG B 1 420 ? 30.859 -9.242 -10.586 1 97.12 420 ARG B C 1
ATOM 6359 O O . ARG B 1 420 ? 29.859 -8.883 -11.203 1 97.12 420 ARG B O 1
ATOM 6366 N N . ALA B 1 421 ? 31.266 -8.867 -9.344 1 96.88 421 ALA B N 1
ATOM 6367 C CA . ALA B 1 421 ? 30.469 -7.836 -8.672 1 96.88 421 ALA B CA 1
ATOM 6368 C C . ALA B 1 421 ? 31.016 -6.441 -8.969 1 96.88 421 ALA B C 1
ATOM 6370 O O . ALA B 1 421 ? 32.219 -6.195 -8.836 1 96.88 421 ALA B O 1
ATOM 6371 N N . GLU B 1 422 ? 30.172 -5.574 -9.43 1 95.12 422 GLU B N 1
ATOM 6372 C CA . GLU B 1 422 ? 30.578 -4.199 -9.688 1 95.12 422 GLU B CA 1
ATOM 6373 C C . GLU B 1 422 ? 29.812 -3.219 -8.805 1 95.12 422 GLU B C 1
ATOM 6375 O O . GLU B 1 422 ? 28.578 -3.139 -8.875 1 95.12 422 GLU B O 1
ATOM 6380 N N . GLU B 1 423 ? 30.547 -2.467 -8.055 1 89.75 423 GLU B N 1
ATOM 6381 C CA . GLU B 1 423 ? 29.953 -1.47 -7.168 1 89.75 423 GLU B CA 1
ATOM 6382 C C . GLU B 1 423 ? 29.219 -0.386 -7.965 1 89.75 423 GLU B C 1
ATOM 6384 O O . GLU B 1 423 ? 29.719 0.061 -9 1 89.75 423 GLU B O 1
ATOM 6389 N N . GLY B 1 424 ? 28.109 0.003 -7.426 1 85.38 424 GLY B N 1
ATOM 6390 C CA . GLY B 1 424 ? 27.375 1.079 -8.062 1 85.38 424 GLY B CA 1
ATOM 6391 C C . GLY B 1 424 ? 26.469 0.597 -9.18 1 85.38 424 GLY B C 1
ATOM 6392 O O . GLY B 1 424 ? 25.625 1.354 -9.68 1 85.38 424 GLY B O 1
ATOM 6393 N N . ARG B 1 425 ? 26.594 -0.629 -9.531 1 91.44 425 ARG B N 1
ATOM 6394 C CA . ARG B 1 425 ? 25.766 -1.181 -10.602 1 91.44 425 ARG B CA 1
ATOM 6395 C C . ARG B 1 425 ? 24.344 -1.447 -10.109 1 91.44 425 ARG B C 1
ATOM 6397 O O . ARG B 1 425 ? 24.156 -1.942 -8.992 1 91.44 425 ARG B O 1
ATOM 6404 N N . ALA B 1 426 ? 23.375 -1.146 -10.984 1 90.88 426 ALA B N 1
ATOM 6405 C CA . ALA B 1 426 ? 21.984 -1.42 -10.641 1 90.88 426 ALA B CA 1
ATOM 6406 C C . ALA B 1 426 ? 21.672 -2.906 -10.773 1 90.88 426 ALA B C 1
ATOM 6408 O O . ALA B 1 426 ? 22.297 -3.611 -11.57 1 90.88 426 ALA B O 1
ATOM 6409 N N . ARG B 1 427 ? 20.672 -3.373 -10.039 1 93.94 427 ARG B N 1
ATOM 6410 C CA . ARG B 1 427 ? 20.297 -4.781 -10.039 1 93.94 427 ARG B CA 1
ATOM 6411 C C . ARG B 1 427 ? 19.828 -5.223 -11.422 1 93.94 427 ARG B C 1
ATOM 6413 O O . ARG B 1 427 ? 20.031 -6.375 -11.812 1 93.94 427 ARG B O 1
ATOM 6420 N N . ASP B 1 428 ? 19.234 -4.254 -12.094 1 92.94 428 ASP B N 1
ATOM 6421 C CA . ASP B 1 428 ? 18.672 -4.625 -13.383 1 92.94 428 ASP B CA 1
ATOM 6422 C C . ASP B 1 428 ? 19.688 -4.469 -14.5 1 92.94 428 ASP B C 1
ATOM 6424 O O . ASP B 1 428 ? 19.422 -4.855 -15.641 1 92.94 428 ASP B O 1
ATOM 6428 N N . ASP B 1 429 ? 20.828 -3.918 -14.18 1 95.25 429 ASP B N 1
ATOM 6429 C CA . ASP B 1 429 ? 21.906 -3.789 -15.156 1 95.25 429 ASP B CA 1
ATOM 6430 C C . ASP B 1 429 ? 22.812 -5.016 -15.133 1 95.25 429 ASP B C 1
ATOM 6432 O O . ASP B 1 429 ? 23.859 -5.012 -14.484 1 95.25 429 ASP B O 1
ATOM 6436 N N . ILE B 1 430 ? 22.422 -5.957 -15.891 1 96.31 430 ILE B N 1
ATOM 6437 C CA . ILE B 1 430 ? 23.125 -7.23 -15.969 1 96.31 430 ILE B CA 1
ATOM 6438 C C . ILE B 1 430 ? 23.875 -7.328 -17.297 1 96.31 430 ILE B C 1
ATOM 6440 O O . ILE B 1 430 ? 23.266 -7.152 -18.375 1 96.31 430 ILE B O 1
ATOM 6444 N N . ALA B 1 431 ? 25.125 -7.555 -17.203 1 96.38 431 ALA B N 1
ATOM 6445 C CA . ALA B 1 431 ? 25.922 -7.684 -18.422 1 96.38 431 ALA B CA 1
ATOM 6446 C C . ALA B 1 431 ? 26.547 -9.078 -18.531 1 96.38 431 ALA B C 1
ATOM 6448 O O . ALA B 1 431 ? 27.031 -9.625 -17.547 1 96.38 431 ALA B O 1
ATOM 6449 N N . VAL B 1 432 ? 26.453 -9.648 -19.719 1 94.81 432 VAL B N 1
ATOM 6450 C CA . VAL B 1 432 ? 27.094 -10.914 -20.031 1 94.81 432 VAL B CA 1
ATOM 6451 C C . VAL B 1 432 ? 28.109 -10.719 -21.156 1 94.81 432 VAL B C 1
ATOM 6453 O O . VAL B 1 432 ? 27.734 -10.273 -22.25 1 94.81 432 VAL B O 1
ATOM 6456 N N . THR B 1 433 ? 29.297 -11.008 -20.797 1 92.94 433 THR B N 1
ATOM 6457 C CA . THR B 1 433 ? 30.344 -10.828 -21.797 1 92.94 433 THR B CA 1
ATOM 6458 C C . THR B 1 433 ? 31.234 -12.062 -21.875 1 92.94 433 THR B C 1
ATOM 6460 O O . THR B 1 433 ? 31.203 -12.914 -20.984 1 92.94 433 THR B O 1
ATOM 6463 N N . GLU B 1 434 ? 31.891 -12.188 -22.953 1 89.94 434 GLU B N 1
ATOM 6464 C CA . GLU B 1 434 ? 32.875 -13.25 -23.078 1 89.94 434 GLU B CA 1
ATOM 6465 C C . GLU B 1 434 ? 34.094 -12.977 -22.188 1 89.94 434 GLU B C 1
ATOM 6467 O O . GLU B 1 434 ? 34.531 -11.828 -22.062 1 89.94 434 GLU B O 1
ATOM 6472 N N . ALA B 1 435 ? 34.469 -14.055 -21.516 1 78.81 435 ALA B N 1
ATOM 6473 C CA . ALA B 1 435 ? 35.625 -13.914 -20.641 1 78.81 435 ALA B CA 1
ATOM 6474 C C . ALA B 1 435 ? 36.906 -13.844 -21.438 1 78.81 435 ALA B C 1
ATOM 6476 O O . ALA B 1 435 ? 37.094 -14.555 -22.438 1 78.81 435 ALA B O 1
#

Radius of gyration: 32.19 Å; Cα contacts (8 Å, |Δi|>4): 1769; chains: 2; bounding box: 66×93×66 Å

pLDDT: mean 93.02, std 4.79, range [60.59, 98.62]

Organism: Magnetospirillum gryphiswaldense (strain DSM 6361 / JCM 21280 / NBRC 15271 / MSR-1) (NCBI:txid431944)

Secondary structure (DSSP, 8-state):
--EEEEEEEETTEEEEEEEETTEEEEEEEE-TT--TT-EEEEEEEEEEGGGTEEEEE-SSSSPEEEES----TT-EEEEEEEE--BTTB--EEES---EE-SSEEE-TTS-EEE--TTS-HHHHHHHHHHHHTT--TT-EEEE-GGGGGS-HHHHHHHHHHHHHHHHHHHHHHHHPPSSEEEE---HHHHHHHHSTT--EEEE--HHHHHHHHHHHGGGEEE--SS-GGGGGGHHHHHHHTTSSEEE-TTS-EEEEEE-SS-EEEEEE-TTS-HHHHHHHHHHHHHHHHHHHT--EEEEEE----SHHHHHHHHHHHHHHHHTT-SS-EEEEEE-TTS-EEEEE---S--HHHHHEEEEEEE-HHHHHHHHHHHHHHHHHHSTT--EEEEE-HHHHHHHHH-HHHHHHHHHHHSSPPEEEE-TT--TT--EEEE-/--EEEEEEEETTEEEEEEEETTEEEEEEEE-TT--TT-EEEEEEEEEEGGGTEEEEE-SSSSPEEEES----TT-EEEEEEEE--BTTB--EEES---EE-SSEEE-TTS-EEE--TTS-HHHHHHHHHHHHHH--TT-EEEE-GGGGGS-HHHHHHHHHHHHHHHHHHHHHHHHPPSSEEEE---HHHHHHHHSTT--EEEE--HHHHHHHHHHHGGGEEE--SS-GGGGGGHHHHHHHTTSSEEE-TTS-EEEEEE-SS-EEEEEE-TTS-HHHHHHHHHHHHHHHHHHHT--EEEEEE----SHHHHHHHHHHHHHHHHTT-SS-EEEEEE-TTS-EEEEE---S--HHHHHEEEEEEE-HHHHHHHHHHHHHHHHHHSTT--EEEEE-HHHHHHHHH-HHHHHHHHHHHSSPPEEEE-TT--TT--EEEE-

Nearest PDB structures (foldseek):
  2bx2-assembly1_L  TM=7.579E-01  e=3.717E-38  Escherichia coli
  2c4r-assembly1_L  TM=7.614E-01  e=1.968E-37  Escherichia coli
  5f6c-assembly1_B  TM=6.104E-01  e=7.019E-39  Escherichia coli K-12
  6g63-assembly1_A  TM=5.994E-01  e=1.650E-36  Escherichia coli K-12
  2vmk-assembly1_C  TM=5.246E-01  e=8.738E-36  Escherichia coli

Foldseek 3Di:
DAWEWEWEDDVQKIKIFIDDPLHTQFIDIDGPLAFQLFKWWWFFAADDVVQQWTFTHQPDPGTEIGHDDDDDHGDIAIWHFNFQADDPHHTYIYNFHWDDALFKIKTQQDADEAEDPPDDPVLRVVLCVLVVVLDDRRIYIYTDPCNSVDDSVVVNVRVVVVVVLVVQLVVCSVVDDPGDTRDGDDPVRVVCSLDPPHQAYEYADDVVQVVVCVVPNPRYDYDPPPRSCVGSVNVVVLVVLLAQWAAFPQGWIWGWDDDPQEIEIETGQHVHDQLVSLLRVLLVVLSSCRHFVGFAKYKYDGDDDDPPVSLVVSLVSNCVNNVSPSWDKDFPQADPVGITIMGTRHRYDTNCVVPHDDDDADDLLNLLVVLLVVQVVVCVVVAPFAKAKEAAPSNLVVNVVPVVSQVVVCVVRVDGHHYHHDYPGGSNDIDMDTD/DAWEWEWEDDVQKIKIFIDDPLHTQFIDIDGPLAFQLFKWWWFFAADDVVQQWTFTHQPDPGTEIGHDDDDDHGDIAIWHFNFQADDPHHTYIYNFHWDDALFKIKTQQDADEAEDPPDDPVLRVVLCVLVVVLDDRRIYIYTDPCNSVDDSVVVNVRVVVRVVLVVQLVVCNVVDDPGDTRDGDDPVRVVCSLDPPHQAYEYADDVVQVVVCVVPNPRYDYDPPPRSCVGSVNVVVLVVLLAQWAAFPQGWIWGWDDDPQEIEIETGQVVHDQLVSLLRVLLVVLSSCRHFVGFAKYKYDGDDDDPPVSLVVSLVSNCVNNVSPSWDKDFPQADPVGITIMGTRHRYDTNCVVPHDDDDADDLLNLLVVLLVVQVVVCVVVAPFAKAKEAAPSNLVVNVVVVVSQVVVCVVRVDGHHYHHDYPGGSNDIDMDTD

InterPro domains:
  IPR004659 Ribonuclease E/G [PTHR30001] (13-431)
  IPR012340 Nucleic acid-binding, OB-fold [G3DSA:2.40.50.140] (34-73)
  IPR012340 Nucleic acid-binding, OB-fold [SSF50249] (37-102)
  IPR019307 RNA-binding protein AU-1/Ribonuclease E/G [PF10150] (99-346)